Protein 5YHS (pdb70)

Solvent-accessible surface area: 34659 Å² total; per-residue (Å²): 150,90,3,50,132,92,0,28,0,0,0,0,1,0,3,17,7,3,6,4,4,62,100,60,64,48,28,13,72,0,6,4,5,75,8,5,90,79,128,86,82,12,119,146,53,21,54,4,29,107,3,0,20,2,18,101,44,34,123,72,0,0,142,24,0,27,55,0,30,7,41,0,0,0,4,2,0,2,1,0,4,0,0,29,76,0,42,47,189,64,22,148,125,1,32,109,12,0,34,46,2,0,67,14,0,64,161,98,56,2,35,3,0,0,0,0,4,4,14,3,0,0,30,53,2,16,131,55,28,0,9,28,49,56,127,0,0,60,6,0,11,85,0,0,54,22,0,0,144,26,0,0,100,63,0,65,41,0,0,0,0,1,8,0,25,71,14,0,10,35,0,8,10,111,5,46,6,12,57,26,49,142,98,37,11,53,84,5,0,22,0,0,0,19,0,1,6,0,2,6,55,0,0,25,22,3,66,141,54,142,32,180,17,16,0,0,0,0,0,23,1,46,0,4,46,28,40,59,124,81,151,66,1,63,83,0,7,83,7,0,12,28,5,21,0,32,0,0,0,3,2,4,28,103,3,114,19,8,87,85,0,41,95,34,1,59,125,94,56,48,19,1,67,49,66,37,112,1,27,50,40,2,95,112,17,8,149,55,23,49,0,2,0,0,1,0,64,53,0,18,28,0,28,41,126,82,86,116,96,14,37,36,40,54,13,66,36,36,168,80,136,127,250,54,122,14,38,106,1,1,15,76,0,0,55,47,3,58,97,78,30,32,88,30,58,0,4,0,0,8,1,4,40,16,40,141,13,56,96,108,141,44,81,3,42,0,71,50,3,17,124,21,1,38,28,2,0,93,20,0,5,131,0,52,92,81,35,5,40,2,43,0,0,0,2,15,0,0,1,8,9,1,8,15,75,32,2,70,90,77,46,32,1,0,0,26,3,44,86,150,78,122,24,102,12,75,71,0,69,0,2,101,52,0,77,161,8,10,114,39,14,0,104,34,170,95,153,86,4,48,129,91,0,27,0,0,0,0,1,0,2,17,6,2,9,4,5,60,99,62,61,48,25,13,69,1,6,4,5,72,7,4,89,79,128,86,85,13,115,143,50,22,48,4,36,108,2,0,21,3,19,100,43,36,126,70,0,0,122,26,0,24,67,0,32,8,39,0,1,0,4,2,0,2,1,0,4,0,0,32,74,0,43,47,188,69,19,118,87,1,38,96,12,0,34,59,3,0,66,14,0,63,159,81,55,0,35,3,0,0,0,1,4,3,13,4,0,0,29,56,2,16,128,56,28,0,8,31,51,57,123,0,0,62,6,0,10,84,0,0,54,22,0,0,139,24,0,0,100,62,0,68,41,0,0,0,0,1,8,0,22,70,14,0,8,33,0,8,13,112,5,44,4,12,56,25,51,132,115,35,14,54,82,6,0,21,0,0,0,19,0,2,6,0,0,7,57,0,0,24,23,3,66,138,58,142,32,180,15,16,0,0,0,0,0,21,1,43,0,3,39,27,32,56,124,83,152,66,0,64,82,0,8,81,7,0,14,30,5,23,0,31,0,0,0,2,1,4,30,88,3,101,20,5,90,84,0,42,96,32,0,61,124,101,58,49,19,1,68,53,63,39,115,1,30,36,38,2,106,112,15,10,148,53,21,48,0,2,0,0,1,0,58,52,0,20,30,0,21,43,132,77,99,128,95,13,42,37,42,50,13,80,40,36,187,71,160,132,222,53,100,10,41,108,2,1,14,75,0,0,58,50,3,62,97,79,28,31,86,29,59,1,4,0,0,9,1,3,31,15,36,142,14,55,100,108,143,42,82,4,40,0,70,52,3,16,123,16,1,38,27,1,0,94,20,0,5,130,0,51,93,79,38,4,43,2,40,0,0,0,2,15,0,0,1,8,13,2,12,16,76,37,3,67,105,79,42,34,1,0,0,27,3,44,85,148,81,124,24,120,12,80,73,0,73,0,2,102,54,0,77,171,8,11,113,53,14,1,104,28,137,108

Foldseek 3Di:
DQADPLFFEAAEDECLWAAACCPPQQFAAWQLQVQLCPPPQFAVSFHSNCWLNCLVCLLVLLVLCLVLVHQEYEYEQQLSLQPVQLADDGRVVSLVSVVVSLVSCVVSNYAYAYEHDDLTGRHNCVVVVNLLDLVSLVSLLVSLLSCCVSPLLRHQHYAHEAALVCNLCCDADVLSGPPRHHLPQLSSLSSLLSSLLSQLSSLVSNVVVVSNGAYEYEHEQAQEAQLDDDPQSVVLNVVCCLVRPQQNPCLQQVLDRDVVVVVVCVVVVRDRPDDPVSSVSSNVRSPSHQAYEYAYEYYFHKHAQVVCADSVRGIHTDDDPNVDQDLVSVLVSLVVCCVPRNLGAYAPAEYFFWAPFDDDPNAGARVVRVVSVLSNLVSVSVSVVVRHRYRYYHYHDCEFTQDSHHGRDGGGHAWYFDPPPSRDTDGHPSSVVSSVCVVVVNPPPD/DQFDPLFFEAAEDECLWAAACQPPQQFAHWQLQVQLCPPPQFAPSFHSNCWLNCLPCLLVLLVLCLVLVHQEYEYEQQLRLQPVQLDDDGRPVSLVSVVVSLVSCVVSNYAYAYEHDPLGGRHNCVVVVNLLDLVSLVSLLVSLLSCCVSPLLRHQHYAHEAALVCNLCCCADVLSGPPRHHLRLLSSLSSLLSSLLSQLVSLVSNVVVVSNGAYEYAHEQAQEAQLDPDPLSRVLNVVVCLVRPQQNPCLQQVLDRDCVVCVVCVVVVRDHPDDPVSSVSSNVRSVSHQAYHYQYEYYFHKAALVSCADSVGGIHTDDDDVVDQDLPRVLVSLVVVCVPRNQGAYAPQEYFDWAQFDADPNAGARVVRVVSVLSNLVSVSVSVVVRHRYRYYHYHDCEFTQDSHHGRRTGGHAWYFDPPPSRDTDGHPSSVVSSVCVVVVHPPDD

Secondary structure (DSSP, 8-state):
--S-TTSEEEEE--HHHH---TTSTTPPPBHHHHHTTSTTSSGGG--TTTTT-TTTSHHHHHHHHHHHT-SEEEEE--HHHHSTTSSSS--HHHHHHHHHHHHHHHHTT-EEEEEEESS--BHHHHHTTGGGSHHHHHHHHHHHHHHHHHHTTT--EEEEEE-HHHHHHHHHTB--STT--BS-HHHHHHHHHHHHHHHHHHHHHHHHHT---EEEEEEE---EEESSS-HHHHHHHHHHHIIIIIHHHHHHHTSS--HHHHHHHHHTT------HHHHHHHHHHGGG--EEEEE----EEEEES---EEBTEEEEE---------HHHHHHHHHHHHHHH-S--EEEEE----B---EETTEE--HHHHHHHHHHHHHHHHHHHTT--EEEEEEE-SB---BTTTBSSSB-SSEEEETTTTTEEEE-HHHHHHHHHHHTTS-S--/--S-TTSEEEEE--HHHH---TTSTTPPPBHHHHHTTSTTSSGGG--SSSTT-TTTSHHHHHHHHHHTT-SEEEEE--HHHHSTTSSSS--HHHHHHHHHHHHHHHHTT-EEEEEEESS--BHHHHHTTGGGSHHHHHHHHHHHHHHHHHHTTT--EEEEEE-HHHHHHHHHTB--STT--BS-HHHHHHHHHHHHHHHHHHHHHHHHHT---EEEEEEE---EEESSS-HHHHHHHHHHHIIIIIHHHHHHHTSSPPHHHHHHHHTTT------HHHHHHHHHHGGG--EEEEE----EEEEES---B-BTBSEEE---------HHHHHHHHHHHHHHH-S--EEEEEE---B---EETTEE--HHHHHHHHHHHHHHHHHHHTT--EEEEEEE-SB----SSSTTSSB-SSEEEETTTTTEEEE-HHHHHHHHHHHTTS-S--

CATH classification: 3.20.20.80

Sequence (892 aa):
MKFPHDFLFGAASASYQVEGAWNEDGKGVTNWDEFSKIPGKTYNGTNGDIAVDHYHRYKEDVRLMAEMGLESYRFSISWARILPTGDGKVNEKGIEFYNNLIDECLKYGIVPFVTLYHWDLPLPLEKDGGWTNKRTAEAFVKYAETCFKAFGDRVKHWITFNETVMFCGLGYLKGAHPPGIQNDVPKYFQATHYVFYAHAKTVAVYKQLKQYGEIGITHVFLPAYSVDDQKENIQAANHANEYETYWYYDPILKGEYPSYVVQQLKEKGWTPNWTVEELEIIKQNAEENDFIGLNYYQPIRVERYDMNPSFDGFYRTVKMDDWEISPEGFLEGLHMLKARYGDIKMYVTENGLGDEDPIIDGEIVDVPRIKFIEAHLKVMKRAIEEGINLKGYYAWSVIDLLSWLNGYKKQYGFIFVDHNDNLKRKKKLSFHWYKRVVETRGEELHMKFPHDFLFGAASASYQVEGAWNEDGKGVTNWDEFSKIPGKTYNGTNGDIAVDHYHRYKEDVRLMAEMGLESYRFSISWARILPTGDGKVNEKGIEFYNNLIDECLKYGIVPFVTLYHWDLPLPLEKDGGWTNKRTAEAFVKYAETCFKAFGDRVKHWITFNETVMFCGLGYLKGAHPPGIQNDVPKYFQATHYVFYAHAKTVAVYKQLKQYGEIGITHVFLPAYSVDDQKENIQAANHANEYETYWYYDPILKGEYPSYVVQQLKEKGWTPNWTVEELEIIKQNAEENDFIGLNYYQPIRVERYDMNPSFDGFYRTVKMDDWEISPEGFLEGLHMLKARYGDIKMYVTENGLGDEDPIIDGEIVDVPRIKFIEAHLKVMKRAIEEGINLKGYYAWSVIDLLSWLNGYKKQYGFIFVDHNDNLKRKKKLSFHWYKRVVETRGEELH

Nearest PDB structures (foldseek):
  5yhs-assembly2_B  TM=1.002E+00  e=2.817E-91  Bacillus sp. (in: firmicutes)
  8ht0-assembly1_A  TM=9.547E-01  e=2.284E-49  Caldibacillus thermoamylovorans
  3wh5-assembly1_A  TM=9.474E-01  e=1.353E-45  metagenomes
  5ayi-assembly1_A  TM=9.475E-01  e=1.889E-45  metagenomes
  5ayb-assembly1_A  TM=9.466E-01  e=2.638E-45  metagenomes

Radius of gyration: 35.68 Å; Cα contacts (8 Å, |Δi|>4): 1883; chains: 2; bounding box: 123×48×61 Å

B-factor: mean 56.69, std 14.24, range [30.72, 125.75]

Structure (mmCIF, N/CA/C/O backbone):
data_5YHS
#
_entry.id   5YHS
#
_cell.length_a   113.997
_cell.length_b   113.997
_cell.length_c   148.678
_cell.angle_alpha   90.00
_cell.angle_beta   90.00
_cell.angle_gamma   120.00
#
_symmetry.space_group_name_H-M   'P 32 2 1'
#
loop_
_entity.id
_entity.type
_entity.pdbx_description
1 polymer 'Pyruvylated beta-D-galactosidase'
2 water water
#
loop_
_atom_site.group_PDB
_atom_site.id
_atom_site.type_symbol
_atom_site.label_atom_id
_atom_site.label_alt_id
_atom_site.label_comp_id
_atom_site.label_asym_id
_atom_site.label_entity_id
_atom_site.label_seq_id
_atom_site.pdbx_PDB_ins_code
_atom_site.Cartn_x
_atom_site.Cartn_y
_atom_site.Cartn_z
_atom_site.occupancy
_atom_site.B_iso_or_equiv
_atom_site.auth_seq_id
_atom_site.auth_comp_id
_atom_site.auth_asym_id
_atom_site.auth_atom_id
_atom_site.pdbx_PDB_model_num
ATOM 1 N N . MET A 1 1 ? 46.847 1.902 34.842 1.00 98.34 1 MET A N 1
ATOM 2 C CA . MET A 1 1 ? 45.918 2.018 33.657 1.00 94.60 1 MET A CA 1
ATOM 3 C C . MET A 1 1 ? 44.492 2.492 34.082 1.00 85.31 1 MET A C 1
ATOM 4 O O . MET A 1 1 ? 43.484 1.987 33.597 1.00 95.38 1 MET A O 1
ATOM 9 N N . LYS A 1 2 ? 44.444 3.508 34.942 1.00 73.76 2 LYS A N 1
ATOM 10 C CA . LYS A 1 2 ? 43.261 3.905 35.759 1.00 65.10 2 LYS A CA 1
ATOM 11 C C . LYS A 1 2 ? 41.849 4.067 35.083 1.00 56.74 2 LYS A C 1
ATOM 12 O O . LYS A 1 2 ? 40.864 3.603 35.638 1.00 60.73 2 LYS A O 1
ATOM 18 N N . PHE A 1 3 ? 41.727 4.707 33.925 1.00 51.45 3 PHE A N 1
ATOM 19 C CA . PHE A 1 3 ? 40.413 4.791 33.232 1.00 46.88 3 PHE A CA 1
ATOM 20 C C . PHE A 1 3 ? 40.108 3.434 32.626 1.00 48.56 3 PHE A C 1
ATOM 21 O O . PHE A 1 3 ? 41.017 2.818 32.059 1.00 52.16 3 PHE A O 1
ATOM 29 N N . PRO A 1 4 ? 38.839 2.968 32.690 1.00 47.20 4 PRO A N 1
ATOM 30 C CA . PRO A 1 4 ? 38.617 1.615 32.204 1.00 47.92 4 PRO A CA 1
ATOM 31 C C . PRO A 1 4 ? 38.651 1.511 30.673 1.00 52.26 4 PRO A C 1
ATOM 32 O O . PRO A 1 4 ? 38.533 2.515 29.967 1.00 50.88 4 PRO A O 1
ATOM 36 N N . HIS A 1 5 ? 38.825 0.286 30.188 1.00 47.23 5 HIS A N 1
ATOM 37 C CA . HIS A 1 5 ? 38.898 0.016 28.764 1.00 47.68 5 HIS A CA 1
ATOM 38 C C . HIS A 1 5 ? 37.621 0.211 27.941 1.00 48.14 5 HIS A C 1
ATOM 39 O O . HIS A 1 5 ? 37.682 0.154 26.689 1.00 52.22 5 HIS A O 1
ATOM 46 N N . ASP A 1 6 ? 36.479 0.352 28.634 1.00 48.37 6 ASP A N 1
ATOM 47 C CA . ASP A 1 6 ? 35.182 0.700 28.019 1.00 45.46 6 ASP A CA 1
ATOM 48 C C . ASP A 1 6 ? 34.947 2.188 28.056 1.00 43.74 6 ASP A C 1
ATOM 49 O O . ASP A 1 6 ? 33.826 2.626 27.790 1.00 45.10 6 ASP A O 1
ATOM 54 N N . PHE A 1 7 ? 35.969 2.934 28.506 1.00 42.76 7 PHE A N 1
ATOM 55 C CA . PHE A 1 7 ? 36.063 4.403 28.375 1.00 41.73 7 PHE A CA 1
ATOM 56 C C . PHE A 1 7 ? 36.935 4.667 27.172 1.00 41.72 7 PHE A C 1
ATOM 57 O O . PHE A 1 7 ? 38.028 4.092 27.075 1.00 47.60 7 PHE A O 1
ATOM 65 N N . LEU A 1 8 ? 36.445 5.521 26.269 1.00 39.36 8 LEU A N 1
ATOM 66 C CA . LEU A 1 8 ? 37.144 5.931 25.064 1.00 37.18 8 LEU A CA 1
ATOM 67 C C . LEU A 1 8 ? 37.761 7.324 25.238 1.00 39.90 8 LEU A C 1
ATOM 68 O O . LEU A 1 8 ? 37.089 8.248 25.718 1.00 40.86 8 LEU A O 1
ATOM 73 N N . PHE A 1 9 ? 39.050 7.444 24.884 1.00 42.84 9 PHE A N 1
ATOM 74 C CA . PHE A 1 9 ? 39.799 8.727 24.740 1.00 40.23 9 PHE A CA 1
ATOM 75 C C . PHE A 1 9 ? 39.747 9.099 23.263 1.00 44.67 9 PHE A C 1
ATOM 76 O O . PHE A 1 9 ? 40.160 8.318 22.365 1.00 43.47 9 PHE A O 1
ATOM 84 N N . GLY A 1 10 ? 39.273 10.296 22.983 1.00 43.46 10 GLY A N 1
ATOM 85 C CA . GLY A 1 10 ? 39.128 10.675 21.592 1.00 40.92 10 GLY A CA 1
ATOM 86 C C . GLY A 1 10 ? 39.407 12.131 21.392 1.00 41.00 10 GLY A C 1
ATOM 87 O O . GLY A 1 10 ? 39.838 12.837 22.303 1.00 36.40 10 GLY A O 1
ATOM 88 N N . ALA A 1 11 ? 39.165 12.530 20.159 1.00 41.00 11 ALA A N 1
ATOM 89 C CA . ALA A 1 11 ? 39.165 13.916 19.752 1.00 44.02 11 ALA A CA 1
ATOM 90 C C . ALA A 1 11 ? 38.066 14.120 18.688 1.00 40.76 11 ALA A C 1
ATOM 91 O O . ALA A 1 11 ? 37.603 13.174 18.041 1.00 37.01 11 ALA A O 1
ATOM 93 N N . ALA A 1 12 ? 37.706 15.374 18.492 1.00 39.22 12 ALA A N 1
ATOM 94 C CA . ALA A 1 12 ? 36.506 15.744 17.716 1.00 40.49 12 ALA A CA 1
ATOM 95 C C . ALA A 1 12 ? 36.788 16.737 16.593 1.00 38.40 12 ALA A C 1
ATOM 96 O O . ALA A 1 12 ? 37.683 17.548 16.736 1.00 39.18 12 ALA A O 1
ATOM 98 N N . SER A 1 13 ? 36.017 16.677 15.507 1.00 37.90 13 SER A N 1
ATOM 99 C CA . SER A 1 13 ? 35.887 17.811 14.571 1.00 41.08 13 SER A CA 1
ATOM 100 C C . SER A 1 13 ? 34.420 18.051 14.176 1.00 42.20 13 SER A C 1
ATOM 101 O O . SER A 1 13 ? 33.560 17.315 14.583 1.00 43.38 13 SER A O 1
ATOM 104 N N . ALA A 1 14 ? 34.167 19.107 13.391 1.00 42.59 14 ALA A N 1
ATOM 105 C CA . ALA A 1 14 ? 32.888 19.318 12.702 1.00 39.30 14 ALA A CA 1
ATOM 106 C C . ALA A 1 14 ? 33.105 19.593 11.200 1.00 37.64 14 ALA A C 1
ATOM 107 O O . ALA A 1 14 ? 34.054 20.231 10.808 1.00 37.08 14 ALA A O 1
ATOM 109 N N . SER A 1 15 ? 32.183 19.132 10.375 1.00 39.10 15 SER A N 1
ATOM 110 C CA . SER A 1 15 ? 32.342 19.093 8.896 1.00 38.75 15 SER A CA 1
ATOM 111 C C . SER A 1 15 ? 32.755 20.403 8.247 1.00 41.91 15 SER A C 1
ATOM 112 O O . SER A 1 15 ? 33.756 20.474 7.563 1.00 44.60 15 SER A O 1
ATOM 115 N N . TYR A 1 16 ? 31.958 21.435 8.447 1.00 45.66 16 TYR A N 1
ATOM 116 C CA . TYR A 1 16 ? 32.173 22.719 7.783 1.00 51.46 16 TYR A CA 1
ATOM 117 C C . TYR A 1 16 ? 33.488 23.355 8.269 1.00 51.02 16 TYR A C 1
ATOM 118 O O . TYR A 1 16 ? 34.217 24.014 7.494 1.00 47.52 16 TYR A O 1
ATOM 127 N N . GLN A 1 17 ? 33.781 23.115 9.546 1.00 51.03 17 GLN A N 1
ATOM 128 C CA . GLN A 1 17 ? 35.011 23.595 10.167 1.00 53.86 17 GLN A CA 1
ATOM 129 C C . GLN A 1 17 ? 36.328 22.981 9.601 1.00 53.49 17 GLN A C 1
ATOM 130 O O . GLN A 1 17 ? 37.345 23.686 9.530 1.00 53.89 17 GLN A O 1
ATOM 136 N N . VAL A 1 18 ? 36.314 21.692 9.221 1.00 49.87 18 VAL A N 1
ATOM 137 C CA . VAL A 1 18 ? 37.530 21.005 8.683 1.00 48.14 18 VAL A CA 1
ATOM 138 C C . VAL A 1 18 ? 37.530 20.690 7.183 1.00 45.04 18 VAL A C 1
ATOM 139 O O . VAL A 1 18 ? 38.568 20.710 6.561 1.00 49.94 18 VAL A O 1
ATOM 143 N N . GLU A 1 19 ? 36.385 20.388 6.612 1.00 41.94 19 GLU A N 1
ATOM 144 C CA . GLU A 1 19 ? 36.351 19.673 5.353 1.00 46.04 19 GLU A CA 1
ATOM 145 C C . GLU A 1 19 ? 36.841 20.417 4.147 1.00 47.63 19 GLU A C 1
ATOM 146 O O . GLU A 1 19 ? 37.707 19.935 3.410 1.00 44.88 19 GLU A O 1
ATOM 152 N N . GLY A 1 20 ? 36.242 21.577 3.938 1.00 49.49 20 GLY A N 1
ATOM 153 C CA . GLY A 1 20 ? 36.419 22.293 2.701 1.00 48.68 20 GLY A CA 1
ATOM 154 C C . GLY A 1 20 ? 35.618 21.592 1.644 1.00 46.62 20 GLY A C 1
ATOM 155 O O . GLY A 1 20 ? 34.521 21.079 1.941 1.00 45.36 20 GLY A O 1
ATOM 156 N N . ALA A 1 21 ? 36.168 21.595 0.423 1.00 46.47 21 ALA A N 1
ATOM 157 C CA . ALA A 1 21 ? 35.549 20.997 -0.760 1.00 48.22 21 ALA A CA 1
ATOM 158 C C . ALA A 1 21 ? 34.038 21.274 -0.774 1.00 51.14 21 ALA A C 1
ATOM 159 O O . ALA A 1 21 ? 33.192 20.370 -0.930 1.00 42.30 21 ALA A O 1
ATOM 161 N N . TRP A 1 22 ? 33.743 22.572 -0.608 1.00 60.05 22 TRP A N 1
ATOM 162 C CA . TRP A 1 22 ? 32.390 23.110 -0.350 1.00 57.99 22 TRP A CA 1
ATOM 163 C C . TRP A 1 22 ? 31.442 22.925 -1.511 1.00 53.47 22 TRP A C 1
ATOM 164 O O . TRP A 1 22 ? 30.234 22.888 -1.303 1.00 57.38 22 TRP A O 1
ATOM 175 N N . ASN A 1 23 ? 31.991 22.841 -2.724 1.00 57.55 23 ASN A N 1
ATOM 176 C CA . ASN A 1 23 ? 31.207 22.684 -3.979 1.00 61.04 23 ASN A CA 1
ATOM 177 C C . ASN A 1 23 ? 31.620 21.458 -4.794 1.00 60.42 23 ASN A C 1
ATOM 178 O O . ASN A 1 23 ? 31.293 21.354 -5.976 1.00 63.13 23 ASN A O 1
ATOM 183 N N . GLU A 1 24 ? 32.321 20.529 -4.148 1.00 59.01 24 GLU A N 1
ATOM 184 C CA . GLU A 1 24 ? 32.763 19.288 -4.788 1.00 55.15 24 GLU A CA 1
ATOM 185 C C . GLU A 1 24 ? 31.763 18.124 -4.681 1.00 55.13 24 GLU A C 1
ATOM 186 O O . GLU A 1 24 ? 30.820 18.135 -3.877 1.00 52.00 24 GLU A O 1
ATOM 192 N N . ASP A 1 25 ? 31.978 17.133 -5.542 1.00 51.94 25 ASP A N 1
ATOM 193 C CA . ASP A 1 25 ? 31.215 15.886 -5.547 1.00 50.90 25 ASP A CA 1
ATOM 194 C C . ASP A 1 25 ? 29.759 16.000 -5.117 1.00 49.10 25 ASP A C 1
ATOM 195 O O . ASP A 1 25 ? 29.239 15.180 -4.351 1.00 48.30 25 ASP A O 1
ATOM 200 N N . GLY A 1 26 ? 29.105 17.015 -5.654 1.00 49.30 26 GLY A N 1
ATOM 201 C CA . GLY A 1 26 ? 27.660 17.158 -5.558 1.00 53.58 26 GLY A CA 1
ATOM 202 C C . GLY A 1 26 ? 27.126 17.663 -4.249 1.00 53.26 26 GLY A C 1
ATOM 203 O O . GLY A 1 26 ? 25.945 17.494 -3.974 1.00 57.83 26 GLY A O 1
ATOM 204 N N . LYS A 1 27 ? 27.979 18.284 -3.442 1.00 57.56 27 LYS A N 1
ATOM 205 C CA . LYS A 1 27 ? 27.536 18.851 -2.174 1.00 57.58 27 LYS A CA 1
ATOM 206 C C . LYS A 1 27 ? 26.617 20.021 -2.460 1.00 54.91 27 LYS A C 1
ATOM 207 O O . LYS A 1 27 ? 26.965 20.915 -3.232 1.00 54.00 27 LYS A O 1
ATOM 213 N N . GLY A 1 28 ? 25.446 20.000 -1.836 1.00 52.71 28 GLY A N 1
ATOM 214 C CA . GLY A 1 28 ? 24.562 21.150 -1.863 1.00 52.53 28 GLY A CA 1
ATOM 215 C C . GLY A 1 28 ? 25.157 22.318 -1.111 1.00 50.93 28 GLY A C 1
ATOM 216 O O . GLY A 1 28 ? 25.964 22.138 -0.223 1.00 54.84 28 GLY A O 1
ATOM 217 N N . VAL A 1 29 ? 24.783 23.523 -1.504 1.00 52.37 29 VAL A N 1
ATOM 218 C CA . VAL A 1 29 ? 24.967 24.698 -0.646 1.00 55.81 29 VAL A CA 1
ATOM 219 C C . VAL A 1 29 ? 24.221 24.566 0.700 1.00 52.15 29 VAL A C 1
ATOM 220 O O . VAL A 1 29 ? 23.129 23.985 0.769 1.00 50.41 29 VAL A O 1
ATOM 224 N N . THR A 1 30 ? 24.805 25.137 1.743 1.00 48.47 30 THR A N 1
ATOM 225 C CA . THR A 1 30 ? 24.247 25.134 3.085 1.00 47.49 30 THR A CA 1
ATOM 226 C C . THR A 1 30 ? 24.086 26.514 3.639 1.00 45.21 30 THR A C 1
ATOM 227 O O . THR A 1 30 ? 24.547 27.460 3.078 1.00 49.18 30 THR A O 1
ATOM 231 N N . ASN A 1 31 ? 23.475 26.613 4.801 1.00 42.33 31 ASN A N 1
ATOM 232 C CA . ASN A 1 31 ? 23.296 27.898 5.428 1.00 45.70 31 ASN A CA 1
ATOM 233 C C . ASN A 1 31 ? 24.586 28.666 5.698 1.00 46.82 31 ASN A C 1
ATOM 234 O O . ASN A 1 31 ? 24.628 29.856 5.545 1.00 47.84 31 ASN A O 1
ATOM 239 N N . TRP A 1 32 ? 25.635 27.967 6.093 1.00 47.68 32 TRP A N 1
ATOM 240 C CA . TRP A 1 32 ? 26.892 28.574 6.431 1.00 43.36 32 TRP A CA 1
ATOM 241 C C . TRP A 1 32 ? 27.680 28.956 5.235 1.00 42.46 32 TRP A C 1
ATOM 242 O O . TRP A 1 32 ? 28.422 29.892 5.305 1.00 40.88 32 TRP A O 1
ATOM 253 N N . ASP A 1 33 ? 27.559 28.216 4.149 1.00 43.87 33 ASP A N 1
ATOM 254 C CA . ASP A 1 33 ? 28.183 28.644 2.884 1.00 45.50 33 ASP A CA 1
ATOM 255 C C . ASP A 1 33 ? 27.723 30.050 2.451 1.00 47.73 33 ASP A C 1
ATOM 256 O O . ASP A 1 33 ? 28.546 30.878 2.101 1.00 51.69 33 ASP A O 1
ATOM 261 N N . GLU A 1 34 ? 26.413 30.287 2.471 1.00 47.49 34 GLU A N 1
ATOM 262 C CA . GLU A 1 34 ? 25.833 31.635 2.256 1.00 52.38 34 GLU A CA 1
ATOM 263 C C . GLU A 1 34 ? 26.170 32.681 3.362 1.00 54.01 34 GLU A C 1
ATOM 264 O O . GLU A 1 34 ? 26.654 33.768 3.065 1.00 50.20 34 GLU A O 1
ATOM 270 N N . PHE A 1 35 ? 25.883 32.348 4.621 1.00 60.00 35 PHE A N 1
ATOM 271 C CA . PHE A 1 35 ? 26.047 33.268 5.782 1.00 56.50 35 PHE A CA 1
ATOM 272 C C . PHE A 1 35 ? 27.460 33.832 5.941 1.00 55.41 35 PHE A C 1
ATOM 273 O O . PHE A 1 35 ? 27.654 35.036 6.118 1.00 56.53 35 PHE A O 1
ATOM 281 N N . SER A 1 36 ? 28.454 32.961 5.862 1.00 54.00 36 SER A N 1
ATOM 282 C CA . SER A 1 36 ? 29.857 33.395 5.908 1.00 56.30 36 SER A CA 1
ATOM 283 C C . SER A 1 36 ? 30.328 34.345 4.773 1.00 60.25 36 SER A C 1
ATOM 284 O O . SER A 1 36 ? 31.428 34.899 4.868 1.00 64.80 36 SER A O 1
ATOM 287 N N . LYS A 1 37 ? 29.553 34.473 3.690 1.00 60.47 37 LYS A N 1
ATOM 288 C CA . LYS A 1 37 ? 29.875 35.395 2.595 1.00 63.60 37 LYS A CA 1
ATOM 289 C C . LYS A 1 37 ? 29.075 36.701 2.637 1.00 64.04 37 LYS A C 1
ATOM 290 O O . LYS A 1 37 ? 29.181 37.518 1.736 1.00 67.21 37 LYS A O 1
ATOM 296 N N . ILE A 1 38 ? 28.284 36.894 3.686 1.00 66.42 38 ILE A N 1
ATOM 297 C CA . ILE A 1 38 ? 27.670 38.181 3.957 1.00 68.27 38 ILE A CA 1
ATOM 298 C C . ILE A 1 38 ? 28.730 38.990 4.682 1.00 69.90 38 ILE A C 1
ATOM 299 O O . ILE A 1 38 ? 29.073 38.641 5.817 1.00 66.03 38 ILE A O 1
ATOM 304 N N . PRO A 1 39 ? 29.231 40.086 4.058 1.00 78.72 39 PRO A N 1
ATOM 305 C CA . PRO A 1 39 ? 30.271 40.918 4.700 1.00 75.83 39 PRO A CA 1
ATOM 306 C C . PRO A 1 39 ? 29.958 41.358 6.134 1.00 78.96 39 PRO A C 1
ATOM 307 O O . PRO A 1 39 ? 28.812 41.675 6.451 1.00 86.43 39 PRO A O 1
ATOM 311 N N . GLY A 1 40 ? 30.977 41.326 6.991 1.00 77.82 40 GLY A N 1
ATOM 312 C CA . GLY A 1 40 ? 30.848 41.707 8.396 1.00 74.81 40 GLY A CA 1
ATOM 313 C C . GLY A 1 40 ? 30.383 40.630 9.355 1.00 79.85 40 GLY A C 1
ATOM 314 O O . GLY A 1 40 ? 30.340 40.878 10.556 1.00 79.80 40 GLY A O 1
ATOM 315 N N . LYS A 1 41 ? 30.035 39.439 8.849 1.00 91.85 41 LYS A N 1
ATOM 316 C CA . LYS A 1 41 ? 29.524 38.322 9.690 1.00 86.82 41 LYS A CA 1
ATOM 317 C C . LYS A 1 41 ? 30.620 37.439 10.302 1.00 80.55 41 LYS A C 1
ATOM 318 O O . LYS A 1 41 ? 30.448 36.924 11.411 1.00 65.11 41 LYS A O 1
ATOM 324 N N . THR A 1 42 ? 31.730 37.278 9.576 1.00 76.68 42 THR A N 1
ATOM 325 C CA . THR A 1 42 ? 32.829 36.390 9.979 1.00 78.36 42 THR A CA 1
ATOM 326 C C . THR A 1 42 ? 34.183 37.115 9.910 1.00 78.24 42 THR A C 1
ATOM 327 O O . THR A 1 42 ? 34.433 37.905 9.000 1.00 84.01 42 THR A O 1
ATOM 331 N N . TYR A 1 43 ? 35.052 36.811 10.874 1.00 82.29 43 TYR A N 1
ATOM 332 C CA . TYR A 1 43 ? 36.390 37.418 11.011 1.00 81.26 43 TYR A CA 1
ATOM 333 C C . TYR A 1 43 ? 37.167 37.335 9.718 1.00 77.11 43 TYR A C 1
ATOM 334 O O . TYR A 1 43 ? 37.131 36.306 9.053 1.00 77.02 43 TYR A O 1
ATOM 343 N N . ASN A 1 44 ? 37.845 38.420 9.357 1.00 76.02 44 ASN A N 1
ATOM 344 C CA . ASN A 1 44 ? 38.547 38.551 8.057 1.00 78.44 44 ASN A CA 1
ATOM 345 C C . ASN A 1 44 ? 37.771 38.079 6.787 1.00 69.43 44 ASN A C 1
ATOM 346 O O . ASN A 1 44 ? 38.341 37.969 5.701 1.00 64.11 44 ASN A O 1
ATOM 351 N N . GLY A 1 45 ? 36.472 37.840 6.912 1.00 68.62 45 GLY A N 1
ATOM 352 C CA . GLY A 1 45 ? 35.701 37.244 5.826 1.00 72.75 45 GLY A CA 1
ATOM 353 C C . GLY A 1 45 ? 36.166 35.846 5.470 1.00 74.79 45 GLY A C 1
ATOM 354 O O . GLY A 1 45 ? 36.205 35.476 4.290 1.00 71.61 45 GLY A O 1
ATOM 355 N N . THR A 1 46 ? 36.512 35.085 6.511 1.00 77.74 46 THR A N 1
ATOM 356 C CA . THR A 1 46 ? 36.976 33.705 6.389 1.00 76.59 46 THR A CA 1
ATOM 357 C C . THR A 1 46 ? 35.908 32.741 5.866 1.00 87.70 46 THR A C 1
ATOM 358 O O . THR A 1 46 ? 34.696 32.879 6.120 1.00 86.91 46 THR A O 1
ATOM 362 N N . ASN A 1 47 ? 36.420 31.725 5.183 1.00 93.79 47 ASN A N 1
ATOM 363 C CA . ASN A 1 47 ? 35.649 30.877 4.295 1.00 90.04 47 ASN A CA 1
ATOM 364 C C . ASN A 1 47 ? 35.767 29.433 4.714 1.00 81.56 47 ASN A C 1
ATOM 365 O O . ASN A 1 47 ? 36.862 28.972 5.013 1.00 83.90 47 ASN A O 1
ATOM 370 N N . GLY A 1 48 ? 34.632 28.732 4.704 1.00 73.19 48 GLY A N 1
ATOM 371 C CA . GLY A 1 48 ? 34.597 27.276 4.710 1.00 63.06 48 GLY A CA 1
ATOM 372 C C . GLY A 1 48 ? 34.688 26.635 3.332 1.00 60.40 48 GLY A C 1
ATOM 373 O O . GLY A 1 48 ? 34.414 25.454 3.189 1.00 61.90 48 GLY A O 1
ATOM 374 N N . ASP A 1 49 ? 35.068 27.404 2.320 1.00 63.11 49 ASP A N 1
ATOM 375 C CA . ASP A 1 49 ? 35.356 26.884 0.976 1.00 67.30 49 ASP A CA 1
ATOM 376 C C . ASP A 1 49 ? 36.471 25.825 0.935 1.00 65.54 49 ASP A C 1
ATOM 377 O O . ASP A 1 49 ? 36.342 24.785 0.278 1.00 62.32 49 ASP A O 1
ATOM 382 N N . ILE A 1 50 ? 37.577 26.149 1.598 1.00 61.06 50 ILE A N 1
ATOM 383 C CA . ILE A 1 50 ? 38.726 25.263 1.729 1.00 60.50 50 ILE A CA 1
ATOM 384 C C . ILE A 1 50 ? 38.873 24.737 3.168 1.00 58.61 50 ILE A C 1
ATOM 385 O O . ILE A 1 50 ? 39.220 23.569 3.374 1.00 55.56 50 ILE A O 1
ATOM 390 N N . ALA A 1 51 ? 38.622 25.604 4.152 1.00 56.32 51 ALA A N 1
ATOM 391 C CA . ALA A 1 51 ? 38.758 25.283 5.578 1.00 55.52 51 ALA A CA 1
ATOM 392 C C . ALA A 1 51 ? 40.209 24.856 5.891 1.00 54.47 51 ALA A C 1
ATOM 393 O O . ALA A 1 51 ? 41.116 25.656 5.715 1.00 58.51 51 ALA A O 1
ATOM 395 N N . VAL A 1 52 ? 40.408 23.614 6.328 1.00 50.67 52 VAL A N 1
ATOM 396 C CA . VAL A 1 52 ? 41.714 22.975 6.531 1.00 49.65 52 VAL A CA 1
ATOM 397 C C . VAL A 1 52 ? 41.882 21.835 5.481 1.00 47.63 52 VAL A C 1
ATOM 398 O O . VAL A 1 52 ? 42.716 20.965 5.591 1.00 42.63 52 VAL A O 1
ATOM 402 N N . ASP A 1 53 ? 41.061 21.860 4.442 1.00 53.86 53 ASP A N 1
ATOM 403 C CA . ASP A 1 53 ? 41.123 20.900 3.339 1.00 55.00 53 ASP A CA 1
ATOM 404 C C . ASP A 1 53 ? 41.035 19.416 3.744 1.00 53.95 53 ASP A C 1
ATOM 405 O O . ASP A 1 53 ? 41.532 18.537 3.038 1.00 56.12 53 ASP A O 1
ATOM 410 N N . HIS A 1 54 ? 40.324 19.122 4.820 1.00 48.80 54 HIS A N 1
ATOM 411 C CA . HIS A 1 54 ? 40.299 17.736 5.362 1.00 51.53 54 HIS A CA 1
ATOM 412 C C . HIS A 1 54 ? 39.656 16.670 4.453 1.00 48.66 54 HIS A C 1
ATOM 413 O O . HIS A 1 54 ? 39.854 15.473 4.642 1.00 46.21 54 HIS A O 1
ATOM 420 N N . TYR A 1 55 ? 38.879 17.125 3.487 1.00 47.86 55 TYR A N 1
ATOM 421 C CA . TYR A 1 55 ? 38.206 16.258 2.548 1.00 47.50 55 TYR A CA 1
ATOM 422 C C . TYR A 1 55 ? 39.223 15.532 1.725 1.00 47.03 55 TYR A C 1
ATOM 423 O O . TYR A 1 55 ? 39.158 14.341 1.581 1.00 53.34 55 TYR A O 1
ATOM 432 N N . HIS A 1 56 ? 40.170 16.279 1.196 1.00 54.57 56 HIS A N 1
ATOM 433 C CA . HIS A 1 56 ? 41.234 15.749 0.339 1.00 54.04 56 HIS A CA 1
ATOM 434 C C . HIS A 1 56 ? 42.373 15.085 1.105 1.00 53.33 56 HIS A C 1
ATOM 435 O O . HIS A 1 56 ? 43.067 14.254 0.549 1.00 55.83 56 HIS A O 1
ATOM 442 N N . ARG A 1 57 ? 42.554 15.450 2.368 1.00 53.18 57 ARG A N 1
ATOM 443 C CA . ARG A 1 57 ? 43.678 14.971 3.161 1.00 53.10 57 ARG A CA 1
ATOM 444 C C . ARG A 1 57 ? 43.316 14.021 4.279 1.00 50.25 57 ARG A C 1
ATOM 445 O O . ARG A 1 57 ? 44.110 13.813 5.188 1.00 49.78 57 ARG A O 1
ATOM 453 N N . TYR A 1 58 ? 42.141 13.411 4.185 1.00 52.89 58 TYR A N 1
ATOM 454 C CA . TYR A 1 58 ? 41.587 12.613 5.285 1.00 52.67 58 TYR A CA 1
ATOM 455 C C . TYR A 1 58 ? 42.470 11.398 5.653 1.00 51.47 58 TYR A C 1
ATOM 456 O O . TYR A 1 58 ? 42.689 11.108 6.832 1.00 50.27 58 TYR A O 1
ATOM 465 N N . LYS A 1 59 ? 42.998 10.715 4.643 1.00 54.05 59 LYS A N 1
ATOM 466 C CA . LYS A 1 59 ? 43.863 9.567 4.863 1.00 52.88 59 LYS A CA 1
ATOM 467 C C . LYS A 1 59 ? 45.038 10.010 5.714 1.00 51.45 59 LYS A C 1
ATOM 468 O O . LYS A 1 59 ? 45.411 9.297 6.650 1.00 51.15 59 LYS A O 1
ATOM 474 N N . GLU A 1 60 ? 45.592 11.194 5.416 1.00 47.24 60 GLU A N 1
ATOM 475 C CA . GLU A 1 60 ? 46.742 11.717 6.165 1.00 46.32 60 GLU A CA 1
ATOM 476 C C . GLU A 1 60 ? 46.356 11.970 7.618 1.00 45.43 60 GLU A C 1
ATOM 477 O O . GLU A 1 60 ? 47.096 11.650 8.535 1.00 41.47 60 GLU A O 1
ATOM 483 N N . ASP A 1 61 ? 45.170 12.522 7.804 1.00 47.28 61 ASP A N 1
ATOM 484 C CA . ASP A 1 61 ? 44.764 13.042 9.089 1.00 48.10 61 ASP A CA 1
ATOM 485 C C . ASP A 1 61 ? 44.461 11.901 10.033 1.00 49.68 61 ASP A C 1
ATOM 486 O O . ASP A 1 61 ? 44.806 11.934 11.221 1.00 46.88 61 ASP A O 1
ATOM 491 N N . VAL A 1 62 ? 43.827 10.881 9.477 1.00 48.52 62 VAL A N 1
ATOM 492 C CA . VAL A 1 62 ? 43.520 9.696 10.224 1.00 51.01 62 VAL A CA 1
ATOM 493 C C . VAL A 1 62 ? 44.823 8.956 10.610 1.00 49.27 62 VAL A C 1
ATOM 494 O O . VAL A 1 62 ? 44.942 8.458 11.714 1.00 50.01 62 VAL A O 1
ATOM 498 N N . ARG A 1 63 ? 45.795 8.919 9.716 1.00 53.12 63 ARG A N 1
ATOM 499 C CA . ARG A 1 63 ? 47.149 8.412 10.054 1.00 59.98 63 ARG A CA 1
ATOM 500 C C . ARG A 1 63 ? 47.732 9.086 11.314 1.00 52.94 63 ARG A C 1
ATOM 501 O O . ARG A 1 63 ? 48.251 8.413 12.206 1.00 52.16 63 ARG A O 1
ATOM 509 N N . LEU A 1 64 ? 47.644 10.408 11.375 1.00 46.37 64 LEU A N 1
ATOM 510 C CA . LEU A 1 64 ? 48.131 11.144 12.530 1.00 50.37 64 LEU A CA 1
ATOM 511 C C . LEU A 1 64 ? 47.370 10.778 13.801 1.00 50.55 64 LEU A C 1
ATOM 512 O O . LEU A 1 64 ? 47.969 10.627 14.868 1.00 49.19 64 LEU A O 1
ATOM 517 N N . MET A 1 65 ? 46.047 10.654 13.680 1.00 51.81 65 MET A N 1
ATOM 518 C CA . MET A 1 65 ? 45.215 10.107 14.755 1.00 52.11 65 MET A CA 1
ATOM 519 C C . MET A 1 65 ? 45.696 8.698 15.179 1.00 50.57 65 MET A C 1
ATOM 520 O O . MET A 1 65 ? 45.906 8.417 16.374 1.00 43.51 65 MET A O 1
ATOM 525 N N . ALA A 1 66 ? 45.896 7.819 14.201 1.00 48.32 66 ALA A N 1
ATOM 526 C CA . ALA A 1 66 ? 46.441 6.502 14.502 1.00 49.26 66 ALA A CA 1
ATOM 527 C C . ALA A 1 66 ? 47.756 6.685 15.272 1.00 46.94 66 ALA A C 1
ATOM 528 O O . ALA A 1 66 ? 47.892 6.146 16.355 1.00 45.19 66 ALA A O 1
ATOM 530 N N . GLU A 1 67 ? 48.661 7.530 14.788 1.00 47.10 67 GLU A N 1
ATOM 531 C CA . GLU A 1 67 ? 49.947 7.726 15.480 1.00 50.08 67 GLU A CA 1
ATOM 532 C C . GLU A 1 67 ? 49.794 8.372 16.875 1.00 53.62 67 GLU A C 1
ATOM 533 O O . GLU A 1 67 ? 50.704 8.261 17.730 1.00 47.80 67 GLU A O 1
ATOM 539 N N . MET A 1 68 ? 48.661 9.060 17.096 1.00 50.59 68 MET A N 1
ATOM 540 C CA . MET A 1 68 ? 48.342 9.619 18.410 1.00 46.40 68 MET A CA 1
ATOM 541 C C . MET A 1 68 ? 47.894 8.547 19.383 1.00 45.44 68 MET A C 1
ATOM 542 O O . MET A 1 68 ? 47.767 8.818 20.582 1.00 49.45 68 MET A O 1
ATOM 547 N N . GLY A 1 69 ? 47.676 7.336 18.874 1.00 42.54 69 GLY A N 1
ATOM 548 C CA . GLY A 1 69 ? 46.924 6.319 19.576 1.00 46.43 69 GLY A CA 1
ATOM 549 C C . GLY A 1 69 ? 45.534 6.772 20.006 1.00 49.17 69 GLY A C 1
ATOM 550 O O . GLY A 1 69 ? 45.071 6.430 21.091 1.00 53.32 69 GLY A O 1
ATOM 551 N N . LEU A 1 70 ? 44.871 7.533 19.146 1.00 48.48 70 LEU A N 1
ATOM 552 C CA . LEU A 1 70 ? 43.503 7.965 19.387 1.00 48.13 70 LEU A CA 1
ATOM 553 C C . LEU A 1 70 ? 42.573 6.733 19.343 1.00 48.73 70 LEU A C 1
ATOM 554 O O . LEU A 1 70 ? 42.648 5.904 18.412 1.00 44.63 70 LEU A O 1
ATOM 559 N N . GLU A 1 71 ? 41.719 6.607 20.360 1.00 47.22 71 GLU A N 1
ATOM 560 C CA . GLU A 1 71 ? 40.779 5.489 20.443 1.00 44.99 71 GLU A CA 1
ATOM 561 C C . GLU A 1 71 ? 39.521 5.760 19.641 1.00 44.92 71 GLU A C 1
ATOM 562 O O . GLU A 1 71 ? 38.908 4.821 19.104 1.00 44.64 71 GLU A O 1
ATOM 568 N N . SER A 1 72 ? 39.111 7.032 19.588 1.00 44.71 72 SER A N 1
ATOM 569 C CA . SER A 1 72 ? 37.859 7.402 18.902 1.00 42.40 72 SER A CA 1
ATOM 570 C C . SER A 1 72 ? 37.972 8.751 18.219 1.00 40.27 72 SER A C 1
ATOM 571 O O . SER A 1 72 ? 38.555 9.687 18.762 1.00 41.27 72 SER A O 1
ATOM 574 N N . TYR A 1 73 ? 37.452 8.807 16.992 1.00 37.53 73 TYR A N 1
ATOM 575 C CA . TYR A 1 73 ? 37.283 10.044 16.289 1.00 37.06 73 TYR A CA 1
ATOM 576 C C . TYR A 1 73 ? 35.782 10.406 16.195 1.00 40.16 73 TYR A C 1
ATOM 577 O O . TYR A 1 73 ? 34.971 9.706 15.565 1.00 41.65 73 TYR A O 1
ATOM 586 N N . ARG A 1 74 ? 35.432 11.505 16.843 1.00 43.41 74 ARG A N 1
ATOM 587 C CA . ARG A 1 74 ? 34.130 12.145 16.649 1.00 48.43 74 ARG A CA 1
ATOM 588 C C . ARG A 1 74 ? 34.196 13.179 15.537 1.00 44.91 74 ARG A C 1
ATOM 589 O O . ARG A 1 74 ? 34.879 14.208 15.663 1.00 42.05 74 ARG A O 1
ATOM 597 N N . PHE A 1 75 ? 33.495 12.887 14.450 1.00 41.68 75 PHE A N 1
ATOM 598 C CA . PHE A 1 75 ? 33.343 13.834 13.345 1.00 41.18 75 PHE A CA 1
ATOM 599 C C . PHE A 1 75 ? 31.861 14.018 13.002 1.00 43.94 75 PHE A C 1
ATOM 600 O O . PHE A 1 75 ? 31.010 13.259 13.477 1.00 45.80 75 PHE A O 1
ATOM 608 N N . SER A 1 76 ? 31.562 15.027 12.187 1.00 41.96 76 SER A N 1
ATOM 609 C CA . SER A 1 76 ? 30.197 15.249 11.702 1.00 40.43 76 SER A CA 1
ATOM 610 C C . SER A 1 76 ? 30.043 14.917 10.213 1.00 43.24 76 SER A C 1
ATOM 611 O O . SER A 1 76 ? 30.932 15.166 9.390 1.00 43.09 76 SER A O 1
ATOM 614 N N . ILE A 1 77 ? 28.910 14.320 9.876 1.00 43.66 77 ILE A N 1
ATOM 615 C CA . ILE A 1 77 ? 28.530 14.190 8.494 1.00 45.71 77 ILE A CA 1
ATOM 616 C C . ILE A 1 77 ? 27.912 15.525 8.049 1.00 49.63 77 ILE A C 1
ATOM 617 O O . ILE A 1 77 ? 27.160 16.182 8.824 1.00 45.02 77 ILE A O 1
ATOM 622 N N . SER A 1 78 ? 28.290 15.943 6.831 1.00 50.63 78 SER A N 1
ATOM 623 C CA . SER A 1 78 ? 27.660 17.079 6.152 1.00 51.55 78 SER A CA 1
ATOM 624 C C . SER A 1 78 ? 26.405 16.565 5.452 1.00 48.18 78 SER A C 1
ATOM 625 O O . SER A 1 78 ? 26.490 15.826 4.469 1.00 43.77 78 SER A O 1
ATOM 628 N N . TRP A 1 79 ? 25.249 16.942 6.005 1.00 43.30 79 TRP A N 1
ATOM 629 C CA . TRP A 1 79 ? 23.951 16.683 5.405 1.00 44.41 79 TRP A CA 1
ATOM 630 C C . TRP A 1 79 ? 23.912 16.978 3.882 1.00 45.18 79 TRP A C 1
ATOM 631 O O . TRP A 1 79 ? 23.386 16.201 3.093 1.00 49.88 79 TRP A O 1
ATOM 642 N N . ALA A 1 80 ? 24.474 18.101 3.477 1.00 47.36 80 ALA A N 1
ATOM 643 C CA . ALA A 1 80 ? 24.477 18.485 2.080 1.00 48.39 80 ALA A CA 1
ATOM 644 C C . ALA A 1 80 ? 25.290 17.566 1.188 1.00 48.77 80 ALA A C 1
ATOM 645 O O . ALA A 1 80 ? 25.151 17.638 -0.048 1.00 53.03 80 ALA A O 1
ATOM 647 N N . ARG A 1 81 ? 26.151 16.727 1.779 1.00 48.91 81 ARG A N 1
ATOM 648 C CA . ARG A 1 81 ? 26.881 15.704 0.995 1.00 45.43 81 ARG A CA 1
ATOM 649 C C . ARG A 1 81 ? 26.037 14.465 0.744 1.00 41.51 81 ARG A C 1
ATOM 650 O O . ARG A 1 81 ? 26.127 13.856 -0.313 1.00 43.21 81 ARG A O 1
ATOM 658 N N . ILE A 1 82 ? 25.192 14.118 1.695 1.00 43.05 82 ILE A N 1
ATOM 659 C CA . ILE A 1 82 ? 24.404 12.885 1.608 1.00 51.36 82 ILE A CA 1
ATOM 660 C C . ILE A 1 82 ? 23.146 13.161 0.810 1.00 54.52 82 ILE A C 1
ATOM 661 O O . ILE A 1 82 ? 22.859 12.465 -0.161 1.00 53.20 82 ILE A O 1
ATOM 666 N N . LEU A 1 83 ? 22.404 14.173 1.272 1.00 62.22 83 LEU A N 1
ATOM 667 C CA . LEU A 1 83 ? 21.160 14.683 0.648 1.00 59.63 83 LEU A CA 1
ATOM 668 C C . LEU A 1 83 ? 21.318 16.187 0.404 1.00 53.77 83 LEU A C 1
ATOM 669 O O . LEU A 1 83 ? 21.063 16.973 1.308 1.00 53.04 83 LEU A O 1
ATOM 674 N N . PRO A 1 84 ? 21.753 16.581 -0.811 1.00 50.99 84 PRO A N 1
ATOM 675 C CA . PRO A 1 84 ? 22.147 17.964 -1.154 1.00 51.53 84 PRO A CA 1
ATOM 676 C C . PRO A 1 84 ? 21.135 19.074 -0.867 1.00 49.19 84 PRO A C 1
ATOM 677 O O . PRO A 1 84 ? 21.507 20.140 -0.425 1.00 46.21 84 PRO A O 1
ATOM 681 N N . THR A 1 85 ? 19.869 18.807 -1.129 1.00 53.21 85 THR A N 1
ATOM 682 C CA . THR A 1 85 ? 18.809 19.774 -0.906 1.00 53.54 85 THR A CA 1
ATOM 683 C C . THR A 1 85 ? 18.030 19.516 0.389 1.00 54.01 85 THR A C 1
ATOM 684 O O . THR A 1 85 ? 17.114 20.266 0.713 1.00 58.76 85 THR A O 1
ATOM 688 N N . GLY A 1 86 ? 18.411 18.479 1.136 1.00 54.36 86 GLY A N 1
ATOM 689 C CA . GLY A 1 86 ? 17.817 18.175 2.466 1.00 54.89 86 GLY A CA 1
ATOM 690 C C . GLY A 1 86 ? 16.948 16.930 2.476 1.00 51.89 86 GLY A C 1
ATOM 691 O O . GLY A 1 86 ? 16.847 16.204 3.469 1.00 55.36 86 GLY A O 1
ATOM 692 N N . ASP A 1 87 ? 16.276 16.724 1.358 1.00 54.48 87 ASP A N 1
ATOM 693 C CA . ASP A 1 87 ? 15.524 15.522 1.088 1.00 58.57 87 ASP A CA 1
ATOM 694 C C . ASP A 1 87 ? 15.807 15.165 -0.390 1.00 65.30 87 ASP A C 1
ATOM 695 O O . ASP A 1 87 ? 16.781 15.670 -1.025 1.00 65.89 87 ASP A O 1
ATOM 700 N N . GLY A 1 88 ? 15.013 14.253 -0.925 1.00 62.41 88 GLY A N 1
ATOM 701 C CA . GLY A 1 88 ? 15.071 13.961 -2.345 1.00 58.27 88 GLY A CA 1
ATOM 702 C C . GLY A 1 88 ? 16.171 12.986 -2.640 1.00 51.98 88 GLY A C 1
ATOM 703 O O . GLY A 1 88 ? 16.396 12.078 -1.893 1.00 54.35 88 GLY A O 1
ATOM 704 N N . LYS A 1 89 ? 16.871 13.193 -3.734 1.00 57.96 89 LYS A N 1
ATOM 705 C CA . LYS A 1 89 ? 17.813 12.201 -4.242 1.00 63.56 89 LYS A CA 1
ATOM 706 C C . LYS A 1 89 ? 19.070 12.095 -3.323 1.00 62.17 89 LYS A C 1
ATOM 707 O O . LYS A 1 89 ? 19.690 13.094 -2.936 1.00 65.62 89 LYS A O 1
ATOM 713 N N . VAL A 1 90 ? 19.416 10.867 -2.969 1.00 59.54 90 VAL A N 1
ATOM 714 C CA . VAL A 1 90 ? 20.635 10.579 -2.219 1.00 57.88 90 VAL A CA 1
ATOM 715 C C . VAL A 1 90 ? 21.803 10.798 -3.178 1.00 51.80 90 VAL A C 1
ATOM 716 O O . VAL A 1 90 ? 21.684 10.504 -4.362 1.00 51.68 90 VAL A O 1
ATOM 720 N N . ASN A 1 91 ? 22.905 11.330 -2.652 1.00 47.77 91 ASN A N 1
ATOM 721 C CA . ASN A 1 91 ? 24.123 11.607 -3.403 1.00 47.43 91 ASN A CA 1
ATOM 722 C C . ASN A 1 91 ? 25.181 10.529 -3.127 1.00 51.41 91 ASN A C 1
ATOM 723 O O . ASN A 1 91 ? 25.850 10.557 -2.103 1.00 51.53 91 ASN A O 1
ATOM 728 N N . GLU A 1 92 ? 25.359 9.605 -4.064 1.00 56.22 92 GLU A N 1
ATOM 729 C CA . GLU A 1 92 ? 26.275 8.475 -3.873 1.00 58.59 92 GLU A CA 1
ATOM 730 C C . GLU A 1 92 ? 27.726 8.871 -3.596 1.00 51.26 92 GLU A C 1
ATOM 731 O O . GLU A 1 92 ? 28.422 8.117 -2.956 1.00 55.00 92 GLU A O 1
ATOM 737 N N . LYS A 1 93 ? 28.183 10.034 -4.036 1.00 52.95 93 LYS A N 1
ATOM 738 C CA . LYS A 1 93 ? 29.580 10.454 -3.764 1.00 51.47 93 LYS A CA 1
ATOM 739 C C . LYS A 1 93 ? 29.803 11.033 -2.358 1.00 51.24 93 LYS A C 1
ATOM 740 O O . LYS A 1 93 ? 30.918 11.082 -1.872 1.00 58.32 93 LYS A O 1
ATOM 746 N N . GLY A 1 94 ? 28.742 11.472 -1.707 1.00 54.74 94 GLY A N 1
ATOM 747 C CA . GLY A 1 94 ? 28.801 11.799 -0.282 1.00 56.61 94 GLY A CA 1
ATOM 748 C C . GLY A 1 94 ? 28.937 10.549 0.561 1.00 54.27 94 GLY A C 1
ATOM 749 O O . GLY A 1 94 ? 29.728 10.519 1.506 1.00 52.05 94 GLY A O 1
ATOM 750 N N . ILE A 1 95 ? 28.147 9.531 0.211 1.00 51.26 95 ILE A N 1
ATOM 751 C CA . ILE A 1 95 ? 28.204 8.225 0.852 1.00 53.68 95 ILE A CA 1
ATOM 752 C C . ILE A 1 95 ? 29.580 7.524 0.650 1.00 53.39 95 ILE A C 1
ATOM 753 O O . ILE A 1 95 ? 30.099 6.913 1.584 1.00 55.55 95 ILE A O 1
ATOM 758 N N . GLU A 1 96 ? 30.137 7.622 -0.558 1.00 54.47 96 GLU A N 1
ATOM 759 C CA . GLU A 1 96 ? 31.485 7.142 -0.884 1.00 58.45 96 GLU A CA 1
ATOM 760 C C . GLU A 1 96 ? 32.530 7.803 0.048 1.00 58.50 96 GLU A C 1
ATOM 761 O O . GLU A 1 96 ? 33.400 7.112 0.599 1.00 57.94 96 GLU A O 1
ATOM 767 N N . PHE A 1 97 ? 32.424 9.114 0.262 1.00 52.68 97 PHE A N 1
ATOM 768 C CA . PHE A 1 97 ? 33.429 9.831 1.063 1.00 49.62 97 PHE A CA 1
ATOM 769 C C . PHE A 1 97 ? 33.392 9.408 2.541 1.00 49.91 97 PHE A C 1
ATOM 770 O O . PHE A 1 97 ? 34.430 9.195 3.178 1.00 48.34 97 PHE A O 1
ATOM 778 N N . TYR A 1 98 ? 32.208 9.375 3.107 1.00 48.51 98 TYR A N 1
ATOM 779 C CA . TYR A 1 98 ? 32.077 9.043 4.501 1.00 47.18 98 TYR A CA 1
ATOM 780 C C . TYR A 1 98 ? 32.325 7.598 4.783 1.00 48.85 98 TYR A C 1
ATOM 781 O O . TYR A 1 98 ? 32.677 7.252 5.864 1.00 49.86 98 TYR A O 1
ATOM 790 N N . ASN A 1 99 ? 32.171 6.765 3.778 1.00 49.80 99 ASN A N 1
ATOM 791 C CA . ASN A 1 99 ? 32.469 5.363 3.898 1.00 51.40 99 ASN A CA 1
ATOM 792 C C . ASN A 1 99 ? 33.979 5.214 3.990 1.00 52.54 99 ASN A C 1
ATOM 793 O O . ASN A 1 99 ? 34.480 4.432 4.745 1.00 51.68 99 ASN A O 1
ATOM 798 N N . ASN A 1 100 ? 34.701 6.015 3.234 1.00 49.37 100 ASN A N 1
ATOM 799 C CA . ASN A 1 100 ? 36.136 5.990 3.256 1.00 49.17 100 ASN A CA 1
ATOM 800 C C . ASN A 1 100 ? 36.717 6.524 4.550 1.00 48.90 100 ASN A C 1
ATOM 801 O O . ASN A 1 100 ? 37.715 6.052 5.010 1.00 53.07 100 ASN A O 1
ATOM 806 N N . LEU A 1 101 ? 36.105 7.540 5.109 1.00 46.73 101 LEU A N 1
ATOM 807 C CA . LEU A 1 101 ? 36.556 8.137 6.362 1.00 45.94 101 LEU A CA 1
ATOM 808 C C . LEU A 1 101 ? 36.393 7.131 7.491 1.00 44.36 101 LEU A C 1
ATOM 809 O O . LEU A 1 101 ? 37.283 6.937 8.340 1.00 40.19 101 LEU A O 1
ATOM 814 N N . ILE A 1 102 ? 35.230 6.496 7.478 1.00 44.05 102 ILE A N 1
ATOM 815 C CA . ILE A 1 102 ? 34.867 5.452 8.433 1.00 43.44 102 ILE A CA 1
ATOM 816 C C . ILE A 1 102 ? 35.798 4.241 8.352 1.00 48.91 102 ILE A C 1
ATOM 817 O O . ILE A 1 102 ? 36.302 3.759 9.375 1.00 50.39 102 ILE A O 1
ATOM 822 N N . ASP A 1 103 ? 35.995 3.741 7.129 1.00 52.40 103 ASP A N 1
ATOM 823 C CA . ASP A 1 103 ? 36.851 2.568 6.877 1.00 49.01 103 ASP A CA 1
ATOM 824 C C . ASP A 1 103 ? 38.299 2.812 7.282 1.00 49.43 103 ASP A C 1
ATOM 825 O O . ASP A 1 103 ? 38.953 1.890 7.759 1.00 51.58 103 ASP A O 1
ATOM 830 N N . GLU A 1 104 ? 38.761 4.057 7.132 1.00 47.87 104 GLU A N 1
ATOM 831 C CA . GLU A 1 104 ? 40.112 4.450 7.494 1.00 48.85 104 GLU A CA 1
ATOM 832 C C . GLU A 1 104 ? 40.330 4.512 8.967 1.00 48.18 104 GLU A C 1
ATOM 833 O O . GLU A 1 104 ? 41.307 3.986 9.458 1.00 49.47 104 GLU A O 1
ATOM 839 N N . CYS A 1 105 ? 39.457 5.206 9.672 1.00 49.58 105 CYS A N 1
ATOM 840 C CA . CYS A 1 105 ? 39.426 5.120 11.132 1.00 47.39 105 CYS A CA 1
ATOM 841 C C . CYS A 1 105 ? 39.515 3.647 11.533 1.00 48.12 105 CYS A C 1
ATOM 842 O O . CYS A 1 105 ? 40.375 3.247 12.299 1.00 42.42 105 CYS A O 1
ATOM 845 N N . LEU A 1 106 ? 38.639 2.844 10.942 1.00 50.69 106 LEU A N 1
ATOM 846 C CA . LEU A 1 106 ? 38.531 1.436 11.286 1.00 50.33 106 LEU A CA 1
ATOM 847 C C . LEU A 1 106 ? 39.777 0.582 10.957 1.00 50.63 106 LEU A C 1
ATOM 848 O O . LEU A 1 106 ? 40.114 -0.308 11.750 1.00 43.39 106 LEU A O 1
ATOM 853 N N . LYS A 1 107 ? 40.465 0.864 9.840 1.00 53.66 107 LYS A N 1
ATOM 854 C CA . LYS A 1 107 ? 41.781 0.238 9.529 1.00 54.08 107 LYS A CA 1
ATOM 855 C C . LYS A 1 107 ? 42.634 0.229 10.774 1.00 51.47 107 LYS A C 1
ATOM 856 O O . LYS A 1 107 ? 43.099 -0.819 11.202 1.00 64.83 107 LYS A O 1
ATOM 862 N N . TYR A 1 108 ? 42.771 1.405 11.370 1.00 43.99 108 TYR A N 1
ATOM 863 C CA . TYR A 1 108 ? 43.600 1.641 12.536 1.00 45.62 108 TYR A CA 1
ATOM 864 C C . TYR A 1 108 ? 42.944 1.345 13.898 1.00 42.78 108 TYR A C 1
ATOM 865 O O . TYR A 1 108 ? 43.526 1.647 14.948 1.00 39.45 108 TYR A O 1
ATOM 874 N N . GLY A 1 109 ? 41.738 0.772 13.882 1.00 41.89 109 GLY A N 1
ATOM 875 C CA . GLY A 1 109 ? 41.026 0.427 15.108 1.00 41.29 109 GLY A CA 1
ATOM 876 C C . GLY A 1 109 ? 40.425 1.605 15.851 1.00 45.63 109 GLY A C 1
ATOM 877 O O . GLY A 1 109 ? 40.056 1.493 17.044 1.00 53.56 109 GLY A O 1
ATOM 878 N N . ILE A 1 110 ? 40.325 2.735 15.160 1.00 42.62 110 ILE A N 1
ATOM 879 C CA . ILE A 1 110 ? 39.746 3.947 15.709 1.00 41.97 110 ILE A CA 1
ATOM 880 C C . ILE A 1 110 ? 38.238 3.869 15.480 1.00 43.98 110 ILE A C 1
ATOM 881 O O . ILE A 1 110 ? 37.764 3.547 14.376 1.00 43.74 110 ILE A O 1
ATOM 886 N N . VAL A 1 111 ? 37.517 4.183 16.544 1.00 43.54 111 VAL A N 1
ATOM 887 C CA . VAL A 1 111 ? 36.070 4.085 16.623 1.00 44.82 111 VAL A CA 1
ATOM 888 C C . VAL A 1 111 ? 35.399 5.350 16.066 1.00 44.48 111 VAL A C 1
ATOM 889 O O . VAL A 1 111 ? 35.454 6.434 16.702 1.00 39.79 111 VAL A O 1
ATOM 893 N N . PRO A 1 112 ? 34.732 5.224 14.910 1.00 41.76 112 PRO A N 1
ATOM 894 C CA . PRO A 1 112 ? 33.897 6.348 14.518 1.00 41.95 112 PRO A CA 1
ATOM 895 C C . PRO A 1 112 ? 32.747 6.572 15.539 1.00 42.34 112 PRO A C 1
ATOM 896 O O . PRO A 1 112 ? 32.103 5.620 15.963 1.00 44.90 112 PRO A O 1
ATOM 900 N N . PHE A 1 113 ? 32.568 7.816 15.969 1.00 42.26 113 PHE A N 1
ATOM 901 C CA . PHE A 1 113 ? 31.409 8.277 16.748 1.00 44.02 113 PHE A CA 1
ATOM 902 C C . PHE A 1 113 ? 30.873 9.394 15.859 1.00 43.69 113 PHE A C 1
ATOM 903 O O . PHE A 1 113 ? 31.527 10.422 15.728 1.00 43.41 113 PHE A O 1
ATOM 911 N N . VAL A 1 114 ? 29.722 9.201 15.221 1.00 42.27 114 VAL A N 1
ATOM 912 C CA . VAL A 1 114 ? 29.252 10.166 14.220 1.00 40.97 114 VAL A CA 1
ATOM 913 C C . VAL A 1 114 ? 28.193 11.141 14.723 1.00 37.46 114 VAL A C 1
ATOM 914 O O . VAL A 1 114 ? 27.184 10.731 15.239 1.00 41.73 114 VAL A O 1
ATOM 918 N N . THR A 1 115 ? 28.454 12.432 14.509 1.00 41.67 115 THR A N 1
ATOM 919 C CA . THR A 1 115 ? 27.512 13.531 14.694 1.00 40.64 115 THR A CA 1
ATOM 920 C C . THR A 1 115 ? 26.782 13.801 13.370 1.00 42.91 115 THR A C 1
ATOM 921 O O . THR A 1 115 ? 27.404 14.134 12.363 1.00 39.28 115 THR A O 1
ATOM 925 N N . LEU A 1 116 ? 25.456 13.678 13.409 1.00 42.84 116 LEU A N 1
ATOM 926 C CA . LEU A 1 116 ? 24.617 13.818 12.228 1.00 43.04 116 LEU A CA 1
ATOM 927 C C . LEU A 1 116 ? 24.430 15.280 11.837 1.00 42.91 116 LEU A C 1
ATOM 928 O O . LEU A 1 116 ? 24.497 15.613 10.641 1.00 41.40 116 LEU A O 1
ATOM 933 N N . TYR A 1 117 ? 24.205 16.148 12.829 1.00 43.10 117 TYR A N 1
ATOM 934 C CA . TYR A 1 117 ? 24.012 17.603 12.582 1.00 43.45 117 TYR A CA 1
ATOM 935 C C . TYR A 1 117 ? 24.860 18.493 13.508 1.00 41.99 117 TYR A C 1
ATOM 936 O O . TYR A 1 117 ? 24.595 18.604 14.740 1.00 40.18 117 TYR A O 1
ATOM 945 N N . HIS A 1 118 ? 25.858 19.133 12.893 1.00 40.75 118 HIS A N 1
ATOM 946 C CA . HIS A 1 118 ? 26.734 20.067 13.580 1.00 42.59 118 HIS A CA 1
ATOM 947 C C . HIS A 1 118 ? 26.624 21.389 12.841 1.00 40.66 118 HIS A C 1
ATOM 948 O O . HIS A 1 118 ? 27.605 21.903 12.344 1.00 42.35 118 HIS A O 1
ATOM 955 N N . TRP A 1 119 ? 25.393 21.900 12.771 1.00 42.05 119 TRP A N 1
ATOM 956 C CA . TRP A 1 119 ? 25.059 23.286 12.394 1.00 41.37 119 TRP A CA 1
ATOM 957 C C . TRP A 1 119 ? 25.017 23.580 10.876 1.00 45.90 119 TRP A C 1
ATOM 958 O O . TRP A 1 119 ? 24.614 24.676 10.484 1.00 51.87 119 TRP A O 1
ATOM 969 N N . ASP A 1 120 ? 25.405 22.627 10.031 1.00 46.79 120 ASP A N 1
ATOM 970 C CA . ASP A 1 120 ? 25.614 22.901 8.611 1.00 47.50 120 ASP A CA 1
ATOM 971 C C . ASP A 1 120 ? 24.412 22.348 7.816 1.00 56.33 120 ASP A C 1
ATOM 972 O O . ASP A 1 120 ? 24.492 21.306 7.124 1.00 63.84 120 ASP A O 1
ATOM 977 N N . LEU A 1 121 ? 23.284 23.055 7.988 1.00 59.07 121 LEU A N 1
ATOM 978 C CA . LEU A 1 121 ? 21.991 22.800 7.303 1.00 54.00 121 LEU A CA 1
ATOM 979 C C . LEU A 1 121 ? 21.925 23.138 5.803 1.00 51.02 121 LEU A C 1
ATOM 980 O O . LEU A 1 121 ? 22.222 24.254 5.415 1.00 53.00 121 LEU A O 1
ATOM 985 N N . PRO A 1 122 ? 21.492 22.187 4.960 1.00 55.14 122 PRO A N 1
ATOM 986 C CA . PRO A 1 122 ? 21.351 22.541 3.536 1.00 56.38 122 PRO A CA 1
ATOM 987 C C . PRO A 1 122 ? 20.363 23.708 3.308 1.00 52.84 122 PRO A C 1
ATOM 988 O O . PRO A 1 122 ? 19.346 23.814 4.001 1.00 50.86 122 PRO A O 1
ATOM 992 N N . LEU A 1 123 ? 20.688 24.567 2.344 1.00 50.62 123 LEU A N 1
ATOM 993 C CA . LEU A 1 123 ? 20.121 25.916 2.269 1.00 48.89 123 LEU A CA 1
ATOM 994 C C . LEU A 1 123 ? 18.605 25.931 2.136 1.00 52.56 123 LEU A C 1
ATOM 995 O O . LEU A 1 123 ? 17.928 26.647 2.889 1.00 48.53 123 LEU A O 1
ATOM 1000 N N . PRO A 1 124 ? 18.061 25.112 1.210 1.00 53.91 124 PRO A N 1
ATOM 1001 C CA . PRO A 1 124 ? 16.600 24.972 1.043 1.00 52.18 124 PRO A CA 1
ATOM 1002 C C . PRO A 1 124 ? 15.829 24.887 2.352 1.00 51.89 124 PRO A C 1
ATOM 1003 O O . PRO A 1 124 ? 14.818 25.573 2.538 1.00 49.70 124 PRO A O 1
ATOM 1007 N N . LEU A 1 125 ? 16.339 24.061 3.255 1.00 52.25 125 LEU A N 1
ATOM 1008 C CA . LEU A 1 125 ? 15.726 23.853 4.552 1.00 50.16 125 LEU A CA 1
ATOM 1009 C C . LEU A 1 125 ? 15.901 25.055 5.477 1.00 47.67 125 LEU A C 1
ATOM 1010 O O . LEU A 1 125 ? 15.044 25.277 6.308 1.00 43.85 125 LEU A O 1
ATOM 1015 N N . GLU A 1 126 ? 16.988 25.830 5.333 1.00 48.12 126 GLU A N 1
ATOM 1016 C CA . GLU A 1 126 ? 17.109 27.130 6.050 1.00 52.25 126 GLU A CA 1
ATOM 1017 C C . GLU A 1 126 ? 16.027 28.142 5.638 1.00 52.32 126 GLU A C 1
ATOM 1018 O O . GLU A 1 126 ? 15.341 28.728 6.493 1.00 48.67 126 GLU A O 1
ATOM 1024 N N . LYS A 1 127 ? 15.871 28.290 4.319 1.00 53.26 127 LYS A N 1
ATOM 1025 C CA . LYS A 1 127 ? 14.808 29.097 3.689 1.00 49.56 127 LYS A CA 1
ATOM 1026 C C . LYS A 1 127 ? 13.354 28.629 3.951 1.00 52.24 127 LYS A C 1
ATOM 1027 O O . LYS A 1 127 ? 12.436 29.435 3.886 1.00 54.90 127 LYS A O 1
ATOM 1033 N N . ASP A 1 128 ? 13.154 27.343 4.243 1.00 49.52 128 ASP A N 1
ATOM 1034 C CA . ASP A 1 128 ? 11.901 26.857 4.818 1.00 50.26 128 ASP A CA 1
ATOM 1035 C C . ASP A 1 128 ? 11.686 27.393 6.251 1.00 51.44 128 ASP A C 1
ATOM 1036 O O . ASP A 1 128 ? 10.662 27.098 6.855 1.00 47.33 128 ASP A O 1
ATOM 1041 N N . GLY A 1 129 ? 12.615 28.176 6.808 1.00 54.35 129 GLY A N 1
ATOM 1042 C CA . GLY A 1 129 ? 12.558 28.547 8.242 1.00 55.61 129 GLY A CA 1
ATOM 1043 C C . GLY A 1 129 ? 13.364 27.617 9.153 1.00 59.29 129 GLY A C 1
ATOM 1044 O O . GLY A 1 129 ? 13.293 27.715 10.390 1.00 56.50 129 GLY A O 1
ATOM 1045 N N . GLY A 1 130 ? 14.145 26.727 8.536 1.00 58.88 130 GLY A N 1
ATOM 1046 C CA . GLY A 1 130 ? 15.010 25.814 9.259 1.00 57.14 130 GLY A CA 1
ATOM 1047 C C . GLY A 1 130 ? 14.280 25.134 10.390 1.00 55.58 130 GLY A C 1
ATOM 1048 O O . GLY A 1 130 ? 13.217 24.545 10.189 1.00 54.26 130 GLY A O 1
ATOM 1049 N N . TRP A 1 131 ? 14.825 25.292 11.591 1.00 51.97 131 TRP A N 1
ATOM 1050 C CA . TRP A 1 131 ? 14.364 24.547 12.757 1.00 53.30 131 TRP A CA 1
ATOM 1051 C C . TRP A 1 131 ? 13.039 24.999 13.331 1.00 52.05 131 TRP A C 1
ATOM 1052 O O . TRP A 1 131 ? 12.457 24.268 14.142 1.00 52.01 131 TRP A O 1
ATOM 1063 N N . THR A 1 132 ? 12.508 26.084 12.798 1.00 55.46 132 THR A N 1
ATOM 1064 C CA . THR A 1 132 ? 11.197 26.575 13.196 1.00 56.85 132 THR A CA 1
ATOM 1065 C C . THR A 1 132 ? 10.072 25.931 12.392 1.00 51.86 132 THR A C 1
ATOM 1066 O O . THR A 1 132 ? 8.931 26.189 12.638 1.00 53.17 132 THR A O 1
ATOM 1070 N N . ASN A 1 133 ? 10.413 25.083 11.439 1.00 53.25 133 ASN A N 1
ATOM 1071 C CA . ASN A 1 133 ? 9.472 24.385 10.588 1.00 54.45 133 ASN A CA 1
ATOM 1072 C C . ASN A 1 133 ? 9.558 22.874 10.822 1.00 54.70 133 ASN A C 1
ATOM 1073 O O . ASN A 1 133 ? 10.607 22.315 10.718 1.00 55.36 133 ASN A O 1
ATOM 1078 N N . LYS A 1 134 ? 8.449 22.222 11.146 1.00 57.83 134 LYS A N 1
ATOM 1079 C CA . LYS A 1 134 ? 8.422 20.788 11.419 1.00 53.87 134 LYS A CA 1
ATOM 1080 C C . LYS A 1 134 ? 9.024 20.009 10.283 1.00 51.76 134 LYS A C 1
ATOM 1081 O O . LYS A 1 134 ? 9.631 18.999 10.468 1.00 55.56 134 LYS A O 1
ATOM 1087 N N . ARG A 1 135 ? 8.828 20.519 9.096 1.00 54.96 135 ARG A N 1
ATOM 1088 C CA . ARG A 1 135 ? 9.405 19.997 7.844 1.00 55.68 135 ARG A CA 1
ATOM 1089 C C . ARG A 1 135 ? 10.889 19.603 7.939 1.00 54.64 135 ARG A C 1
ATOM 1090 O O . ARG A 1 135 ? 11.254 18.443 7.661 1.00 42.49 135 ARG A O 1
ATOM 1098 N N . THR A 1 136 ? 11.712 20.575 8.353 1.00 50.40 136 THR A N 1
ATOM 1099 C CA . THR A 1 136 ? 13.139 20.363 8.600 1.00 53.63 136 THR A CA 1
ATOM 1100 C C . THR A 1 136 ? 13.389 19.193 9.605 1.00 52.23 136 THR A C 1
ATOM 1101 O O . THR A 1 136 ? 14.282 18.384 9.379 1.00 50.47 136 THR A O 1
ATOM 1105 N N . ALA A 1 137 ? 12.597 19.101 10.681 1.00 47.34 137 ALA A N 1
ATOM 1106 C CA . ALA A 1 137 ? 12.693 17.980 11.626 1.00 48.21 137 ALA A CA 1
ATOM 1107 C C . ALA A 1 137 ? 12.365 16.642 10.960 1.00 49.93 137 ALA A C 1
ATOM 1108 O O . ALA A 1 137 ? 13.009 15.634 11.217 1.00 51.57 137 ALA A O 1
ATOM 1110 N N . GLU A 1 138 ? 11.379 16.647 10.081 1.00 51.47 138 GLU A N 1
ATOM 1111 C CA . GLU A 1 138 ? 10.993 15.425 9.349 1.00 54.89 138 GLU A CA 1
ATOM 1112 C C . GLU A 1 138 ? 12.034 15.017 8.298 1.00 54.61 138 GLU A C 1
ATOM 1113 O O . GLU A 1 138 ? 12.295 13.824 8.108 1.00 52.43 138 GLU A O 1
ATOM 1119 N N . ALA A 1 139 ? 12.606 16.016 7.617 1.00 55.91 139 ALA A N 1
ATOM 1120 C CA . ALA A 1 139 ? 13.734 15.838 6.665 1.00 54.38 139 ALA A CA 1
ATOM 1121 C C . ALA A 1 139 ? 15.000 15.248 7.305 1.00 53.73 139 ALA A C 1
ATOM 1122 O O . ALA A 1 139 ? 15.748 14.497 6.648 1.00 52.60 139 ALA A O 1
ATOM 1124 N N . PHE A 1 140 ? 15.227 15.619 8.566 1.00 48.14 140 PHE A N 1
ATOM 1125 C CA . PHE A 1 140 ? 16.355 15.141 9.360 1.00 49.58 140 PHE A CA 1
ATOM 1126 C C . PHE A 1 140 ? 16.231 13.659 9.700 1.00 48.70 140 PHE A C 1
ATOM 1127 O O . PHE A 1 140 ? 17.203 12.909 9.567 1.00 47.39 140 PHE A O 1
ATOM 1135 N N . VAL A 1 141 ? 15.055 13.227 10.155 1.00 48.82 141 VAL A N 1
ATOM 1136 C CA . VAL A 1 141 ? 14.901 11.794 10.469 1.00 48.61 141 VAL A CA 1
ATOM 1137 C C . VAL A 1 141 ? 15.100 10.972 9.204 1.00 45.37 141 VAL A C 1
ATOM 1138 O O . VAL A 1 141 ? 15.679 9.891 9.274 1.00 43.59 141 VAL A O 1
ATOM 1142 N N . LYS A 1 142 ? 14.656 11.483 8.057 1.00 49.04 142 LYS A N 1
ATOM 1143 C CA . LYS A 1 142 ? 14.844 10.778 6.762 1.00 49.52 142 LYS A CA 1
ATOM 1144 C C . LYS A 1 142 ? 16.330 10.714 6.401 1.00 49.90 142 LYS A C 1
ATOM 1145 O O . LYS A 1 142 ? 16.811 9.685 5.940 1.00 50.07 142 LYS A O 1
ATOM 1151 N N . TYR A 1 143 ? 17.044 11.818 6.619 1.00 47.36 143 TYR A N 1
ATOM 1152 C CA . TYR A 1 143 ? 18.507 11.890 6.454 1.00 46.97 143 TYR A CA 1
ATOM 1153 C C . TYR A 1 143 ? 19.266 10.943 7.384 1.00 48.37 143 TYR A C 1
ATOM 1154 O O . TYR A 1 143 ? 20.173 10.235 6.946 1.00 49.29 143 TYR A O 1
ATOM 1163 N N . ALA A 1 144 ? 18.888 10.956 8.657 1.00 44.72 144 ALA A N 1
ATOM 1164 C CA . ALA A 1 144 ? 19.446 10.071 9.677 1.00 48.37 144 ALA A CA 1
ATOM 1165 C C . ALA A 1 144 ? 19.318 8.579 9.331 1.00 49.11 144 ALA A C 1
ATOM 1166 O O . ALA A 1 144 ? 20.254 7.799 9.495 1.00 49.23 144 ALA A O 1
ATOM 1168 N N . GLU A 1 145 ? 18.129 8.204 8.887 1.00 52.32 145 GLU A N 1
ATOM 1169 C CA . GLU A 1 145 ? 17.840 6.860 8.409 1.00 54.94 145 GLU A CA 1
ATOM 1170 C C . GLU A 1 145 ? 18.737 6.474 7.223 1.00 54.98 145 GLU A C 1
ATOM 1171 O O . GLU A 1 145 ? 19.189 5.333 7.128 1.00 55.80 145 GLU A O 1
ATOM 1177 N N . THR A 1 146 ? 19.010 7.428 6.339 1.00 49.86 146 THR A N 1
ATOM 1178 C CA . THR A 1 146 ? 19.897 7.186 5.201 1.00 50.00 146 THR A CA 1
ATOM 1179 C C . THR A 1 146 ? 21.328 6.907 5.668 1.00 47.45 146 THR A C 1
ATOM 1180 O O . THR A 1 146 ? 22.033 6.131 5.065 1.00 53.19 146 THR A O 1
ATOM 1184 N N . CYS A 1 147 ? 21.758 7.588 6.715 1.00 45.12 147 CYS A N 1
ATOM 1185 C CA . CYS A 1 147 ? 23.099 7.409 7.251 1.00 43.32 147 CYS A CA 1
ATOM 1186 C C . CYS A 1 147 ? 23.167 6.098 8.033 1.00 42.52 147 CYS A C 1
ATOM 1187 O O . CYS A 1 147 ? 24.190 5.368 7.943 1.00 39.48 147 CYS A O 1
ATOM 1190 N N . PHE A 1 148 ? 22.103 5.801 8.799 1.00 37.56 148 PHE A N 1
ATOM 1191 C CA . PHE A 1 148 ? 22.067 4.540 9.530 1.00 40.78 148 PHE A CA 1
ATOM 1192 C C . PHE A 1 148 ? 22.201 3.368 8.570 1.00 42.56 148 PHE A C 1
ATOM 1193 O O . PHE A 1 148 ? 23.076 2.512 8.737 1.00 48.85 148 PHE A O 1
ATOM 1201 N N . LYS A 1 149 ? 21.337 3.342 7.567 1.00 48.56 149 LYS A N 1
ATOM 1202 C CA . LYS A 1 149 ? 21.339 2.309 6.521 1.00 49.87 149 LYS A CA 1
ATOM 1203 C C . LYS A 1 149 ? 22.668 2.169 5.792 1.00 47.82 149 LYS A C 1
ATOM 1204 O O . LYS A 1 149 ? 23.119 1.062 5.536 1.00 51.47 149 LYS A O 1
ATOM 1210 N N . ALA A 1 150 ? 23.281 3.292 5.460 1.00 44.42 150 ALA A N 1
ATOM 1211 C CA . ALA A 1 150 ? 24.554 3.315 4.745 1.00 45.24 150 ALA A CA 1
ATOM 1212 C C . ALA A 1 150 ? 25.786 3.022 5.592 1.00 45.43 150 ALA A C 1
ATOM 1213 O O . ALA A 1 150 ? 26.756 2.493 5.075 1.00 44.61 150 ALA A O 1
ATOM 1215 N N . PHE A 1 151 ? 25.771 3.426 6.864 1.00 48.03 151 PHE A N 1
ATOM 1216 C CA . PHE A 1 151 ? 26.978 3.422 7.709 1.00 48.51 151 PHE A CA 1
ATOM 1217 C C . PHE A 1 151 ? 26.888 2.627 9.013 1.00 51.20 151 PHE A C 1
ATOM 1218 O O . PHE A 1 151 ? 27.900 2.494 9.716 1.00 54.55 151 PHE A O 1
ATOM 1226 N N . GLY A 1 152 ? 25.709 2.093 9.336 1.00 47.11 152 GLY A N 1
ATOM 1227 C CA . GLY A 1 152 ? 25.457 1.553 10.675 1.00 45.68 152 GLY A CA 1
ATOM 1228 C C . GLY A 1 152 ? 25.875 0.106 10.909 1.00 47.31 152 GLY A C 1
ATOM 1229 O O . GLY A 1 152 ? 25.710 -0.438 12.012 1.00 40.55 152 GLY A O 1
ATOM 1230 N N . ASP A 1 153 ? 26.378 -0.527 9.850 1.00 46.65 153 ASP A N 1
ATOM 1231 C CA . ASP A 1 153 ? 27.032 -1.817 9.946 1.00 41.68 153 ASP A CA 1
ATOM 1232 C C . ASP A 1 153 ? 28.400 -1.639 10.566 1.00 42.39 153 ASP A C 1
ATOM 1233 O O . ASP A 1 153 ? 28.886 -2.550 11.190 1.00 49.04 153 ASP A O 1
ATOM 1238 N N . ARG A 1 154 ? 29.006 -0.462 10.393 1.00 44.78 154 ARG A N 1
ATOM 1239 C CA . ARG A 1 154 ? 30.289 -0.112 11.020 1.00 45.46 154 ARG A CA 1
ATOM 1240 C C . ARG A 1 154 ? 30.212 0.918 12.151 1.00 45.71 154 ARG A C 1
ATOM 1241 O O . ARG A 1 154 ? 30.824 0.726 13.199 1.00 46.27 154 ARG A O 1
ATOM 1249 N N . VAL A 1 155 ? 29.509 2.022 11.904 1.00 44.29 155 VAL A N 1
ATOM 1250 C CA . VAL A 1 155 ? 29.302 3.052 12.921 1.00 43.14 155 VAL A CA 1
ATOM 1251 C C . VAL A 1 155 ? 28.277 2.533 13.952 1.00 40.88 155 VAL A C 1
ATOM 1252 O O . VAL A 1 155 ? 27.202 2.119 13.575 1.00 39.47 155 VAL A O 1
ATOM 1256 N N . LYS A 1 156 ? 28.666 2.535 15.232 1.00 40.82 156 LYS A N 1
ATOM 1257 C CA . LYS A 1 156 ? 27.874 2.023 16.347 1.00 40.74 156 LYS A CA 1
ATOM 1258 C C . LYS A 1 156 ? 27.798 3.001 17.491 1.00 41.58 156 LYS A C 1
ATOM 1259 O O . LYS A 1 156 ? 27.439 2.633 18.609 1.00 45.77 156 LYS A O 1
ATOM 1265 N N . HIS A 1 157 ? 28.186 4.241 17.246 1.00 44.07 157 HIS A N 1
ATOM 1266 C CA . HIS A 1 157 ? 28.059 5.296 18.236 1.00 43.60 157 HIS A CA 1
ATOM 1267 C C . HIS A 1 157 ? 27.621 6.533 17.452 1.00 45.64 157 HIS A C 1
ATOM 1268 O O . HIS A 1 157 ? 28.360 7.028 16.603 1.00 47.05 157 HIS A O 1
ATOM 1275 N N . TRP A 1 158 ? 26.400 6.994 17.712 1.00 45.13 158 TRP A N 1
ATOM 1276 C CA . TRP A 1 158 ? 25.792 8.044 16.917 1.00 43.44 158 TRP A CA 1
ATOM 1277 C C . TRP A 1 158 ? 25.348 9.226 17.810 1.00 45.68 158 TRP A C 1
ATOM 1278 O O . TRP A 1 158 ? 24.767 9.010 18.880 1.00 41.98 158 TRP A O 1
ATOM 1289 N N . ILE A 1 159 ? 25.670 10.449 17.374 1.00 43.19 159 ILE A N 1
ATOM 1290 C CA . ILE A 1 159 ? 25.096 11.684 17.909 1.00 46.21 159 ILE A CA 1
ATOM 1291 C C . ILE A 1 159 ? 24.203 12.315 16.828 1.00 46.26 159 ILE A C 1
ATOM 1292 O O . ILE A 1 159 ? 24.581 12.433 15.661 1.00 46.34 159 ILE A O 1
ATOM 1297 N N . THR A 1 160 ? 23.005 12.702 17.235 1.00 45.24 160 THR A N 1
ATOM 1298 C CA . THR A 1 160 ? 22.077 13.399 16.367 1.00 46.17 160 THR A CA 1
ATOM 1299 C C . THR A 1 160 ? 22.507 14.859 16.244 1.00 45.12 160 THR A C 1
ATOM 1300 O O . THR A 1 160 ? 23.011 15.267 15.199 1.00 49.92 160 THR A O 1
ATOM 1304 N N . PHE A 1 161 ? 22.365 15.612 17.337 1.00 41.28 161 PHE A N 1
ATOM 1305 C CA . PHE A 1 161 ? 22.601 17.057 17.353 1.00 42.12 161 PHE A CA 1
ATOM 1306 C C . PHE A 1 161 ? 23.751 17.486 18.251 1.00 42.56 161 PHE A C 1
ATOM 1307 O O . PHE A 1 161 ? 23.910 16.981 19.383 1.00 38.65 161 PHE A O 1
ATOM 1315 N N . ASN A 1 162 ? 24.527 18.440 17.735 1.00 39.68 162 ASN A N 1
ATOM 1316 C CA . ASN A 1 162 ? 25.551 19.104 18.503 1.00 41.97 162 ASN A CA 1
ATOM 1317 C C . ASN A 1 162 ? 24.999 20.421 18.930 1.00 42.51 162 ASN A C 1
ATOM 1318 O O . ASN A 1 162 ? 24.725 21.294 18.072 1.00 39.09 162 ASN A O 1
ATOM 1323 N N . GLU A 1 163 ? 24.839 20.573 20.245 1.00 45.38 163 GLU A N 1
ATOM 1324 C CA . GLU A 1 163 ? 24.686 21.893 20.879 1.00 47.48 163 GLU A CA 1
ATOM 1325 C C . GLU A 1 163 ? 23.478 22.688 20.401 1.00 45.44 163 GLU A C 1
ATOM 1326 O O . GLU A 1 163 ? 23.603 23.828 19.921 1.00 44.18 163 GLU A O 1
ATOM 1332 N N . THR A 1 164 ? 22.306 22.095 20.553 1.00 43.21 164 THR A N 1
ATOM 1333 C CA . THR A 1 164 ? 21.083 22.764 20.136 1.00 47.38 164 THR A CA 1
ATOM 1334 C C . THR A 1 164 ? 21.028 24.207 20.659 1.00 49.60 164 THR A C 1
ATOM 1335 O O . THR A 1 164 ? 20.619 25.100 19.904 1.00 49.60 164 THR A O 1
ATOM 1339 N N . VAL A 1 165 ? 21.470 24.391 21.922 1.00 46.19 165 VAL A N 1
ATOM 1340 C CA . VAL A 1 165 ? 21.557 25.696 22.628 1.00 48.67 165 VAL A CA 1
ATOM 1341 C C . VAL A 1 165 ? 22.148 26.792 21.745 1.00 49.32 165 VAL A C 1
ATOM 1342 O O . VAL A 1 165 ? 21.640 27.914 21.685 1.00 47.45 165 VAL A O 1
ATOM 1346 N N . MET A 1 166 ? 23.232 26.447 21.076 1.00 47.55 166 MET A N 1
ATOM 1347 C CA . MET A 1 166 ? 23.939 27.373 20.225 1.00 51.40 166 MET A CA 1
ATOM 1348 C C . MET A 1 166 ? 23.247 27.640 18.900 1.00 47.60 166 MET A C 1
ATOM 1349 O O . MET A 1 166 ? 23.024 28.784 18.607 1.00 49.45 166 MET A O 1
ATOM 1354 N N . PHE A 1 167 ? 22.938 26.615 18.103 1.00 45.28 167 PHE A N 1
ATOM 1355 C CA . PHE A 1 167 ? 22.419 26.866 16.741 1.00 48.94 167 PHE A CA 1
ATOM 1356 C C . PHE A 1 167 ? 21.005 27.482 16.755 1.00 50.65 167 PHE A C 1
ATOM 1357 O O . PHE A 1 167 ? 20.678 28.279 15.878 1.00 51.32 167 PHE A O 1
ATOM 1365 N N . CYS A 1 168 ? 20.209 27.154 17.776 1.00 49.18 168 CYS A N 1
ATOM 1366 C CA . CYS A 1 168 ? 18.945 27.871 18.042 1.00 50.43 168 CYS A CA 1
ATOM 1367 C C . CYS A 1 168 ? 19.150 29.237 18.717 1.00 53.94 168 CYS A C 1
ATOM 1368 O O . CYS A 1 168 ? 18.594 30.238 18.260 1.00 52.92 168 CYS A O 1
ATOM 1371 N N . GLY A 1 169 ? 19.917 29.254 19.817 1.00 52.43 169 GLY A N 1
ATOM 1372 C CA . GLY A 1 169 ? 20.256 30.498 20.545 1.00 49.41 169 GLY A CA 1
ATOM 1373 C C . GLY A 1 169 ? 20.967 31.583 19.737 1.00 47.31 169 GLY A C 1
ATOM 1374 O O . GLY A 1 169 ? 20.586 32.754 19.766 1.00 41.89 169 GLY A O 1
ATOM 1375 N N . LEU A 1 170 ? 22.013 31.189 19.025 1.00 48.92 170 LEU A N 1
ATOM 1376 C CA . LEU A 1 170 ? 22.799 32.122 18.218 1.00 52.60 170 LEU A CA 1
ATOM 1377 C C . LEU A 1 170 ? 22.091 32.572 16.936 1.00 50.13 170 LEU A C 1
ATOM 1378 O O . LEU A 1 170 ? 22.427 33.622 16.413 1.00 51.07 170 LEU A O 1
ATOM 1383 N N . GLY A 1 171 ? 21.161 31.779 16.421 1.00 47.49 171 GLY A N 1
ATOM 1384 C CA . GLY A 1 171 ? 20.458 32.100 15.165 1.00 50.71 171 GLY A CA 1
ATOM 1385 C C . GLY A 1 171 ? 19.136 32.870 15.287 1.00 52.87 171 GLY A C 1
ATOM 1386 O O . GLY A 1 171 ? 18.686 33.479 14.313 1.00 49.46 171 GLY A O 1
ATOM 1387 N N . TYR A 1 172 ? 18.514 32.826 16.469 1.00 50.78 172 TYR A N 1
ATOM 1388 C CA . TYR A 1 172 ? 17.218 33.479 16.713 1.00 54.56 172 TYR A CA 1
ATOM 1389 C C . TYR A 1 172 ? 17.237 34.545 17.835 1.00 57.53 172 TYR A C 1
ATOM 1390 O O . TYR A 1 172 ? 16.462 35.492 17.770 1.00 55.33 172 TYR A O 1
ATOM 1399 N N . LEU A 1 173 ? 18.114 34.397 18.838 1.00 56.33 173 LEU A N 1
ATOM 1400 C CA . LEU A 1 173 ? 18.270 35.398 19.909 1.00 52.14 173 LEU A CA 1
ATOM 1401 C C . LEU A 1 173 ? 19.362 36.435 19.657 1.00 55.91 173 LEU A C 1
ATOM 1402 O O . LEU A 1 173 ? 19.093 37.630 19.711 1.00 59.35 173 LEU A O 1
ATOM 1407 N N . LYS A 1 174 ? 20.589 35.982 19.421 1.00 58.20 174 LYS A N 1
ATOM 1408 C CA . LYS A 1 174 ? 21.725 36.878 19.212 1.00 59.07 174 LYS A CA 1
ATOM 1409 C C . LYS A 1 174 ? 21.979 37.205 17.754 1.00 51.62 174 LYS A C 1
ATOM 1410 O O . LYS A 1 174 ? 22.695 38.135 17.461 1.00 53.51 174 LYS A O 1
ATOM 1416 N N . GLY A 1 175 ? 21.399 36.430 16.869 1.00 48.62 175 GLY A N 1
ATOM 1417 C CA . GLY A 1 175 ? 21.548 36.662 15.459 1.00 49.31 175 GLY A CA 1
ATOM 1418 C C . GLY A 1 175 ? 22.937 36.512 14.919 1.00 48.26 175 GLY A C 1
ATOM 1419 O O . GLY A 1 175 ? 23.212 36.951 13.839 1.00 48.38 175 GLY A O 1
ATOM 1420 N N . ALA A 1 176 ? 23.801 35.862 15.676 1.00 49.04 176 ALA A N 1
ATOM 1421 C CA . ALA A 1 176 ? 25.174 35.651 15.278 1.00 48.81 176 ALA A CA 1
ATOM 1422 C C . ALA A 1 176 ? 25.337 34.517 14.300 1.00 50.07 176 ALA A C 1
ATOM 1423 O O . ALA A 1 176 ? 26.260 34.510 13.548 1.00 52.11 176 ALA A O 1
ATOM 1425 N N . HIS A 1 177 ? 24.455 33.543 14.350 1.00 47.82 177 HIS A N 1
ATOM 1426 C CA . HIS A 1 177 ? 24.458 32.410 13.442 1.00 50.96 177 HIS A CA 1
ATOM 1427 C C . HIS A 1 177 ? 23.260 32.517 12.521 1.00 49.65 177 HIS A C 1
ATOM 1428 O O . HIS A 1 177 ? 22.280 33.119 12.870 1.00 48.59 177 HIS A O 1
ATOM 1435 N N . PRO A 1 178 ? 23.282 31.868 11.367 1.00 53.08 178 PRO A N 1
ATOM 1436 C CA . PRO A 1 178 ? 22.131 31.933 10.458 1.00 54.95 178 PRO A CA 1
ATOM 1437 C C . PRO A 1 178 ? 20.860 31.413 11.113 1.00 57.98 178 PRO A C 1
ATOM 1438 O O . PRO A 1 178 ? 20.924 30.438 11.812 1.00 57.01 178 PRO A O 1
ATOM 1442 N N . PRO A 1 179 ? 19.724 32.072 10.943 1.00 63.35 179 PRO A N 1
ATOM 1443 C CA . PRO A 1 179 ? 19.427 32.935 9.818 1.00 62.66 179 PRO A CA 1
ATOM 1444 C C . PRO A 1 179 ? 19.725 34.373 10.129 1.00 60.11 179 PRO A C 1
ATOM 1445 O O . PRO A 1 179 ? 19.485 35.226 9.309 1.00 60.04 179 PRO A O 1
ATOM 1449 N N . GLY A 1 180 ? 20.213 34.632 11.321 1.00 58.16 180 GLY A N 1
ATOM 1450 C CA . GLY A 1 180 ? 20.611 35.988 11.735 1.00 57.97 180 GLY A CA 1
ATOM 1451 C C . GLY A 1 180 ? 19.490 36.777 12.393 1.00 53.15 180 GLY A C 1
ATOM 1452 O O . GLY A 1 180 ? 19.438 38.002 12.310 1.00 53.71 180 GLY A O 1
ATOM 1453 N N . ILE A 1 181 ? 18.596 36.077 13.063 1.00 53.06 181 ILE A N 1
ATOM 1454 C CA . ILE A 1 181 ? 17.434 36.709 13.675 1.00 56.61 181 ILE A CA 1
ATOM 1455 C C . ILE A 1 181 ? 17.822 37.128 15.089 1.00 62.54 181 ILE A C 1
ATOM 1456 O O . ILE A 1 181 ? 18.525 36.389 15.816 1.00 57.52 181 ILE A O 1
ATOM 1461 N N . GLN A 1 182 ? 17.343 38.313 15.470 1.00 63.76 182 GLN A N 1
ATOM 1462 C CA . GLN A 1 182 ? 17.588 38.856 16.806 1.00 63.92 182 GLN A CA 1
ATOM 1463 C C . GLN A 1 182 ? 16.327 38.889 17.677 1.00 58.53 182 GLN A C 1
ATOM 1464 O O . GLN A 1 182 ? 15.220 39.057 17.178 1.00 53.90 182 GLN A O 1
ATOM 1470 N N . ASN A 1 183 ? 16.539 38.742 18.980 1.00 55.69 183 ASN A N 1
ATOM 1471 C CA . ASN A 1 183 ? 15.499 38.599 20.024 1.00 63.50 183 ASN A CA 1
ATOM 1472 C C . ASN A 1 183 ? 14.077 38.073 19.657 1.00 60.80 183 ASN A C 1
ATOM 1473 O O . ASN A 1 183 ? 13.072 38.487 20.226 1.00 61.85 183 ASN A O 1
ATOM 1478 N N . ASP A 1 184 ? 14.036 37.078 18.775 1.00 59.64 184 ASP A N 1
ATOM 1479 C CA . ASP A 1 184 ? 12.818 36.345 18.456 1.00 58.04 184 ASP A CA 1
ATOM 1480 C C . ASP A 1 184 ? 12.798 35.067 19.317 1.00 55.63 184 ASP A C 1
ATOM 1481 O O . ASP A 1 184 ? 13.067 33.962 18.836 1.00 62.65 184 ASP A O 1
ATOM 1486 N N . VAL A 1 185 ? 12.461 35.244 20.592 1.00 50.69 185 VAL A N 1
ATOM 1487 C CA . VAL A 1 185 ? 12.428 34.147 21.573 1.00 51.33 185 VAL A CA 1
ATOM 1488 C C . VAL A 1 185 ? 11.383 33.045 21.290 1.00 59.29 185 VAL A C 1
ATOM 1489 O O . VAL A 1 185 ? 11.643 31.874 21.599 1.00 60.72 185 VAL A O 1
ATOM 1493 N N . PRO A 1 186 ? 10.200 33.390 20.729 1.00 65.47 186 PRO A N 1
ATOM 1494 C CA . PRO A 1 186 ? 9.256 32.286 20.463 1.00 64.16 186 PRO A CA 1
ATOM 1495 C C . PRO A 1 186 ? 9.759 31.364 19.341 1.00 67.25 186 PRO A C 1
ATOM 1496 O O . PRO A 1 186 ? 9.503 30.148 19.392 1.00 66.55 186 PRO A O 1
ATOM 1500 N N . LYS A 1 187 ? 10.465 31.938 18.357 1.00 59.35 187 LYS A N 1
ATOM 1501 C CA . LYS A 1 187 ? 11.108 31.155 17.304 1.00 58.75 187 LYS A CA 1
ATOM 1502 C C . LYS A 1 187 ? 12.230 30.275 17.862 1.00 52.93 187 LYS A C 1
ATOM 1503 O O . LYS A 1 187 ? 12.412 29.102 17.461 1.00 46.87 187 LYS A O 1
ATOM 1509 N N . TYR A 1 188 ? 12.969 30.855 18.800 1.00 49.30 188 TYR A N 1
ATOM 1510 C CA . TYR A 1 188 ? 14.015 30.129 19.515 1.00 47.34 188 TYR A CA 1
ATOM 1511 C C . TYR A 1 188 ? 13.469 28.907 20.212 1.00 46.58 188 TYR A C 1
ATOM 1512 O O . TYR A 1 188 ? 14.026 27.821 20.055 1.00 52.71 188 TYR A O 1
ATOM 1521 N N . PHE A 1 189 ? 12.384 29.057 20.960 1.00 46.82 189 PHE A N 1
ATOM 1522 C CA . PHE A 1 189 ? 11.837 27.896 21.682 1.00 49.84 189 PHE A CA 1
ATOM 1523 C C . PHE A 1 189 ? 11.153 26.907 20.740 1.00 50.96 189 PHE A C 1
ATOM 1524 O O . PHE A 1 189 ? 11.104 25.703 21.035 1.00 54.03 189 PHE A O 1
ATOM 1532 N N . GLN A 1 190 ? 10.647 27.413 19.614 1.00 50.16 190 GLN A N 1
ATOM 1533 C CA . GLN A 1 190 ? 10.135 26.557 18.533 1.00 51.79 190 GLN A CA 1
ATOM 1534 C C . GLN A 1 190 ? 11.242 25.686 17.975 1.00 48.03 190 GLN A C 1
ATOM 1535 O O . GLN A 1 190 ? 11.125 24.462 17.931 1.00 49.93 190 GLN A O 1
ATOM 1541 N N . ALA A 1 191 ? 12.295 26.341 17.513 1.00 43.90 191 ALA A N 1
ATOM 1542 C CA . ALA A 1 191 ? 13.496 25.650 17.060 1.00 44.46 191 ALA A CA 1
ATOM 1543 C C . ALA A 1 191 ? 13.928 24.531 18.010 1.00 40.01 191 ALA A C 1
ATOM 1544 O O . ALA A 1 191 ? 14.037 23.372 17.610 1.00 37.60 191 ALA A O 1
ATOM 1546 N N . THR A 1 192 ? 14.083 24.853 19.284 1.00 37.37 192 THR A N 1
ATOM 1547 C CA . THR A 1 192 ? 14.505 23.828 20.215 1.00 40.50 192 THR A CA 1
ATOM 1548 C C . THR A 1 192 ? 13.531 22.660 20.242 1.00 45.77 192 THR A C 1
ATOM 1549 O O . THR A 1 192 ? 13.969 21.489 20.329 1.00 52.84 192 THR A O 1
ATOM 1553 N N . HIS A 1 193 ? 12.224 22.957 20.150 1.00 48.60 193 HIS A N 1
ATOM 1554 C CA . HIS A 1 193 ? 11.181 21.906 20.239 1.00 42.88 193 HIS A CA 1
ATOM 1555 C C . HIS A 1 193 ? 11.193 20.959 19.053 1.00 40.79 193 HIS A C 1
ATOM 1556 O O . HIS A 1 193 ? 11.146 19.753 19.249 1.00 41.51 193 HIS A O 1
ATOM 1563 N N . TYR A 1 194 ? 11.212 21.489 17.826 1.00 41.04 194 TYR A N 1
ATOM 1564 C CA . TYR A 1 194 ? 11.249 20.624 16.635 1.00 42.14 194 TYR A CA 1
ATOM 1565 C C . TYR A 1 194 ? 12.549 19.773 16.567 1.00 51.37 194 TYR A C 1
ATOM 1566 O O . TYR A 1 194 ? 12.526 18.622 16.083 1.00 50.56 194 TYR A O 1
ATOM 1575 N N . VAL A 1 195 ? 13.661 20.337 17.086 1.00 48.94 195 VAL A N 1
ATOM 1576 C CA . VAL A 1 195 ? 14.900 19.618 17.233 1.00 42.49 195 VAL A CA 1
ATOM 1577 C C . VAL A 1 195 ? 14.710 18.484 18.227 1.00 42.67 195 VAL A C 1
ATOM 1578 O O . VAL A 1 195 ? 15.058 17.347 17.890 1.00 39.63 195 VAL A O 1
ATOM 1582 N N . PHE A 1 196 ? 14.153 18.759 19.422 1.00 39.58 196 PHE A N 1
ATOM 1583 C CA . PHE A 1 196 ? 13.952 17.675 20.398 1.00 40.66 196 PHE A CA 1
ATOM 1584 C C . PHE A 1 196 ? 12.995 16.624 19.825 1.00 46.31 196 PHE A C 1
ATOM 1585 O O . PHE A 1 196 ? 13.135 15.400 20.113 1.00 46.82 196 PHE A O 1
ATOM 1593 N N . TYR A 1 197 ? 12.051 17.078 18.989 1.00 47.22 197 TYR A N 1
ATOM 1594 C CA . TYR A 1 197 ? 11.186 16.149 18.239 1.00 48.69 197 TYR A CA 1
ATOM 1595 C C . TYR A 1 197 ? 11.993 15.278 17.236 1.00 44.54 197 TYR A C 1
ATOM 1596 O O . TYR A 1 197 ? 11.990 14.046 17.310 1.00 45.11 197 TYR A O 1
ATOM 1605 N N . ALA A 1 198 ? 12.671 15.926 16.309 1.00 47.29 198 ALA A N 1
ATOM 1606 C CA . ALA A 1 198 ? 13.511 15.232 15.324 1.00 48.88 198 ALA A CA 1
ATOM 1607 C C . ALA A 1 198 ? 14.434 14.221 15.989 1.00 47.25 198 ALA A C 1
ATOM 1608 O O . ALA A 1 198 ? 14.613 13.133 15.463 1.00 49.22 198 ALA A O 1
ATOM 1610 N N . HIS A 1 199 ? 14.992 14.576 17.149 1.00 50.04 199 HIS A N 1
ATOM 1611 C CA . HIS A 1 199 ? 15.869 13.665 17.929 1.00 51.12 199 HIS A CA 1
ATOM 1612 C C . HIS A 1 199 ? 15.154 12.394 18.377 1.00 54.34 199 HIS A C 1
ATOM 1613 O O . HIS A 1 199 ? 15.547 11.280 17.979 1.00 63.94 199 HIS A O 1
ATOM 1620 N N . ALA A 1 200 ? 14.130 12.562 19.220 1.00 53.31 200 ALA A N 1
ATOM 1621 C CA . ALA A 1 200 ? 13.374 11.429 19.800 1.00 48.35 200 ALA A CA 1
ATOM 1622 C C . ALA A 1 200 ? 12.777 10.538 18.731 1.00 46.52 200 ALA A C 1
ATOM 1623 O O . ALA A 1 200 ? 12.777 9.317 18.857 1.00 49.71 200 ALA A O 1
ATOM 1625 N N . LYS A 1 201 ? 12.295 11.156 17.658 1.00 46.19 201 LYS A N 1
ATOM 1626 C CA . LYS A 1 201 ? 11.841 10.397 16.500 1.00 49.09 201 LYS A CA 1
ATOM 1627 C C . LYS A 1 201 ? 12.968 9.657 15.781 1.00 45.31 201 LYS A C 1
ATOM 1628 O O . LYS A 1 201 ? 12.812 8.495 15.418 1.00 45.06 201 LYS A O 1
ATOM 1634 N N . THR A 1 202 ? 14.084 10.332 15.550 1.00 46.96 202 THR A N 1
ATOM 1635 C CA . THR A 1 202 ? 15.267 9.661 14.983 1.00 46.65 202 THR A CA 1
ATOM 1636 C C . THR A 1 202 ? 15.755 8.481 15.837 1.00 45.01 202 THR A C 1
ATOM 1637 O O . THR A 1 202 ? 16.170 7.450 15.284 1.00 41.52 202 THR A O 1
ATOM 1641 N N . VAL A 1 203 ? 15.676 8.630 17.164 1.00 41.49 203 VAL A N 1
ATOM 1642 C CA . VAL A 1 203 ? 16.085 7.566 18.083 1.00 42.38 203 VAL A CA 1
ATOM 1643 C C . VAL A 1 203 ? 15.201 6.323 17.915 1.00 46.36 203 VAL A C 1
ATOM 1644 O O . VAL A 1 203 ? 15.707 5.181 17.923 1.00 49.33 203 VAL A O 1
ATOM 1648 N N . ALA A 1 204 ? 13.887 6.561 17.809 1.00 47.48 204 ALA A N 1
ATOM 1649 C CA . ALA A 1 204 ? 12.879 5.529 17.524 1.00 45.74 204 ALA A CA 1
ATOM 1650 C C . ALA A 1 204 ? 13.219 4.814 16.246 1.00 44.72 204 ALA A C 1
ATOM 1651 O O . ALA A 1 204 ? 13.278 3.573 16.225 1.00 49.12 204 ALA A O 1
ATOM 1653 N N . VAL A 1 205 ? 13.462 5.583 15.185 1.00 39.89 205 VAL A N 1
ATOM 1654 C CA . VAL A 1 205 ? 13.855 4.994 13.902 1.00 44.80 205 VAL A CA 1
ATOM 1655 C C . VAL A 1 205 ? 15.089 4.104 14.061 1.00 46.65 205 VAL A C 1
ATOM 1656 O O . VAL A 1 205 ? 15.107 2.992 13.540 1.00 50.45 205 VAL A O 1
ATOM 1660 N N . TYR A 1 206 ? 16.105 4.596 14.779 1.00 46.83 206 TYR A N 1
ATOM 1661 C CA . TYR A 1 206 ? 17.368 3.850 14.987 1.00 42.73 206 TYR A CA 1
ATOM 1662 C C . TYR A 1 206 ? 17.147 2.519 15.659 1.00 42.46 206 TYR A C 1
ATOM 1663 O O . TYR A 1 206 ? 17.561 1.494 15.133 1.00 40.99 206 TYR A O 1
ATOM 1672 N N . LYS A 1 207 ? 16.481 2.522 16.807 1.00 44.43 207 LYS A N 1
ATOM 1673 C CA . LYS A 1 207 ? 16.172 1.259 17.495 1.00 46.91 207 LYS A CA 1
ATOM 1674 C C . LYS A 1 207 ? 15.420 0.233 16.646 1.00 49.18 207 LYS A C 1
ATOM 1675 O O . LYS A 1 207 ? 15.643 -0.983 16.791 1.00 47.10 207 LYS A O 1
ATOM 1681 N N . GLN A 1 208 ? 14.546 0.736 15.769 1.00 54.55 208 GLN A N 1
ATOM 1682 C CA . GLN A 1 208 ? 13.794 -0.095 14.810 1.00 56.18 208 GLN A CA 1
ATOM 1683 C C . GLN A 1 208 ? 14.682 -0.729 13.770 1.00 50.03 208 GLN A C 1
ATOM 1684 O O . GLN A 1 208 ? 14.351 -1.780 13.268 1.00 54.23 208 GLN A O 1
ATOM 1690 N N . LEU A 1 209 ? 15.802 -0.097 13.454 1.00 49.45 209 LEU A N 1
ATOM 1691 C CA . LEU A 1 209 ? 16.763 -0.623 12.449 1.00 51.11 209 LEU A CA 1
ATOM 1692 C C . LEU A 1 209 ? 17.631 -1.830 12.916 1.00 49.94 209 LEU A C 1
ATOM 1693 O O . LEU A 1 209 ? 18.249 -2.534 12.086 1.00 45.19 209 LEU A O 1
ATOM 1698 N N . LYS A 1 210 ? 17.672 -2.043 14.236 1.00 52.40 210 LYS A N 1
ATOM 1699 C CA . LYS A 1 210 ? 18.358 -3.191 14.886 1.00 51.72 210 LYS A CA 1
ATOM 1700 C C . LYS A 1 210 ? 19.856 -3.260 14.540 1.00 47.93 210 LYS A C 1
ATOM 1701 O O . LYS A 1 210 ? 20.411 -4.320 14.252 1.00 47.47 210 LYS A O 1
ATOM 1707 N N . GLN A 1 211 ? 20.499 -2.105 14.569 1.00 46.96 211 GLN A N 1
ATOM 1708 C CA . GLN A 1 211 ? 21.932 -2.015 14.300 1.00 49.69 211 GLN A CA 1
ATOM 1709 C C . GLN A 1 211 ? 22.775 -2.240 15.551 1.00 48.94 211 GLN A C 1
ATOM 1710 O O . GLN A 1 211 ? 23.964 -2.556 15.458 1.00 56.21 211 GLN A O 1
ATOM 1716 N N . TYR A 1 212 ? 22.162 -2.087 16.720 1.00 49.14 212 TYR A N 1
ATOM 1717 C CA . TYR A 1 212 ? 22.822 -2.331 18.013 1.00 48.89 212 TYR A CA 1
ATOM 1718 C C . TYR A 1 212 ? 24.068 -1.513 18.293 1.00 49.20 212 TYR A C 1
ATOM 1719 O O . TYR A 1 212 ? 24.975 -2.002 18.933 1.00 51.12 212 TYR A O 1
ATOM 1728 N N . GLY A 1 213 ? 24.108 -0.272 17.833 1.00 48.26 213 GLY A N 1
ATOM 1729 C CA . GLY A 1 213 ? 25.063 0.698 18.364 1.00 46.11 213 GLY A CA 1
ATOM 1730 C C . GLY A 1 213 ? 24.412 1.480 19.490 1.00 46.15 213 GLY A C 1
ATOM 1731 O O . GLY A 1 213 ? 23.502 0.997 20.151 1.00 40.39 213 GLY A O 1
ATOM 1732 N N . GLU A 1 214 ? 24.864 2.707 19.699 1.00 47.44 214 GLU A N 1
ATOM 1733 C CA . GLU A 1 214 ? 24.282 3.559 20.725 1.00 48.74 214 GLU A CA 1
ATOM 1734 C C . GLU A 1 214 ? 24.013 4.932 20.107 1.00 49.26 214 GLU A C 1
ATOM 1735 O O . GLU A 1 214 ? 24.672 5.332 19.140 1.00 48.26 214 GLU A O 1
ATOM 1741 N N . ILE A 1 215 ? 23.024 5.629 20.662 1.00 48.95 215 ILE A N 1
ATOM 1742 C CA . ILE A 1 215 ? 22.569 6.898 20.126 1.00 45.49 215 ILE A CA 1
ATOM 1743 C C . ILE A 1 215 ? 22.181 7.790 21.278 1.00 42.47 215 ILE A C 1
ATOM 1744 O O . ILE A 1 215 ? 21.706 7.315 22.304 1.00 45.47 215 ILE A O 1
ATOM 1749 N N . GLY A 1 216 ? 22.386 9.084 21.070 1.00 41.15 216 GLY A N 1
ATOM 1750 C CA . GLY A 1 216 ? 22.212 10.115 22.091 1.00 39.55 216 GLY A CA 1
ATOM 1751 C C . GLY A 1 216 ? 22.357 11.483 21.459 1.00 38.20 216 GLY A C 1
ATOM 1752 O O . GLY A 1 216 ? 22.694 11.610 20.274 1.00 37.69 216 GLY A O 1
ATOM 1753 N N . ILE A 1 217 ? 22.047 12.510 22.231 1.00 39.93 217 ILE A N 1
ATOM 1754 C CA . ILE A 1 217 ? 22.233 13.902 21.785 1.00 42.08 217 ILE A CA 1
ATOM 1755 C C . ILE A 1 217 ? 23.428 14.489 22.570 1.00 43.98 217 ILE A C 1
ATOM 1756 O O . ILE A 1 217 ? 23.763 14.025 23.672 1.00 40.58 217 ILE A O 1
ATOM 1761 N N . THR A 1 218 ? 24.026 15.535 22.027 1.00 45.34 218 THR A N 1
ATOM 1762 C CA . THR A 1 218 ? 25.128 16.215 22.701 1.00 47.79 218 THR A CA 1
ATOM 1763 C C . THR A 1 218 ? 24.729 17.644 22.920 1.00 42.29 218 THR A C 1
ATOM 1764 O O . THR A 1 218 ? 24.554 18.390 21.935 1.00 43.70 218 THR A O 1
ATOM 1768 N N . HIS A 1 219 ? 24.614 18.024 24.199 1.00 40.33 219 HIS A N 1
ATOM 1769 C CA . HIS A 1 219 ? 24.322 19.417 24.595 1.00 42.46 219 HIS A CA 1
ATOM 1770 C C . HIS A 1 219 ? 25.514 20.146 25.155 1.00 39.36 219 HIS A C 1
ATOM 1771 O O . HIS A 1 219 ? 26.377 19.559 25.815 1.00 41.21 219 HIS A O 1
ATOM 1778 N N . VAL A 1 220 ? 25.495 21.454 24.993 1.00 36.58 220 VAL A N 1
ATOM 1779 C CA . VAL A 1 220 ? 26.202 22.306 25.914 1.00 38.60 220 VAL A CA 1
ATOM 1780 C C . VAL A 1 220 ? 25.796 21.895 27.346 1.00 39.99 220 VAL A C 1
ATOM 1781 O O . VAL A 1 220 ? 24.638 21.631 27.632 1.00 40.46 220 VAL A O 1
ATOM 1785 N N . PHE A 1 221 ? 26.790 21.782 28.210 1.00 40.92 221 PHE A N 1
ATOM 1786 C CA . PHE A 1 221 ? 26.591 21.632 29.618 1.00 41.28 221 PHE A CA 1
ATOM 1787 C C . PHE A 1 221 ? 27.219 22.851 30.273 1.00 46.09 221 PHE A C 1
ATOM 1788 O O . PHE A 1 221 ? 28.433 22.934 30.398 1.00 48.65 221 PHE A O 1
ATOM 1796 N N . LEU A 1 222 ? 26.367 23.784 30.685 1.00 45.29 222 LEU A N 1
ATOM 1797 C CA . LEU A 1 222 ? 26.742 25.059 31.232 1.00 42.12 222 LEU A CA 1
ATOM 1798 C C . LEU A 1 222 ? 26.184 25.158 32.679 1.00 40.11 222 LEU A C 1
ATOM 1799 O O . LEU A 1 222 ? 25.327 25.986 32.944 1.00 34.86 222 LEU A O 1
ATOM 1804 N N . PRO A 1 223 ? 26.725 24.361 33.629 1.00 44.52 223 PRO A N 1
ATOM 1805 C CA . PRO A 1 223 ? 26.234 24.381 35.026 1.00 47.49 223 PRO A CA 1
ATOM 1806 C C . PRO A 1 223 ? 26.341 25.778 35.605 1.00 48.45 223 PRO A C 1
ATOM 1807 O O . PRO A 1 223 ? 27.354 26.440 35.372 1.00 52.19 223 PRO A O 1
ATOM 1811 N N . ALA A 1 224 ? 25.318 26.237 36.316 1.00 46.44 224 ALA A N 1
ATOM 1812 C CA . ALA A 1 224 ? 25.241 27.654 36.752 1.00 52.67 224 ALA A CA 1
ATOM 1813 C C . ALA A 1 224 ? 25.228 27.818 38.268 1.00 56.71 224 ALA A C 1
ATOM 1814 O O . ALA A 1 224 ? 24.602 27.033 38.990 1.00 51.19 224 ALA A O 1
ATOM 1816 N N . TYR A 1 225 ? 25.917 28.854 38.743 1.00 60.06 225 TYR A N 1
ATOM 1817 C CA . TYR A 1 225 ? 26.179 29.029 40.190 1.00 59.88 225 TYR A CA 1
ATOM 1818 C C . TYR A 1 225 ? 25.877 30.444 40.680 1.00 64.60 225 TYR A C 1
ATOM 1819 O O . TYR A 1 225 ? 26.129 31.443 39.987 1.00 60.74 225 TYR A O 1
ATOM 1828 N N . SER A 1 226 ? 25.325 30.525 41.886 1.00 68.18 226 SER A N 1
ATOM 1829 C CA . SER A 1 226 ? 25.096 31.814 42.508 1.00 64.55 226 SER A CA 1
ATOM 1830 C C . SER A 1 226 ? 26.423 32.473 42.830 1.00 61.86 226 SER A C 1
ATOM 1831 O O . SER A 1 226 ? 27.251 31.902 43.516 1.00 56.40 226 SER A O 1
ATOM 1834 N N . VAL A 1 227 ? 26.584 33.704 42.358 1.00 65.66 227 VAL A N 1
ATOM 1835 C CA . VAL A 1 227 ? 27.753 34.535 42.654 1.00 64.91 227 VAL A CA 1
ATOM 1836 C C . VAL A 1 227 ? 28.089 34.608 44.155 1.00 64.46 227 VAL A C 1
ATOM 1837 O O . VAL A 1 227 ? 29.229 34.908 44.496 1.00 67.42 227 VAL A O 1
ATOM 1841 N N . ASP A 1 228 ? 27.102 34.367 45.025 1.00 60.78 228 ASP A N 1
ATOM 1842 C CA . ASP A 1 228 ? 27.318 34.235 46.478 1.00 63.29 228 ASP A CA 1
ATOM 1843 C C . ASP A 1 228 ? 26.142 33.469 47.195 1.00 67.77 228 ASP A C 1
ATOM 1844 O O . ASP A 1 228 ? 25.413 32.709 46.550 1.00 67.29 228 ASP A O 1
ATOM 1849 N N . ASP A 1 229 ? 25.943 33.760 48.473 1.00 72.34 229 ASP A N 1
ATOM 1850 C CA . ASP A 1 229 ? 24.928 33.148 49.318 1.00 69.89 229 ASP A CA 1
ATOM 1851 C C . ASP A 1 229 ? 23.624 33.908 49.339 1.00 65.91 229 ASP A C 1
ATOM 1852 O O . ASP A 1 229 ? 22.714 33.521 50.024 1.00 70.06 229 ASP A O 1
ATOM 1857 N N . GLN A 1 230 ? 23.529 35.000 48.611 1.00 66.28 230 GLN A N 1
ATOM 1858 C CA . GLN A 1 230 ? 22.310 35.783 48.619 1.00 70.08 230 GLN A CA 1
ATOM 1859 C C . GLN A 1 230 ? 21.158 35.053 47.973 1.00 71.75 230 GLN A C 1
ATOM 1860 O O . GLN A 1 230 ? 21.318 34.445 46.942 1.00 72.41 230 GLN A O 1
ATOM 1866 N N . LYS A 1 231 ? 19.980 35.151 48.570 1.00 77.92 231 LYS A N 1
ATOM 1867 C CA . LYS A 1 231 ? 18.810 34.385 48.072 1.00 78.35 231 LYS A CA 1
ATOM 1868 C C . LYS A 1 231 ? 18.404 34.779 46.662 1.00 68.19 231 LYS A C 1
ATOM 1869 O O . LYS A 1 231 ? 18.217 33.931 45.799 1.00 61.15 231 LYS A O 1
ATOM 1875 N N . GLU A 1 232 ? 18.285 36.078 46.446 1.00 66.80 232 GLU A N 1
ATOM 1876 C CA . GLU A 1 232 ? 17.970 36.626 45.099 1.00 74.38 232 GLU A CA 1
ATOM 1877 C C . GLU A 1 232 ? 18.967 36.178 43.981 1.00 74.48 232 GLU A C 1
ATOM 1878 O O . GLU A 1 232 ? 18.590 36.044 42.811 1.00 63.82 232 GLU A O 1
ATOM 1884 N N . ASN A 1 233 ? 20.217 35.925 44.362 1.00 74.77 233 ASN A N 1
ATOM 1885 C CA . ASN A 1 233 ? 21.241 35.430 43.440 1.00 75.77 233 ASN A CA 1
ATOM 1886 C C . ASN A 1 233 ? 21.137 33.921 43.189 1.00 74.85 233 ASN A C 1
ATOM 1887 O O . ASN A 1 233 ? 21.295 33.464 42.049 1.00 69.29 233 ASN A O 1
ATOM 1892 N N . ILE A 1 234 ? 20.874 33.164 44.255 1.00 71.85 234 ILE A N 1
ATOM 1893 C CA . ILE A 1 234 ? 20.556 31.720 44.176 1.00 69.77 234 ILE A CA 1
ATOM 1894 C C . ILE A 1 234 ? 19.292 31.430 43.344 1.00 69.12 234 ILE A C 1
ATOM 1895 O O . ILE A 1 234 ? 19.187 30.386 42.670 1.00 66.35 234 ILE A O 1
ATOM 1900 N N . GLN A 1 235 ? 18.343 32.353 43.423 1.00 61.70 235 GLN A N 1
ATOM 1901 C CA . GLN A 1 235 ? 17.143 32.311 42.609 1.00 64.40 235 GLN A CA 1
ATOM 1902 C C . GLN A 1 235 ? 17.474 32.453 41.122 1.00 62.54 235 GLN A C 1
ATOM 1903 O O . GLN A 1 235 ? 16.918 31.742 40.277 1.00 59.37 235 GLN A O 1
ATOM 1909 N N . ALA A 1 236 ? 18.344 33.415 40.826 1.00 63.05 236 ALA A N 1
ATOM 1910 C CA . ALA A 1 236 ? 18.888 33.644 39.476 1.00 63.32 236 ALA A CA 1
ATOM 1911 C C . ALA A 1 236 ? 19.589 32.405 38.887 1.00 62.70 236 ALA A C 1
ATOM 1912 O O . ALA A 1 236 ? 19.463 32.115 37.698 1.00 64.70 236 ALA A O 1
ATOM 1914 N N . ALA A 1 237 ? 20.324 31.699 39.737 1.00 58.87 237 ALA A N 1
ATOM 1915 C CA . ALA A 1 237 ? 21.030 30.483 39.375 1.00 59.82 237 ALA A CA 1
ATOM 1916 C C . ALA A 1 237 ? 20.086 29.336 39.031 1.00 58.16 237 ALA A C 1
ATOM 1917 O O . ALA A 1 237 ? 20.285 28.622 38.044 1.00 55.77 237 ALA A O 1
ATOM 1919 N N . ASN A 1 238 ? 19.086 29.135 39.886 1.00 60.64 238 ASN A N 1
ATOM 1920 C CA . ASN A 1 238 ? 18.031 28.125 39.642 1.00 56.46 238 ASN A CA 1
ATOM 1921 C C . ASN A 1 238 ? 17.328 28.391 38.321 1.00 51.04 238 ASN A C 1
ATOM 1922 O O . ASN A 1 238 ? 17.156 27.504 37.508 1.00 49.26 238 ASN A O 1
ATOM 1927 N N . HIS A 1 239 ? 16.956 29.641 38.133 1.00 50.17 239 HIS A N 1
ATOM 1928 C CA . HIS A 1 239 ? 16.422 30.132 36.884 1.00 55.43 239 HIS A CA 1
ATOM 1929 C C . HIS A 1 239 ? 17.328 29.800 35.697 1.00 58.29 239 HIS A C 1
ATOM 1930 O O . HIS A 1 239 ? 16.862 29.301 34.665 1.00 61.80 239 HIS A O 1
ATOM 1937 N N . ALA A 1 240 ? 18.616 30.097 35.871 1.00 56.80 240 ALA A N 1
ATOM 1938 C CA . ALA A 1 240 ? 19.646 29.871 34.873 1.00 51.14 240 ALA A CA 1
ATOM 1939 C C . ALA A 1 240 ? 19.693 28.408 34.488 1.00 47.53 240 ALA A C 1
ATOM 1940 O O . ALA A 1 240 ? 19.660 28.038 33.298 1.00 43.01 240 ALA A O 1
ATOM 1942 N N . ASN A 1 241 ? 19.759 27.587 35.521 1.00 45.51 241 ASN A N 1
ATOM 1943 C CA . ASN A 1 241 ? 19.788 26.139 35.369 1.00 48.98 241 ASN A CA 1
ATOM 1944 C C . ASN A 1 241 ? 18.524 25.550 34.754 1.00 49.96 241 ASN A C 1
ATOM 1945 O O . ASN A 1 241 ? 18.624 24.628 33.948 1.00 49.90 241 ASN A O 1
ATOM 1950 N N . GLU A 1 242 ? 17.358 26.085 35.120 1.00 48.10 242 GLU A N 1
ATOM 1951 C CA . GLU A 1 242 ? 16.096 25.679 34.515 1.00 50.21 242 GLU A CA 1
ATOM 1952 C C . GLU A 1 242 ? 16.127 25.873 32.985 1.00 49.02 242 GLU A C 1
ATOM 1953 O O . GLU A 1 242 ? 15.839 24.951 32.233 1.00 52.27 242 GLU A O 1
ATOM 1959 N N . TYR A 1 243 ? 16.493 27.070 32.553 1.00 44.66 243 TYR A N 1
ATOM 1960 C CA . TYR A 1 243 ? 16.468 27.425 31.145 1.00 50.23 243 TYR A CA 1
ATOM 1961 C C . TYR A 1 243 ? 17.605 26.838 30.341 1.00 57.65 243 TYR A C 1
ATOM 1962 O O . TYR A 1 243 ? 17.420 26.517 29.159 1.00 61.11 243 TYR A O 1
ATOM 1971 N N . GLU A 1 244 ? 18.783 26.748 30.967 1.00 63.17 244 GLU A N 1
ATOM 1972 C CA . GLU A 1 244 ? 20.016 26.374 30.262 1.00 58.02 244 GLU A CA 1
ATOM 1973 C C . GLU A 1 244 ? 20.410 24.903 30.433 1.00 51.77 244 GLU A C 1
ATOM 1974 O O . GLU A 1 244 ? 21.077 24.351 29.578 1.00 49.09 244 GLU A O 1
ATOM 1980 N N . THR A 1 245 ? 19.979 24.260 31.506 1.00 50.06 245 THR A N 1
ATOM 1981 C CA . THR A 1 245 ? 20.086 22.787 31.596 1.00 52.35 245 THR A CA 1
ATOM 1982 C C . THR A 1 245 ? 18.704 22.104 31.382 1.00 50.75 245 THR A C 1
ATOM 1983 O O . THR A 1 245 ? 18.464 21.465 30.367 1.00 49.35 245 THR A O 1
ATOM 1987 N N . TYR A 1 246 ? 17.798 22.291 32.320 1.00 48.55 246 TYR A N 1
ATOM 1988 C CA . TYR A 1 246 ? 16.567 21.473 32.383 1.00 49.72 246 TYR A CA 1
ATOM 1989 C C . TYR A 1 246 ? 15.701 21.502 31.101 1.00 41.65 246 TYR A C 1
ATOM 1990 O O . TYR A 1 246 ? 15.257 20.461 30.651 1.00 39.86 246 TYR A O 1
ATOM 1999 N N . TRP A 1 247 ? 15.565 22.652 30.470 1.00 36.87 247 TRP A N 1
ATOM 2000 C CA . TRP A 1 247 ? 14.878 22.764 29.189 1.00 40.18 247 TRP A CA 1
ATOM 2001 C C . TRP A 1 247 ? 15.477 21.862 28.107 1.00 43.60 247 TRP A C 1
ATOM 2002 O O . TRP A 1 247 ? 14.767 21.343 27.254 1.00 50.53 247 TRP A O 1
ATOM 2013 N N . TYR A 1 248 ? 16.795 21.701 28.134 1.00 48.29 248 TYR A N 1
ATOM 2014 C CA . TYR A 1 248 ? 17.528 20.919 27.128 1.00 43.36 248 TYR A CA 1
ATOM 2015 C C . TYR A 1 248 ? 17.635 19.443 27.487 1.00 45.02 248 TYR A C 1
ATOM 2016 O O . TYR A 1 248 ? 17.451 18.568 26.624 1.00 43.31 248 TYR A O 1
ATOM 2025 N N . TYR A 1 249 ? 17.914 19.180 28.764 1.00 47.52 249 TYR A N 1
ATOM 2026 C CA . TYR A 1 249 ? 18.202 17.843 29.241 1.00 47.69 249 TYR A CA 1
ATOM 2027 C C . TYR A 1 249 ? 16.958 17.072 29.674 1.00 47.49 249 TYR A C 1
ATOM 2028 O O . TYR A 1 249 ? 16.948 15.831 29.587 1.00 51.70 249 TYR A O 1
ATOM 2037 N N . ASP A 1 250 ? 15.914 17.772 30.123 1.00 48.92 250 ASP A N 1
ATOM 2038 C CA . ASP A 1 250 ? 14.668 17.086 30.559 1.00 47.53 250 ASP A CA 1
ATOM 2039 C C . ASP A 1 250 ? 13.897 16.414 29.422 1.00 49.09 250 ASP A C 1
ATOM 2040 O O . ASP A 1 250 ? 13.518 15.236 29.553 1.00 49.41 250 ASP A O 1
ATOM 2045 N N . PRO A 1 251 ? 13.668 17.134 28.304 1.00 48.01 251 PRO A N 1
ATOM 2046 C CA . PRO A 1 251 ? 12.892 16.507 27.238 1.00 48.80 251 PRO A CA 1
ATOM 2047 C C . PRO A 1 251 ? 13.520 15.218 26.698 1.00 49.19 251 PRO A C 1
ATOM 2048 O O . PRO A 1 251 ? 12.789 14.281 26.394 1.00 46.65 251 PRO A O 1
ATOM 2052 N N . ILE A 1 252 ? 14.851 15.169 26.605 1.00 49.33 252 ILE A N 1
ATOM 2053 C CA . ILE A 1 252 ? 15.553 13.996 26.060 1.00 45.00 252 ILE A CA 1
ATOM 2054 C C . ILE A 1 252 ? 15.695 12.866 27.084 1.00 45.16 252 ILE A C 1
ATOM 2055 O O . ILE A 1 252 ? 15.576 11.697 26.730 1.00 41.63 252 ILE A O 1
ATOM 2060 N N . LEU A 1 253 ? 16.002 13.203 28.338 1.00 48.48 253 LEU A N 1
ATOM 2061 C CA . LEU A 1 253 ? 16.272 12.176 29.360 1.00 50.18 253 LEU A CA 1
ATOM 2062 C C . LEU A 1 253 ? 15.025 11.777 30.132 1.00 52.07 253 LEU A C 1
ATOM 2063 O O . LEU A 1 253 ? 14.758 10.574 30.309 1.00 48.75 253 LEU A O 1
ATOM 2068 N N . LYS A 1 254 ? 14.266 12.783 30.572 1.00 56.66 254 LYS A N 1
ATOM 2069 C CA . LYS A 1 254 ? 13.006 12.573 31.308 1.00 59.21 254 LYS A CA 1
ATOM 2070 C C . LYS A 1 254 ? 11.763 12.356 30.414 1.00 58.87 254 LYS A C 1
ATOM 2071 O O . LYS A 1 254 ? 10.836 11.654 30.815 1.00 53.96 254 LYS A O 1
ATOM 2077 N N . GLY A 1 255 ? 11.734 12.958 29.222 1.00 60.70 255 GLY A N 1
ATOM 2078 C CA . GLY A 1 255 ? 10.580 12.831 28.311 1.00 59.11 255 GLY A CA 1
ATOM 2079 C C . GLY A 1 255 ? 9.506 13.901 28.489 1.00 61.22 255 GLY A C 1
ATOM 2080 O O . GLY A 1 255 ? 8.678 14.081 27.599 1.00 62.76 255 GLY A O 1
ATOM 2081 N N . GLU A 1 256 ? 9.500 14.581 29.639 1.00 60.81 256 GLU A N 1
ATOM 2082 C CA . GLU A 1 256 ? 8.678 15.776 29.878 1.00 62.01 256 GLU A CA 1
ATOM 2083 C C . GLU A 1 256 ? 9.558 17.040 29.817 1.00 61.93 256 GLU A C 1
ATOM 2084 O O . GLU A 1 256 ? 10.721 16.994 30.228 1.00 55.65 256 GLU A O 1
ATOM 2090 N N . TYR A 1 257 ? 9.016 18.141 29.279 1.00 54.02 257 TYR A N 1
ATOM 2091 C CA . TYR A 1 257 ? 9.613 19.478 29.445 1.00 51.54 257 TYR A CA 1
ATOM 2092 C C . TYR A 1 257 ? 9.425 19.951 30.894 1.00 54.67 257 TYR A C 1
ATOM 2093 O O . TYR A 1 257 ? 8.508 19.489 31.570 1.00 57.83 257 TYR A O 1
ATOM 2102 N N . PRO A 1 258 ? 10.289 20.880 31.371 1.00 55.18 258 PRO A N 1
ATOM 2103 C CA . PRO A 1 258 ? 10.294 21.221 32.783 1.00 52.53 258 PRO A CA 1
ATOM 2104 C C . PRO A 1 258 ? 9.210 22.241 33.082 1.00 56.02 258 PRO A C 1
ATOM 2105 O O . PRO A 1 258 ? 9.165 23.290 32.432 1.00 53.74 258 PRO A O 1
ATOM 2109 N N . SER A 1 259 ? 8.358 21.957 34.069 1.00 59.70 259 SER A N 1
ATOM 2110 C CA . SER A 1 259 ? 7.155 22.777 34.275 1.00 56.21 259 SER A CA 1
ATOM 2111 C C . SER A 1 259 ? 7.414 24.251 34.627 1.00 54.58 259 SER A C 1
ATOM 2112 O O . SER A 1 259 ? 6.695 25.112 34.147 1.00 58.93 259 SER A O 1
ATOM 2115 N N . TYR A 1 260 ? 8.431 24.540 35.436 1.00 56.48 260 TYR A N 1
ATOM 2116 C CA . TYR A 1 260 ? 8.857 25.941 35.731 1.00 53.40 260 TYR A CA 1
ATOM 2117 C C . TYR A 1 260 ? 8.883 26.778 34.458 1.00 53.15 260 TYR A C 1
ATOM 2118 O O . TYR A 1 260 ? 8.195 27.801 34.362 1.00 60.20 260 TYR A O 1
ATOM 2127 N N . VAL A 1 261 ? 9.657 26.333 33.470 1.00 51.03 261 VAL A N 1
ATOM 2128 C CA . VAL A 1 261 ? 9.857 27.131 32.245 1.00 50.58 261 VAL A CA 1
ATOM 2129 C C . VAL A 1 261 ? 8.645 27.062 31.300 1.00 54.29 261 VAL A C 1
ATOM 2130 O O . VAL A 1 261 ? 8.317 28.058 30.654 1.00 53.15 261 VAL A O 1
ATOM 2134 N N . VAL A 1 262 ? 7.971 25.908 31.253 1.00 59.55 262 VAL A N 1
ATOM 2135 C CA . VAL A 1 262 ? 6.710 25.754 30.484 1.00 63.51 262 VAL A CA 1
ATOM 2136 C C . VAL A 1 262 ? 5.655 26.780 30.981 1.00 62.98 262 VAL A C 1
ATOM 2137 O O . VAL A 1 262 ? 5.052 27.523 30.175 1.00 58.11 262 VAL A O 1
ATOM 2141 N N . GLN A 1 263 ? 5.480 26.834 32.303 1.00 59.64 263 GLN A N 1
ATOM 2142 C CA . GLN A 1 263 ? 4.608 27.821 32.956 1.00 62.80 263 GLN A CA 1
ATOM 2143 C C . GLN A 1 263 ? 4.935 29.246 32.504 1.00 67.56 263 GLN A C 1
ATOM 2144 O O . GLN A 1 263 ? 4.051 29.997 32.075 1.00 77.09 263 GLN A O 1
ATOM 2150 N N . GLN A 1 264 ? 6.215 29.588 32.555 1.00 64.26 264 GLN A N 1
ATOM 2151 C CA . GLN A 1 264 ? 6.667 30.894 32.150 1.00 58.77 264 GLN A CA 1
ATOM 2152 C C . GLN A 1 264 ? 6.508 31.211 30.674 1.00 61.51 264 GLN A C 1
ATOM 2153 O O . GLN A 1 264 ? 6.214 32.349 30.354 1.00 64.53 264 GLN A O 1
ATOM 2159 N N . LEU A 1 265 ? 6.694 30.249 29.773 1.00 67.60 265 LEU A N 1
ATOM 2160 C CA . LEU A 1 265 ? 6.431 30.499 28.318 1.00 69.11 265 LEU A CA 1
ATOM 2161 C C . LEU A 1 265 ? 4.952 30.722 28.010 1.00 73.03 265 LEU A C 1
ATOM 2162 O O . LEU A 1 265 ? 4.609 31.442 27.051 1.00 71.78 265 LEU A O 1
ATOM 2167 N N . LYS A 1 266 ? 4.086 30.071 28.791 1.00 69.32 266 LYS A N 1
ATOM 2168 C CA . LYS A 1 266 ? 2.650 30.225 28.624 1.00 73.39 266 LYS A CA 1
ATOM 2169 C C . LYS A 1 266 ? 2.254 31.621 29.085 1.00 74.82 266 LYS A C 1
ATOM 2170 O O . LYS A 1 266 ? 1.630 32.404 28.352 1.00 74.55 266 LYS A O 1
ATOM 2176 N N . GLU A 1 267 ? 2.691 31.932 30.298 1.00 71.14 267 GLU A N 1
ATOM 2177 C CA . GLU A 1 267 ? 2.468 33.238 30.932 1.00 63.24 267 GLU A CA 1
ATOM 2178 C C . GLU A 1 267 ? 3.076 34.437 30.178 1.00 59.26 267 GLU A C 1
ATOM 2179 O O . GLU A 1 267 ? 2.749 35.554 30.496 1.00 66.52 267 GLU A O 1
ATOM 2185 N N . LYS A 1 268 ? 3.940 34.205 29.189 1.00 62.72 268 LYS A N 1
ATOM 2186 C CA . LYS A 1 268 ? 4.573 35.267 28.368 1.00 63.79 268 LYS A CA 1
ATOM 2187 C C . LYS A 1 268 ? 4.093 35.273 26.912 1.00 62.34 268 LYS A C 1
ATOM 2188 O O . LYS A 1 268 ? 4.470 36.169 26.160 1.00 57.77 268 LYS A O 1
ATOM 2194 N N . GLY A 1 269 ? 3.291 34.288 26.505 1.00 58.46 269 GLY A N 1
ATOM 2195 C CA . GLY A 1 269 ? 2.979 34.103 25.078 1.00 60.87 269 GLY A CA 1
ATOM 2196 C C . GLY A 1 269 ? 4.216 33.710 24.272 1.00 63.75 269 GLY A C 1
ATOM 2197 O O . GLY A 1 269 ? 4.557 34.380 23.297 1.00 63.23 269 GLY A O 1
ATOM 2198 N N . TRP A 1 270 ? 4.901 32.648 24.722 1.00 62.31 270 TRP A N 1
ATOM 2199 C CA . TRP A 1 270 ? 6.165 32.142 24.110 1.00 60.63 270 TRP A CA 1
ATOM 2200 C C . TRP A 1 270 ? 6.165 30.614 23.876 1.00 54.98 270 TRP A C 1
ATOM 2201 O O . TRP A 1 270 ? 7.184 30.071 23.464 1.00 53.23 270 TRP A O 1
ATOM 2212 N N . THR A 1 271 ? 5.059 29.953 24.156 1.00 50.26 271 THR A N 1
ATOM 2213 C CA . THR A 1 271 ? 4.970 28.521 23.996 1.00 51.21 271 THR A CA 1
ATOM 2214 C C . THR A 1 271 ? 5.034 28.137 22.549 1.00 51.52 271 THR A C 1
ATOM 2215 O O . THR A 1 271 ? 4.380 28.714 21.726 1.00 56.81 271 THR A O 1
ATOM 2219 N N . PRO A 1 272 ? 5.830 27.140 22.230 1.00 57.09 272 PRO A N 1
ATOM 2220 C CA . PRO A 1 272 ? 5.982 26.728 20.841 1.00 57.80 272 PRO A CA 1
ATOM 2221 C C . PRO A 1 272 ? 4.761 26.051 20.304 1.00 59.39 272 PRO A C 1
ATOM 2222 O O . PRO A 1 272 ? 4.002 25.492 21.056 1.00 64.82 272 PRO A O 1
ATOM 2226 N N . ASN A 1 273 ? 4.580 26.021 18.997 1.00 60.95 273 ASN A N 1
ATOM 2227 C CA . ASN A 1 273 ? 3.440 25.321 18.421 1.00 57.78 273 ASN A CA 1
ATOM 2228 C C . ASN A 1 273 ? 3.618 23.818 18.529 1.00 56.19 273 ASN A C 1
ATOM 2229 O O . ASN A 1 273 ? 3.986 23.164 17.568 1.00 55.74 273 ASN A O 1
ATOM 2234 N N . TRP A 1 274 ? 3.307 23.255 19.680 1.00 51.43 274 TRP A N 1
ATOM 2235 C CA . TRP A 1 274 ? 3.517 21.864 19.871 1.00 51.65 274 TRP A CA 1
ATOM 2236 C C . TRP A 1 274 ? 2.241 21.085 19.978 1.00 52.43 274 TRP A C 1
ATOM 2237 O O . TRP A 1 274 ? 1.236 21.560 20.433 1.00 53.90 274 TRP A O 1
ATOM 2248 N N . THR A 1 275 ? 2.320 19.856 19.545 1.00 51.20 275 THR A N 1
ATOM 2249 C CA . THR A 1 275 ? 1.157 18.969 19.474 1.00 48.58 275 THR A CA 1
ATOM 2250 C C . THR A 1 275 ? 1.387 17.732 20.313 1.00 51.54 275 THR A C 1
ATOM 2251 O O . THR A 1 275 ? 2.518 17.344 20.596 1.00 55.40 275 THR A O 1
ATOM 2255 N N . VAL A 1 276 ? 0.292 17.059 20.615 1.00 54.85 276 VAL A N 1
ATOM 2256 C CA . VAL A 1 276 ? 0.291 15.901 21.509 1.00 56.53 276 VAL A CA 1
ATOM 2257 C C . VAL A 1 276 ? 1.084 14.702 20.967 1.00 55.26 276 VAL A C 1
ATOM 2258 O O . VAL A 1 276 ? 1.776 14.014 21.738 1.00 46.38 276 VAL A O 1
ATOM 2262 N N . GLU A 1 277 ? 0.893 14.439 19.668 1.00 55.76 277 GLU A N 1
ATOM 2263 C CA . GLU A 1 277 ? 1.644 13.458 18.891 1.00 56.57 277 GLU A CA 1
ATOM 2264 C C . GLU A 1 277 ? 3.159 13.641 19.073 1.00 63.74 277 GLU A C 1
ATOM 2265 O O . GLU A 1 277 ? 3.886 12.688 19.392 1.00 67.13 277 GLU A O 1
ATOM 2271 N N . GLU A 1 278 ? 3.619 14.878 18.873 1.00 68.51 278 GLU A N 1
ATOM 2272 C CA . GLU A 1 278 ? 5.035 15.244 19.053 1.00 65.00 278 GLU A CA 1
ATOM 2273 C C . GLU A 1 278 ? 5.482 15.020 20.487 1.00 61.19 278 GLU A C 1
ATOM 2274 O O . GLU A 1 278 ? 6.389 14.237 20.734 1.00 61.34 278 GLU A O 1
ATOM 2280 N N . LEU A 1 279 ? 4.810 15.669 21.430 1.00 54.56 279 LEU A N 1
ATOM 2281 C CA . LEU A 1 279 ? 5.175 15.515 22.829 1.00 58.39 279 LEU A CA 1
ATOM 2282 C C . LEU A 1 279 ? 5.166 14.067 23.284 1.00 57.32 279 LEU A C 1
ATOM 2283 O O . LEU A 1 279 ? 5.927 13.722 24.191 1.00 59.94 279 LEU A O 1
ATOM 2288 N N . GLU A 1 280 ? 4.329 13.228 22.661 1.00 58.58 280 GLU A N 1
ATOM 2289 C CA . GLU A 1 280 ? 4.266 11.777 22.989 1.00 61.02 280 GLU A CA 1
ATOM 2290 C C . GLU A 1 280 ? 5.481 10.981 22.470 1.00 53.76 280 GLU A C 1
ATOM 2291 O O . GLU A 1 280 ? 6.061 10.174 23.198 1.00 48.13 280 GLU A O 1
ATOM 2297 N N . ILE A 1 281 ? 5.830 11.210 21.209 1.00 46.85 281 ILE A N 1
ATOM 2298 C CA . ILE A 1 281 ? 7.043 10.661 20.624 1.00 50.96 281 ILE A CA 1
ATOM 2299 C C . ILE A 1 281 ? 8.285 10.952 21.528 1.00 50.11 281 ILE A C 1
ATOM 2300 O O . ILE A 1 281 ? 9.029 10.052 21.909 1.00 51.73 281 ILE A O 1
ATOM 2305 N N . ILE A 1 282 ? 8.471 12.215 21.863 1.00 47.30 282 ILE A N 1
ATOM 2306 C CA . ILE A 1 282 ? 9.455 12.674 22.841 1.00 45.75 282 ILE A CA 1
ATOM 2307 C C . ILE A 1 282 ? 9.333 11.921 24.159 1.00 50.82 282 ILE A C 1
ATOM 2308 O O . ILE A 1 282 ? 10.326 11.456 24.689 1.00 59.18 282 ILE A O 1
ATOM 2313 N N . LYS A 1 283 ? 8.122 11.781 24.674 1.00 53.44 283 LYS A N 1
ATOM 2314 C CA . LYS A 1 283 ? 7.914 11.060 25.930 1.00 53.74 283 LYS A CA 1
ATOM 2315 C C . LYS A 1 283 ? 8.349 9.627 25.816 1.00 52.91 283 LYS A C 1
ATOM 2316 O O . LYS A 1 283 ? 8.964 9.076 26.731 1.00 52.94 283 LYS A O 1
ATOM 2322 N N . GLN A 1 284 ? 7.997 9.014 24.697 1.00 56.89 284 GLN A N 1
ATOM 2323 C CA . GLN A 1 284 ? 8.065 7.557 24.575 1.00 60.77 284 GLN A CA 1
ATOM 2324 C C . GLN A 1 284 ? 9.487 7.107 24.316 1.00 60.51 284 GLN A C 1
ATOM 2325 O O . GLN A 1 284 ? 9.835 5.996 24.682 1.00 62.48 284 GLN A O 1
ATOM 2331 N N . ASN A 1 285 ? 10.302 7.988 23.728 1.00 59.78 285 ASN A N 1
ATOM 2332 C CA . ASN A 1 285 ? 11.705 7.688 23.348 1.00 57.62 285 ASN A CA 1
ATOM 2333 C C . ASN A 1 285 ? 12.795 8.252 24.255 1.00 52.05 285 ASN A C 1
ATOM 2334 O O . ASN A 1 285 ? 13.984 7.959 24.039 1.00 45.88 285 ASN A O 1
ATOM 2339 N N . ALA A 1 286 ? 12.403 8.998 25.286 1.00 48.80 286 ALA A N 1
ATOM 2340 C CA . ALA A 1 286 ? 13.368 9.465 26.297 1.00 49.80 286 ALA A CA 1
ATOM 2341 C C . ALA A 1 286 ? 14.176 8.329 26.909 1.00 53.24 286 ALA A C 1
ATOM 2342 O O . ALA A 1 286 ? 15.399 8.485 27.070 1.00 50.99 286 ALA A O 1
ATOM 2344 N N . GLU A 1 287 ? 13.508 7.198 27.207 1.00 53.28 287 GLU A N 1
ATOM 2345 C CA . GLU A 1 287 ? 14.155 5.973 27.779 1.00 52.60 287 GLU A CA 1
ATOM 2346 C C . GLU A 1 287 ? 14.984 5.158 26.754 1.00 51.27 287 GLU A C 1
ATOM 2347 O O . GLU A 1 287 ? 15.507 4.090 27.063 1.00 42.98 287 GLU A O 1
ATOM 2353 N N . GLU A 1 288 ? 15.029 5.651 25.526 1.00 53.21 288 GLU A N 1
ATOM 2354 C CA . GLU A 1 288 ? 15.672 4.990 24.417 1.00 55.26 288 GLU A CA 1
ATOM 2355 C C . GLU A 1 288 ? 17.105 5.536 24.135 1.00 53.46 288 GLU A C 1
ATOM 2356 O O . GLU A 1 288 ? 17.944 4.832 23.553 1.00 48.63 288 GLU A O 1
ATOM 2362 N N . ASN A 1 289 ? 17.368 6.778 24.555 1.00 48.87 289 ASN A N 1
ATOM 2363 C CA . ASN A 1 289 ? 18.729 7.331 24.622 1.00 48.82 289 ASN A CA 1
ATOM 2364 C C . ASN A 1 289 ? 19.689 6.429 25.403 1.00 47.57 289 ASN A C 1
ATOM 2365 O O . ASN A 1 289 ? 19.405 5.989 26.522 1.00 45.97 289 ASN A O 1
ATOM 2370 N N . ASP A 1 290 ? 20.828 6.153 24.794 1.00 49.12 290 ASP A N 1
ATOM 2371 C CA . ASP A 1 290 ? 21.846 5.331 25.424 1.00 49.48 290 ASP A CA 1
ATOM 2372 C C . ASP A 1 290 ? 22.827 6.125 26.276 1.00 47.67 290 ASP A C 1
ATOM 2373 O O . ASP A 1 290 ? 23.412 5.574 27.197 1.00 50.82 290 ASP A O 1
ATOM 2378 N N . PHE A 1 291 ? 22.994 7.403 25.961 1.00 41.40 291 PHE A N 1
ATOM 2379 C CA . PHE A 1 291 ? 23.920 8.278 26.668 1.00 40.61 291 PHE A CA 1
ATOM 2380 C C . PHE A 1 291 ? 23.462 9.711 26.462 1.00 41.29 291 PHE A C 1
ATOM 2381 O O . PHE A 1 291 ? 22.540 9.981 25.662 1.00 39.21 291 PHE A O 1
ATOM 2389 N N . ILE A 1 292 ? 24.152 10.616 27.152 1.00 41.23 292 ILE A N 1
ATOM 2390 C CA . ILE A 1 292 ? 24.084 12.044 26.868 1.00 41.74 292 ILE A CA 1
ATOM 2391 C C . ILE A 1 292 ? 25.506 12.503 26.586 1.00 43.50 292 ILE A C 1
ATOM 2392 O O . ILE A 1 292 ? 26.436 12.104 27.252 1.00 44.73 292 ILE A O 1
ATOM 2397 N N . GLY A 1 293 ? 25.653 13.339 25.582 1.00 44.33 293 GLY A N 1
ATOM 2398 C CA . GLY A 1 293 ? 26.887 14.010 25.318 1.00 41.51 293 GLY A CA 1
ATOM 2399 C C . GLY A 1 293 ? 26.904 15.355 26.021 1.00 41.72 293 GLY A C 1
ATOM 2400 O O . GLY A 1 293 ? 25.901 16.083 26.048 1.00 44.33 293 GLY A O 1
ATOM 2401 N N . LEU A 1 294 ? 28.046 15.678 26.607 1.00 36.56 294 LEU A N 1
ATOM 2402 C CA . LEU A 1 294 ? 28.259 16.968 27.194 1.00 38.31 294 LEU A CA 1
ATOM 2403 C C . LEU A 1 294 ? 29.374 17.711 26.456 1.00 38.76 294 LEU A C 1
ATOM 2404 O O . LEU A 1 294 ? 30.455 17.169 26.249 1.00 37.23 294 LEU A O 1
ATOM 2409 N N . ASN A 1 295 ? 29.094 18.953 26.075 1.00 40.42 295 ASN A N 1
ATOM 2410 C CA . ASN A 1 295 ? 30.102 19.898 25.620 1.00 40.72 295 ASN A CA 1
ATOM 2411 C C . ASN A 1 295 ? 30.261 20.905 26.710 1.00 40.45 295 ASN A C 1
ATOM 2412 O O . ASN A 1 295 ? 29.516 21.840 26.796 1.00 45.35 295 ASN A O 1
ATOM 2417 N N . TYR A 1 296 ? 31.239 20.662 27.563 1.00 47.42 296 TYR A N 1
ATOM 2418 C CA . TYR A 1 296 ? 31.526 21.474 28.728 1.00 48.54 296 TYR A CA 1
ATOM 2419 C C . TYR A 1 296 ? 32.739 22.337 28.425 1.00 51.94 296 TYR A C 1
ATOM 2420 O O . TYR A 1 296 ? 33.756 21.835 27.945 1.00 61.02 296 TYR A O 1
ATOM 2429 N N . TYR A 1 297 ? 32.635 23.629 28.691 1.00 55.84 297 TYR A N 1
ATOM 2430 C CA . TYR A 1 297 ? 33.809 24.513 28.689 1.00 56.95 297 TYR A CA 1
ATOM 2431 C C . TYR A 1 297 ? 34.010 25.210 30.032 1.00 57.14 297 TYR A C 1
ATOM 2432 O O . TYR A 1 297 ? 35.109 25.144 30.616 1.00 60.78 297 TYR A O 1
ATOM 2441 N N . GLN A 1 298 ? 32.959 25.858 30.521 1.00 56.64 298 GLN A N 1
ATOM 2442 C CA . GLN A 1 298 ? 33.017 26.617 31.765 1.00 59.52 298 GLN A CA 1
ATOM 2443 C C . GLN A 1 298 ? 31.690 26.578 32.505 1.00 57.37 298 GLN A C 1
ATOM 2444 O O . GLN A 1 298 ? 30.646 26.369 31.895 1.00 50.61 298 GLN A O 1
ATOM 2450 N N . PRO A 1 299 ? 31.716 26.839 33.817 1.00 57.33 299 PRO A N 1
ATOM 2451 C CA . PRO A 1 299 ? 30.469 27.141 34.488 1.00 58.30 299 PRO A CA 1
ATOM 2452 C C . PRO A 1 299 ? 30.090 28.574 34.211 1.00 54.81 299 PRO A C 1
ATOM 2453 O O . PRO A 1 299 ? 30.772 29.248 33.450 1.00 65.38 299 PRO A O 1
ATOM 2457 N N . ILE A 1 300 ? 28.985 29.027 34.783 1.00 53.17 300 ILE A N 1
ATOM 2458 C CA . ILE A 1 300 ? 28.684 30.460 34.812 1.00 52.29 300 ILE A CA 1
ATOM 2459 C C . ILE A 1 300 ? 28.325 30.819 36.244 1.00 52.65 300 ILE A C 1
ATOM 2460 O O . ILE A 1 300 ? 27.608 30.093 36.920 1.00 54.50 300 ILE A O 1
ATOM 2465 N N . ARG A 1 301 ? 28.877 31.933 36.696 1.00 62.69 301 ARG A N 1
ATOM 2466 C CA . ARG A 1 301 ? 28.565 32.524 37.994 1.00 63.32 301 ARG A CA 1
ATOM 2467 C C . ARG A 1 301 ? 27.554 33.675 37.718 1.00 65.14 301 ARG A C 1
ATOM 2468 O O . ARG A 1 301 ? 27.748 34.486 36.796 1.00 58.15 301 ARG A O 1
ATOM 2476 N N . VAL A 1 302 ? 26.459 33.726 38.473 1.00 63.61 302 VAL A N 1
ATOM 2477 C CA . VAL A 1 302 ? 25.355 34.636 38.112 1.00 66.11 302 VAL A CA 1
ATOM 2478 C C . VAL A 1 302 ? 24.867 35.491 39.275 1.00 64.68 302 VAL A C 1
ATOM 2479 O O . VAL A 1 302 ? 24.891 35.068 40.441 1.00 56.55 302 VAL A O 1
ATOM 2483 N N . GLU A 1 303 ? 24.424 36.696 38.939 1.00 60.45 303 GLU A N 1
ATOM 2484 C CA . GLU A 1 303 ? 23.654 37.498 39.876 1.00 68.35 303 GLU A CA 1
ATOM 2485 C C . GLU A 1 303 ? 22.412 38.000 39.168 1.00 70.08 303 GLU A C 1
ATOM 2486 O O . GLU A 1 303 ? 22.349 38.034 37.932 1.00 72.33 303 GLU A O 1
ATOM 2492 N N . ARG A 1 304 ? 21.449 38.418 39.980 1.00 69.97 304 ARG A N 1
ATOM 2493 C CA . ARG A 1 304 ? 20.145 38.823 39.503 1.00 70.03 304 ARG A CA 1
ATOM 2494 C C . ARG A 1 304 ? 20.174 40.232 38.897 1.00 74.77 304 ARG A C 1
ATOM 2495 O O . ARG A 1 304 ? 21.083 41.016 39.183 1.00 73.66 304 ARG A O 1
ATOM 2503 N N . TYR A 1 305 ? 19.171 40.523 38.060 1.00 78.62 305 TYR A N 1
ATOM 2504 C CA . TYR A 1 305 ? 19.055 41.776 37.277 1.00 84.46 305 TYR A CA 1
ATOM 2505 C C . TYR A 1 305 ? 19.337 43.070 38.047 1.00 85.05 305 TYR A C 1
ATOM 2506 O O . TYR A 1 305 ? 20.011 43.949 37.524 1.00 77.17 305 TYR A O 1
ATOM 2515 N N . ASP A 1 306 ? 18.828 43.182 39.273 1.00 84.63 306 ASP A N 1
ATOM 2516 C CA . ASP A 1 306 ? 19.079 44.385 40.110 1.00 90.58 306 ASP A CA 1
ATOM 2517 C C . ASP A 1 306 ? 20.489 44.405 40.707 1.00 97.33 306 ASP A C 1
ATOM 2518 O O . ASP A 1 306 ? 21.227 45.392 40.548 1.00 102.36 306 ASP A O 1
ATOM 2523 N N . MET A 1 307 ? 20.825 43.319 41.406 1.00 95.51 307 MET A N 1
ATOM 2524 C CA . MET A 1 307 ? 22.155 43.101 41.999 1.00 91.36 307 MET A CA 1
ATOM 2525 C C . MET A 1 307 ? 23.329 43.484 41.085 1.00 85.33 307 MET A C 1
ATOM 2526 O O . MET A 1 307 ? 24.478 43.589 41.536 1.00 85.61 307 MET A O 1
ATOM 2531 N N . ASN A 1 325 ? 27.113 40.537 31.829 1.00 77.89 325 ASN A N 1
ATOM 2532 C CA . ASN A 1 325 ? 26.537 40.101 30.549 1.00 82.57 325 ASN A CA 1
ATOM 2533 C C . ASN A 1 325 ? 25.131 39.452 30.697 1.00 80.48 325 ASN A C 1
ATOM 2534 O O . ASN A 1 325 ? 25.010 38.322 31.198 1.00 70.59 325 ASN A O 1
ATOM 2539 N N . PRO A 1 326 ? 24.070 40.157 30.239 1.00 77.70 326 PRO A N 1
ATOM 2540 C CA . PRO A 1 326 ? 22.712 39.744 30.563 1.00 75.14 326 PRO A CA 1
ATOM 2541 C C . PRO A 1 326 ? 22.258 38.448 29.898 1.00 76.24 326 PRO A C 1
ATOM 2542 O O . PRO A 1 326 ? 22.828 38.019 28.889 1.00 80.02 326 PRO A O 1
ATOM 2546 N N . SER A 1 327 ? 21.228 37.845 30.478 1.00 69.01 327 SER A N 1
ATOM 2547 C CA . SER A 1 327 ? 20.578 36.697 29.898 1.00 63.78 327 SER A CA 1
ATOM 2548 C C . SER A 1 327 ? 19.406 37.188 29.057 1.00 64.31 327 SER A C 1
ATOM 2549 O O . SER A 1 327 ? 18.805 38.200 29.392 1.00 69.10 327 SER A O 1
ATOM 2552 N N . PHE A 1 328 ? 19.052 36.450 28.003 1.00 62.94 328 PHE A N 1
ATOM 2553 C CA . PHE A 1 328 ? 18.086 36.907 26.971 1.00 65.71 328 PHE A CA 1
ATOM 2554 C C . PHE A 1 328 ? 16.699 37.391 27.476 1.00 71.47 328 PHE A C 1
ATOM 2555 O O . PHE A 1 328 ? 15.927 37.990 26.709 1.00 66.62 328 PHE A O 1
ATOM 2563 N N . ASP A 1 329 ? 16.364 37.050 28.722 1.00 71.53 329 ASP A N 1
ATOM 2564 C CA . ASP A 1 329 ? 15.126 37.476 29.369 1.00 72.66 329 ASP A CA 1
ATOM 2565 C C . ASP A 1 329 ? 15.377 38.500 30.487 1.00 74.07 329 ASP A C 1
ATOM 2566 O O . ASP A 1 329 ? 14.645 38.555 31.477 1.00 74.50 329 ASP A O 1
ATOM 2571 N N . GLY A 1 330 ? 16.408 39.319 30.330 1.00 75.56 330 GLY A N 1
ATOM 2572 C CA . GLY A 1 330 ? 16.943 40.079 31.467 1.00 80.02 330 GLY A CA 1
ATOM 2573 C C . GLY A 1 330 ? 17.166 39.132 32.638 1.00 81.35 330 GLY A C 1
ATOM 2574 O O . GLY A 1 330 ? 17.889 38.157 32.511 1.00 94.70 330 GLY A O 1
ATOM 2575 N N . PHE A 1 331 ? 16.506 39.401 33.756 1.00 72.20 331 PHE A N 1
ATOM 2576 C CA . PHE A 1 331 ? 16.511 38.555 34.973 1.00 71.01 331 PHE A CA 1
ATOM 2577 C C . PHE A 1 331 ? 17.837 38.240 35.676 1.00 71.19 331 PHE A C 1
ATOM 2578 O O . PHE A 1 331 ? 17.947 38.440 36.889 1.00 68.02 331 PHE A O 1
ATOM 2586 N N . TYR A 1 332 ? 18.798 37.662 34.965 1.00 72.72 332 TYR A N 1
ATOM 2587 C CA . TYR A 1 332 ? 20.149 37.511 35.517 1.00 69.51 332 TYR A CA 1
ATOM 2588 C C . TYR A 1 332 ? 21.203 38.053 34.581 1.00 66.51 332 TYR A C 1
ATOM 2589 O O . TYR A 1 332 ? 20.948 38.321 33.393 1.00 62.52 332 TYR A O 1
ATOM 2598 N N . ARG A 1 333 ? 22.386 38.261 35.140 1.00 63.29 333 ARG A N 1
ATOM 2599 C CA . ARG A 1 333 ? 23.564 38.398 34.310 1.00 66.23 333 ARG A CA 1
ATOM 2600 C C . ARG A 1 333 ? 24.672 37.489 34.833 1.00 61.37 333 ARG A C 1
ATOM 2601 O O . ARG A 1 333 ? 24.662 37.059 36.004 1.00 53.97 333 ARG A O 1
ATOM 2609 N N . THR A 1 334 ? 25.583 37.172 33.915 1.00 62.88 334 THR A N 1
ATOM 2610 C CA . THR A 1 334 ? 26.866 36.528 34.211 1.00 63.14 334 THR A CA 1
ATOM 2611 C C . THR A 1 334 ? 27.883 37.578 34.659 1.00 66.55 334 THR A C 1
ATOM 2612 O O . THR A 1 334 ? 27.880 38.726 34.181 1.00 71.19 334 THR A O 1
ATOM 2616 N N . VAL A 1 335 ? 28.762 37.182 35.562 1.00 67.41 335 VAL A N 1
ATOM 2617 C CA . VAL A 1 335 ? 29.815 38.062 36.040 1.00 72.99 335 VAL A CA 1
ATOM 2618 C C . VAL A 1 335 ? 31.167 37.356 36.164 1.00 78.70 335 VAL A C 1
ATOM 2619 O O . VAL A 1 335 ? 31.260 36.232 36.680 1.00 78.86 335 VAL A O 1
ATOM 2623 N N . LYS A 1 336 ? 32.185 38.057 35.703 1.00 80.90 336 LYS A N 1
ATOM 2624 C CA . LYS A 1 336 ? 33.538 37.601 35.830 1.00 80.67 336 LYS A CA 1
ATOM 2625 C C . LYS A 1 336 ? 34.022 38.135 37.165 1.00 84.85 336 LYS A C 1
ATOM 2626 O O . LYS A 1 336 ? 33.711 39.247 37.572 1.00 83.45 336 LYS A O 1
ATOM 2632 N N . MET A 1 337 ? 34.772 37.295 37.845 1.00 96.56 337 MET A N 1
ATOM 2633 C CA . MET A 1 337 ? 35.299 37.533 39.174 1.00 98.54 337 MET A CA 1
ATOM 2634 C C . MET A 1 337 ? 36.197 36.386 39.565 1.00 101.13 337 MET A C 1
ATOM 2635 O O . MET A 1 337 ? 36.605 35.564 38.751 1.00 102.99 337 MET A O 1
ATOM 2640 N N . ASP A 1 338 ? 36.536 36.358 40.841 1.00 104.02 338 ASP A N 1
ATOM 2641 C CA . ASP A 1 338 ? 37.197 35.192 41.386 1.00 103.57 338 ASP A CA 1
ATOM 2642 C C . ASP A 1 338 ? 36.847 34.921 42.812 1.00 99.22 338 ASP A C 1
ATOM 2643 O O . ASP A 1 338 ? 37.354 35.570 43.713 1.00 86.43 338 ASP A O 1
ATOM 2648 N N . ASP A 1 339 ? 35.955 33.939 42.926 1.00 97.27 339 ASP A N 1
ATOM 2649 C CA . ASP A 1 339 ? 35.386 33.358 44.128 1.00 96.55 339 ASP A CA 1
ATOM 2650 C C . ASP A 1 339 ? 36.002 33.793 45.434 1.00 95.56 339 ASP A C 1
ATOM 2651 O O . ASP A 1 339 ? 37.089 33.354 45.767 1.00 98.52 339 ASP A O 1
ATOM 2656 N N . TRP A 1 347 ? 35.744 31.303 28.843 1.00 87.68 347 TRP A N 1
ATOM 2657 C CA . TRP A 1 347 ? 36.876 31.883 29.576 1.00 94.17 347 TRP A CA 1
ATOM 2658 C C . TRP A 1 347 ? 37.185 31.321 30.969 1.00 87.32 347 TRP A C 1
ATOM 2659 O O . TRP A 1 347 ? 38.358 31.125 31.292 1.00 85.05 347 TRP A O 1
ATOM 2670 N N . GLU A 1 348 ? 36.163 31.083 31.795 1.00 80.62 348 GLU A N 1
ATOM 2671 C CA . GLU A 1 348 ? 36.389 30.562 33.158 1.00 76.85 348 GLU A CA 1
ATOM 2672 C C . GLU A 1 348 ? 36.975 29.137 33.107 1.00 81.01 348 GLU A C 1
ATOM 2673 O O . GLU A 1 348 ? 36.726 28.399 32.154 1.00 83.55 348 GLU A O 1
ATOM 2679 N N . ILE A 1 349 ? 37.773 28.786 34.120 1.00 87.78 349 ILE A N 1
ATOM 2680 C CA . ILE A 1 349 ? 38.389 27.436 34.241 1.00 91.23 349 ILE A CA 1
ATOM 2681 C C . ILE A 1 349 ? 37.501 26.449 35.034 1.00 94.06 349 ILE A C 1
ATOM 2682 O O . ILE A 1 349 ? 36.700 25.709 34.431 1.00 97.71 349 ILE A O 1
ATOM 2687 N N . SER A 1 350 ? 37.677 26.429 36.359 1.00 91.97 350 SER A N 1
ATOM 2688 C CA . SER A 1 350 ? 36.848 25.691 37.325 1.00 90.07 350 SER A CA 1
ATOM 2689 C C . SER A 1 350 ? 36.614 24.196 37.062 1.00 95.53 350 SER A C 1
ATOM 2690 O O . SER A 1 350 ? 35.558 23.784 36.567 1.00 106.81 350 SER A O 1
ATOM 2693 N N . PRO A 1 351 ? 37.613 23.378 37.400 1.00 94.12 351 PRO A N 1
ATOM 2694 C CA . PRO A 1 351 ? 37.442 21.942 37.622 1.00 98.55 351 PRO A CA 1
ATOM 2695 C C . PRO A 1 351 ? 36.425 21.595 38.729 1.00 93.19 351 PRO A C 1
ATOM 2696 O O . PRO A 1 351 ? 35.700 20.596 38.625 1.00 92.97 351 PRO A O 1
ATOM 2700 N N . GLU A 1 352 ? 36.436 22.388 39.798 1.00 83.51 352 GLU A N 1
ATOM 2701 C CA . GLU A 1 352 ? 35.437 22.316 40.864 1.00 80.51 352 GLU A CA 1
ATOM 2702 C C . GLU A 1 352 ? 33.988 22.542 40.321 1.00 81.78 352 GLU A C 1
ATOM 2703 O O . GLU A 1 352 ? 33.025 21.825 40.679 1.00 65.23 352 GLU A O 1
ATOM 2709 N N . GLY A 1 353 ? 33.855 23.528 39.435 1.00 79.18 353 GLY A N 1
ATOM 2710 C CA . GLY A 1 353 ? 32.579 23.823 38.785 1.00 77.98 353 GLY A CA 1
ATOM 2711 C C . GLY A 1 353 ? 32.047 22.668 37.956 1.00 71.93 353 GLY A C 1
ATOM 2712 O O . GLY A 1 353 ? 30.861 22.345 38.022 1.00 68.71 353 GLY A O 1
ATOM 2713 N N . PHE A 1 354 ? 32.934 22.060 37.177 1.00 64.74 354 PHE A N 1
ATOM 2714 C CA . PHE A 1 354 ? 32.595 20.911 36.349 1.00 61.26 354 PHE A CA 1
ATOM 2715 C C . PHE A 1 354 ? 32.137 19.695 37.137 1.00 58.00 354 PHE A C 1
ATOM 2716 O O . PHE A 1 354 ? 31.239 18.975 36.715 1.00 59.19 354 PHE A O 1
ATOM 2724 N N . LEU A 1 355 ? 32.760 19.463 38.284 1.00 58.64 355 LEU A N 1
ATOM 2725 C CA . LEU A 1 355 ? 32.505 18.250 39.062 1.00 56.67 355 LEU A CA 1
ATOM 2726 C C . LEU A 1 355 ? 31.154 18.305 39.787 1.00 58.65 355 LEU A C 1
ATOM 2727 O O . LEU A 1 355 ? 30.357 17.332 39.772 1.00 56.47 355 LEU A O 1
ATOM 2732 N N . GLU A 1 356 ? 30.923 19.438 40.449 1.00 55.86 356 GLU A N 1
ATOM 2733 C CA . GLU A 1 356 ? 29.652 19.666 41.121 1.00 58.67 356 GLU A CA 1
ATOM 2734 C C . GLU A 1 356 ? 28.544 19.649 40.084 1.00 51.94 356 GLU A C 1
ATOM 2735 O O . GLU A 1 356 ? 27.490 19.086 40.332 1.00 43.98 356 GLU A O 1
ATOM 2741 N N . GLY A 1 357 ? 28.829 20.195 38.903 1.00 53.70 357 GLY A N 1
ATOM 2742 C CA . GLY A 1 357 ? 27.928 20.102 37.737 1.00 53.44 357 GLY A CA 1
ATOM 2743 C C . GLY A 1 357 ? 27.518 18.680 37.407 1.00 52.06 357 GLY A C 1
ATOM 2744 O O . GLY A 1 357 ? 26.343 18.388 37.253 1.00 52.79 357 GLY A O 1
ATOM 2745 N N . LEU A 1 358 ? 28.502 17.800 37.299 1.00 57.35 358 LEU A N 1
ATOM 2746 C CA . LEU A 1 358 ? 28.274 16.376 37.043 1.00 56.18 358 LEU A CA 1
ATOM 2747 C C . LEU A 1 358 ? 27.327 15.708 38.064 1.00 59.76 358 LEU A C 1
ATOM 2748 O O . LEU A 1 358 ? 26.444 14.948 37.674 1.00 57.56 358 LEU A O 1
ATOM 2753 N N . HIS A 1 359 ? 27.506 15.999 39.355 1.00 63.35 359 HIS A N 1
ATOM 2754 C CA . HIS A 1 359 ? 26.641 15.451 40.429 1.00 60.93 359 HIS A CA 1
ATOM 2755 C C . HIS A 1 359 ? 25.193 15.964 40.348 1.00 57.93 359 HIS A C 1
ATOM 2756 O O . HIS A 1 359 ? 24.229 15.224 40.580 1.00 46.96 359 HIS A O 1
ATOM 2763 N N . MET A 1 360 ? 25.089 17.255 40.047 1.00 57.55 360 MET A N 1
ATOM 2764 C CA . MET A 1 360 ? 23.846 17.951 39.690 1.00 59.19 360 MET A CA 1
ATOM 2765 C C . MET A 1 360 ? 23.105 17.200 38.565 1.00 60.44 360 MET A C 1
ATOM 2766 O O . MET A 1 360 ? 21.882 17.107 38.602 1.00 67.58 360 MET A O 1
ATOM 2771 N N . LEU A 1 361 ? 23.832 16.681 37.567 1.00 52.25 361 LEU A N 1
ATOM 2772 C CA . LEU A 1 361 ? 23.220 15.866 36.522 1.00 51.73 361 LEU A CA 1
ATOM 2773 C C . LEU A 1 361 ? 22.873 14.425 36.956 1.00 56.65 361 LEU A C 1
ATOM 2774 O O . LEU A 1 361 ? 22.014 13.767 36.354 1.00 62.89 361 LEU A O 1
ATOM 2779 N N . LYS A 1 362 ? 23.551 13.888 37.958 1.00 61.02 362 LYS A N 1
ATOM 2780 C CA . LYS A 1 362 ? 23.274 12.499 38.357 1.00 56.35 362 LYS A CA 1
ATOM 2781 C C . LYS A 1 362 ? 22.065 12.433 39.266 1.00 56.18 362 LYS A C 1
ATOM 2782 O O . LYS A 1 362 ? 21.293 11.474 39.176 1.00 57.08 362 LYS A O 1
ATOM 2788 N N . ALA A 1 363 ? 21.935 13.418 40.156 1.00 53.72 363 ALA A N 1
ATOM 2789 C CA . ALA A 1 363 ? 20.742 13.573 40.999 1.00 57.04 363 ALA A CA 1
ATOM 2790 C C . ALA A 1 363 ? 19.431 13.601 40.197 1.00 58.79 363 ALA A C 1
ATOM 2791 O O . ALA A 1 363 ? 18.454 12.950 40.567 1.00 64.08 363 ALA A O 1
ATOM 2793 N N . ARG A 1 364 ? 19.450 14.324 39.097 1.00 59.12 364 ARG A N 1
ATOM 2794 C CA . ARG A 1 364 ? 18.284 14.483 38.269 1.00 59.53 364 ARG A CA 1
ATOM 2795 C C . ARG A 1 364 ? 18.010 13.443 37.253 1.00 58.90 364 ARG A C 1
ATOM 2796 O O . ARG A 1 364 ? 16.891 13.066 37.054 1.00 69.42 364 ARG A O 1
ATOM 2804 N N . TYR A 1 365 ? 19.032 12.976 36.596 1.00 54.75 365 TYR A N 1
ATOM 2805 C CA . TYR A 1 365 ? 18.831 12.056 35.484 1.00 52.76 365 TYR A CA 1
ATOM 2806 C C . TYR A 1 365 ? 19.180 10.607 35.797 1.00 57.59 365 TYR A C 1
ATOM 2807 O O . TYR A 1 365 ? 18.853 9.706 35.007 1.00 54.83 365 TYR A O 1
ATOM 2816 N N . GLY A 1 366 ? 19.782 10.389 36.967 1.00 61.10 366 GLY A N 1
ATOM 2817 C CA . GLY A 1 366 ? 20.185 9.051 37.421 1.00 58.81 366 GLY A CA 1
ATOM 2818 C C . GLY A 1 366 ? 21.587 8.680 36.944 1.00 56.41 366 GLY A C 1
ATOM 2819 O O . GLY A 1 366 ? 22.406 9.538 36.613 1.00 55.88 366 GLY A O 1
ATOM 2820 N N . ASP A 1 367 ? 21.852 7.387 36.851 1.00 55.83 367 ASP A N 1
ATOM 2821 C CA . ASP A 1 367 ? 23.180 6.908 36.517 1.00 52.02 367 ASP A CA 1
ATOM 2822 C C . ASP A 1 367 ? 23.394 6.970 35.002 1.00 48.37 367 ASP A C 1
ATOM 2823 O O . ASP A 1 367 ? 23.947 6.075 34.387 1.00 43.44 367 ASP A O 1
ATOM 2828 N N . ILE A 1 368 ? 22.981 8.065 34.386 1.00 51.94 368 ILE A N 1
ATOM 2829 C CA . ILE A 1 368 ? 22.983 8.135 32.942 1.00 48.82 368 ILE A CA 1
ATOM 2830 C C . ILE A 1 368 ? 24.435 8.056 32.474 1.00 51.42 368 ILE A C 1
ATOM 2831 O O . ILE A 1 368 ? 25.358 8.470 33.194 1.00 53.08 368 ILE A O 1
ATOM 2836 N N . LYS A 1 369 ? 24.633 7.465 31.303 1.00 51.68 369 LYS A N 1
ATOM 2837 C CA . LYS A 1 369 ? 25.964 7.276 30.750 1.00 46.77 369 LYS A CA 1
ATOM 2838 C C . LYS A 1 369 ? 26.378 8.564 30.043 1.00 49.14 369 LYS A C 1
ATOM 2839 O O . LYS A 1 369 ? 25.629 9.059 29.189 1.00 49.78 369 LYS A O 1
ATOM 2845 N N . MET A 1 370 ? 27.562 9.094 30.393 1.00 49.15 370 MET A N 1
ATOM 2846 C CA . MET A 1 370 ? 28.040 10.418 29.890 1.00 49.81 370 MET A CA 1
ATOM 2847 C C . MET A 1 370 ? 29.314 10.345 29.028 1.00 49.99 370 MET A C 1
ATOM 2848 O O . MET A 1 370 ? 30.283 9.645 29.356 1.00 53.15 370 MET A O 1
ATOM 2853 N N . TYR A 1 371 ? 29.292 11.078 27.923 1.00 46.14 371 TYR A N 1
ATOM 2854 C CA . TYR A 1 371 ? 30.480 11.324 27.123 1.00 43.91 371 TYR A CA 1
ATOM 2855 C C . TYR A 1 371 ? 30.741 12.786 27.147 1.00 43.37 371 TYR A C 1
ATOM 2856 O O . TYR A 1 371 ? 29.887 13.564 26.754 1.00 44.46 371 TYR A O 1
ATOM 2865 N N . VAL A 1 372 ? 31.921 13.180 27.606 1.00 48.22 372 VAL A N 1
ATOM 2866 C CA . VAL A 1 372 ? 32.324 14.584 27.534 1.00 47.76 372 VAL A CA 1
ATOM 2867 C C . VAL A 1 372 ? 32.808 14.780 26.105 1.00 52.35 372 VAL A C 1
ATOM 2868 O O . VAL A 1 372 ? 33.976 14.568 25.794 1.00 51.00 372 VAL A O 1
ATOM 2872 N N . THR A 1 373 ? 31.856 15.131 25.239 1.00 53.87 373 THR A N 1
ATOM 2873 C CA . THR A 1 373 ? 32.051 15.086 23.774 1.00 55.69 373 THR A CA 1
ATOM 2874 C C . THR A 1 373 ? 32.786 16.321 23.209 1.00 51.78 373 THR A C 1
ATOM 2875 O O . THR A 1 373 ? 33.095 16.376 22.010 1.00 52.48 373 THR A O 1
ATOM 2879 N N . GLU A 1 374 ? 33.023 17.304 24.071 1.00 49.35 374 GLU A N 1
ATOM 2880 C CA . GLU A 1 374 ? 33.890 18.439 23.784 1.00 55.33 374 GLU A CA 1
ATOM 2881 C C . GLU A 1 374 ? 34.467 18.952 25.103 1.00 56.23 374 GLU A C 1
ATOM 2882 O O . GLU A 1 374 ? 33.798 18.969 26.135 1.00 51.03 374 GLU A O 1
ATOM 2888 N N . ASN A 1 375 ? 35.719 19.369 25.026 1.00 56.78 375 ASN A N 1
ATOM 2889 C CA . ASN A 1 375 ? 36.426 20.023 26.101 1.00 57.19 375 ASN A CA 1
ATOM 2890 C C . ASN A 1 375 ? 37.799 20.282 25.557 1.00 64.56 375 ASN A C 1
ATOM 2891 O O . ASN A 1 375 ? 38.458 19.366 25.031 1.00 59.62 375 ASN A O 1
ATOM 2896 N N . GLY A 1 376 ? 38.253 21.515 25.707 1.00 69.54 376 GLY A N 1
ATOM 2897 C CA . GLY A 1 376 ? 39.594 21.884 25.273 1.00 66.77 376 GLY A CA 1
ATOM 2898 C C . GLY A 1 376 ? 39.758 23.358 25.410 1.00 63.02 376 GLY A C 1
ATOM 2899 O O . GLY A 1 376 ? 38.925 24.010 26.023 1.00 66.07 376 GLY A O 1
ATOM 2900 N N . LEU A 1 377 ? 40.811 23.888 24.806 1.00 66.11 377 LEU A N 1
ATOM 2901 C CA . LEU A 1 377 ? 41.138 25.309 24.949 1.00 64.51 377 LEU A CA 1
ATOM 2902 C C . LEU A 1 377 ? 41.469 25.940 23.615 1.00 58.50 377 LEU A C 1
ATOM 2903 O O . LEU A 1 377 ? 42.340 25.473 22.892 1.00 54.27 377 LEU A O 1
ATOM 2908 N N . GLY A 1 378 ? 40.778 27.030 23.317 1.00 58.64 378 GLY A N 1
ATOM 2909 C CA . GLY A 1 378 ? 41.109 27.872 22.182 1.00 56.10 378 GLY A CA 1
ATOM 2910 C C . GLY A 1 378 ? 42.223 28.800 22.625 1.00 55.89 378 GLY A C 1
ATOM 2911 O O . GLY A 1 378 ? 42.213 29.302 23.752 1.00 50.50 378 GLY A O 1
ATOM 2912 N N . ASP A 1 379 ? 43.208 29.015 21.766 1.00 57.78 379 ASP A N 1
ATOM 2913 C CA . ASP A 1 379 ? 44.370 29.834 22.154 1.00 56.61 379 ASP A CA 1
ATOM 2914 C C . ASP A 1 379 ? 45.082 30.306 20.926 1.00 53.62 379 ASP A C 1
ATOM 2915 O O . ASP A 1 379 ? 44.901 29.733 19.849 1.00 53.42 379 ASP A O 1
ATOM 2920 N N . GLU A 1 380 ? 45.838 31.387 21.093 1.00 55.93 380 GLU A N 1
ATOM 2921 C CA . GLU A 1 380 ? 46.924 31.738 20.187 1.00 60.70 380 GLU A CA 1
ATOM 2922 C C . GLU A 1 380 ? 48.116 30.908 20.676 1.00 55.54 380 GLU A C 1
ATOM 2923 O O . GLU A 1 380 ? 48.891 31.347 21.543 1.00 50.63 380 GLU A O 1
ATOM 2929 N N . ASP A 1 381 ? 48.237 29.692 20.158 1.00 51.85 381 ASP A N 1
ATOM 2930 C CA . ASP A 1 381 ? 49.307 28.800 20.599 1.00 55.78 381 ASP A CA 1
ATOM 2931 C C . ASP A 1 381 ? 50.684 29.479 20.502 1.00 52.49 381 ASP A C 1
ATOM 2932 O O . ASP A 1 381 ? 51.001 30.046 19.454 1.00 50.39 381 ASP A O 1
ATOM 2937 N N . PRO A 1 382 ? 51.470 29.443 21.600 1.00 53.49 382 PRO A N 1
ATOM 2938 C CA . PRO A 1 382 ? 52.899 29.813 21.565 1.00 53.80 382 PRO A CA 1
ATOM 2939 C C . PRO A 1 382 ? 53.677 28.939 20.600 1.00 48.11 382 PRO A C 1
ATOM 2940 O O . PRO A 1 382 ? 53.490 27.724 20.588 1.00 44.46 382 PRO A O 1
ATOM 2944 N N . ILE A 1 383 ? 54.507 29.579 19.784 1.00 48.37 383 ILE A N 1
ATOM 2945 C CA . ILE A 1 383 ? 55.401 28.904 18.851 1.00 51.03 383 ILE A CA 1
ATOM 2946 C C . ILE A 1 383 ? 56.860 29.260 19.170 1.00 54.00 383 ILE A C 1
ATOM 2947 O O . ILE A 1 383 ? 57.197 30.418 19.412 1.00 59.83 383 ILE A O 1
ATOM 2952 N N . ILE A 1 384 ? 57.716 28.241 19.184 1.00 54.89 384 ILE A N 1
ATOM 2953 C CA . ILE A 1 384 ? 59.155 28.408 19.392 1.00 48.72 384 ILE A CA 1
ATOM 2954 C C . ILE A 1 384 ? 59.897 27.528 18.397 1.00 49.47 384 ILE A C 1
ATOM 2955 O O . ILE A 1 384 ? 59.728 26.317 18.419 1.00 44.74 384 ILE A O 1
ATOM 2960 N N . ASP A 1 385 ? 60.703 28.155 17.530 1.00 55.71 385 ASP A N 1
ATOM 2961 C CA . ASP A 1 385 ? 61.482 27.481 16.462 1.00 60.49 385 ASP A CA 1
ATOM 2962 C C . ASP A 1 385 ? 60.613 26.604 15.564 1.00 62.46 385 ASP A C 1
ATOM 2963 O O . ASP A 1 385 ? 61.020 25.503 15.1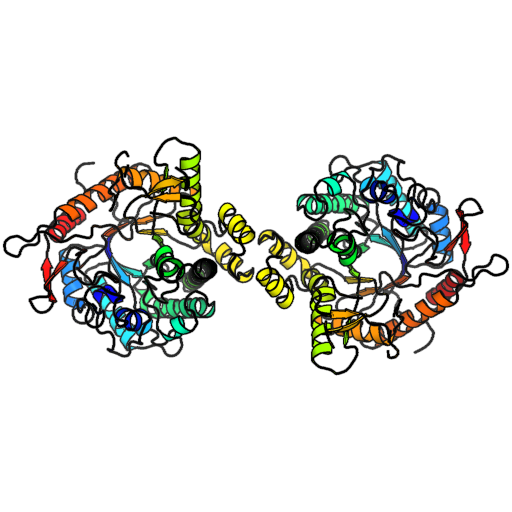58 1.00 57.27 385 ASP A O 1
ATOM 2968 N N . GLY A 1 386 ? 59.401 27.078 15.291 1.00 63.42 386 GLY A N 1
ATOM 2969 C CA . GLY A 1 386 ? 58.453 26.330 14.459 1.00 63.89 386 GLY A CA 1
ATOM 2970 C C . GLY A 1 386 ? 57.677 25.218 15.142 1.00 60.21 386 GLY A C 1
ATOM 2971 O O . GLY A 1 386 ? 56.767 24.641 14.526 1.00 53.46 386 GLY A O 1
ATOM 2972 N N . GLU A 1 387 ? 58.044 24.909 16.388 1.00 60.28 387 GLU A N 1
ATOM 2973 C CA . GLU A 1 387 ? 57.305 23.960 17.217 1.00 63.54 387 GLU A CA 1
ATOM 2974 C C . GLU A 1 387 ? 56.170 24.694 17.922 1.00 61.06 387 GLU A C 1
ATOM 2975 O O . GLU A 1 387 ? 56.319 25.846 18.313 1.00 65.50 387 GLU A O 1
ATOM 2981 N N . ILE A 1 388 ? 55.052 23.998 18.104 1.00 57.77 388 ILE A N 1
ATOM 2982 C CA . ILE A 1 388 ? 53.905 24.524 18.827 1.00 52.90 388 ILE A CA 1
ATOM 2983 C C . ILE A 1 388 ? 53.978 23.920 20.231 1.00 49.88 388 ILE A C 1
ATOM 2984 O O . ILE A 1 388 ? 53.896 22.696 20.392 1.00 44.59 388 ILE A O 1
ATOM 2989 N N . VAL A 1 389 ? 54.194 24.770 21.232 1.00 50.39 389 VAL A N 1
ATOM 2990 C CA . VAL A 1 389 ? 54.318 24.320 22.640 1.00 51.75 389 VAL A CA 1
ATOM 2991 C C . VAL A 1 389 ? 53.091 24.806 23.409 1.00 51.81 389 VAL A C 1
ATOM 2992 O O . VAL A 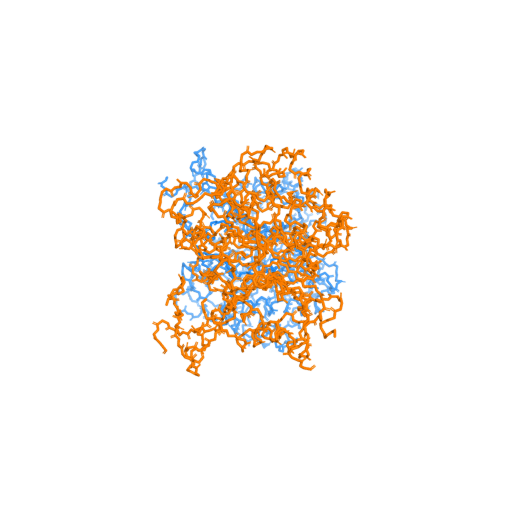1 389 ? 53.126 25.723 24.241 1.00 46.56 389 VAL A O 1
ATOM 2996 N N . ASP A 1 390 ? 51.978 24.175 23.060 1.00 54.87 390 ASP A N 1
ATOM 2997 C CA . ASP A 1 390 ? 50.656 24.523 23.591 1.00 51.91 390 ASP A CA 1
ATOM 2998 C C . ASP A 1 390 ? 50.431 23.924 24.982 1.00 51.71 390 ASP A C 1
ATOM 2999 O O . ASP A 1 390 ? 49.559 23.058 25.171 1.00 47.39 390 ASP A O 1
ATOM 3004 N N . VAL A 1 391 ? 51.199 24.402 25.961 1.00 46.64 391 VAL A N 1
ATOM 3005 C CA . VAL A 1 391 ? 51.077 23.849 27.306 1.00 50.49 391 VAL A CA 1
ATOM 3006 C C . VAL A 1 391 ? 49.807 24.320 28.048 1.00 53.11 391 VAL A C 1
ATOM 3007 O O . VAL A 1 391 ? 49.386 23.618 28.994 1.00 50.49 391 VAL A O 1
ATOM 3011 N N . PRO A 1 392 ? 49.221 25.505 27.670 1.00 50.68 392 PRO A N 1
ATOM 3012 C CA . PRO A 1 392 ? 47.903 25.898 28.236 1.00 50.29 392 PRO A CA 1
ATOM 3013 C C . PRO A 1 392 ? 46.811 24.833 28.009 1.00 48.20 392 PRO A C 1
ATOM 3014 O O . PRO A 1 392 ? 46.148 24.417 28.968 1.00 48.25 392 PRO A O 1
ATOM 3018 N N . ARG A 1 393 ? 46.716 24.376 26.758 1.00 43.14 393 ARG A N 1
ATOM 3019 C CA . ARG A 1 393 ? 45.829 23.304 26.326 1.00 45.44 393 ARG A CA 1
ATOM 3020 C C . ARG A 1 393 ? 46.061 22.010 27.075 1.00 47.49 393 ARG A C 1
ATOM 3021 O O . ARG A 1 393 ? 45.116 21.394 27.522 1.00 49.04 393 ARG A O 1
ATOM 3029 N N . ILE A 1 394 ? 47.316 21.590 27.179 1.00 51.49 394 ILE A N 1
ATOM 3030 C CA . ILE A 1 394 ? 47.684 20.406 27.987 1.00 51.13 394 ILE A CA 1
ATOM 3031 C C . ILE A 1 394 ? 47.187 20.604 29.435 1.00 49.86 394 ILE A C 1
ATOM 3032 O O . ILE A 1 394 ? 46.583 19.708 30.030 1.00 48.83 394 ILE A O 1
ATOM 3037 N N . LYS A 1 395 ? 47.416 21.790 29.981 1.00 46.59 395 LYS A N 1
ATOM 3038 C CA . LYS A 1 395 ? 47.071 22.039 31.373 1.00 50.66 395 LYS A CA 1
ATOM 3039 C C . LYS A 1 395 ? 45.554 22.096 31.551 1.00 50.48 395 LYS A C 1
ATOM 3040 O O . LYS A 1 395 ? 45.029 21.711 32.594 1.00 46.48 395 LYS A O 1
ATOM 3046 N N . PHE A 1 396 ? 44.867 22.567 30.516 1.00 48.72 396 PHE A N 1
ATOM 3047 C CA . PHE A 1 396 ? 43.420 22.646 30.510 1.00 48.61 396 PHE A CA 1
ATOM 3048 C C . PHE A 1 396 ? 42.821 21.223 30.543 1.00 46.43 396 PHE A C 1
ATOM 3049 O O . PHE A 1 396 ? 42.053 20.869 31.465 1.00 41.45 396 PHE A O 1
ATOM 3057 N N . ILE A 1 397 ? 43.234 20.415 29.562 1.00 43.42 397 ILE A N 1
ATOM 3058 C CA . ILE A 1 397 ? 42.831 19.020 29.430 1.00 40.41 397 ILE A CA 1
ATOM 3059 C C . ILE A 1 397 ? 43.195 18.224 30.679 1.00 43.92 397 ILE A C 1
ATOM 3060 O O . ILE A 1 397 ? 42.361 17.529 31.208 1.00 49.67 397 ILE A O 1
ATOM 3065 N N . GLU A 1 398 ? 44.437 18.321 31.146 1.00 49.67 398 GLU A N 1
ATOM 3066 C CA . GLU A 1 398 ? 44.879 17.598 32.361 1.00 49.50 398 GLU A CA 1
ATOM 3067 C C . GLU A 1 398 ? 43.968 17.858 33.584 1.00 50.01 398 GLU A C 1
ATOM 3068 O O . GLU A 1 398 ? 43.694 16.957 34.363 1.00 52.88 398 GLU A O 1
ATOM 3074 N N . ALA A 1 399 ? 43.503 19.091 33.722 1.00 46.45 399 ALA A N 1
ATOM 3075 C CA . ALA A 1 399 ? 42.719 19.520 34.862 1.00 45.04 399 ALA A CA 1
ATOM 3076 C C . ALA A 1 399 ? 41.343 18.889 34.838 1.00 47.72 399 ALA A C 1
ATOM 3077 O O . ALA A 1 399 ? 40.806 18.530 35.886 1.00 53.75 399 ALA A O 1
ATOM 3079 N N . HIS A 1 400 ? 40.795 18.742 33.637 1.00 47.84 400 HIS A N 1
ATOM 3080 C CA . HIS A 1 400 ? 39.436 18.226 33.455 1.00 51.15 400 HIS A CA 1
ATOM 3081 C C . HIS A 1 400 ? 39.465 16.708 33.472 1.00 48.23 400 HIS A C 1
ATOM 3082 O O . HIS A 1 400 ? 38.638 16.055 34.121 1.00 51.49 400 HIS A O 1
ATOM 3089 N N . LEU A 1 401 ? 40.453 16.147 32.799 1.00 48.00 401 LEU A N 1
ATOM 3090 C CA . LEU A 1 401 ? 40.732 14.719 32.904 1.00 47.95 401 LEU A CA 1
ATOM 3091 C C . LEU A 1 401 ? 40.893 14.271 34.374 1.00 50.27 401 LEU A C 1
ATOM 3092 O O . LEU A 1 401 ? 40.320 13.290 34.787 1.00 46.89 401 LEU A O 1
ATOM 3097 N N . LYS A 1 402 ? 41.656 15.030 35.151 1.00 55.00 402 LYS A N 1
ATOM 3098 C CA . LYS A 1 402 ? 41.825 14.782 36.588 1.00 53.97 402 LYS A CA 1
ATOM 3099 C C . LYS A 1 402 ? 40.501 14.705 37.329 1.00 51.86 402 LYS A C 1
ATOM 3100 O O . LYS A 1 402 ? 40.252 13.728 38.007 1.00 52.19 402 LYS A O 1
ATOM 3106 N N . VAL A 1 403 ? 39.664 15.732 37.231 1.00 49.69 403 VAL A N 1
ATOM 3107 C CA . VAL A 1 403 ? 38.363 15.668 37.916 1.00 53.05 403 VAL A CA 1
ATOM 3108 C C . VAL A 1 403 ? 37.374 14.634 37.359 1.00 55.38 403 VAL A C 1
ATOM 3109 O O . VAL A 1 403 ? 36.572 14.113 38.122 1.00 56.54 403 VAL A O 1
ATOM 3113 N N . MET A 1 404 ? 37.420 14.326 36.062 1.00 52.13 404 MET A N 1
ATOM 3114 C CA . MET A 1 404 ? 36.695 13.162 35.542 1.00 47.90 404 MET A CA 1
ATOM 3115 C C . MET A 1 404 ? 37.103 11.856 36.226 1.00 49.21 404 MET A C 1
ATOM 3116 O O . MET A 1 404 ? 36.297 10.944 36.398 1.00 54.87 404 MET A O 1
ATOM 3121 N N . LYS A 1 405 ? 38.367 11.759 36.584 1.00 54.11 405 LYS A N 1
ATOM 3122 C CA . LYS A 1 405 ? 38.884 10.619 37.335 1.00 58.56 405 LYS A CA 1
ATOM 3123 C C . LYS A 1 405 ? 38.208 10.589 38.720 1.00 58.45 405 LYS A C 1
ATOM 3124 O O . LYS A 1 405 ? 37.764 9.535 39.170 1.00 60.65 405 LYS A O 1
ATOM 3130 N N . ARG A 1 406 ? 38.130 11.746 39.375 1.00 56.92 406 ARG A N 1
ATOM 3131 C CA . ARG A 1 406 ? 37.437 11.877 40.653 1.00 64.58 406 ARG A CA 1
ATOM 3132 C C . ARG A 1 406 ? 35.945 11.506 40.494 1.00 66.15 406 ARG A C 1
ATOM 3133 O O . ARG A 1 406 ? 35.399 10.680 41.240 1.00 64.01 406 ARG A O 1
ATOM 3141 N N . ALA A 1 407 ? 35.319 12.111 39.488 1.00 61.00 407 ALA A N 1
ATOM 3142 C CA . ALA A 1 407 ? 33.914 11.896 39.151 1.00 58.50 407 ALA A CA 1
ATOM 3143 C C . ALA A 1 407 ? 33.567 10.418 38.996 1.00 54.24 407 ALA A C 1
ATOM 3144 O O . ALA A 1 407 ? 32.552 9.970 39.514 1.00 53.54 407 ALA A O 1
ATOM 3146 N N . ILE A 1 408 ? 34.427 9.676 38.303 1.00 50.41 408 ILE A N 1
ATOM 3147 C CA . ILE A 1 408 ? 34.257 8.249 38.160 1.00 43.95 408 ILE A CA 1
ATOM 3148 C C . ILE A 1 408 ? 34.387 7.554 39.504 1.00 49.47 408 ILE A C 1
ATOM 3149 O O . ILE A 1 408 ? 33.585 6.683 39.822 1.00 54.86 408 ILE A O 1
ATOM 3154 N N . GLU A 1 409 ? 35.372 7.919 40.303 1.00 52.25 409 GLU A N 1
ATOM 3155 C CA . GLU A 1 409 ? 35.435 7.351 41.660 1.00 60.24 409 GLU A CA 1
ATOM 3156 C C . GLU A 1 409 ? 34.242 7.712 42.530 1.00 55.30 409 GLU A C 1
ATOM 3157 O O . GLU A 1 409 ? 33.798 6.902 43.318 1.00 60.36 409 GLU A O 1
ATOM 3163 N N . GLU A 1 410 ? 33.712 8.907 42.339 1.00 51.73 410 GLU A N 1
ATOM 3164 C CA . GLU A 1 410 ? 32.526 9.360 43.037 1.00 51.01 410 GLU A CA 1
ATOM 3165 C C . GLU A 1 410 ? 31.209 8.820 42.436 1.00 56.94 410 GLU A C 1
ATOM 3166 O O . GLU A 1 410 ? 30.119 9.286 42.780 1.00 56.07 410 GLU A O 1
ATOM 3172 N N . GLY A 1 411 ? 31.306 7.849 41.530 1.00 59.61 411 GLY A N 1
ATOM 3173 C CA . GLY A 1 411 ? 30.128 7.200 40.971 1.00 59.98 411 GLY A CA 1
ATOM 3174 C C . GLY A 1 411 ? 29.600 7.684 39.630 1.00 58.25 411 GLY A C 1
ATOM 3175 O O . GLY A 1 411 ? 28.742 7.025 39.046 1.00 62.16 411 GLY A O 1
ATOM 3176 N N . ILE A 1 412 ? 30.060 8.818 39.123 1.00 53.53 412 ILE A N 1
ATOM 3177 C CA . ILE A 1 412 ? 29.533 9.286 37.842 1.00 50.45 412 ILE A CA 1
ATOM 3178 C C . ILE A 1 412 ? 29.925 8.324 36.713 1.00 45.95 412 ILE A C 1
ATOM 3179 O O . ILE A 1 412 ? 31.008 7.770 36.724 1.00 46.47 412 ILE A O 1
ATOM 3184 N N . ASN A 1 413 ? 29.006 8.126 35.774 1.00 44.02 413 ASN A N 1
ATOM 3185 C CA . ASN A 1 413 ? 29.139 7.147 34.705 1.00 48.85 413 ASN A CA 1
ATOM 3186 C C . ASN A 1 413 ? 29.641 7.808 33.401 1.00 48.00 413 ASN A C 1
ATOM 3187 O O . ASN A 1 413 ? 28.891 7.983 32.417 1.00 42.53 413 ASN A O 1
ATOM 3192 N N . LEU A 1 414 ? 30.929 8.152 33.428 1.00 43.75 414 LEU A N 1
ATOM 3193 C CA . LEU A 1 414 ? 31.608 8.777 32.313 1.00 44.11 414 LEU A CA 1
ATOM 3194 C C . LEU A 1 414 ? 32.313 7.711 31.519 1.00 44.26 414 LEU A C 1
ATOM 3195 O O . LEU A 1 414 ? 33.090 6.955 32.067 1.00 38.60 414 LEU A O 1
ATOM 3200 N N . LYS A 1 415 ? 32.031 7.649 30.222 1.00 43.54 415 LYS A N 1
ATOM 3201 C CA . LYS A 1 415 ? 32.616 6.627 29.380 1.00 41.92 415 LYS A CA 1
ATOM 3202 C C . LYS A 1 415 ? 33.301 7.173 28.146 1.00 43.45 415 LYS A C 1
ATOM 3203 O O . LYS A 1 415 ? 33.552 6.426 27.191 1.00 48.92 415 LYS A O 1
ATOM 3209 N N . GLY A 1 416 ? 33.675 8.449 28.164 1.00 39.97 416 GLY A N 1
ATOM 3210 C CA . GLY A 1 416 ? 34.539 8.927 27.128 1.00 41.73 416 GLY A CA 1
ATOM 3211 C C . GLY A 1 416 ? 34.868 10.366 27.238 1.00 41.86 416 GLY A C 1
ATOM 3212 O O . GLY A 1 416 ? 34.149 11.100 27.878 1.00 42.74 416 GLY A O 1
ATOM 3213 N N . TYR A 1 417 ? 35.979 10.736 26.603 1.00 45.33 417 TYR A N 1
ATOM 3214 C CA . TYR A 1 417 ? 36.516 12.106 26.603 1.00 44.99 417 TYR A CA 1
ATOM 3215 C C . TYR A 1 417 ? 36.975 12.495 25.197 1.00 43.51 417 TYR A C 1
ATOM 3216 O O . TYR A 1 417 ? 37.852 11.834 24.600 1.00 38.82 417 TYR A O 1
ATOM 3225 N N . TYR A 1 418 ? 36.410 13.594 24.703 1.00 40.42 418 TYR A N 1
ATOM 3226 C CA . TYR A 1 418 ? 36.699 14.058 23.365 1.00 41.56 418 TYR A CA 1
ATOM 3227 C C . TYR A 1 418 ? 37.178 15.474 23.425 1.00 45.13 418 TYR A C 1
ATOM 3228 O O . TYR A 1 418 ? 36.377 16.406 23.577 1.00 44.43 418 TYR A O 1
ATOM 3237 N N . ALA A 1 419 ? 38.500 15.631 23.310 1.00 43.50 419 ALA A N 1
ATOM 3238 C CA . ALA A 1 419 ? 39.109 16.951 23.355 1.00 41.79 419 ALA A CA 1
ATOM 3239 C C . ALA A 1 419 ? 38.672 17.745 22.136 1.00 41.93 419 ALA A C 1
ATOM 3240 O O . ALA A 1 419 ? 38.722 17.235 20.990 1.00 41.73 419 ALA A O 1
ATOM 3242 N N . TRP A 1 420 ? 38.245 18.986 22.359 1.00 42.02 420 TRP A N 1
ATOM 3243 C CA . TRP A 1 420 ? 37.657 19.694 21.268 1.00 42.61 420 TRP A CA 1
ATOM 3244 C C . TRP A 1 420 ? 38.867 20.124 20.510 1.00 47.09 420 TRP A C 1
ATOM 3245 O O . TRP A 1 420 ? 39.635 20.988 20.949 1.00 37.45 420 TRP A O 1
ATOM 3256 N N . SER A 1 421 ? 39.001 19.360 19.421 1.00 54.74 421 SER A N 1
ATOM 3257 C CA . SER A 1 421 ? 39.628 19.656 18.170 1.00 47.05 421 SER A CA 1
ATOM 3258 C C . SER A 1 421 ? 40.795 18.710 18.091 1.00 46.29 421 SER A C 1
ATOM 3259 O O . SER A 1 421 ? 41.713 18.779 18.874 1.00 42.86 421 SER A O 1
ATOM 3262 N N . VAL A 1 422 ? 40.655 17.746 17.199 1.00 42.33 422 VAL A N 1
ATOM 3263 C CA . VAL A 1 422 ? 41.719 16.863 16.855 1.00 47.40 422 VAL A CA 1
ATOM 3264 C C . VAL A 1 422 ? 42.828 17.618 16.084 1.00 50.90 422 VAL A C 1
ATOM 3265 O O . VAL A 1 422 ? 44.018 17.354 16.267 1.00 49.24 422 VAL A O 1
ATOM 3269 N N . ILE A 1 423 ? 42.396 18.568 15.262 1.00 50.32 423 ILE A N 1
ATOM 3270 C CA . ILE A 1 423 ? 43.202 19.272 14.261 1.00 49.14 423 ILE A CA 1
ATOM 3271 C C . ILE A 1 423 ? 42.702 20.744 14.291 1.00 51.59 423 ILE A C 1
ATOM 3272 O O . ILE A 1 423 ? 41.509 21.007 14.433 1.00 51.42 423 ILE A O 1
ATOM 3277 N N . ASP A 1 424 ? 43.600 21.712 14.213 1.00 51.60 424 ASP A N 1
ATOM 3278 C CA . ASP A 1 424 ? 43.197 23.097 13.995 1.00 44.83 424 ASP A CA 1
ATOM 3279 C C . ASP A 1 424 ? 42.185 23.178 12.872 1.00 45.97 424 ASP A C 1
ATOM 3280 O O . ASP A 1 424 ? 42.243 22.415 11.889 1.00 47.13 424 ASP A O 1
ATOM 3285 N N . LEU A 1 425 ? 41.240 24.087 13.057 1.00 47.71 425 LEU A N 1
ATOM 3286 C CA . LEU A 1 425 ? 40.083 24.257 12.172 1.00 50.00 425 LEU A CA 1
ATOM 3287 C C . LEU A 1 425 ? 39.532 25.687 12.152 1.00 52.02 425 LEU A C 1
ATOM 3288 O O . LEU A 1 425 ? 39.913 26.539 12.954 1.00 51.07 425 LEU A O 1
ATOM 3293 N N . LEU A 1 426 ? 38.661 25.919 11.174 1.00 58.08 426 LEU A N 1
ATOM 3294 C CA . LEU A 1 426 ? 38.004 27.199 10.932 1.00 56.97 426 LEU A CA 1
ATOM 3295 C C . LEU A 1 426 ? 36.972 27.414 12.010 1.00 54.68 426 LEU A C 1
ATOM 3296 O O . LEU A 1 426 ? 35.993 26.668 12.086 1.00 55.87 426 LEU A O 1
ATOM 3301 N N . SER A 1 427 ? 37.176 28.421 12.853 1.00 62.77 427 SER A N 1
ATOM 3302 C CA . SER A 1 427 ? 36.083 28.870 13.729 1.00 72.57 427 SER A CA 1
ATOM 3303 C C . SER A 1 427 ? 35.020 29.531 12.848 1.00 70.82 427 SER A C 1
ATOM 3304 O O . SER A 1 427 ? 35.312 30.086 11.785 1.00 74.10 427 SER A O 1
ATOM 3307 N N . TRP A 1 428 ? 33.785 29.429 13.310 1.00 67.64 428 TRP A N 1
ATOM 3308 C CA . TRP A 1 428 ? 32.582 29.862 12.572 1.00 63.49 428 TRP A CA 1
ATOM 3309 C C . TRP A 1 428 ? 32.594 31.358 12.308 1.00 67.81 428 TRP A C 1
ATOM 3310 O O . TRP A 1 428 ? 32.260 31.843 11.218 1.00 74.72 428 TRP A O 1
ATOM 3321 N N . LEU A 1 429 ? 33.020 32.028 13.371 1.00 74.91 429 LEU A N 1
ATOM 3322 C CA . LEU A 1 429 ? 32.991 33.460 13.607 1.00 89.83 429 LEU A CA 1
ATOM 3323 C C . LEU A 1 429 ? 34.406 34.036 13.480 1.00 95.95 429 LEU A C 1
ATOM 3324 O O . LEU A 1 429 ? 34.655 34.958 12.714 1.00 87.01 429 LEU A O 1
ATOM 3329 N N . ASN A 1 430 ? 35.337 33.431 14.209 1.00 103.65 430 ASN A N 1
ATOM 3330 C CA . ASN A 1 430 ? 36.681 33.975 14.420 1.00 97.60 430 ASN A CA 1
ATOM 3331 C C . ASN A 1 430 ? 37.728 33.528 13.386 1.00 87.34 430 ASN A C 1
ATOM 3332 O O . ASN A 1 430 ? 38.923 33.610 13.655 1.00 81.47 430 ASN A O 1
ATOM 3337 N N . GLY A 1 431 ? 37.293 33.069 12.212 1.00 83.84 431 GLY A N 1
ATOM 3338 C CA . GLY A 1 431 ? 38.210 32.485 11.223 1.00 79.23 431 GLY A CA 1
ATOM 3339 C C . GLY A 1 431 ? 39.317 31.586 11.791 1.00 80.51 431 GLY A C 1
ATOM 3340 O O . GLY A 1 431 ? 39.077 30.707 12.648 1.00 69.70 431 GLY A O 1
ATOM 3341 N N . TYR A 1 432 ? 40.535 31.815 11.307 1.00 75.80 432 TYR A N 1
ATOM 3342 C CA . TYR A 1 432 ? 41.720 31.195 11.868 1.00 72.19 432 TYR A CA 1
ATOM 3343 C C . TYR A 1 432 ? 42.344 32.256 12.761 1.00 80.06 432 TYR A C 1
ATOM 3344 O O . TYR A 1 432 ? 42.578 33.381 12.318 1.00 90.24 432 TYR A O 1
ATOM 3353 N N . LYS A 1 433 ? 42.584 31.918 14.023 1.00 77.85 433 LYS A N 1
ATOM 3354 C CA . LYS A 1 433 ? 43.044 32.904 15.012 1.00 77.83 433 LYS A CA 1
ATOM 3355 C C . LYS A 1 433 ? 43.207 32.254 16.361 1.00 76.89 433 LYS A C 1
ATOM 3356 O O . LYS A 1 433 ? 44.263 32.351 16.965 1.00 86.19 433 LYS A O 1
ATOM 3362 N N . LYS A 1 434 ? 42.132 31.642 16.847 1.00 74.16 434 LYS A N 1
ATOM 3363 C CA . LYS A 1 434 ? 42.173 30.894 18.094 1.00 80.24 434 LYS A CA 1
ATOM 3364 C C . LYS A 1 434 ? 42.176 29.397 17.732 1.00 83.71 434 LYS A C 1
ATOM 3365 O O . LYS A 1 434 ? 41.131 28.756 17.453 1.00 73.28 434 LYS A O 1
ATOM 3371 N N . GLN A 1 435 ? 43.409 28.882 17.658 1.00 79.32 435 GLN A N 1
ATOM 3372 C CA . GLN A 1 435 ? 43.669 27.478 17.424 1.00 68.63 435 GLN A CA 1
ATOM 3373 C C . GLN A 1 435 ? 42.907 26.652 18.456 1.00 63.40 435 GLN A C 1
ATOM 3374 O O . GLN A 1 435 ? 42.669 27.064 19.608 1.00 50.48 435 GLN A O 1
ATOM 3380 N N . TYR A 1 436 ? 42.506 25.488 17.991 1.00 62.29 436 TYR A N 1
ATOM 3381 C CA . TYR A 1 436 ? 41.888 24.487 18.810 1.00 69.88 436 TYR A CA 1
ATOM 3382 C C . TYR A 1 436 ? 42.593 23.212 18.378 1.00 65.59 436 TYR A C 1
ATOM 3383 O O . TYR A 1 436 ? 42.977 23.051 17.220 1.00 78.09 436 TYR A O 1
ATOM 3392 N N . GLY A 1 437 ? 42.811 22.298 19.286 1.00 55.81 437 GLY A N 1
ATOM 3393 C CA . GLY A 1 437 ? 43.348 21.014 18.832 1.00 64.55 437 GLY A CA 1
ATOM 3394 C C . GLY A 1 437 ? 44.837 20.708 18.887 1.00 58.62 437 GLY A C 1
ATOM 3395 O O . GLY A 1 437 ? 45.668 21.535 19.299 1.00 58.09 437 GLY A O 1
ATOM 3396 N N . PHE A 1 438 ? 45.106 19.466 18.490 1.00 49.31 438 PHE A N 1
ATOM 3397 C CA . PHE A 1 438 ? 46.366 18.768 18.680 1.00 45.86 438 PHE A CA 1
ATOM 3398 C C . PHE A 1 438 ? 47.285 18.827 17.471 1.00 44.53 438 PHE A C 1
ATOM 3399 O O . PHE A 1 438 ? 48.472 18.858 17.624 1.00 47.88 438 PHE A O 1
ATOM 3407 N N . ILE A 1 439 ? 46.722 18.698 16.282 1.00 44.58 439 ILE A N 1
ATOM 3408 C CA . ILE A 1 439 ? 47.451 18.831 15.050 1.00 46.31 439 ILE A CA 1
ATOM 3409 C C . ILE A 1 439 ? 47.347 20.294 14.663 1.00 54.63 439 ILE A C 1
ATOM 3410 O O . ILE A 1 439 ? 46.248 20.832 14.511 1.00 62.35 439 ILE A O 1
ATOM 3415 N N . PHE A 1 440 ? 48.498 20.937 14.527 1.00 56.44 440 PHE A N 1
ATOM 3416 C CA . PHE A 1 440 ? 48.599 22.273 13.938 1.00 55.65 440 PHE A CA 1
ATOM 3417 C C . PHE A 1 440 ? 48.471 22.199 12.406 1.00 56.27 440 PHE A C 1
ATOM 3418 O O . PHE A 1 440 ? 48.970 21.252 11.765 1.00 49.67 440 PHE A O 1
ATOM 3426 N N . VAL A 1 441 ? 47.785 23.191 11.834 1.00 56.75 441 VAL A N 1
ATOM 3427 C CA . VAL A 1 441 ? 47.690 23.353 10.373 1.00 58.78 441 VAL A CA 1
ATOM 3428 C C . VAL A 1 441 ? 48.405 24.641 9.941 1.00 59.05 441 VAL A C 1
ATOM 3429 O O . VAL A 1 441 ? 48.105 25.725 10.457 1.00 57.49 441 VAL A O 1
ATOM 3433 N N . ASP A 1 442 ? 49.352 24.524 9.006 1.00 60.72 442 ASP A N 1
ATOM 3434 C CA . ASP A 1 442 ? 50.194 25.681 8.627 1.00 62.54 442 ASP A CA 1
ATOM 3435 C C . ASP A 1 442 ? 49.605 26.403 7.420 1.00 60.81 442 ASP A C 1
ATOM 3436 O O . ASP A 1 442 ? 49.722 25.925 6.286 1.00 62.19 442 ASP A O 1
ATOM 3441 N N . HIS A 1 443 ? 48.991 27.558 7.680 1.00 58.40 443 HIS A N 1
ATOM 3442 C CA . HIS A 1 443 ? 48.380 28.391 6.637 1.00 64.11 443 HIS A CA 1
ATOM 3443 C C . HIS A 1 443 ? 49.387 29.042 5.680 1.00 70.49 443 HIS A C 1
ATOM 3444 O O . HIS A 1 443 ? 49.031 29.396 4.552 1.00 67.83 443 HIS A O 1
ATOM 3451 N N . ASN A 1 444 ? 50.631 29.188 6.134 1.00 74.90 444 ASN A N 1
ATOM 3452 C CA . ASN A 1 444 ? 51.723 29.693 5.302 1.00 77.00 444 ASN A CA 1
ATOM 3453 C C . ASN A 1 444 ? 52.453 28.649 4.459 1.00 77.24 444 ASN A C 1
ATOM 3454 O O . ASN A 1 444 ? 53.308 29.034 3.655 1.00 80.74 444 ASN A O 1
ATOM 3459 N N . ASP A 1 445 ? 52.127 27.364 4.617 1.00 70.64 445 ASP A N 1
ATOM 3460 C CA . ASP A 1 445 ? 52.809 26.295 3.866 1.00 69.98 445 ASP A CA 1
ATOM 3461 C C . ASP A 1 445 ? 51.833 25.237 3.295 1.00 70.84 445 ASP A C 1
ATOM 3462 O O . ASP A 1 445 ? 51.989 24.041 3.520 1.00 69.51 445 ASP A O 1
ATOM 3467 N N . ASN A 1 446 ? 50.843 25.698 2.531 1.00 71.80 446 ASN A N 1
ATOM 3468 C CA . ASN A 1 446 ? 49.867 24.819 1.860 1.00 67.79 446 ASN A CA 1
ATOM 3469 C C . ASN A 1 446 ? 49.142 23.900 2.883 1.00 64.07 446 ASN A C 1
ATOM 3470 O O . ASN A 1 446 ? 48.916 22.708 2.633 1.00 58.20 446 ASN A O 1
ATOM 3475 N N . LEU A 1 447 ? 48.779 24.468 4.039 1.00 60.64 447 LEU A N 1
ATOM 3476 C CA . LEU A 1 447 ? 47.948 23.762 5.043 1.00 61.72 447 LEU A CA 1
ATOM 3477 C C . LEU A 1 447 ? 48.584 22.434 5.489 1.00 64.00 447 LEU A C 1
ATOM 3478 O O . LEU A 1 447 ? 47.898 21.415 5.684 1.00 59.42 447 LEU A O 1
ATOM 3483 N N . LYS A 1 448 ? 49.906 22.468 5.639 1.00 63.65 448 LYS A N 1
ATOM 3484 C CA . LYS A 1 448 ? 50.673 21.288 5.998 1.00 64.60 448 LYS A CA 1
ATOM 3485 C C . LYS A 1 448 ? 50.432 21.013 7.495 1.00 55.50 448 LYS A C 1
ATOM 3486 O O . LYS A 1 448 ? 50.351 21.959 8.296 1.00 46.30 448 LYS A O 1
ATOM 3492 N N . ARG A 1 449 ? 50.309 19.738 7.870 1.00 50.90 449 ARG A N 1
ATOM 3493 C CA . ARG A 1 449 ? 50.035 19.403 9.299 1.00 52.45 449 ARG A CA 1
ATOM 3494 C C . ARG A 1 449 ? 51.315 19.157 10.058 1.00 48.50 449 ARG A C 1
ATOM 3495 O O . ARG A 1 449 ? 52.313 18.710 9.487 1.00 47.34 449 ARG A O 1
ATOM 3503 N N . LYS A 1 450 ? 51.256 19.397 11.359 1.00 48.79 450 LYS A N 1
ATOM 3504 C CA . LYS A 1 450 ? 52.395 19.148 12.236 1.00 53.27 450 LYS A CA 1
ATOM 3505 C C . LYS A 1 450 ? 51.933 18.795 13.632 1.00 49.47 450 LYS A C 1
ATOM 3506 O O . LYS A 1 450 ? 51.043 19.448 14.164 1.00 53.55 450 LYS A O 1
ATOM 3512 N N . LYS A 1 451 ? 52.554 17.796 14.243 1.00 45.50 451 LYS A N 1
ATOM 3513 C CA . LYS A 1 451 ? 52.220 17.449 15.628 1.00 46.51 451 LYS A CA 1
ATOM 3514 C C . LYS A 1 451 ? 52.550 18.612 16.549 1.00 45.35 451 LYS A C 1
ATOM 3515 O O . LYS A 1 451 ? 53.595 19.213 16.398 1.00 53.55 451 LYS A O 1
ATOM 3521 N N . LYS A 1 452 ? 51.629 18.981 17.431 1.00 42.58 452 LYS A N 1
ATOM 3522 C CA . LYS A 1 452 ? 51.897 19.959 18.491 1.00 44.28 452 LYS A CA 1
ATOM 3523 C C . LYS A 1 452 ? 52.348 19.246 19.746 1.00 42.57 452 LYS A C 1
ATOM 3524 O O . LYS A 1 452 ? 52.184 18.049 19.881 1.00 42.50 452 LYS A O 1
ATOM 3530 N N . LEU A 1 453 ? 52.836 20.008 20.717 1.00 41.56 453 LEU A N 1
ATOM 3531 C CA . LEU A 1 453 ? 53.160 19.436 22.014 1.00 40.76 453 LEU A CA 1
ATOM 3532 C C . LEU A 1 453 ? 52.005 18.643 22.649 1.00 45.07 453 LEU A C 1
ATOM 3533 O O . LEU A 1 453 ? 52.232 17.590 23.249 1.00 52.96 453 LEU A O 1
ATOM 3538 N N . SER A 1 454 ? 50.771 19.110 22.493 1.00 45.93 454 SER A N 1
ATOM 3539 C CA . SER A 1 454 ? 49.605 18.411 23.095 1.00 44.44 454 SER A CA 1
ATOM 3540 C C . SER A 1 454 ? 49.375 17.023 22.480 1.00 41.75 454 SER A C 1
ATOM 3541 O O . SER A 1 454 ? 49.032 16.083 23.189 1.00 39.69 454 SER A O 1
ATOM 3544 N N . PHE A 1 455 ? 49.612 16.913 21.172 1.00 39.75 455 PHE A N 1
ATOM 3545 C CA . PHE A 1 455 ? 49.600 15.638 20.461 1.00 41.78 455 PHE A CA 1
ATOM 3546 C C . PHE A 1 455 ? 50.474 14.608 21.188 1.00 44.38 455 PHE A C 1
ATOM 3547 O O . PHE A 1 455 ? 49.951 13.585 21.619 1.00 47.40 455 PHE A O 1
ATOM 3555 N N . HIS A 1 456 ? 51.776 14.879 21.333 1.00 43.85 456 HIS A N 1
ATOM 3556 C CA . HIS A 1 456 ? 52.690 13.942 22.046 1.00 47.22 456 HIS A CA 1
ATOM 3557 C C . HIS A 1 456 ? 52.267 13.693 23.475 1.00 48.04 456 HIS A C 1
ATOM 3558 O O . HIS A 1 456 ? 52.402 12.570 23.950 1.00 49.34 456 HIS A O 1
ATOM 3565 N N . TRP A 1 457 ? 51.793 14.719 24.175 1.00 46.68 457 TRP A N 1
ATOM 3566 C CA . TRP A 1 457 ? 51.360 14.517 25.563 1.00 51.31 457 TRP A CA 1
ATOM 3567 C C . TRP A 1 457 ? 50.131 13.595 25.663 1.00 58.40 457 TRP A C 1
ATOM 3568 O O . TRP A 1 457 ? 50.100 12.657 26.471 1.00 62.95 457 TRP A O 1
ATOM 3579 N N . TYR A 1 458 ? 49.127 13.866 24.832 1.00 56.34 458 TYR A N 1
ATOM 3580 C CA . TYR A 1 458 ? 47.869 13.129 24.886 1.00 55.95 458 TYR A CA 1
ATOM 3581 C C . TYR A 1 458 ? 48.062 11.661 24.521 1.00 54.72 458 TYR A C 1
ATOM 3582 O O . TYR A 1 458 ? 47.497 10.795 25.168 1.00 53.45 458 TYR A O 1
ATOM 3591 N N . LYS A 1 459 ? 48.874 11.398 23.497 1.00 56.56 459 LYS A N 1
ATOM 3592 C CA . LYS A 1 459 ? 49.328 10.031 23.171 1.00 55.41 459 LYS A CA 1
ATOM 3593 C C . LYS A 1 459 ? 49.800 9.286 24.388 1.00 51.73 459 LYS A C 1
ATOM 3594 O O . LYS A 1 459 ? 49.417 8.135 24.594 1.00 53.77 459 LYS A O 1
ATOM 3600 N N . ARG A 1 460 ? 50.599 9.930 25.218 1.00 51.77 460 ARG A N 1
ATOM 3601 C CA . ARG A 1 460 ? 51.125 9.315 26.429 1.00 59.48 460 ARG A CA 1
ATOM 3602 C C . ARG A 1 460 ? 50.014 9.097 27.411 1.00 54.23 460 ARG A C 1
ATOM 3603 O O . ARG A 1 460 ? 49.930 8.070 28.038 1.00 52.11 460 ARG A O 1
ATOM 3611 N N . VAL A 1 461 ? 49.181 10.099 27.574 1.00 51.83 461 VAL A N 1
ATOM 3612 C CA . VAL A 1 461 ? 48.006 9.987 28.448 1.00 48.57 461 VAL A CA 1
ATOM 3613 C C . VAL A 1 461 ? 47.023 8.864 28.047 1.00 51.31 461 VAL A C 1
ATOM 3614 O O . VAL A 1 461 ? 46.456 8.186 28.924 1.00 54.47 461 VAL A O 1
ATOM 3618 N N . VAL A 1 462 ? 46.826 8.656 26.745 1.00 49.14 462 VAL A N 1
ATOM 3619 C CA . VAL A 1 462 ? 46.045 7.505 26.244 1.00 47.99 462 VAL A CA 1
ATOM 3620 C C . VAL A 1 462 ? 46.737 6.174 26.593 1.00 46.49 462 VAL A C 1
ATOM 3621 O O . VAL A 1 462 ? 46.140 5.327 27.215 1.00 48.89 462 VAL A O 1
ATOM 3625 N N . GLU A 1 463 ? 47.987 6.012 26.188 1.00 46.39 463 GLU A N 1
ATOM 3626 C CA . GLU A 1 463 ? 48.800 4.841 26.541 1.00 50.85 463 GLU A CA 1
ATOM 3627 C C . GLU A 1 463 ? 48.897 4.547 28.040 1.00 52.30 463 GLU A C 1
ATOM 3628 O O . GLU A 1 463 ? 48.850 3.395 28.439 1.00 56.76 463 GLU A O 1
ATOM 3634 N N . THR A 1 464 ? 48.999 5.584 28.866 1.00 56.11 464 THR A N 1
ATOM 3635 C CA . THR A 1 464 ? 49.003 5.416 30.345 1.00 53.82 464 THR A CA 1
ATOM 3636 C C . THR A 1 464 ? 47.574 5.166 30.885 1.00 52.97 464 THR A C 1
ATOM 3637 O O . THR A 1 464 ? 47.395 4.869 32.076 1.00 56.13 464 THR A O 1
ATOM 3641 N N . ARG A 1 465 ? 46.568 5.346 30.024 1.00 49.92 465 ARG A N 1
ATOM 3642 C CA . ARG A 1 465 ? 45.155 5.378 30.401 1.00 45.82 465 ARG A CA 1
ATOM 3643 C C . ARG A 1 465 ? 44.919 6.353 31.541 1.00 49.16 465 ARG A C 1
ATOM 3644 O O . ARG A 1 465 ? 44.182 6.061 32.481 1.00 47.72 465 ARG A O 1
ATOM 3652 N N . GLY A 1 466 ? 45.559 7.519 31.447 1.00 55.95 466 GLY A N 1
ATOM 3653 C CA . GLY A 1 466 ? 45.376 8.596 32.409 1.00 59.29 466 GLY A CA 1
ATOM 3654 C C . GLY A 1 466 ? 45.935 8.386 33.807 1.00 65.96 466 GLY A C 1
ATOM 3655 O O . GLY A 1 466 ? 45.357 8.880 34.772 1.00 58.52 466 GLY A O 1
ATOM 3656 N N . GLU A 1 467 ? 47.061 7.681 33.926 1.00 76.59 467 GLU A N 1
ATOM 3657 C CA . GLU A 1 467 ? 47.873 7.707 35.178 1.00 82.62 467 GLU A CA 1
ATOM 3658 C C . GLU A 1 467 ? 48.817 8.939 35.305 1.00 86.90 467 GLU A C 1
ATOM 3659 O O . GLU A 1 467 ? 50.024 8.878 35.046 1.00 75.97 467 GLU A O 1
ATOM 3665 N N . GLU A 1 468 ? 48.198 10.063 35.672 1.00 97.21 468 GLU A N 1
ATOM 3666 C CA . GLU A 1 468 ? 48.853 11.323 36.049 1.00 94.64 468 GLU A CA 1
ATOM 3667 C C . GLU A 1 468 ? 48.494 11.609 37.516 1.00 107.44 468 GLU A C 1
ATOM 3668 O O . GLU A 1 468 ? 47.817 12.588 37.867 1.00 90.16 468 GLU A O 1
ATOM 3674 N N . LEU A 1 469 ? 48.959 10.682 38.349 1.00 121.77 469 LEU A N 1
ATOM 3675 C CA . LEU A 1 469 ? 48.754 10.654 39.808 1.00 117.46 469 LEU A CA 1
ATOM 3676 C C . LEU A 1 469 ? 47.335 10.965 40.321 1.00 118.73 469 LEU A C 1
ATOM 3677 O O . LEU A 1 469 ? 46.946 12.126 40.483 1.00 117.39 469 LEU A O 1
ATOM 3682 N N . HIS A 1 470 ? 46.584 9.877 40.521 1.00 116.74 470 HIS A N 1
ATOM 3683 C CA . HIS A 1 470 ? 45.377 9.827 41.346 1.00 109.85 470 HIS A CA 1
ATOM 3684 C C . HIS A 1 470 ? 45.235 8.416 41.900 1.00 101.83 470 HIS A C 1
ATOM 3685 O O . HIS A 1 470 ? 45.171 7.462 41.125 1.00 96.67 470 HIS A O 1
ATOM 3692 N N . MET B 1 1 ? -46.946 1.953 14.904 1.00 97.86 1 MET B N 1
ATOM 3693 C CA . MET B 1 1 ? -45.847 1.905 15.932 1.00 96.46 1 MET B CA 1
ATOM 3694 C C . MET B 1 1 ? -44.460 2.396 15.377 1.00 88.20 1 MET B C 1
ATOM 3695 O O . MET B 1 1 ? -43.429 1.804 15.676 1.00 102.26 1 MET B O 1
ATOM 3700 N N . LYS B 1 2 ? -44.442 3.491 14.614 1.00 76.65 2 LYS B N 1
ATOM 3701 C CA . LYS B 1 2 ? -43.266 3.925 13.776 1.00 69.00 2 LYS B CA 1
ATOM 3702 C C . LYS B 1 2 ? -41.851 4.077 14.455 1.00 62.15 2 LYS B C 1
ATOM 3703 O O . LYS B 1 2 ? -40.868 3.576 13.919 1.00 65.85 2 LYS B O 1
ATOM 3709 N N . PHE B 1 3 ? -41.733 4.760 15.593 1.00 55.41 3 PHE B N 1
ATOM 3710 C CA . PHE B 1 3 ? -40.440 4.847 16.319 1.00 48.72 3 PHE B CA 1
ATOM 3711 C C . PHE B 1 3 ? -40.157 3.496 16.951 1.00 49.64 3 PHE B C 1
ATOM 3712 O O . PHE B 1 3 ? -41.061 2.918 17.561 1.00 50.92 3 PHE B O 1
ATOM 3720 N N . PRO B 1 4 ? -38.907 2.992 16.849 1.00 47.69 4 PRO B N 1
ATOM 3721 C CA . PRO B 1 4 ? -38.697 1.628 17.314 1.00 49.01 4 PRO B CA 1
ATOM 3722 C C . PRO B 1 4 ? -38.682 1.503 18.843 1.00 52.70 4 PRO B C 1
ATOM 3723 O O . PRO B 1 4 ? -38.479 2.492 19.563 1.00 48.91 4 PRO B O 1
ATOM 3727 N N . HIS B 1 5 ? -38.885 0.277 19.315 1.00 48.33 5 HIS B N 1
ATOM 3728 C CA . HIS B 1 5 ? -38.916 -0.004 20.742 1.00 47.54 5 HIS B CA 1
ATOM 3729 C C . HIS B 1 5 ? -37.634 0.191 21.573 1.00 46.05 5 HIS B C 1
ATOM 3730 O O . HIS B 1 5 ? -37.700 0.136 22.831 1.00 48.15 5 HIS B O 1
ATOM 3737 N N . ASP B 1 6 ? -36.494 0.371 20.885 1.00 46.90 6 ASP B N 1
ATOM 3738 C CA . ASP B 1 6 ? -35.188 0.716 21.509 1.00 44.18 6 ASP B CA 1
ATOM 3739 C C . ASP B 1 6 ? -34.946 2.198 21.465 1.00 41.56 6 ASP B C 1
ATOM 3740 O O . ASP B 1 6 ? -33.838 2.648 21.757 1.00 42.94 6 ASP B O 1
ATOM 3745 N N . PHE B 1 7 ? -35.957 2.933 20.993 1.00 43.14 7 PHE B N 1
ATOM 3746 C CA . PHE B 1 7 ? -36.055 4.407 21.109 1.00 43.35 7 PHE B CA 1
ATOM 3747 C C . PHE B 1 7 ? -36.909 4.692 22.324 1.00 41.39 7 PHE B C 1
ATOM 3748 O O . PHE B 1 7 ? -37.952 4.067 22.490 1.00 47.53 7 PHE B O 1
ATOM 3756 N N . LEU B 1 8 ? -36.468 5.629 23.158 1.00 41.53 8 LEU B N 1
ATOM 3757 C CA . LEU B 1 8 ? -37.159 5.992 24.392 1.00 39.46 8 LEU B CA 1
ATOM 3758 C C . LEU B 1 8 ? -37.798 7.392 24.276 1.00 42.60 8 LEU B C 1
ATOM 3759 O O . LEU B 1 8 ? -37.135 8.366 23.906 1.00 40.77 8 LEU B O 1
ATOM 3764 N N . PHE B 1 9 ? -39.091 7.465 24.595 1.00 45.31 9 PHE B N 1
ATOM 3765 C CA . PHE B 1 9 ? -39.835 8.730 24.779 1.00 42.98 9 PHE B CA 1
ATOM 3766 C C . PHE B 1 9 ? -39.758 9.102 26.250 1.00 44.57 9 PHE B C 1
ATOM 3767 O O . PHE B 1 9 ? -40.168 8.332 27.134 1.00 45.61 9 PHE B O 1
ATOM 3775 N N . GLY B 1 10 ? -39.267 10.289 26.534 1.00 45.04 10 GLY B N 1
ATOM 3776 C CA . GLY B 1 10 ? -39.096 10.659 27.925 1.00 44.76 10 GLY B CA 1
ATOM 3777 C C . GLY B 1 10 ? -39.323 12.127 28.129 1.00 46.25 10 GLY B C 1
ATOM 3778 O O . GLY B 1 10 ? -39.786 12.844 27.222 1.00 38.43 10 GLY B O 1
ATOM 3779 N N . ALA B 1 11 ? -38.973 12.541 29.339 1.00 46.08 11 ALA B N 1
ATOM 3780 C CA . ALA B 1 11 ? -39.038 13.926 29.764 1.00 47.93 11 ALA B CA 1
ATOM 3781 C C . ALA B 1 11 ? -38.042 14.153 30.907 1.00 44.41 11 ALA B C 1
ATOM 3782 O O . ALA B 1 11 ? -37.636 13.218 31.625 1.00 39.90 11 ALA B O 1
ATOM 3784 N N . ALA B 1 12 ? -37.686 15.414 31.080 1.00 42.08 12 ALA B N 1
ATOM 3785 C CA . ALA B 1 12 ? -36.486 15.778 31.848 1.00 44.01 12 ALA B CA 1
ATOM 3786 C C . ALA B 1 12 ? -36.785 16.769 32.955 1.00 42.82 12 ALA B C 1
ATOM 3787 O O . ALA B 1 12 ? -37.715 17.541 32.812 1.00 43.92 12 ALA B O 1
ATOM 3789 N N . SER B 1 13 ? -36.016 16.710 34.046 1.00 42.39 13 SER B N 1
ATOM 3790 C CA . SER B 1 13 ? -35.867 17.835 34.998 1.00 44.50 13 SER B CA 1
ATOM 3791 C C . SER B 1 13 ? -34.390 18.088 35.383 1.00 43.77 13 SER B C 1
ATOM 3792 O O . SER B 1 13 ? -33.511 17.347 34.990 1.00 42.54 13 SER B O 1
ATOM 3795 N N . ALA B 1 14 ? -34.158 19.145 36.165 1.00 42.61 14 ALA B N 1
ATOM 3796 C CA . ALA B 1 14 ? -32.887 19.376 36.871 1.00 39.25 14 ALA B CA 1
ATOM 3797 C C . ALA B 1 14 ? -33.127 19.654 38.362 1.00 38.25 14 ALA B C 1
ATOM 3798 O O . ALA B 1 14 ? -34.056 20.338 38.745 1.00 37.15 14 ALA B O 1
ATOM 3800 N N . SER B 1 15 ? -32.222 19.167 39.185 1.00 40.88 15 SER B N 1
ATOM 3801 C CA . SER B 1 15 ? -32.398 19.072 40.645 1.00 39.48 15 SER B CA 1
ATOM 3802 C C . SER B 1 15 ? -32.772 20.364 41.345 1.00 41.00 15 SER B C 1
ATOM 3803 O O . SER B 1 15 ? -33.742 20.424 42.053 1.00 40.34 15 SER B O 1
ATOM 3806 N N . TYR B 1 16 ? -31.974 21.393 41.148 1.00 44.06 16 TYR B N 1
ATOM 3807 C CA . TYR B 1 16 ? -32.207 22.690 41.772 1.00 48.43 16 TYR B CA 1
ATOM 3808 C C . TYR B 1 16 ? -33.509 23.357 41.263 1.00 46.37 16 TYR B C 1
ATOM 3809 O O . TYR B 1 16 ? -34.193 24.088 42.000 1.00 41.93 16 TYR B O 1
ATOM 3818 N N . GLN B 1 17 ? -33.846 23.078 40.009 1.00 45.70 17 GLN B N 1
ATOM 3819 C CA . GLN B 1 17 ? -35.055 23.627 39.413 1.00 47.83 17 GLN B CA 1
ATOM 3820 C C . GLN B 1 17 ? -36.382 23.007 39.966 1.00 48.46 17 GLN B C 1
ATOM 3821 O O . GLN B 1 17 ? -37.417 23.695 40.002 1.00 45.33 17 GLN B O 1
ATOM 3827 N N . VAL B 1 18 ? -36.349 21.727 40.371 1.00 45.85 18 VAL B N 1
ATOM 3828 C CA . VAL B 1 18 ? -37.549 21.025 40.893 1.00 44.97 18 VAL B CA 1
ATOM 3829 C C . VAL B 1 18 ? -37.541 20.700 42.379 1.00 43.59 18 VAL B C 1
ATOM 3830 O O . VAL B 1 18 ? -38.586 20.635 42.972 1.00 51.47 18 VAL B O 1
ATOM 3834 N N . GLU B 1 19 ? -36.388 20.480 42.972 1.00 42.48 19 GLU B N 1
ATOM 3835 C CA . GLU B 1 19 ? -36.329 19.717 44.218 1.00 45.06 19 GLU B CA 1
ATOM 3836 C C . GLU B 1 19 ? -36.795 20.440 45.445 1.00 46.42 19 GLU B C 1
ATOM 3837 O O . GLU B 1 19 ? -37.694 19.971 46.165 1.00 44.46 19 GLU B O 1
ATOM 3843 N N . GLY B 1 20 ? -36.148 21.570 45.685 1.00 46.01 20 GLY B N 1
ATOM 3844 C CA . GLY B 1 20 ? -36.328 22.304 46.914 1.00 46.53 20 GLY B CA 1
ATOM 3845 C C . GLY B 1 20 ? -35.615 21.566 48.006 1.00 47.32 20 GLY B C 1
ATOM 3846 O O . GLY B 1 20 ? -34.587 20.928 47.749 1.00 50.66 20 GLY B O 1
ATOM 3847 N N . ALA B 1 21 ? -36.168 21.642 49.214 1.00 46.93 21 ALA B N 1
ATOM 3848 C CA . ALA B 1 21 ? -35.543 21.070 50.410 1.00 50.17 21 ALA B CA 1
ATOM 3849 C C . ALA B 1 21 ? -34.027 21.319 50.365 1.00 51.40 21 ALA B C 1
ATOM 3850 O O . ALA B 1 21 ? -33.205 20.400 50.426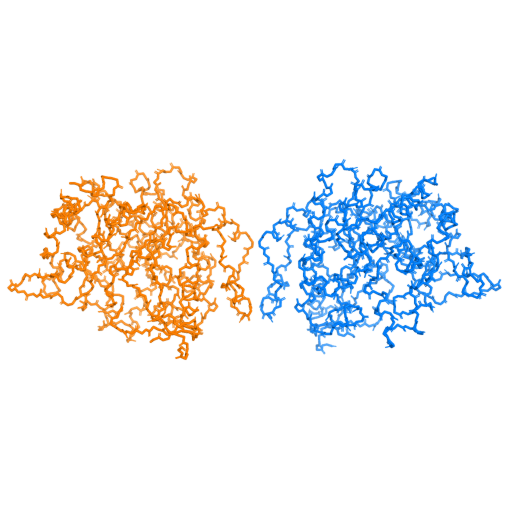 1.00 47.06 21 ALA B O 1
ATOM 3852 N N . TRP B 1 22 ? -33.703 22.611 50.232 1.00 62.83 22 TRP B N 1
ATOM 3853 C CA . TRP B 1 22 ? -32.337 23.117 49.943 1.00 60.38 22 TRP B CA 1
ATOM 3854 C C . TRP B 1 22 ? -31.376 22.890 51.088 1.00 55.68 22 TRP B C 1
ATOM 3855 O O . TRP B 1 22 ? -30.173 22.726 50.863 1.00 59.92 22 TRP B O 1
ATOM 3866 N N . ASN B 1 23 ? -31.918 22.891 52.307 1.00 57.78 23 ASN B N 1
ATOM 3867 C CA . ASN B 1 23 ? -31.151 22.689 53.563 1.00 58.68 23 ASN B CA 1
ATOM 3868 C C . ASN B 1 23 ? -31.596 21.447 54.352 1.00 55.57 23 ASN B C 1
ATOM 3869 O O . ASN B 1 23 ? -31.285 21.325 55.533 1.00 53.96 23 ASN B O 1
ATOM 3874 N N . GLU B 1 24 ? -32.318 20.535 53.702 1.00 54.15 24 GLU B N 1
ATOM 3875 C CA . GLU B 1 24 ? -32.770 19.301 54.358 1.00 53.64 24 GLU B CA 1
ATOM 3876 C C . GLU B 1 24 ? -31.770 18.139 54.251 1.00 52.76 24 GLU B C 1
ATOM 3877 O O . GLU B 1 24 ? -30.811 18.185 53.482 1.00 48.68 24 GLU B O 1
ATOM 3883 N N . ASP B 1 25 ? -31.999 17.128 55.085 1.00 51.15 25 ASP B N 1
ATOM 3884 C CA . ASP B 1 25 ? -31.230 15.883 55.110 1.00 51.81 25 ASP B CA 1
ATOM 3885 C C . ASP B 1 25 ? -29.754 16.008 54.742 1.00 51.53 25 ASP B C 1
ATOM 3886 O O . ASP B 1 25 ? -29.197 15.209 53.974 1.00 53.19 25 ASP B O 1
ATOM 3891 N N . GLY B 1 26 ? -29.128 17.019 55.323 1.00 51.45 26 GLY B N 1
ATOM 3892 C CA . GLY B 1 26 ? -27.684 17.215 55.216 1.00 54.37 26 GLY B CA 1
ATOM 3893 C C . GLY B 1 26 ? -27.148 17.697 53.894 1.00 50.95 26 GLY B C 1
ATOM 3894 O O . GLY B 1 26 ? -25.983 17.463 53.593 1.00 58.72 26 GLY B O 1
ATOM 3895 N N . LYS B 1 27 ? -27.977 18.370 53.103 1.00 51.87 27 LYS B N 1
ATOM 3896 C CA . LYS B 1 27 ? -27.537 18.845 51.791 1.00 50.87 27 LYS B CA 1
ATOM 3897 C C . LYS B 1 27 ? -26.646 20.050 52.000 1.00 49.49 27 LYS B C 1
ATOM 3898 O O . LYS B 1 27 ? -27.012 20.984 52.722 1.00 48.40 27 LYS B O 1
ATOM 3904 N N . GLY B 1 28 ? -25.480 20.021 51.364 1.00 45.63 28 GLY B N 1
ATOM 3905 C CA . GLY B 1 28 ? -24.601 21.172 51.380 1.00 45.77 28 GLY B CA 1
ATOM 3906 C C . GLY B 1 28 ? -25.209 22.343 50.640 1.00 46.10 28 GLY B C 1
ATOM 3907 O O . GLY B 1 28 ? -25.994 22.169 49.727 1.00 49.22 28 GLY B O 1
ATOM 3908 N N . VAL B 1 29 ? -24.730 23.533 50.921 1.00 48.09 29 VAL B N 1
ATOM 3909 C CA . VAL B 1 29 ? -25.145 24.678 50.146 1.00 52.77 29 VAL B CA 1
ATOM 3910 C C . VAL B 1 29 ? -24.368 24.650 48.825 1.00 51.56 29 VAL B C 1
ATOM 3911 O O . VAL B 1 29 ? -23.262 24.171 48.762 1.00 51.49 29 VAL B O 1
ATOM 3915 N N . THR B 1 30 ? -24.951 25.172 47.767 1.00 48.38 30 THR B N 1
ATOM 3916 C CA . THR B 1 30 ? -24.293 25.169 46.477 1.00 48.82 30 THR B CA 1
ATOM 3917 C C . THR B 1 30 ? -24.088 26.530 45.920 1.00 47.12 30 THR B C 1
ATOM 3918 O O . THR B 1 30 ? -24.541 27.492 46.463 1.00 52.39 30 THR B O 1
ATOM 3922 N N . ASN B 1 31 ? -23.463 26.599 44.765 1.00 43.09 31 ASN B N 1
ATOM 3923 C CA . ASN B 1 31 ? -23.253 27.866 44.117 1.00 47.06 31 ASN B CA 1
ATOM 3924 C C . ASN B 1 31 ? -24.539 28.651 43.833 1.00 46.55 31 ASN B C 1
ATOM 3925 O O . ASN B 1 31 ? -24.561 29.847 43.968 1.00 50.25 31 ASN B O 1
ATOM 3930 N N . TRP B 1 32 ? -25.597 27.964 43.443 1.00 45.85 32 TRP B N 1
ATOM 3931 C CA . TRP B 1 32 ? -26.864 28.556 43.121 1.00 44.87 32 TRP B CA 1
ATOM 3932 C C . TRP B 1 32 ? -27.677 28.921 44.332 1.00 45.46 32 TRP B C 1
ATOM 3933 O O . TRP B 1 32 ? -28.451 29.817 44.256 1.00 42.03 32 TRP B O 1
ATOM 3944 N N . ASP B 1 33 ? -27.515 28.220 45.442 1.00 46.81 33 ASP B N 1
ATOM 3945 C CA . ASP B 1 33 ? -28.198 28.623 46.676 1.00 47.23 33 ASP B CA 1
ATOM 3946 C C . ASP B 1 33 ? -27.778 30.034 47.080 1.00 50.68 33 ASP B C 1
ATOM 3947 O O . ASP B 1 33 ? -28.629 30.865 47.366 1.00 54.63 33 ASP B O 1
ATOM 3952 N N . GLU B 1 34 ? -26.469 30.279 47.102 1.00 50.52 34 GLU B N 1
ATOM 3953 C CA . GLU B 1 34 ? -25.903 31.625 47.334 1.00 54.20 34 GLU B CA 1
ATOM 3954 C C . GLU B 1 34 ? -26.217 32.658 46.202 1.00 55.32 34 GLU B C 1
ATOM 3955 O O . GLU B 1 34 ? -26.798 33.711 46.456 1.00 50.46 34 GLU B O 1
ATOM 3961 N N . PHE B 1 35 ? -25.799 32.355 44.970 1.00 58.51 35 PHE B N 1
ATOM 3962 C CA . PHE B 1 35 ? -25.928 33.273 43.811 1.00 54.88 35 PHE B CA 1
ATOM 3963 C C . PHE B 1 35 ? -27.344 33.815 43.590 1.00 55.10 35 PHE B C 1
ATOM 3964 O O . PHE B 1 35 ? -27.525 34.990 43.275 1.00 56.74 35 PHE B O 1
ATOM 3972 N N . SER B 1 36 ? -28.348 32.969 43.782 1.00 52.05 36 SER B N 1
ATOM 3973 C CA . SER B 1 36 ? -29.737 33.382 43.623 1.00 53.05 36 SER B CA 1
ATOM 3974 C C . SER B 1 36 ? -30.278 34.297 44.725 1.00 59.62 36 SER B C 1
ATOM 3975 O O . SER B 1 36 ? -31.426 34.742 44.632 1.00 62.62 36 SER B O 1
ATOM 3978 N N . LYS B 1 37 ? -29.506 34.505 45.793 1.00 63.10 37 LYS B N 1
ATOM 3979 C CA . LYS B 1 37 ? -29.878 35.422 46.864 1.00 63.35 37 LYS B CA 1
ATOM 3980 C C . LYS B 1 37 ? -29.093 36.739 46.818 1.00 65.97 37 LYS B C 1
ATOM 3981 O O . LYS B 1 37 ? -29.267 37.589 47.674 1.00 69.58 37 LYS B O 1
ATOM 3987 N N . ILE B 1 38 ? -28.235 36.912 45.818 1.00 69.35 38 ILE B N 1
ATOM 3988 C CA . ILE B 1 38 ? -27.582 38.196 45.578 1.00 71.40 38 ILE B CA 1
ATOM 3989 C C . ILE B 1 38 ? -28.617 39.030 44.850 1.00 71.22 38 ILE B C 1
ATOM 3990 O O . ILE B 1 38 ? -28.987 38.669 43.732 1.00 68.56 38 ILE B O 1
ATOM 3995 N N . PRO B 1 39 ? -29.086 40.147 45.463 1.00 80.77 39 PRO B N 1
ATOM 3996 C CA . PRO B 1 39 ? -30.133 40.997 44.855 1.00 75.37 39 PRO B CA 1
ATOM 3997 C C . PRO B 1 39 ? -29.895 41.410 43.395 1.00 77.91 39 PRO B C 1
ATOM 3998 O O . PRO B 1 39 ? -28.764 41.733 43.010 1.00 79.42 39 PRO B O 1
ATOM 4002 N N . GLY B 1 40 ? -30.962 41.369 42.598 1.00 74.03 40 GLY B N 1
ATOM 4003 C CA . GLY B 1 40 ? -30.910 41.740 41.186 1.00 74.80 40 GLY B CA 1
ATOM 4004 C C . GLY B 1 40 ? -30.453 40.665 40.217 1.00 79.84 40 GLY B C 1
ATOM 4005 O O . GLY B 1 40 ? -30.441 40.907 39.011 1.00 80.64 40 GLY B O 1
ATOM 4006 N N . LYS B 1 41 ? -30.092 39.479 40.724 1.00 91.35 41 LYS B N 1
ATOM 4007 C CA . LYS B 1 41 ? -29.546 38.378 39.894 1.00 86.70 41 LYS B CA 1
ATOM 4008 C C . LYS B 1 41 ? -30.618 37.479 39.260 1.00 82.38 41 LYS B C 1
ATOM 4009 O O . LYS B 1 41 ? -30.487 37.101 38.097 1.00 72.84 41 LYS B O 1
ATOM 4015 N N . THR B 1 42 ? -31.656 37.146 40.030 1.00 79.35 42 THR B N 1
ATOM 4016 C CA . THR B 1 42 ? -32.745 36.262 39.579 1.00 79.24 42 THR B CA 1
ATOM 4017 C C . THR B 1 42 ? -34.092 36.989 39.607 1.00 81.38 42 THR B C 1
ATOM 4018 O O . THR B 1 42 ? -34.300 37.893 40.416 1.00 90.89 42 THR B O 1
ATOM 4022 N N . TYR B 1 43 ? -35.013 36.567 38.741 1.00 86.80 43 TYR B N 1
ATOM 4023 C CA . TYR B 1 43 ? -36.304 37.253 38.580 1.00 87.32 43 TYR B CA 1
ATOM 4024 C C . TYR B 1 43 ? -37.107 37.253 39.864 1.00 81.42 43 TYR B C 1
ATOM 4025 O O . TYR B 1 43 ? -37.250 36.218 40.497 1.00 83.12 43 TYR B O 1
ATOM 4034 N N . ASN B 1 44 ? -37.596 38.424 40.254 1.00 81.86 44 ASN B N 1
ATOM 4035 C CA . ASN B 1 44 ? -38.359 38.616 41.508 1.00 85.21 44 ASN B CA 1
ATOM 4036 C C . ASN B 1 44 ? -37.702 38.051 42.802 1.00 76.17 44 ASN B C 1
ATOM 4037 O O . ASN B 1 44 ? -38.362 37.845 43.821 1.00 70.77 44 ASN B O 1
ATOM 4042 N N . GLY B 1 45 ? -36.397 37.828 42.769 1.00 76.48 45 GLY B N 1
ATOM 4043 C CA . GLY B 1 45 ? -35.705 37.225 43.901 1.00 77.95 45 GLY B CA 1
ATOM 4044 C C . GLY B 1 45 ? -36.115 35.790 44.163 1.00 78.75 45 GLY B C 1
ATOM 4045 O O . GLY B 1 45 ? -36.073 35.334 45.312 1.00 78.53 45 GLY B O 1
ATOM 4046 N N . THR B 1 46 ? -36.490 35.084 43.091 1.00 77.35 46 THR B N 1
ATOM 4047 C CA . THR B 1 46 ? -36.884 33.678 43.165 1.00 76.72 46 THR B CA 1
ATOM 4048 C C . THR B 1 46 ? -35.745 32.752 43.600 1.00 85.12 46 THR B C 1
ATOM 4049 O O . THR B 1 46 ? -34.582 32.869 43.172 1.00 81.86 46 THR B O 1
ATOM 4053 N N . ASN B 1 47 ? -36.148 31.806 44.438 1.00 87.73 47 ASN B N 1
ATOM 4054 C CA . ASN B 1 47 ? -35.273 30.978 45.235 1.00 86.26 47 ASN B CA 1
ATOM 4055 C C . ASN B 1 47 ? -35.482 29.553 44.768 1.00 78.00 47 ASN B C 1
ATOM 4056 O O . ASN B 1 47 ? -36.552 29.219 44.272 1.00 64.76 47 ASN B O 1
ATOM 4061 N N . GLY B 1 48 ? -34.448 28.734 44.942 1.00 70.39 48 GLY B N 1
ATOM 4062 C CA . GLY B 1 48 ? -34.562 27.288 44.876 1.00 63.89 48 GLY B CA 1
ATOM 4063 C C . GLY B 1 48 ? -34.681 26.648 46.248 1.00 59.09 48 GLY B C 1
ATOM 4064 O O . GLY B 1 48 ? -34.431 25.465 46.397 1.00 61.92 48 GLY B O 1
ATOM 4065 N N . ASP B 1 49 ? -35.073 27.423 47.246 1.00 60.72 49 ASP B N 1
ATOM 4066 C CA . ASP B 1 49 ? -35.319 26.922 48.596 1.00 66.01 49 ASP B CA 1
ATOM 4067 C C . ASP B 1 49 ? -36.412 25.842 48.632 1.00 64.21 49 ASP B C 1
ATOM 4068 O O . ASP B 1 49 ? -36.244 24.803 49.268 1.00 61.53 49 ASP B O 1
ATOM 4073 N N . ILE B 1 50 ? -37.532 26.143 47.974 1.00 59.69 50 ILE B N 1
ATOM 4074 C CA . ILE B 1 50 ? -38.661 25.230 47.824 1.00 61.28 50 ILE B CA 1
ATOM 4075 C C . ILE B 1 50 ? -38.807 24.707 46.372 1.00 59.42 50 ILE B C 1
ATOM 4076 O O . ILE B 1 50 ? -39.129 23.525 46.154 1.00 56.63 50 ILE B O 1
ATOM 4081 N N . ALA B 1 51 ? -38.557 25.581 45.396 1.00 56.74 51 ALA B N 1
ATOM 4082 C CA . ALA B 1 51 ? -38.783 25.296 43.975 1.00 56.38 51 ALA B CA 1
ATOM 4083 C C . ALA B 1 51 ? -40.243 24.852 43.754 1.00 55.84 51 ALA B C 1
ATOM 4084 O O . ALA B 1 51 ? -41.169 25.627 43.992 1.00 59.49 51 ALA B O 1
ATOM 4086 N N . VAL B 1 52 ? 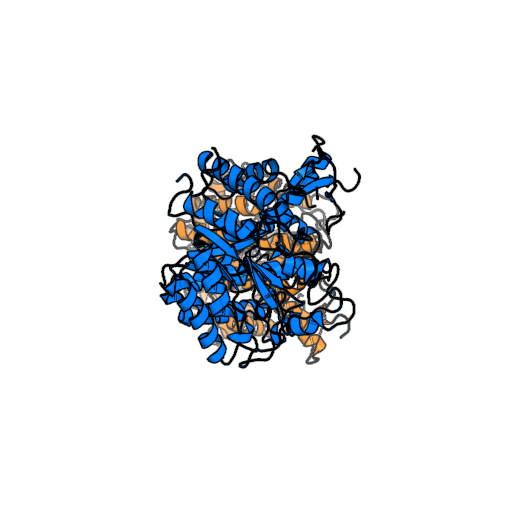-40.426 23.602 43.349 1.00 52.49 52 VAL B N 1
ATOM 4087 C CA . VAL B 1 52 ? -41.716 22.977 43.097 1.00 50.72 52 VAL B CA 1
ATOM 4088 C C . VAL B 1 52 ? -41.891 21.819 44.100 1.00 48.17 52 VAL B C 1
ATOM 4089 O O . VAL B 1 52 ? -42.716 20.962 43.929 1.00 46.34 52 VAL B O 1
ATOM 4093 N N . ASP B 1 53 ? -41.088 21.811 45.155 1.00 51.90 53 ASP B N 1
ATOM 4094 C CA . ASP B 1 53 ? -41.197 20.851 46.255 1.00 54.64 53 ASP B CA 1
ATOM 4095 C C . ASP B 1 53 ? -41.109 19.360 45.872 1.00 52.90 53 ASP B C 1
ATOM 4096 O O . ASP B 1 53 ? -41.560 18.487 46.633 1.00 50.99 53 ASP B O 1
ATOM 4101 N N . HIS B 1 54 ? -40.435 19.064 44.765 1.00 48.34 54 HIS B N 1
ATOM 4102 C CA . HIS B 1 54 ? -40.329 17.674 44.253 1.00 51.77 54 HIS B CA 1
ATOM 4103 C C . HIS B 1 54 ? -39.623 16.659 45.164 1.00 49.07 54 HIS B C 1
ATOM 4104 O O . HIS B 1 54 ? -39.851 15.471 45.037 1.00 49.68 54 HIS B O 1
ATOM 4111 N N . TYR B 1 55 ? -38.775 17.129 46.069 1.00 48.99 55 TYR B N 1
ATOM 4112 C CA . TYR B 1 55 ? -38.129 16.270 47.052 1.00 48.23 55 TYR B CA 1
ATOM 4113 C C . TYR B 1 55 ? -39.172 15.551 47.872 1.00 47.77 55 TYR B C 1
ATOM 4114 O O . TYR B 1 55 ? -39.087 14.361 48.084 1.00 50.06 55 TYR B O 1
ATOM 4123 N N . HIS B 1 56 ? -40.153 16.301 48.340 1.00 54.61 56 HIS B N 1
ATOM 4124 C CA . HIS B 1 56 ? -41.222 15.766 49.196 1.00 54.46 56 HIS B CA 1
ATOM 4125 C C . HIS B 1 56 ? -42.347 15.088 48.435 1.00 51.74 56 HIS B C 1
ATOM 4126 O O . HIS B 1 56 ? -43.017 14.236 48.985 1.00 53.98 56 HIS B O 1
ATOM 4133 N N . ARG B 1 57 ? -42.541 15.449 47.178 1.00 52.87 57 ARG B N 1
ATOM 4134 C CA . ARG B 1 57 ? -43.659 14.932 46.390 1.00 53.69 57 ARG B CA 1
ATOM 4135 C C . ARG B 1 57 ? -43.251 14.005 45.266 1.00 49.59 57 ARG B C 1
ATOM 4136 O O . ARG B 1 57 ? -43.996 13.858 44.295 1.00 48.09 57 ARG B O 1
ATOM 4144 N N . TYR B 1 58 ? -42.102 13.349 45.407 1.00 49.44 58 TYR B N 1
ATOM 4145 C CA . TYR B 1 58 ? -41.548 12.532 44.309 1.00 52.57 58 TYR B CA 1
ATOM 4146 C C . TYR B 1 58 ? -42.434 11.318 43.937 1.00 51.88 58 TYR B C 1
ATOM 4147 O O . TYR B 1 58 ? -42.585 10.981 42.764 1.00 56.43 58 TYR B O 1
ATOM 4156 N N . LYS B 1 59 ? -43.023 10.675 44.933 1.00 53.12 59 LYS B N 1
ATOM 4157 C CA . LYS B 1 59 ? -43.902 9.544 44.695 1.00 53.15 59 LYS B CA 1
ATOM 4158 C C . LYS B 1 59 ? -45.039 10.021 43.816 1.00 52.26 59 LYS B C 1
ATOM 4159 O O . LYS B 1 59 ? -45.380 9.359 42.832 1.00 52.23 59 LYS B O 1
ATOM 4165 N N . GLU B 1 60 ? -45.583 11.193 44.148 1.00 50.45 60 GLU B N 1
ATOM 4166 C CA . GLU B 1 60 ? -46.738 11.746 43.439 1.00 49.33 60 GLU B CA 1
ATOM 4167 C C . GLU B 1 60 ? -46.375 12.017 41.987 1.00 48.43 60 GLU B C 1
ATOM 4168 O O . GLU B 1 60 ? -47.125 11.682 41.085 1.00 44.97 60 GLU B O 1
ATOM 4174 N N . ASP B 1 61 ? -45.191 12.575 41.783 1.00 50.31 61 ASP B N 1
ATOM 4175 C CA . ASP B 1 61 ? -44.767 13.048 40.477 1.00 52.09 61 ASP B CA 1
ATOM 4176 C C . ASP B 1 61 ? -44.440 11.895 39.540 1.00 52.66 61 ASP B C 1
ATOM 4177 O O . ASP B 1 61 ? -44.755 11.936 38.347 1.00 50.17 61 ASP B O 1
ATOM 4182 N N . VAL B 1 62 ? -43.817 10.867 40.094 1.00 49.39 62 VAL B N 1
ATOM 4183 C CA . VAL B 1 62 ? -43.529 9.669 39.334 1.00 54.06 62 VAL B CA 1
ATOM 4184 C C . VAL B 1 62 ? -44.833 8.900 38.993 1.00 52.86 62 VAL B C 1
ATOM 4185 O O . VAL B 1 62 ? -44.928 8.305 37.929 1.00 55.69 62 VAL B O 1
ATOM 4189 N N . ARG B 1 63 ? -45.826 8.927 39.875 1.00 54.06 63 ARG B N 1
ATOM 4190 C CA . ARG B 1 63 ? -47.180 8.406 39.548 1.00 61.04 63 ARG B CA 1
ATOM 4191 C C . ARG B 1 63 ? -47.790 9.087 38.297 1.00 54.89 63 ARG B C 1
ATOM 4192 O O . ARG B 1 63 ? -48.326 8.412 37.420 1.00 57.26 63 ARG B O 1
ATOM 4200 N N . LEU B 1 64 ? -47.697 10.404 38.213 1.00 46.26 64 LEU B N 1
ATOM 4201 C CA . LEU B 1 64 ? -48.170 11.119 37.035 1.00 51.40 64 LEU B CA 1
ATOM 4202 C C . LEU B 1 64 ? -47.404 10.726 35.779 1.00 54.35 64 LEU B C 1
ATOM 4203 O O . LEU B 1 64 ? -47.989 10.558 34.695 1.00 52.84 64 LEU B O 1
ATOM 4208 N N . MET B 1 65 ? -46.087 10.609 35.919 1.00 56.31 65 MET B N 1
ATOM 4209 C CA . MET B 1 65 ? -45.241 10.102 34.833 1.00 57.80 65 MET B CA 1
ATOM 4210 C C . MET B 1 65 ? -45.698 8.709 34.356 1.00 53.29 65 MET B C 1
ATOM 4211 O O . MET B 1 65 ? -45.869 8.459 33.146 1.00 49.81 65 MET B O 1
ATOM 4216 N N . ALA B 1 66 ? -45.916 7.818 35.312 1.00 46.58 66 ALA B N 1
ATOM 4217 C CA . ALA B 1 66 ? -46.467 6.514 34.983 1.00 47.92 66 ALA B CA 1
ATOM 4218 C C . ALA B 1 66 ? -47.781 6.722 34.227 1.00 45.08 66 ALA B C 1
ATOM 4219 O O . ALA B 1 66 ? -47.917 6.205 33.135 1.00 43.21 66 ALA B O 1
ATOM 4221 N N . GLU B 1 67 ? -48.687 7.561 34.741 1.00 44.88 67 GLU B N 1
ATOM 4222 C CA . GLU B 1 67 ? -49.979 7.785 34.073 1.00 46.38 67 GLU B CA 1
ATOM 4223 C C . GLU B 1 67 ? -49.832 8.398 32.650 1.00 51.36 67 GLU B C 1
ATOM 4224 O O . GLU B 1 67 ? -50.752 8.275 31.803 1.00 43.85 67 GLU B O 1
ATOM 4230 N N . MET B 1 68 ? -48.700 9.079 32.407 1.00 48.74 68 MET B N 1
ATOM 4231 C CA . MET B 1 68 ? -48.390 9.618 31.079 1.00 47.34 68 MET B CA 1
ATOM 4232 C C . MET B 1 68 ? -47.903 8.548 30.105 1.00 49.28 68 MET B C 1
ATOM 4233 O O . MET B 1 68 ? -47.744 8.817 28.914 1.00 52.80 68 MET B O 1
ATOM 4238 N N . GLY B 1 69 ? -47.691 7.336 30.600 1.00 47.46 69 GLY B N 1
ATOM 4239 C CA . GLY B 1 69 ? -46.936 6.344 29.881 1.00 51.01 69 GLY B CA 1
ATOM 4240 C C . GLY B 1 69 ? -45.511 6.762 29.546 1.00 51.24 69 GLY B C 1
ATOM 4241 O O . GLY B 1 69 ? -44.973 6.350 28.520 1.00 54.36 69 GLY B O 1
ATOM 4242 N N . LEU B 1 70 ? -44.893 7.553 30.417 1.00 49.95 70 LEU B N 1
ATOM 4243 C CA . LEU B 1 70 ? -43.500 7.964 30.226 1.00 48.39 70 LEU B CA 1
ATOM 4244 C C . LEU B 1 70 ? -42.562 6.733 30.230 1.00 49.14 70 LEU B C 1
ATOM 4245 O O . LEU B 1 70 ? -42.613 5.875 31.141 1.00 42.27 70 LEU B O 1
ATOM 4250 N N . GLU B 1 71 ? -41.721 6.632 29.198 1.00 45.88 71 GLU B N 1
ATOM 4251 C CA . GLU B 1 71 ? -40.797 5.501 29.108 1.00 44.61 71 GLU B CA 1
ATOM 4252 C C . GLU B 1 71 ? -39.534 5.743 29.915 1.00 45.07 71 GLU B C 1
ATOM 4253 O O . GLU B 1 71 ? -38.960 4.795 30.475 1.00 43.85 71 GLU B O 1
ATOM 4259 N N . SER B 1 72 ? -39.081 7.003 29.941 1.00 45.30 72 SER B N 1
ATOM 4260 C CA . SER B 1 72 ? -37.826 7.363 30.626 1.00 42.67 72 SER B CA 1
ATOM 4261 C C . SER B 1 72 ? -37.956 8.718 31.303 1.00 39.68 72 SER B C 1
ATOM 4262 O O . SER B 1 72 ? -38.602 9.627 30.776 1.00 37.39 72 SER B O 1
ATOM 4265 N N . TYR B 1 73 ? -37.395 8.801 32.508 1.00 37.14 73 TYR B N 1
ATOM 4266 C CA . TYR B 1 73 ? -37.262 10.044 33.214 1.00 37.48 73 TYR B CA 1
ATOM 4267 C C . TYR B 1 73 ? -35.763 10.409 33.353 1.00 39.85 73 TYR B C 1
ATOM 4268 O O . TYR B 1 73 ? -34.978 9.701 34.008 1.00 40.21 73 TYR B O 1
ATOM 4277 N N . ARG B 1 74 ? -35.400 11.514 32.718 1.00 40.49 74 ARG B N 1
ATOM 4278 C CA . ARG B 1 74 ? -34.083 12.146 32.866 1.00 43.56 74 ARG B CA 1
ATOM 4279 C C . ARG B 1 74 ? -34.121 13.153 33.987 1.00 41.64 74 ARG B C 1
ATOM 4280 O O . ARG B 1 74 ? -34.770 14.207 33.868 1.00 36.54 74 ARG B O 1
ATOM 4288 N N . PHE B 1 75 ? -33.461 12.806 35.091 1.00 42.27 75 PHE B N 1
ATOM 4289 C CA . PHE B 1 75 ? -33.282 13.745 36.206 1.00 41.19 75 PHE B CA 1
ATOM 4290 C C . PHE B 1 75 ? -31.808 13.935 36.528 1.00 43.95 75 PHE B C 1
ATOM 4291 O O . PHE B 1 75 ? -30.954 13.233 35.982 1.00 48.34 75 PHE B O 1
ATOM 4299 N N . SER B 1 76 ? -31.519 14.910 37.385 1.00 42.65 76 SER B N 1
ATOM 4300 C CA . SER B 1 76 ? -30.158 15.156 37.840 1.00 42.04 76 SER B CA 1
ATOM 4301 C C . SER B 1 76 ? -29.989 14.882 39.345 1.00 44.13 76 SER B C 1
ATOM 4302 O O . SER B 1 76 ? -30.811 15.285 40.167 1.00 45.42 76 SER B O 1
ATOM 4305 N N . ILE B 1 77 ? -28.918 14.191 39.706 1.00 44.34 77 ILE B N 1
ATOM 4306 C CA . ILE B 1 77 ? -28.532 14.099 41.113 1.00 46.87 77 ILE B CA 1
ATOM 4307 C C . ILE B 1 77 ? -27.911 15.438 41.563 1.00 51.98 77 ILE B C 1
ATOM 4308 O O . ILE B 1 77 ? -27.173 16.089 40.794 1.00 48.28 77 ILE B O 1
ATOM 4313 N N . SER B 1 78 ? -28.249 15.848 42.795 1.00 56.90 78 SER B N 1
ATOM 4314 C CA . SER B 1 78 ? -27.616 16.996 43.458 1.00 53.48 78 SER B CA 1
ATOM 4315 C C . SER B 1 78 ? -26.373 16.480 44.183 1.00 50.22 78 SER B C 1
ATOM 4316 O O . SER B 1 78 ? -26.463 15.798 45.213 1.00 42.19 78 SER B O 1
ATOM 4319 N N . TRP B 1 79 ? -25.220 16.788 43.585 1.00 46.85 79 TRP B N 1
ATOM 4320 C CA . TRP B 1 79 ? -23.908 16.612 44.189 1.00 46.08 79 TRP B CA 1
ATOM 4321 C C . TRP B 1 79 ? -23.872 16.918 45.713 1.00 45.58 79 TRP B C 1
ATOM 4322 O O . TRP B 1 79 ? -23.271 16.187 46.488 1.00 46.56 79 TRP B O 1
ATOM 4333 N N . ALA B 1 80 ? -24.501 18.003 46.129 1.00 47.05 80 ALA B N 1
ATOM 4334 C CA . ALA B 1 80 ? -24.471 18.435 47.525 1.00 45.86 80 ALA B CA 1
ATOM 4335 C C . ALA B 1 80 ? -25.248 17.525 48.440 1.00 48.26 80 ALA B C 1
ATOM 4336 O O . ALA B 1 80 ? -25.060 17.582 49.684 1.00 51.60 80 ALA B O 1
ATOM 4338 N N . ARG B 1 81 ? -26.159 16.730 47.855 1.00 45.65 81 ARG B N 1
ATOM 4339 C CA . ARG B 1 81 ? -26.872 15.688 48.616 1.00 41.40 81 ARG B CA 1
ATOM 4340 C C . ARG B 1 81 ? -25.996 14.455 48.830 1.00 39.64 81 ARG B C 1
ATOM 4341 O O . ARG B 1 81 ? -26.078 13.827 49.864 1.00 42.88 81 ARG B O 1
ATOM 4349 N N . ILE B 1 82 ? -25.169 14.110 47.859 1.00 41.28 82 ILE B N 1
ATOM 4350 C CA . ILE B 1 82 ? -24.370 12.885 47.922 1.00 50.70 82 ILE B CA 1
ATOM 4351 C C . ILE B 1 82 ? -23.099 13.150 48.711 1.00 54.68 82 ILE B C 1
ATOM 4352 O O . ILE B 1 82 ? -22.771 12.407 49.626 1.00 51.61 82 ILE B O 1
ATOM 4357 N N . LEU B 1 83 ? -22.402 14.220 48.309 1.00 62.60 83 LEU B N 1
ATOM 4358 C CA . LEU B 1 83 ? -21.137 14.703 48.894 1.00 57.47 83 LEU B CA 1
ATOM 4359 C C . LEU B 1 83 ? -21.290 16.200 49.184 1.00 51.18 83 LEU B C 1
ATOM 4360 O O . LEU B 1 83 ? -21.039 17.018 48.295 1.00 52.93 83 LEU B O 1
ATOM 4365 N N . PRO B 1 84 ? -21.710 16.555 50.416 1.00 45.42 84 PRO B N 1
ATOM 4366 C CA . PRO B 1 84 ? -22.106 17.914 50.789 1.00 46.71 84 PRO B CA 1
ATOM 4367 C C . PRO B 1 84 ? -21.113 19.042 50.491 1.00 46.42 84 PRO B C 1
ATOM 4368 O O . PRO B 1 84 ? -21.529 20.133 50.177 1.00 42.00 84 PRO B O 1
ATOM 4372 N N . THR B 1 85 ? -19.823 18.762 50.589 1.00 50.66 85 THR B N 1
ATOM 4373 C CA . THR B 1 85 ? -18.789 19.751 50.381 1.00 51.10 85 THR B CA 1
ATOM 4374 C C . THR B 1 85 ? -17.979 19.518 49.104 1.00 51.89 85 THR B C 1
ATOM 4375 O O . THR B 1 85 ? -17.068 20.287 48.809 1.00 53.95 85 THR B O 1
ATOM 4379 N N . GLY B 1 86 ? -18.327 18.483 48.338 1.00 53.57 86 GLY B N 1
ATOM 4380 C CA . GLY B 1 86 ? -17.669 18.174 47.041 1.00 52.73 86 GLY B CA 1
ATOM 4381 C C . GLY B 1 86 ? -16.852 16.896 47.060 1.00 51.58 86 GLY B C 1
ATOM 4382 O O . GLY B 1 86 ? -16.791 16.139 46.088 1.00 55.48 86 GLY B O 1
ATOM 4383 N N . ASP B 1 87 ? -16.179 16.692 48.176 1.00 56.82 87 ASP B N 1
ATOM 4384 C CA . ASP B 1 87 ? -15.413 15.489 48.449 1.00 63.92 87 ASP B CA 1
ATOM 4385 C C . ASP B 1 87 ? -15.691 15.114 49.910 1.00 69.70 87 ASP B C 1
ATOM 4386 O O . ASP B 1 87 ? -16.650 15.605 50.544 1.00 75.97 87 ASP B O 1
ATOM 4391 N N . GLY B 1 88 ? -14.892 14.213 50.439 1.00 67.87 88 GLY B N 1
ATOM 4392 C CA . GLY B 1 88 ? -15.009 13.861 51.835 1.00 66.59 88 GLY B CA 1
ATOM 4393 C C . GLY B 1 88 ? -16.178 12.948 52.095 1.00 58.44 88 GLY B C 1
ATOM 4394 O O . GLY B 1 88 ? -16.494 12.097 51.300 1.00 60.81 88 GLY B O 1
ATOM 4395 N N . LYS B 1 89 ? -16.822 13.160 53.221 1.00 60.49 89 LYS B N 1
ATOM 4396 C CA . LYS B 1 89 ? -17.747 12.202 53.791 1.00 65.08 89 LYS B CA 1
ATOM 4397 C C . LYS B 1 89 ? -19.051 12.117 52.937 1.00 66.43 89 LYS B C 1
ATOM 4398 O O . LYS B 1 89 ? -19.721 13.129 52.666 1.00 71.97 89 LYS B O 1
ATOM 4404 N N . VAL B 1 90 ? -19.364 10.901 52.492 1.00 60.73 90 VAL B N 1
ATOM 4405 C CA . VAL B 1 90 ? -20.625 10.584 51.803 1.00 55.75 90 VAL B CA 1
ATOM 4406 C C . VAL B 1 90 ? -21.794 10.801 52.764 1.00 50.80 90 VAL B C 1
ATOM 4407 O O . VAL B 1 90 ? -21.699 10.474 53.940 1.00 54.23 90 VAL B O 1
ATOM 4411 N N . ASN B 1 91 ? -22.885 11.341 52.234 1.00 47.44 91 ASN B N 1
ATOM 4412 C CA . ASN B 1 91 ? -24.117 11.592 52.957 1.00 49.76 91 ASN B CA 1
ATOM 4413 C C . ASN B 1 91 ? -25.154 10.437 52.799 1.00 55.48 91 ASN B C 1
ATOM 4414 O O . ASN B 1 91 ? -25.785 10.279 51.754 1.00 54.77 91 ASN B O 1
ATOM 4419 N N . GLU B 1 92 ? -25.286 9.642 53.862 1.00 62.27 92 GLU B N 1
ATOM 4420 C CA . GLU B 1 92 ? -26.334 8.618 54.073 1.00 63.98 92 GLU B CA 1
ATOM 4421 C C . GLU B 1 92 ? -27.661 8.948 53.393 1.00 56.43 92 GLU B C 1
ATOM 4422 O O . GLU B 1 92 ? -28.179 8.161 52.639 1.00 52.53 92 GLU B O 1
ATOM 4428 N N . LYS B 1 93 ? -28.206 10.118 53.685 1.00 53.88 93 LYS B N 1
ATOM 4429 C CA . LYS B 1 93 ? -29.608 10.408 53.382 1.00 52.62 93 LYS B CA 1
ATOM 4430 C C . LYS B 1 93 ? -29.811 10.980 51.979 1.00 51.27 93 LYS B C 1
ATOM 4431 O O . LYS B 1 93 ? -30.934 11.065 51.498 1.00 55.54 93 LYS B O 1
ATOM 4437 N N . GLY B 1 94 ? -28.727 11.376 51.328 1.00 52.80 94 GLY B N 1
ATOM 4438 C CA . GLY B 1 94 ? -28.779 11.764 49.918 1.00 55.35 94 GLY B CA 1
ATOM 4439 C C . GLY B 1 94 ? -28.902 10.550 49.021 1.00 54.40 94 GLY B C 1
ATOM 4440 O O . GLY B 1 94 ? -29.695 10.535 48.070 1.00 49.20 94 GLY B O 1
ATOM 4441 N N . ILE B 1 95 ? -28.094 9.538 49.336 1.00 53.05 95 ILE B N 1
ATOM 4442 C CA . ILE B 1 95 ? -28.118 8.256 48.646 1.00 52.92 95 ILE B CA 1
ATOM 4443 C C . ILE B 1 95 ? -29.497 7.584 48.804 1.00 53.28 95 ILE B C 1
ATOM 4444 O O . ILE B 1 95 ? -30.064 7.052 47.852 1.00 55.83 95 ILE B O 1
ATOM 4449 N N . GLU B 1 96 ? -29.995 7.617 50.032 1.00 53.81 96 GLU B N 1
ATOM 4450 C CA . GLU B 1 96 ? -31.327 7.166 50.396 1.00 56.26 96 GLU B CA 1
ATOM 4451 C C . GLU B 1 96 ? -32.401 7.840 49.535 1.00 55.07 96 GLU B C 1
ATOM 4452 O O . GLU B 1 96 ? -33.288 7.160 49.008 1.00 57.70 96 GLU B O 1
ATOM 4458 N N . PHE B 1 97 ? -32.312 9.136 49.325 1.00 51.30 97 PHE B N 1
ATOM 4459 C CA . PHE B 1 97 ? -33.318 9.800 48.522 1.00 50.84 97 PHE B CA 1
ATOM 4460 C C . PHE B 1 97 ? -33.282 9.435 47.053 1.00 49.75 97 PHE B C 1
ATOM 4461 O O . PHE B 1 97 ? -34.298 9.187 46.463 1.00 51.67 97 PHE B O 1
ATOM 4469 N N . TYR B 1 98 ? -32.110 9.368 46.460 1.00 48.74 98 TYR B N 1
ATOM 4470 C CA . TYR B 1 98 ? -32.014 9.048 45.051 1.00 48.11 98 TYR B CA 1
ATOM 4471 C C . TYR B 1 98 ? -32.305 7.611 44.739 1.00 50.18 98 TYR B C 1
ATOM 4472 O O . TYR B 1 98 ? -32.745 7.302 43.676 1.00 54.03 98 TYR B O 1
ATOM 4481 N N . ASN B 1 99 ? -32.106 6.752 45.711 1.00 49.60 99 ASN B N 1
ATOM 4482 C CA . ASN B 1 99 ? -32.418 5.356 45.565 1.00 51.14 99 ASN B CA 1
ATOM 4483 C C . ASN B 1 99 ? -33.921 5.204 45.517 1.00 52.79 99 ASN B C 1
ATOM 4484 O O . ASN B 1 99 ? -34.434 4.395 44.803 1.00 55.88 99 ASN B O 1
ATOM 4489 N N . ASN B 1 100 ? -34.622 5.999 46.300 1.00 50.73 100 ASN B N 1
ATOM 4490 C CA . ASN B 1 100 ? -36.054 5.985 46.336 1.00 47.16 100 ASN B CA 1
ATOM 4491 C C . ASN B 1 100 ? -36.640 6.523 45.058 1.00 46.43 100 ASN B C 1
ATOM 4492 O O . ASN B 1 100 ? -37.627 6.042 44.593 1.00 48.86 100 ASN B O 1
ATOM 4497 N N . LEU B 1 101 ? -36.026 7.537 44.489 1.00 46.40 101 LEU B N 1
ATOM 4498 C CA . LEU B 1 101 ? -36.522 8.116 43.269 1.00 45.39 101 LEU B CA 1
ATOM 4499 C C . LEU B 1 101 ? -36.365 7.112 42.159 1.00 45.19 101 LEU B C 1
ATOM 4500 O O . LEU B 1 101 ? -37.237 6.904 41.359 1.00 42.82 101 LEU B O 1
ATOM 4505 N N . ILE B 1 102 ? -35.220 6.475 42.144 1.00 45.30 102 ILE B N 1
ATOM 4506 C CA . ILE B 1 102 ? -34.887 5.473 41.173 1.00 43.91 102 ILE B CA 1
ATOM 4507 C C . ILE B 1 102 ? -35.768 4.250 41.274 1.00 48.73 102 ILE B C 1
ATOM 4508 O O . ILE B 1 102 ? -36.277 3.771 40.302 1.00 49.34 102 ILE B O 1
ATOM 4513 N N . ASP B 1 103 ? -35.920 3.736 42.473 1.00 52.53 103 ASP B N 1
ATOM 4514 C CA . ASP B 1 103 ? -36.772 2.554 42.741 1.00 51.15 103 ASP B CA 1
ATOM 4515 C C . ASP B 1 103 ? -38.229 2.774 42.341 1.00 50.18 103 ASP B C 1
ATOM 4516 O O . ASP B 1 103 ? -38.888 1.834 41.906 1.00 48.79 103 ASP B O 1
ATOM 4521 N N . GLU B 1 104 ? -38.693 4.018 42.476 1.00 49.89 104 GLU B N 1
ATOM 4522 C CA . GLU B 1 104 ? -40.054 4.394 42.161 1.00 48.71 104 GLU B CA 1
ATOM 4523 C C . GLU B 1 104 ? -40.303 4.470 40.701 1.00 47.30 104 GLU B C 1
ATOM 4524 O O . GLU B 1 104 ? -41.277 3.918 40.230 1.00 45.93 104 GLU B O 1
ATOM 4530 N N . CYS B 1 105 ? -39.450 5.188 39.987 1.00 50.15 105 CYS B N 1
ATOM 4531 C CA . CYS B 1 105 ? -39.450 5.149 38.520 1.00 47.35 105 CYS B CA 1
ATOM 4532 C C . CYS B 1 105 ? -39.550 3.697 38.085 1.00 47.91 105 CYS B C 1
ATOM 4533 O O . CYS B 1 105 ? -40.417 3.325 37.311 1.00 44.63 105 CYS B O 1
ATOM 4536 N N . LEU B 1 106 ? -38.668 2.880 38.648 1.00 49.64 106 LEU B N 1
ATOM 4537 C CA . LEU B 1 106 ? -38.549 1.476 38.278 1.00 49.22 106 LEU B CA 1
ATOM 4538 C C . LEU B 1 106 ? -39.774 0.605 38.605 1.00 49.95 106 LEU B C 1
ATOM 4539 O O . LEU B 1 106 ? -40.088 -0.301 37.822 1.00 45.30 106 LEU B O 1
ATOM 4544 N N . LYS B 1 107 ? -40.476 0.891 39.709 1.00 52.88 107 LYS B N 1
ATOM 4545 C CA . LYS B 1 107 ? -41.776 0.241 40.005 1.00 53.42 107 LYS B CA 1
ATOM 4546 C C . LYS B 1 107 ? -42.637 0.209 38.760 1.00 49.63 107 LYS B C 1
ATOM 4547 O O . LYS B 1 107 ? -43.123 -0.850 38.382 1.00 58.31 107 LYS B O 1
ATOM 4553 N N . TYR B 1 108 ? -42.750 1.367 38.114 1.00 43.16 108 TYR B N 1
ATOM 4554 C CA . TYR B 1 108 ? -43.601 1.602 36.952 1.00 43.03 108 TYR B CA 1
ATOM 4555 C C . TYR B 1 108 ? -42.943 1.349 35.599 1.00 42.25 108 TYR B C 1
ATOM 4556 O O . TYR B 1 108 ? -43.493 1.730 34.561 1.00 38.54 108 TYR B O 1
ATOM 4565 N N . GLY B 1 109 ? -41.757 0.735 35.597 1.00 42.98 109 GLY B N 1
ATOM 4566 C CA . GLY B 1 109 ? -41.036 0.444 34.355 1.00 40.35 109 GLY B CA 1
ATOM 4567 C C . GLY B 1 109 ? -40.363 1.626 33.683 1.00 45.04 109 GLY B C 1
ATOM 4568 O O . GLY B 1 109 ? -39.871 1.511 32.532 1.00 47.74 109 GLY B O 1
ATOM 4569 N N . ILE B 1 110 ? -40.318 2.760 34.386 1.00 42.25 110 ILE B N 1
ATOM 4570 C CA . ILE B 1 110 ? -39.745 3.985 33.837 1.00 41.07 110 ILE B CA 1
ATOM 4571 C C . ILE B 1 110 ? -38.238 3.903 34.065 1.00 46.17 110 ILE B C 1
ATOM 4572 O O . ILE B 1 110 ? -37.764 3.577 35.184 1.00 43.25 110 ILE B O 1
ATOM 4577 N N . VAL B 1 111 ? -37.522 4.211 32.989 1.00 44.57 111 VAL B N 1
ATOM 4578 C CA . VAL B 1 111 ? -36.073 4.100 32.893 1.00 46.80 111 VAL B CA 1
ATOM 4579 C C . VAL B 1 111 ? -35.377 5.362 33.455 1.00 44.73 111 VAL B C 1
ATOM 4580 O O . VAL B 1 111 ? -35.422 6.459 32.825 1.00 38.23 111 VAL B O 1
ATOM 4584 N N . PRO B 1 112 ? -34.710 5.224 34.610 1.00 41.62 112 PRO B N 1
ATOM 4585 C CA . PRO B 1 112 ? -33.910 6.367 35.033 1.00 44.10 112 PRO B CA 1
ATOM 4586 C C . PRO B 1 112 ? -32.714 6.602 34.065 1.00 43.47 112 PRO B C 1
ATOM 4587 O O . PRO B 1 112 ? -32.048 5.652 33.656 1.00 44.85 112 PRO B O 1
ATOM 4591 N N . PHE B 1 113 ? -32.533 7.853 33.655 1.00 43.53 113 PHE B N 1
ATOM 4592 C CA . PHE B 1 113 ? -31.382 8.334 32.873 1.00 45.61 113 PHE B CA 1
ATOM 4593 C C . PHE B 1 113 ? -30.852 9.454 33.785 1.00 47.08 113 PHE B C 1
ATOM 4594 O O . PHE B 1 113 ? -31.492 10.506 33.911 1.00 45.74 113 PHE B O 1
ATOM 4602 N N . VAL B 1 114 ? -29.731 9.219 34.469 1.00 44.35 114 VAL B N 1
ATOM 4603 C CA . VAL B 1 114 ? -29.245 10.182 35.459 1.00 41.82 114 VAL B CA 1
ATOM 4604 C C . VAL B 1 114 ? -28.215 11.159 34.903 1.00 38.10 114 VAL B C 1
ATOM 4605 O O . VAL B 1 114 ? -27.240 10.757 34.324 1.00 38.77 114 VAL B O 1
ATOM 4609 N N . THR B 1 115 ? -28.479 12.449 35.117 1.00 39.77 115 THR B N 1
ATOM 4610 C CA . THR B 1 115 ? -27.534 13.533 34.914 1.00 40.82 115 THR B CA 1
ATOM 4611 C C . THR B 1 115 ? -26.763 13.798 36.224 1.00 42.31 115 THR B C 1
ATOM 4612 O O . THR B 1 115 ? -27.350 14.076 37.270 1.00 39.64 115 THR B O 1
ATOM 4616 N N . LEU B 1 116 ? -25.441 13.714 36.139 1.00 42.32 116 LEU B N 1
ATOM 4617 C CA . LEU B 1 116 ? -24.588 13.820 37.315 1.00 44.12 116 LEU B CA 1
ATOM 4618 C C . LEU B 1 116 ? -24.452 15.288 37.745 1.00 44.10 116 LEU B C 1
ATOM 4619 O O . LEU B 1 116 ? -24.599 15.608 38.941 1.00 41.15 116 LEU B O 1
ATOM 4624 N N . TYR B 1 117 ? -24.206 16.167 36.771 1.00 42.77 117 TYR B N 1
ATOM 4625 C CA . TYR B 1 117 ? -24.001 17.610 37.024 1.00 42.20 117 TYR B CA 1
ATOM 4626 C C . TYR B 1 117 ? -24.869 18.485 36.107 1.00 40.61 117 TYR B C 1
ATOM 4627 O O . TYR B 1 117 ? -24.605 18.613 34.882 1.00 38.37 117 TYR B O 1
ATOM 4636 N N . HIS B 1 118 ? -25.895 19.087 36.716 1.00 40.58 118 HIS B N 1
ATOM 4637 C CA . HIS B 1 118 ? -26.768 20.031 36.026 1.00 41.49 118 HIS B CA 1
ATOM 4638 C C . HIS B 1 118 ? -26.648 21.371 36.737 1.00 40.54 118 HIS B C 1
ATOM 4639 O O . HIS B 1 118 ? -27.637 21.933 37.184 1.00 42.40 118 HIS B O 1
ATOM 4646 N N . TRP B 1 119 ? -25.402 21.844 36.836 1.00 42.81 119 TRP B N 1
ATOM 4647 C CA . TRP B 1 119 ? -25.023 23.220 37.201 1.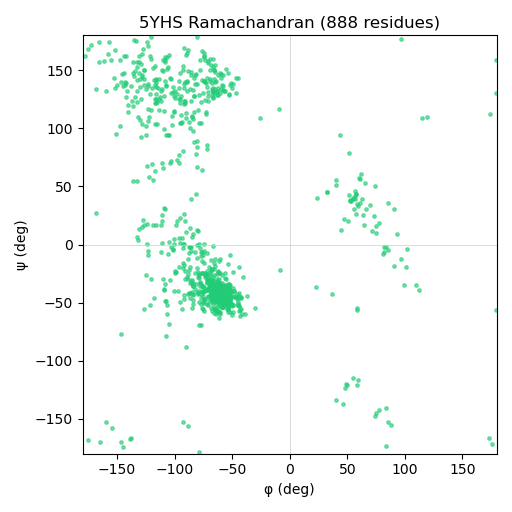00 41.56 119 TRP B CA 1
ATOM 4648 C C . TRP B 1 119 ? -25.020 23.514 38.717 1.00 45.55 119 TRP B C 1
ATOM 4649 O O . TRP B 1 119 ? -24.677 24.620 39.128 1.00 50.43 119 TRP B O 1
ATOM 4660 N N . ASP B 1 120 ? -25.386 22.545 39.547 1.00 47.92 120 ASP B N 1
ATOM 4661 C CA . ASP B 1 120 ? -25.596 22.815 40.968 1.00 47.97 120 ASP B CA 1
ATOM 4662 C C . ASP B 1 120 ? -24.378 22.265 41.736 1.00 54.12 120 ASP B C 1
ATOM 4663 O O . ASP B 1 120 ? -24.448 21.239 42.444 1.00 63.03 120 ASP B O 1
ATOM 4668 N N . LEU B 1 121 ? -23.256 22.970 41.531 1.00 56.39 121 LEU B N 1
ATOM 4669 C CA . LEU B 1 121 ? -21.968 22.763 42.229 1.00 52.77 121 LEU B CA 1
ATOM 4670 C C . LEU B 1 121 ? -21.960 23.087 43.736 1.00 48.86 121 LEU B C 1
ATOM 4671 O O . LEU B 1 121 ? -22.310 24.190 44.119 1.00 51.50 121 LEU B O 1
ATOM 4676 N N . PRO B 1 122 ? -21.530 22.138 44.589 1.00 51.93 122 PRO B N 1
ATOM 4677 C CA . PRO B 1 122 ? -21.352 22.494 46.015 1.00 53.00 122 PRO B CA 1
ATOM 4678 C C . PRO B 1 122 ? -20.355 23.660 46.202 1.00 52.58 122 PRO B C 1
ATOM 4679 O O . PRO B 1 122 ? -19.368 23.797 45.438 1.00 51.62 122 PRO B O 1
ATOM 4683 N N . LEU B 1 123 ? -20.634 24.478 47.208 1.00 49.03 123 LEU B N 1
ATOM 4684 C CA . LEU B 1 123 ? -20.119 25.837 47.260 1.00 47.75 123 LEU B CA 1
ATOM 4685 C C . LEU B 1 123 ? -18.618 25.912 47.399 1.00 52.58 123 LEU B C 1
ATOM 4686 O O . LEU B 1 123 ? -17.994 26.746 46.722 1.00 49.63 123 LEU B O 1
ATOM 4691 N N . PRO B 1 124 ? -18.034 25.057 48.275 1.00 53.72 124 PRO B N 1
ATOM 4692 C CA . PRO B 1 124 ? -16.568 24.932 48.414 1.00 52.79 124 PRO B CA 1
ATOM 4693 C C . PRO B 1 124 ? -15.822 24.848 47.089 1.00 52.35 124 PRO B C 1
ATOM 4694 O O . PRO B 1 124 ? -14.839 25.586 46.859 1.00 45.82 124 PRO B O 1
ATOM 4698 N N . LEU B 1 125 ? -16.336 23.996 46.209 1.00 54.57 125 LEU B N 1
ATOM 4699 C CA . LEU B 1 125 ? -15.733 23.785 44.902 1.00 51.21 125 LEU B CA 1
ATOM 4700 C C . LEU B 1 125 ? -15.842 25.024 44.013 1.00 48.41 125 LEU B C 1
ATOM 4701 O O . LEU B 1 125 ? -14.909 25.309 43.279 1.00 44.85 125 LEU B O 1
ATOM 4706 N N . GLU B 1 126 ? -16.936 25.789 44.122 1.00 49.96 126 GLU B N 1
ATOM 4707 C CA . GLU B 1 126 ? -17.019 27.116 43.439 1.00 55.51 126 GLU B CA 1
ATOM 4708 C C . GLU B 1 126 ? -15.916 28.084 43.889 1.00 54.23 126 GLU B C 1
ATOM 4709 O O . GLU B 1 126 ? -15.195 28.636 43.051 1.00 50.57 126 GLU B O 1
ATOM 4715 N N . LYS B 1 127 ? -15.805 28.194 45.209 1.00 55.11 127 LYS B N 1
ATOM 4716 C CA . LYS B 1 127 ? -14.851 29.013 45.920 1.00 52.61 127 LYS B CA 1
ATOM 4717 C C . LYS B 1 127 ? -13.424 28.624 45.634 1.00 53.96 127 LYS B C 1
ATOM 4718 O O . LYS B 1 127 ? -12.528 29.393 45.843 1.00 60.93 127 LYS B O 1
ATOM 4724 N N . ASP B 1 128 ? -13.213 27.388 45.231 1.00 52.97 128 ASP B N 1
ATOM 4725 C CA . ASP B 1 128 ? -11.905 26.935 44.820 1.00 52.35 128 ASP B CA 1
ATOM 4726 C C . ASP B 1 128 ? -11.667 27.294 43.363 1.00 51.60 128 ASP B C 1
ATOM 4727 O O . ASP B 1 128 ? -10.703 26.857 42.798 1.00 53.13 128 ASP B O 1
ATOM 4732 N N . GLY B 1 129 ? -12.525 28.079 42.744 1.00 54.10 129 GLY B N 1
ATOM 4733 C CA . GLY B 1 129 ? -12.387 28.372 41.339 1.00 55.17 129 GLY B CA 1
ATOM 4734 C C . GLY B 1 129 ? -13.340 27.571 40.477 1.00 57.13 129 GLY B C 1
ATOM 4735 O O . GLY B 1 129 ? -13.406 27.766 39.297 1.00 54.52 129 GLY B O 1
ATOM 4736 N N . GLY B 1 130 ? -14.090 26.673 41.078 1.00 56.01 130 GLY B N 1
ATOM 4737 C CA . GLY B 1 130 ? -15.028 25.883 40.349 1.00 52.15 130 GLY B CA 1
ATOM 4738 C C . GLY B 1 130 ? -14.361 25.104 39.265 1.00 53.72 130 GLY B C 1
ATOM 4739 O O . GLY B 1 130 ? -13.418 24.397 39.499 1.00 51.79 130 GLY B O 1
ATOM 4740 N N . TRP B 1 131 ? -14.793 25.340 38.043 1.00 51.92 131 TRP B N 1
ATOM 4741 C CA . TRP B 1 131 ? -14.294 24.615 36.897 1.00 52.03 131 TRP B CA 1
ATOM 4742 C C . TRP B 1 131 ? -12.986 25.060 36.321 1.00 53.47 131 TRP B C 1
ATOM 4743 O O . TRP B 1 131 ? -12.512 24.485 35.378 1.00 55.35 131 TRP B O 1
ATOM 4754 N N . THR B 1 132 ? -12.393 26.080 36.901 1.00 57.04 132 THR B N 1
ATOM 4755 C CA . THR B 1 132 ? -11.110 26.540 36.460 1.00 56.61 132 THR B CA 1
ATOM 4756 C C . THR B 1 132 ? -10.038 25.856 37.283 1.00 52.23 132 THR B C 1
ATOM 4757 O O . THR B 1 132 ? -8.885 26.089 37.072 1.00 53.15 132 THR B O 1
ATOM 4761 N N . ASN B 1 133 ? -10.432 24.988 38.205 1.00 54.34 133 ASN B N 1
ATOM 4762 C CA . ASN B 1 133 ? -9.500 24.273 39.037 1.00 56.55 133 ASN B CA 1
ATOM 4763 C C . ASN B 1 133 ? -9.555 22.766 38.774 1.00 58.90 133 ASN B C 1
ATOM 4764 O O . ASN B 1 133 ? -10.580 22.162 38.894 1.00 62.83 133 ASN B O 1
ATOM 4769 N N . LYS B 1 134 ? -8.438 22.162 38.414 1.00 58.27 134 LYS B N 1
ATOM 4770 C CA . LYS B 1 134 ? -8.385 20.730 38.131 1.00 54.84 134 LYS B CA 1
ATOM 4771 C C . LYS B 1 134 ? -8.980 19.927 39.253 1.00 55.32 134 LYS B C 1
ATOM 4772 O O . LYS B 1 134 ? -9.529 18.890 39.047 1.00 60.49 134 LYS B O 1
ATOM 4778 N N . ARG B 1 135 ? -8.787 20.420 40.454 1.00 55.75 135 ARG B N 1
ATOM 4779 C CA . ARG B 1 135 ? -9.381 19.919 41.700 1.00 54.65 135 ARG B CA 1
ATOM 4780 C C . ARG B 1 135 ? -10.859 19.515 41.583 1.00 51.76 135 ARG B C 1
ATOM 4781 O O . ARG B 1 135 ? -11.199 18.343 41.792 1.00 42.41 135 ARG B O 1
ATOM 4789 N N . THR B 1 136 ? -11.704 20.484 41.212 1.00 47.06 136 THR B N 1
ATOM 4790 C CA . THR B 1 136 ? -13.142 20.258 40.987 1.00 51.47 136 THR B CA 1
ATOM 4791 C C . THR B 1 136 ? -13.423 19.087 39.998 1.00 48.22 136 THR B C 1
ATOM 4792 O O . THR B 1 136 ? -14.297 18.278 40.247 1.00 47.25 136 THR B O 1
ATOM 4796 N N . ALA B 1 137 ? -12.674 19.007 38.898 1.00 45.85 137 ALA B N 1
ATOM 4797 C CA . ALA B 1 137 ? -12.788 17.905 37.954 1.00 45.30 137 ALA B CA 1
ATOM 4798 C C . ALA B 1 137 ? -12.436 16.587 38.625 1.00 47.06 137 ALA B C 1
ATOM 4799 O O . ALA B 1 137 ? -13.064 15.573 38.378 1.00 49.21 137 ALA B O 1
ATOM 4801 N N . GLU B 1 138 ? -11.457 16.617 39.510 1.00 49.45 138 GLU B N 1
ATOM 4802 C CA . GLU B 1 138 ? -11.038 15.403 40.230 1.00 51.41 138 GLU B CA 1
ATOM 4803 C C . GLU B 1 138 ? -12.061 15.012 41.303 1.00 52.07 138 GLU B C 1
ATOM 4804 O O . GLU B 1 138 ? -12.306 13.822 41.533 1.00 49.17 138 GLU B O 1
ATOM 4810 N N . ALA B 1 139 ? -12.636 16.023 41.962 1.00 52.24 139 ALA B N 1
ATOM 4811 C CA . ALA B 1 139 ? -13.770 15.852 42.890 1.00 50.51 139 ALA B CA 1
ATOM 4812 C C . ALA B 1 139 ? -15.006 15.261 42.216 1.00 51.60 139 ALA B C 1
ATOM 4813 O O . ALA B 1 139 ? -15.782 14.542 42.870 1.00 50.53 139 ALA B O 1
ATOM 4815 N N . PHE B 1 140 ? -15.190 15.599 40.933 1.00 50.53 140 PHE B N 1
ATOM 4816 C CA . PHE B 1 140 ? -16.312 15.114 40.134 1.00 51.49 140 PHE B CA 1
ATOM 4817 C C . PHE B 1 140 ? -16.180 13.626 39.836 1.00 49.67 140 PHE B C 1
ATOM 4818 O O . PHE B 1 140 ? -17.148 12.862 39.993 1.00 45.19 140 PHE B O 1
ATOM 4826 N N . VAL B 1 141 ? -14.997 13.218 39.379 1.00 48.97 141 VAL B N 1
ATOM 4827 C CA . VAL B 1 141 ? -14.799 11.785 39.091 1.00 50.17 141 VAL B CA 1
ATOM 4828 C C . VAL B 1 141 ? -15.005 10.970 40.352 1.00 47.02 141 VAL B C 1
ATOM 4829 O O . VAL B 1 141 ? -15.629 9.919 40.285 1.00 46.26 141 VAL B O 1
ATOM 4833 N N . LYS B 1 142 ? -14.584 11.482 41.498 1.00 50.83 142 LYS B N 1
ATOM 4834 C CA . LYS B 1 142 ? -14.832 10.792 42.779 1.00 51.21 142 LYS B CA 1
ATOM 4835 C C . LYS B 1 142 ? -16.332 10.726 43.112 1.00 50.41 142 LYS B C 1
ATOM 4836 O O . LYS B 1 142 ? -16.836 9.685 43.529 1.00 49.63 142 LYS B O 1
ATOM 4842 N N . TYR B 1 143 ? -17.030 11.841 42.924 1.00 49.21 143 TYR B N 1
ATOM 4843 C CA . TYR B 1 143 ? -18.489 11.925 43.099 1.00 46.78 143 TYR B CA 1
ATOM 4844 C C . TYR B 1 143 ? -19.268 10.983 42.170 1.00 51.00 143 TYR B C 1
ATOM 4845 O O . TYR B 1 143 ? -20.201 10.311 42.603 1.00 52.10 143 TYR B O 1
ATOM 4854 N N . ALA B 1 144 ? -18.890 10.973 40.895 1.00 47.08 144 ALA B N 1
ATOM 4855 C CA . ALA B 1 144 ? -19.473 10.079 39.898 1.00 48.25 144 ALA B CA 1
ATOM 4856 C C . ALA B 1 144 ? -19.322 8.589 40.248 1.00 47.00 144 ALA B C 1
ATOM 4857 O O . ALA B 1 144 ? -20.263 7.814 40.149 1.00 47.71 144 ALA B O 1
ATOM 4859 N N . GLU B 1 145 ? -18.109 8.207 40.614 1.00 50.57 145 GLU B N 1
ATOM 4860 C CA . GLU B 1 145 ? -17.808 6.894 41.175 1.00 54.46 145 GLU B CA 1
ATOM 4861 C C . GLU B 1 145 ? -18.721 6.539 42.367 1.00 55.56 145 GLU B C 1
ATOM 4862 O O . GLU B 1 145 ? -19.226 5.417 42.458 1.00 54.62 145 GLU B O 1
ATOM 4868 N N . THR B 1 146 ? -18.953 7.493 43.263 1.00 51.09 146 THR B N 1
ATOM 4869 C CA . THR B 1 146 ? -19.861 7.260 44.398 1.00 52.03 146 THR B CA 1
ATOM 4870 C C . THR B 1 146 ? -21.302 6.916 43.950 1.00 51.48 146 THR B C 1
ATOM 4871 O O . THR B 1 146 ? -21.981 6.111 44.584 1.00 51.84 146 THR B O 1
ATOM 4875 N N . CYS B 1 147 ? -21.755 7.557 42.879 1.00 48.33 147 CYS B N 1
ATOM 4876 C CA . CYS B 1 147 ? -23.108 7.372 42.361 1.00 47.08 147 CYS B CA 1
ATOM 4877 C C . CYS B 1 147 ? -23.185 6.071 41.566 1.00 48.80 147 CYS B C 1
ATOM 4878 O O . CYS B 1 147 ? -24.209 5.350 41.643 1.00 47.37 147 CYS B O 1
ATOM 4881 N N . PHE B 1 148 ? -22.126 5.788 40.789 1.00 43.58 148 PHE B N 1
ATOM 4882 C CA . PHE B 1 148 ? -22.057 4.537 40.039 1.00 43.94 148 PHE B CA 1
ATOM 4883 C C . PHE B 1 148 ? -22.191 3.334 40.954 1.00 48.92 148 PHE B C 1
ATOM 4884 O O . PHE B 1 148 ? -22.945 2.394 40.668 1.00 52.65 148 PHE B O 1
ATOM 4892 N N . LYS B 1 149 ? -21.437 3.370 42.046 1.00 54.93 149 LYS B N 1
ATOM 4893 C CA . LYS B 1 149 ? -21.383 2.286 43.035 1.00 53.52 149 LYS B CA 1
ATOM 4894 C C . LYS B 1 149 ? -22.674 2.128 43.812 1.00 54.52 149 LYS B C 1
ATOM 4895 O O . LYS B 1 149 ? -23.026 1.021 44.217 1.00 59.55 149 LYS B O 1
ATOM 4901 N N . ALA B 1 150 ? -23.355 3.243 44.040 1.00 49.00 150 ALA B N 1
ATOM 4902 C CA . ALA B 1 150 ? -24.603 3.269 44.779 1.00 46.40 150 ALA B CA 1
ATOM 4903 C C . ALA B 1 150 ? -25.828 3.001 43.922 1.00 45.37 150 ALA B C 1
ATOM 4904 O O . ALA B 1 150 ? -26.815 2.500 44.424 1.00 46.38 150 ALA B O 1
ATOM 4906 N N . PHE B 1 151 ? -25.784 3.389 42.650 1.00 47.23 151 PHE B N 1
ATOM 4907 C CA . PHE B 1 151 ? -26.977 3.385 41.791 1.00 49.45 151 PHE B CA 1
ATOM 4908 C C . PHE B 1 151 ? -26.889 2.561 40.505 1.00 49.79 151 PHE B C 1
ATOM 4909 O O . PHE B 1 151 ? -27.918 2.381 39.837 1.00 48.11 151 PHE B O 1
ATOM 4917 N N . GLY B 1 152 ? -25.697 2.058 40.168 1.00 47.49 152 GLY B N 1
ATOM 4918 C CA . GLY B 1 152 ? -25.432 1.473 38.843 1.00 45.05 152 GLY B CA 1
ATOM 4919 C C . GLY B 1 152 ? -25.887 0.039 38.593 1.00 48.43 152 GLY B C 1
ATOM 4920 O O . GLY B 1 152 ? -25.863 -0.457 37.439 1.00 44.42 152 GLY B O 1
ATOM 4921 N N . ASP B 1 153 ? -26.280 -0.640 39.673 1.00 49.20 153 ASP B N 1
ATOM 4922 C CA . ASP B 1 153 ? -27.039 -1.896 39.583 1.00 45.12 153 ASP B CA 1
ATOM 4923 C C . ASP B 1 153 ? -28.446 -1.664 39.028 1.00 44.61 153 ASP B C 1
ATOM 4924 O O . ASP B 1 153 ? -29.066 -2.595 38.564 1.00 50.33 153 ASP B O 1
ATOM 4929 N N . ARG B 1 154 ? -28.955 -0.432 39.104 1.00 47.18 154 ARG B N 1
ATOM 4930 C CA . ARG B 1 154 ? -30.261 -0.055 38.512 1.00 47.12 154 ARG B CA 1
ATOM 4931 C C . ARG B 1 154 ? -30.214 0.999 37.418 1.00 46.75 154 ARG B C 1
ATOM 4932 O O . ARG B 1 154 ? -30.893 0.866 36.402 1.00 49.05 154 ARG B O 1
ATOM 4940 N N . VAL B 1 155 ? -29.470 2.073 37.657 1.00 44.90 155 VAL B N 1
ATOM 4941 C CA . VAL B 1 155 ? -29.273 3.092 36.638 1.00 43.08 155 VAL B CA 1
ATOM 4942 C C . VAL B 1 155 ? -28.254 2.563 35.637 1.00 40.06 155 VAL B C 1
ATOM 4943 O O . VAL B 1 155 ? -27.177 2.182 36.031 1.00 37.77 155 VAL B O 1
ATOM 4947 N N . LYS B 1 156 ? -28.654 2.513 34.362 1.00 42.06 156 LYS B N 1
ATOM 4948 C CA . LYS B 1 156 ? -27.846 2.021 33.246 1.00 40.05 156 LYS B CA 1
ATOM 4949 C C . LYS B 1 156 ? -27.800 3.015 32.114 1.00 41.01 156 LYS B C 1
ATOM 4950 O O . LYS B 1 156 ? -27.427 2.682 30.971 1.00 43.92 156 LYS B O 1
ATOM 4956 N N . HIS B 1 157 ? -28.203 4.244 32.396 1.00 42.18 157 HIS B N 1
ATOM 4957 C CA . HIS B 1 157 ? -28.094 5.313 31.420 1.00 42.80 157 HIS B CA 1
ATOM 4958 C C . HIS B 1 157 ? -27.669 6.548 32.184 1.00 47.53 157 HIS B C 1
ATOM 4959 O O . HIS B 1 157 ? -28.373 6.991 33.097 1.00 48.93 157 HIS B O 1
ATOM 4966 N N . TRP B 1 158 ? -26.509 7.085 31.808 1.00 48.78 158 TRP B N 1
ATOM 4967 C CA . TRP B 1 158 ? -25.829 8.092 32.594 1.00 45.52 158 TRP B CA 1
ATOM 4968 C C . TRP B 1 158 ? -25.389 9.251 31.692 1.00 47.44 158 TRP B C 1
ATOM 4969 O O . TRP B 1 158 ? -24.827 9.023 30.607 1.00 46.69 158 TRP B O 1
ATOM 4980 N N . ILE B 1 159 ? -25.685 10.474 32.142 1.00 44.06 159 ILE B N 1
ATOM 4981 C CA . ILE B 1 159 ? -25.107 11.705 31.609 1.00 44.40 159 ILE B CA 1
ATOM 4982 C C . ILE B 1 159 ? -24.188 12.295 32.700 1.00 44.51 159 ILE B C 1
ATOM 4983 O O . ILE B 1 159 ? -24.535 12.351 33.884 1.00 44.52 159 ILE B O 1
ATOM 4988 N N . THR B 1 160 ? -22.994 12.694 32.289 1.00 42.75 160 THR B N 1
ATOM 4989 C CA . THR B 1 160 ? -22.061 13.378 33.166 1.00 42.82 160 THR B CA 1
ATOM 4990 C C . THR B 1 160 ? -22.475 14.851 33.301 1.00 42.88 160 THR B C 1
ATOM 4991 O O . THR B 1 160 ? -22.963 15.268 34.350 1.00 47.16 160 THR B O 1
ATOM 4995 N N . PHE B 1 161 ? -22.334 15.612 32.217 1.00 40.92 161 PHE B N 1
ATOM 4996 C CA . PHE B 1 161 ? -22.591 17.049 32.219 1.00 41.38 161 PHE B CA 1
ATOM 4997 C C . PHE B 1 161 ? -23.743 17.466 31.329 1.00 41.53 161 PHE B C 1
ATOM 4998 O O . PHE B 1 161 ? -23.921 16.930 30.225 1.00 39.27 161 PHE B O 1
ATOM 5006 N N . ASN B 1 162 ? -24.502 18.443 31.827 1.00 39.59 162 ASN B N 1
ATOM 5007 C CA . ASN B 1 162 ? -25.551 19.091 31.070 1.00 41.42 162 ASN B CA 1
ATOM 5008 C C . ASN B 1 162 ? -25.024 20.411 30.609 1.00 39.87 162 ASN B C 1
ATOM 5009 O O . ASN B 1 162 ? -24.801 21.310 31.428 1.00 35.83 162 ASN B O 1
ATOM 5014 N N . GLU B 1 163 ? -24.801 20.529 29.306 1.00 46.63 163 GLU B N 1
ATOM 5015 C CA . GLU B 1 163 ? -24.612 21.847 28.659 1.00 50.21 163 GLU B CA 1
ATOM 5016 C C . GLU B 1 163 ? -23.394 22.638 29.171 1.00 48.20 163 GLU B C 1
ATOM 5017 O O . GLU B 1 163 ? -23.515 23.738 29.726 1.00 44.68 163 GLU B O 1
ATOM 5023 N N . THR B 1 164 ? -22.216 22.061 28.996 1.00 47.48 164 THR B N 1
ATOM 5024 C CA . THR B 1 164 ? -20.993 22.739 29.393 1.00 49.47 164 THR B CA 1
ATOM 5025 C C . THR B 1 164 ? -20.987 24.195 28.917 1.00 50.53 164 THR B C 1
ATOM 5026 O O . THR B 1 164 ? -20.648 25.084 29.705 1.00 50.86 164 THR B O 1
ATOM 5030 N N . VAL B 1 165 ? -21.388 24.390 27.646 1.00 48.82 165 VAL B N 1
ATOM 5031 C CA . VAL B 1 165 ? -21.499 25.706 26.962 1.00 49.46 165 VAL B CA 1
ATOM 5032 C C . VAL B 1 165 ? -22.112 26.782 27.857 1.00 46.45 165 VAL B C 1
ATOM 5033 O O . VAL B 1 165 ? -21.625 27.905 27.933 1.00 43.28 165 VAL B O 1
ATOM 5037 N N . MET B 1 166 ? -23.185 26.417 28.533 1.00 44.08 166 MET B N 1
ATOM 5038 C CA . MET B 1 166 ? -23.926 27.335 29.361 1.00 47.50 166 MET B CA 1
ATOM 5039 C C . MET B 1 166 ? -23.278 27.584 30.715 1.00 46.13 166 MET B C 1
ATOM 5040 O O . MET B 1 166 ? -23.153 28.725 31.090 1.00 50.00 166 MET B O 1
ATOM 5045 N N . PHE B 1 167 ? -22.894 26.553 31.461 1.00 47.08 167 PHE B N 1
ATOM 5046 C CA . PHE B 1 167 ? -22.378 26.818 32.818 1.00 50.49 167 PHE B CA 1
ATOM 5047 C C . PHE B 1 167 ? -20.970 27.437 32.787 1.00 51.33 167 PHE B C 1
ATOM 5048 O O . PHE B 1 167 ? -20.620 28.168 33.695 1.00 53.91 167 PHE B O 1
ATOM 5056 N N . CYS B 1 168 ? -20.200 27.194 31.724 1.00 51.85 168 CYS B N 1
ATOM 5057 C CA . CYS B 1 168 ? -18.916 27.899 31.510 1.00 51.29 168 CYS B CA 1
ATOM 5058 C C . CYS B 1 168 ? -19.112 29.265 30.832 1.00 53.79 168 CYS B C 1
ATOM 5059 O O . CYS B 1 168 ? -18.544 30.267 31.274 1.00 48.10 168 CYS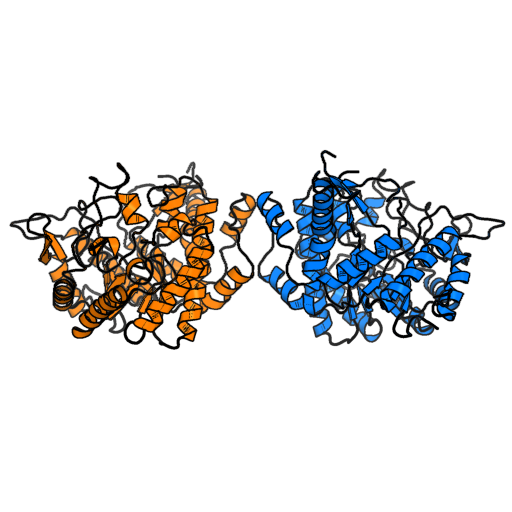 B O 1
ATOM 5062 N N . GLY B 1 169 ? -19.914 29.288 29.758 1.00 52.87 169 GLY B N 1
ATOM 5063 C CA . GLY B 1 169 ? -20.220 30.523 29.016 1.00 50.02 169 GLY B CA 1
ATOM 5064 C C . GLY B 1 169 ? -20.916 31.616 29.825 1.00 48.39 169 GLY B C 1
ATOM 5065 O O . GLY B 1 169 ? -20.508 32.776 29.813 1.00 43.68 169 GLY B O 1
ATOM 5066 N N . LEU B 1 170 ? -21.985 31.236 30.510 1.00 49.56 170 LEU B N 1
ATOM 5067 C CA . LEU B 1 170 ? -22.718 32.152 31.380 1.00 51.66 170 LEU B CA 1
ATOM 5068 C C . LEU B 1 170 ? -21.941 32.542 32.659 1.00 50.78 170 LEU B C 1
ATOM 5069 O O . LEU B 1 170 ? -22.094 33.653 33.142 1.00 53.43 170 LEU B O 1
ATOM 5074 N N . GLY B 1 171 ? -21.140 31.643 33.209 1.00 47.68 171 GLY B N 1
ATOM 5075 C CA . GLY B 1 171 ? -20.360 31.945 34.418 1.00 50.71 171 GLY B CA 1
ATOM 5076 C C . GLY B 1 171 ? -19.109 32.822 34.248 1.00 51.18 171 GLY B C 1
ATOM 5077 O O . GLY B 1 171 ? -18.670 33.481 35.207 1.00 44.04 171 GLY B O 1
ATOM 5078 N N . TYR B 1 172 ? -18.537 32.825 33.042 1.00 49.89 172 TYR B N 1
ATOM 5079 C CA . TYR B 1 172 ? -17.231 33.466 32.793 1.00 54.54 172 TYR B CA 1
ATOM 5080 C C . TYR B 1 172 ? -17.220 34.519 31.660 1.00 55.51 172 TYR B C 1
ATOM 5081 O O . TYR B 1 172 ? -16.386 35.411 31.687 1.00 51.28 172 TYR B O 1
ATOM 5090 N N . LEU B 1 173 ? -18.123 34.410 30.680 1.00 53.65 173 LEU B N 1
ATOM 5091 C CA . LEU B 1 173 ? -18.285 35.441 29.647 1.00 50.84 173 LEU B CA 1
ATOM 5092 C C . LEU B 1 173 ? -19.384 36.463 29.942 1.00 53.68 173 LEU B C 1
ATOM 5093 O O . LEU B 1 173 ? -19.142 37.665 29.829 1.00 53.27 173 LEU B O 1
ATOM 5098 N N . LYS B 1 174 ? -20.583 36.000 30.291 1.00 55.82 174 LYS B N 1
ATOM 5099 C CA . LYS B 1 174 ? -21.717 36.896 30.540 1.00 55.35 174 LYS B CA 1
ATOM 5100 C C . LYS B 1 174 ? -21.911 37.230 31.996 1.00 49.87 174 LYS B C 1
ATOM 5101 O O . LYS B 1 174 ? -22.560 38.215 32.310 1.00 53.23 174 LYS B O 1
ATOM 5107 N N . GLY B 1 175 ? -21.353 36.416 32.857 1.00 47.07 175 GLY B N 1
ATOM 5108 C CA . GLY B 1 175 ? -21.490 36.637 34.267 1.00 49.09 175 GLY B CA 1
ATOM 5109 C C . GLY B 1 175 ? -22.915 36.528 34.721 1.00 52.48 175 GLY B C 1
ATOM 5110 O O . GLY B 1 175 ? -23.279 37.092 35.722 1.00 56.77 175 GLY B O 1
ATOM 5111 N N . ALA B 1 176 ? -23.714 35.776 33.984 1.00 53.23 176 ALA B N 1
ATOM 5112 C CA . ALA B 1 176 ? -25.107 35.599 34.289 1.00 52.72 176 ALA B CA 1
ATOM 5113 C C . ALA B 1 176 ? -25.295 34.502 35.294 1.00 53.36 176 ALA B C 1
ATOM 5114 O O . ALA B 1 176 ? -26.192 34.552 36.084 1.00 55.26 176 ALA B O 1
ATOM 5116 N N . HIS B 1 177 ? -24.451 33.498 35.231 1.00 50.38 177 HIS B N 1
ATOM 5117 C CA . HIS B 1 177 ? -24.477 32.384 36.151 1.00 54.83 177 HIS B CA 1
ATOM 5118 C C . HIS B 1 177 ? -23.284 32.480 37.087 1.00 55.29 177 HIS B C 1
ATOM 5119 O O . HIS B 1 177 ? -22.316 33.139 36.803 1.00 57.60 177 HIS B O 1
ATOM 5126 N N . PRO B 1 178 ? -23.306 31.799 38.208 1.00 56.42 178 PRO B N 1
ATOM 5127 C CA . PRO B 1 178 ? -22.105 31.888 39.087 1.00 56.09 178 PRO B CA 1
ATOM 5128 C C . PRO B 1 178 ? -20.849 31.367 38.363 1.00 60.34 178 PRO B C 1
ATOM 5129 O O . PRO B 1 178 ? -20.991 30.473 37.525 1.00 65.38 178 PRO B O 1
ATOM 5133 N N . PRO B 1 179 ? -19.644 31.902 38.630 1.00 65.34 179 PRO B N 1
ATOM 5134 C CA . PRO B 1 179 ? -19.352 32.892 39.675 1.00 63.85 179 PRO B CA 1
ATOM 5135 C C . PRO B 1 179 ? -19.709 34.352 39.380 1.00 61.20 179 PRO B C 1
ATOM 5136 O O . PRO B 1 179 ? -19.488 35.214 40.234 1.00 57.98 179 PRO B O 1
ATOM 5140 N N . GLY B 1 180 ? -20.264 34.622 38.205 1.00 59.99 180 GLY B N 1
ATOM 5141 C CA . GLY B 1 180 ? -20.663 35.975 37.815 1.00 57.87 180 GLY B CA 1
ATOM 5142 C C . GLY B 1 180 ? -19.502 36.758 37.217 1.00 56.99 180 GLY B C 1
ATOM 5143 O O . GLY B 1 180 ? -19.406 37.968 37.414 1.00 61.21 180 GLY B O 1
ATOM 5144 N N . ILE B 1 181 ? -18.632 36.074 36.479 1.00 53.02 181 ILE B N 1
ATOM 5145 C CA . ILE B 1 181 ? -17.458 36.704 35.872 1.00 56.96 181 ILE B CA 1
ATOM 5146 C C . ILE B 1 181 ? -17.808 37.066 34.431 1.00 63.13 181 ILE B C 1
ATOM 5147 O O . ILE B 1 181 ? -18.504 36.304 33.715 1.00 57.11 181 ILE B O 1
ATOM 5152 N N . GLN B 1 182 ? -17.310 38.239 34.031 1.00 62.81 182 GLN B N 1
ATOM 5153 C CA . GLN B 1 182 ? -17.577 38.801 32.712 1.00 63.18 182 GLN B CA 1
ATOM 5154 C C . GLN B 1 182 ? -16.327 38.872 31.829 1.00 58.53 182 GLN B C 1
ATOM 5155 O O . GLN B 1 182 ? -15.230 39.158 32.299 1.00 52.72 182 GLN B O 1
ATOM 5161 N N . ASN B 1 183 ? -16.515 38.617 30.540 1.00 58.14 183 ASN B N 1
ATOM 5162 C CA . ASN B 1 183 ? -15.451 38.723 29.526 1.00 64.49 183 ASN B CA 1
ATOM 5163 C C . ASN B 1 183 ? -14.069 38.077 29.832 1.00 63.32 183 ASN B C 1
ATOM 5164 O O . ASN B 1 183 ? -13.062 38.415 29.202 1.00 68.00 183 ASN B O 1
ATOM 5169 N N . ASP B 1 184 ? -14.049 37.106 30.744 1.00 60.13 184 ASP B N 1
ATOM 5170 C CA . ASP B 1 184 ? -12.847 36.346 31.050 1.00 57.42 184 ASP B CA 1
ATOM 5171 C C . ASP B 1 184 ? -12.828 35.077 30.175 1.00 55.00 184 ASP B C 1
ATOM 5172 O O . ASP B 1 184 ? -13.171 33.976 30.617 1.00 62.20 184 ASP B O 1
ATOM 5177 N N . VAL B 1 185 ? -12.410 35.251 28.930 1.00 50.51 185 VAL B N 1
ATOM 5178 C CA . VAL B 1 185 ? -12.366 34.141 27.970 1.00 50.14 185 VAL B CA 1
ATOM 5179 C C . VAL B 1 185 ? -11.332 33.030 28.312 1.00 55.63 185 VAL B C 1
ATOM 5180 O O . VAL B 1 185 ? -11.596 31.845 28.043 1.00 55.53 185 VAL B O 1
ATOM 5184 N N . PRO B 1 186 ? -10.154 33.387 28.882 1.00 61.42 186 PRO B N 1
ATOM 5185 C CA . PRO B 1 186 ? -9.232 32.282 29.227 1.00 60.12 186 PRO B CA 1
ATOM 5186 C C . PRO B 1 186 ? -9.768 31.389 30.356 1.00 63.09 186 PRO B C 1
ATOM 5187 O O . PRO B 1 186 ? -9.483 30.182 30.361 1.00 67.69 186 PRO B O 1
ATOM 5191 N N . LYS B 1 187 ? -10.541 31.968 31.280 1.00 55.97 187 LYS B N 1
ATOM 5192 C CA . LYS B 1 187 ? -11.207 31.190 32.322 1.00 56.70 187 LYS B CA 1
ATOM 5193 C C . LYS B 1 187 ? -12.304 30.289 31.750 1.00 50.57 187 LYS B C 1
ATOM 5194 O O . LYS B 1 187 ? -12.434 29.107 32.120 1.00 46.12 187 LYS B O 1
ATOM 5200 N N . TYR B 1 188 ? -13.070 30.855 30.829 1.00 51.16 188 TYR B N 1
ATOM 5201 C CA . TYR B 1 188 ? -14.083 30.117 30.070 1.00 49.43 188 TYR B CA 1
ATOM 5202 C C . TYR B 1 188 ? -13.505 28.901 29.396 1.00 50.19 188 TYR B C 1
ATOM 5203 O O . TYR B 1 188 ? -13.984 27.787 29.614 1.00 57.66 188 TYR B O 1
ATOM 5212 N N . PHE B 1 189 ? -12.469 29.087 28.592 1.00 51.03 189 PHE B N 1
ATOM 5213 C CA . PHE B 1 189 ? -11.904 27.938 27.866 1.00 52.27 189 PHE B CA 1
ATOM 5214 C C . PHE B 1 189 ? -11.200 26.967 28.806 1.00 51.50 189 PHE B C 1
ATOM 5215 O O . PHE B 1 189 ? -11.117 25.769 28.507 1.00 54.36 189 PHE B O 1
ATOM 5223 N N . GLN B 1 190 ? -10.712 27.479 29.938 1.00 52.82 190 GLN B N 1
ATOM 5224 C CA . GLN B 1 190 ? -10.163 26.624 31.019 1.00 55.22 190 GLN B CA 1
ATOM 5225 C C . GLN B 1 190 ? -11.214 25.714 31.610 1.00 49.43 190 GLN B C 1
ATOM 5226 O O . GLN B 1 190 ? -11.046 24.482 31.652 1.00 46.73 190 GLN B O 1
ATOM 5232 N N . ALA B 1 191 ? -12.270 26.353 32.104 1.00 45.94 191 ALA B N 1
ATOM 5233 C CA . ALA B 1 191 ? -13.467 25.653 32.560 1.00 47.47 191 ALA B CA 1
ATOM 5234 C C . ALA B 1 191 ? -13.875 24.507 31.612 1.00 43.59 191 ALA B C 1
ATOM 5235 O O . ALA B 1 191 ? -13.896 23.337 32.019 1.00 40.42 191 ALA B O 1
ATOM 5237 N N . THR B 1 192 ? -14.068 24.827 30.335 1.00 39.09 192 THR B N 1
ATOM 5238 C CA . THR B 1 192 ? -14.463 23.804 29.368 1.00 40.70 192 THR B CA 1
ATOM 5239 C C . THR B 1 192 ? -13.487 22.651 29.332 1.00 44.70 192 THR B C 1
ATOM 5240 O O . THR B 1 192 ? -13.904 21.469 29.220 1.00 50.15 192 THR B O 1
ATOM 5244 N N . HIS B 1 193 ? -12.188 22.966 29.418 1.00 46.45 193 HIS B N 1
ATOM 5245 C CA . HIS B 1 193 ? -11.160 21.911 29.307 1.00 42.53 193 HIS B CA 1
ATOM 5246 C C . HIS B 1 193 ? -11.190 20.922 30.493 1.00 40.88 193 HIS B C 1
ATOM 5247 O O . HIS B 1 193 ? -11.207 19.698 30.279 1.00 40.69 193 HIS B O 1
ATOM 5254 N N . TYR B 1 194 ? -11.176 21.441 31.722 1.00 37.76 194 TYR B N 1
ATOM 5255 C CA . TYR B 1 194 ? -11.246 20.580 32.914 1.00 42.11 194 TYR B CA 1
ATOM 5256 C C . TYR B 1 194 ? -12.580 19.772 33.003 1.00 50.05 194 TYR B C 1
ATOM 5257 O O . TYR B 1 194 ? -12.612 18.652 33.543 1.00 50.88 194 TYR B O 1
ATOM 5266 N N . VAL B 1 195 ? -13.663 20.346 32.453 1.00 50.12 195 VAL B N 1
ATOM 5267 C CA . VAL B 1 195 ? -14.914 19.635 32.276 1.00 44.63 195 VAL B CA 1
ATOM 5268 C C . VAL B 1 195 ? -14.742 18.501 31.287 1.00 44.63 195 VAL B C 1
ATOM 5269 O O . VAL B 1 195 ? -15.196 17.390 31.578 1.00 44.15 195 VAL B O 1
ATOM 5273 N N . PHE B 1 196 ? -14.116 18.749 30.129 1.00 41.17 196 PHE B N 1
ATOM 5274 C CA . PHE B 1 196 ? -13.963 17.651 29.167 1.00 42.39 196 PHE B CA 1
ATOM 5275 C C . PHE B 1 196 ? -13.052 16.598 29.791 1.00 45.71 196 PHE B C 1
ATOM 5276 O O . PHE B 1 196 ? -13.276 15.371 29.610 1.00 43.24 196 PHE B O 1
ATOM 5284 N N . TYR B 1 197 ? -12.060 17.068 30.563 1.00 45.73 197 TYR B N 1
ATOM 5285 C CA . TYR B 1 197 ? -11.176 16.162 31.308 1.00 46.33 197 TYR B CA 1
ATOM 5286 C C . TYR B 1 197 ? -11.964 15.293 32.308 1.00 43.77 197 TYR B C 1
ATOM 5287 O O . TYR B 1 197 ? -11.926 14.066 32.241 1.00 47.34 197 TYR B O 1
ATOM 5296 N N . ALA B 1 198 ? -12.675 15.928 33.216 1.00 42.89 198 ALA B N 1
ATOM 5297 C CA . ALA B 1 198 ? -13.469 15.205 34.199 1.00 46.15 198 ALA B CA 1
ATOM 5298 C C . ALA B 1 198 ? -14.383 14.188 33.538 1.00 45.98 198 ALA B C 1
ATOM 5299 O O . ALA B 1 198 ? -14.522 13.080 34.048 1.00 47.85 198 ALA B O 1
ATOM 5301 N N . HIS B 1 199 ? -14.975 14.550 32.398 1.00 47.93 199 HIS B N 1
ATOM 5302 C CA . HIS B 1 199 ? -15.883 13.644 31.649 1.00 48.45 199 HIS B CA 1
ATOM 5303 C C . HIS B 1 199 ? -15.181 12.365 31.206 1.00 49.56 199 HIS B C 1
ATOM 5304 O O . HIS B 1 199 ? -15.616 11.247 31.550 1.00 54.57 199 HIS B O 1
ATOM 5311 N N . ALA B 1 200 ? -14.125 12.550 30.410 1.00 48.58 200 ALA B N 1
ATOM 5312 C CA . ALA B 1 200 ? -13.367 11.447 29.803 1.00 45.90 200 ALA B CA 1
ATOM 5313 C C . ALA B 1 200 ? -12.750 10.550 30.847 1.00 45.27 200 ALA B C 1
ATOM 5314 O O . ALA B 1 200 ? -12.733 9.344 30.683 1.00 48.85 200 ALA B O 1
ATOM 5316 N N . LYS B 1 201 ? -12.277 11.141 31.938 1.00 45.24 201 LYS B N 1
ATOM 5317 C CA . LYS B 1 201 ? -11.826 10.359 33.087 1.00 50.06 201 LYS B CA 1
ATOM 5318 C C . LYS B 1 201 ? -12.947 9.644 33.818 1.00 46.30 201 LYS B C 1
ATOM 5319 O O . LYS B 1 201 ? -12.781 8.506 34.244 1.00 46.50 201 LYS B O 1
ATOM 5325 N N . THR B 1 202 ? -14.072 10.321 34.003 1.00 49.92 202 THR B N 1
ATOM 5326 C CA . THR B 1 202 ? -15.274 9.668 34.552 1.00 47.87 202 THR B CA 1
ATOM 5327 C C . THR B 1 202 ? -15.771 8.497 33.689 1.00 44.86 202 THR B C 1
ATOM 5328 O O . THR B 1 202 ? -16.232 7.476 34.225 1.00 39.42 202 THR B O 1
ATOM 5332 N N . VAL B 1 203 ? -15.635 8.630 32.370 1.00 42.74 203 VAL B N 1
ATOM 5333 C CA . VAL B 1 203 ? -16.037 7.561 31.458 1.00 41.70 203 VAL B CA 1
ATOM 5334 C C . VAL B 1 203 ? -15.155 6.337 31.658 1.00 46.50 203 VAL B C 1
ATOM 5335 O O . VAL B 1 203 ? -15.658 5.207 31.684 1.00 47.99 203 VAL B O 1
ATOM 5339 N N . ALA B 1 204 ? -13.838 6.580 31.752 1.00 49.44 204 ALA B N 1
ATOM 5340 C CA . ALA B 1 204 ? -12.824 5.561 32.075 1.00 45.16 204 ALA B CA 1
ATOM 5341 C C . ALA B 1 204 ? -13.194 4.845 33.349 1.00 43.68 204 ALA B C 1
ATOM 5342 O O . ALA B 1 204 ? -13.311 3.604 33.345 1.00 50.37 204 ALA B O 1
ATOM 5344 N N . VAL B 1 205 ? -13.398 5.603 34.429 1.00 38.13 205 VAL B N 1
ATOM 5345 C CA . VAL B 1 205 ? -13.818 4.997 35.710 1.00 42.76 205 VAL B CA 1
ATOM 5346 C C . VAL B 1 205 ? -15.086 4.149 35.545 1.00 45.85 205 VAL B C 1
ATOM 5347 O O . VAL B 1 205 ? -15.173 3.071 36.135 1.00 50.19 205 VAL B O 1
ATOM 5351 N N . TYR B 1 206 ? -16.058 4.622 34.751 1.00 47.60 206 TYR B N 1
ATOM 5352 C CA . TYR B 1 206 ? -17.314 3.857 34.517 1.00 43.88 206 TYR B CA 1
ATOM 5353 C C . TYR B 1 206 ? -17.093 2.495 33.902 1.00 44.42 206 TYR B C 1
ATOM 5354 O O . TYR B 1 206 ? -17.551 1.489 34.431 1.00 43.18 206 TYR B O 1
ATOM 5363 N N . LYS B 1 207 ? -16.392 2.465 32.784 1.00 45.71 207 LYS B N 1
ATOM 5364 C CA . LYS B 1 207 ? -16.155 1.207 32.071 1.00 49.42 207 LYS B CA 1
ATOM 5365 C C . LYS B 1 207 ? -15.468 0.139 32.938 1.00 51.24 207 LYS B C 1
ATOM 5366 O O . LYS B 1 207 ? -15.778 -1.053 32.820 1.00 49.93 207 LYS B O 1
ATOM 5372 N N . GLN B 1 208 ? -14.568 0.598 33.813 1.00 56.30 208 GLN B N 1
ATOM 5373 C CA . GLN B 1 208 ? -13.816 -0.244 34.756 1.00 57.96 208 GLN B CA 1
ATOM 5374 C C . GLN B 1 208 ? -14.681 -0.820 35.837 1.00 55.02 208 GLN B C 1
ATOM 5375 O O . GLN B 1 208 ? -14.326 -1.833 36.414 1.00 62.58 208 GLN B O 1
ATOM 5381 N N . LEU B 1 209 ? -15.799 -0.170 36.131 1.00 53.02 209 LEU B N 1
ATOM 5382 C CA . LEU B 1 209 ? -16.747 -0.660 37.151 1.00 52.18 209 LEU B CA 1
ATOM 5383 C C . LEU B 1 209 ? -17.625 -1.857 36.678 1.00 49.94 209 LEU B C 1
ATOM 5384 O O . LEU B 1 209 ? -18.274 -2.546 37.507 1.00 46.05 209 LEU B O 1
ATOM 5389 N N . LYS B 1 210 ? -17.632 -2.084 35.357 1.00 49.91 210 LYS B N 1
ATOM 5390 C CA . LYS B 1 210 ? -18.315 -3.224 34.687 1.00 51.84 210 LYS B CA 1
ATOM 5391 C C . LYS B 1 210 ? -19.823 -3.293 34.998 1.00 48.21 210 LYS B C 1
ATOM 5392 O O . LYS B 1 210 ? -20.381 -4.338 35.309 1.00 50.06 210 LYS B O 1
ATOM 5398 N N . GLN B 1 211 ? -20.476 -2.155 34.901 1.00 46.39 211 GLN B N 1
ATOM 5399 C CA . GLN B 1 211 ? -21.906 -2.082 35.154 1.00 49.25 211 GLN B CA 1
ATOM 5400 C C . GLN B 1 211 ? -22.744 -2.285 33.904 1.00 47.38 211 GLN B C 1
ATOM 5401 O O . GLN B 1 211 ? -23.924 -2.663 34.001 1.00 51.97 211 GLN B O 1
ATOM 5407 N N . TYR B 1 212 ? -22.140 -2.034 32.741 1.00 48.29 212 TYR B N 1
ATOM 5408 C CA . TYR B 1 212 ? -22.774 -2.238 31.419 1.00 47.40 212 TYR B CA 1
ATOM 5409 C C . TYR B 1 212 ? -24.030 -1.409 31.194 1.00 50.00 212 TYR B C 1
ATOM 5410 O O . TYR B 1 212 ? -24.958 -1.875 30.552 1.00 48.95 212 TYR B O 1
ATOM 5419 N N . GLY B 1 213 ? -24.056 -0.190 31.719 1.00 50.10 213 GLY B N 1
ATOM 5420 C CA . GLY B 1 213 ? -25.032 0.794 31.290 1.00 47.36 213 GLY B CA 1
ATOM 5421 C C . GLY B 1 213 ? -24.444 1.538 30.119 1.00 46.43 213 GLY B C 1
ATOM 5422 O O . GLY B 1 213 ? -23.569 1.024 29.431 1.00 42.78 213 GLY B O 1
ATOM 5423 N N . GLU B 1 214 ? -24.921 2.750 29.884 1.00 45.29 214 GLU B N 1
ATOM 5424 C CA . GLU B 1 214 ? -24.308 3.609 28.888 1.00 45.80 214 GLU B CA 1
ATOM 5425 C C . GLU B 1 214 ? -24.027 4.968 29.514 1.00 46.31 214 GLU B C 1
ATOM 5426 O O . GLU B 1 214 ? -24.667 5.355 30.499 1.00 43.39 214 GLU B O 1
ATOM 5432 N N . ILE B 1 215 ? -23.050 5.666 28.930 1.00 47.12 215 ILE B N 1
ATOM 5433 C CA . ILE B 1 215 ? -22.534 6.914 29.447 1.00 43.81 215 ILE B CA 1
ATOM 5434 C C . ILE B 1 215 ? -22.152 7.800 28.284 1.00 44.65 215 ILE B C 1
ATOM 5435 O O . ILE B 1 215 ? -21.709 7.324 27.232 1.00 47.75 215 ILE B O 1
ATOM 5440 N N . GLY B 1 216 ? -22.326 9.096 28.513 1.00 43.63 216 GLY B N 1
ATOM 5441 C CA . GLY B 1 216 ? -22.216 10.125 27.489 1.00 41.54 216 GLY B CA 1
ATOM 5442 C C . GLY B 1 216 ? -22.356 11.497 28.133 1.00 40.40 216 GLY B C 1
ATOM 5443 O O . GLY B 1 216 ? -22.703 11.623 29.315 1.00 38.85 216 GLY B O 1
ATOM 5444 N N . ILE B 1 217 ? -22.038 12.523 27.362 1.00 41.62 217 ILE B N 1
ATOM 5445 C CA . ILE B 1 217 ? -22.233 13.916 27.790 1.00 42.68 217 ILE B CA 1
ATOM 5446 C C . ILE B 1 217 ? -23.447 14.464 26.998 1.00 44.53 217 ILE B C 1
ATOM 5447 O O . ILE B 1 217 ? -23.834 13.920 25.956 1.00 43.65 217 ILE B O 1
ATOM 5452 N N . THR B 1 218 ? -24.024 15.547 27.497 1.00 47.18 218 THR B N 1
ATOM 5453 C CA . THR B 1 218 ? -25.129 16.220 26.846 1.00 48.45 218 THR B CA 1
ATOM 5454 C C . THR B 1 218 ? -24.724 17.650 26.625 1.00 47.12 218 THR B C 1
ATOM 5455 O O . THR B 1 218 ? -24.510 18.388 27.613 1.00 46.18 218 THR B O 1
ATOM 5459 N N . HIS B 1 219 ? -24.632 18.037 25.344 1.00 45.15 219 HIS B N 1
ATOM 5460 C CA . HIS B 1 219 ? -24.346 19.441 24.956 1.00 46.73 219 HIS B CA 1
ATOM 5461 C C . HIS B 1 219 ? -25.541 20.168 24.395 1.00 41.03 219 HIS B C 1
ATOM 5462 O O . HIS B 1 219 ? -26.387 19.585 23.704 1.00 39.87 219 HIS B O 1
ATOM 5469 N N . VAL B 1 220 ? -25.540 21.471 24.597 1.00 37.28 220 VAL B N 1
ATOM 5470 C CA . VAL B 1 220 ? -26.209 22.348 23.662 1.00 38.94 220 VAL B CA 1
ATOM 5471 C C . VAL B 1 220 ? -25.800 21.943 22.219 1.00 40.01 220 VAL B C 1
ATOM 5472 O O . VAL B 1 220 ? -24.632 21.698 21.932 1.00 39.28 220 VAL B O 1
ATOM 5476 N N . PHE B 1 221 ? -26.803 21.776 21.363 1.00 41.73 221 PHE B N 1
ATOM 5477 C CA . PHE B 1 221 ? -26.620 21.602 19.940 1.00 41.32 221 PHE B CA 1
ATOM 5478 C C . PHE B 1 221 ? -27.244 22.812 19.272 1.00 45.39 221 PHE B C 1
ATOM 5479 O O . PHE B 1 221 ? -28.460 22.898 19.158 1.00 47.14 221 PHE B O 1
ATOM 5487 N N . LEU B 1 222 ? -26.388 23.730 18.834 1.00 45.02 222 LEU B N 1
ATOM 5488 C CA . LEU B 1 222 ? -26.750 25.017 18.316 1.00 42.10 222 LEU B CA 1
ATOM 5489 C C . LEU B 1 222 ? -26.164 25.174 16.890 1.00 41.10 222 LEU B C 1
ATOM 5490 O O . LEU B 1 222 ? -25.331 26.030 16.666 1.00 35.91 222 LEU B O 1
ATOM 5495 N N . PRO B 1 223 ? -26.664 24.396 15.912 1.00 45.28 223 PRO B N 1
ATOM 5496 C CA . PRO B 1 223 ? -26.159 24.461 14.523 1.00 48.28 223 PRO B CA 1
ATOM 5497 C C . PRO B 1 223 ? -26.286 25.854 13.926 1.00 47.71 223 PRO B C 1
ATOM 5498 O O . PRO B 1 223 ? -27.330 26.463 14.053 1.00 51.43 223 PRO B O 1
ATOM 5502 N N . ALA B 1 224 ? -25.240 26.361 13.297 1.00 49.35 224 ALA B N 1
ATOM 5503 C CA . ALA B 1 224 ? -25.236 27.749 12.783 1.00 51.97 224 ALA B CA 1
ATOM 5504 C C . ALA B 1 224 ? -25.304 27.801 11.265 1.00 53.60 224 ALA B C 1
ATOM 5505 O O . ALA B 1 224 ? -24.957 26.844 10.569 1.00 53.11 224 ALA B O 1
ATOM 5507 N N . TYR B 1 225 ? -25.768 28.934 10.755 1.00 55.52 225 TYR B N 1
ATOM 5508 C CA . TYR B 1 225 ? -26.091 29.078 9.315 1.00 56.56 225 TYR B CA 1
ATOM 5509 C C . TYR B 1 225 ? -25.814 30.491 8.820 1.00 58.70 225 TYR B C 1
ATOM 5510 O O . TYR B 1 225 ? -26.115 31.487 9.506 1.00 58.22 225 TYR B O 1
ATOM 5519 N N . SER B 1 226 ? -25.260 30.582 7.615 1.00 59.60 226 SER B N 1
ATOM 5520 C CA . SER B 1 226 ? -25.053 31.877 7.012 1.00 57.61 226 SER B CA 1
ATOM 5521 C C . SER B 1 226 ? -26.397 32.508 6.697 1.00 58.03 226 SER B C 1
ATOM 5522 O O . SER B 1 226 ? -27.256 31.875 6.110 1.00 53.10 226 SER B O 1
ATOM 5525 N N . VAL B 1 227 ? -26.547 33.773 7.088 1.00 60.79 227 VAL B N 1
ATOM 5526 C CA . VAL B 1 227 ? -27.750 34.558 6.836 1.00 61.62 227 VAL B CA 1
ATOM 5527 C C . VAL B 1 227 ? -28.096 34.616 5.328 1.00 63.71 227 VAL B C 1
ATOM 5528 O O . VAL B 1 227 ? -29.257 34.834 4.965 1.00 65.19 227 VAL B O 1
ATOM 5532 N N . ASP B 1 228 ? -27.088 34.428 4.473 1.00 62.37 228 ASP B N 1
ATOM 5533 C CA . ASP B 1 228 ? -27.280 34.270 3.021 1.00 66.63 228 ASP B CA 1
ATOM 5534 C C . ASP B 1 228 ? -26.111 33.459 2.346 1.00 68.40 228 ASP B C 1
ATOM 5535 O O . ASP B 1 228 ? -25.440 32.666 3.018 1.00 65.87 228 ASP B O 1
ATOM 5540 N N . ASP B 1 229 ? -25.925 33.639 1.027 1.00 71.60 229 ASP B N 1
ATOM 5541 C CA . ASP B 1 229 ? -24.841 33.044 0.210 1.00 71.47 229 ASP B CA 1
ATOM 5542 C C . ASP B 1 229 ? -23.536 33.861 0.179 1.00 69.30 229 ASP B C 1
ATOM 5543 O O . ASP B 1 229 ? -22.569 33.447 -0.457 1.00 73.87 229 ASP B O 1
ATOM 5548 N N . GLN B 1 230 ? -23.505 35.023 0.823 1.00 66.07 230 GLN B N 1
ATOM 5549 C CA . GLN B 1 230 ? -22.290 35.845 0.838 1.00 69.95 230 GLN B CA 1
ATOM 5550 C C . GLN B 1 230 ? -21.154 35.128 1.577 1.00 72.52 230 GLN B C 1
ATOM 5551 O O . GLN B 1 230 ? -21.361 34.594 2.678 1.00 63.88 230 GLN B O 1
ATOM 5557 N N . LYS B 1 231 ? -19.968 35.138 0.955 1.00 77.93 231 LYS B N 1
ATOM 5558 C CA . LYS B 1 231 ? -18.775 34.394 1.434 1.00 76.22 231 LYS B CA 1
ATOM 5559 C C . LYS B 1 231 ? -18.379 34.765 2.845 1.00 68.64 231 LYS B C 1
ATOM 5560 O O . LYS B 1 231 ? -18.177 33.895 3.684 1.00 63.54 231 LYS B O 1
ATOM 5566 N N . GLU B 1 232 ? -18.284 36.061 3.096 1.00 66.51 232 GLU B N 1
ATOM 5567 C CA . GLU B 1 232 ? -17.929 36.555 4.448 1.00 71.91 232 GLU B CA 1
ATOM 5568 C C . GLU B 1 232 ? -18.946 36.147 5.549 1.00 69.77 232 GLU B C 1
ATOM 5569 O O . GLU B 1 232 ? -18.578 35.959 6.714 1.00 60.72 232 GLU B O 1
ATOM 5575 N N . ASN B 1 233 ? -20.208 35.987 5.164 1.00 69.04 233 ASN B N 1
ATOM 5576 C CA . ASN B 1 233 ? -21.242 35.515 6.083 1.00 71.75 233 ASN B CA 1
ATOM 5577 C C . ASN B 1 233 ? -21.159 34.002 6.337 1.00 69.16 233 ASN B C 1
ATOM 5578 O O . ASN B 1 233 ? -21.348 33.553 7.468 1.00 69.23 233 ASN B O 1
ATOM 5583 N N . ILE B 1 234 ? -20.878 33.235 5.284 1.00 66.85 234 ILE B N 1
ATOM 5584 C CA . ILE B 1 234 ? -20.567 31.788 5.373 1.00 62.70 234 ILE B CA 1
ATOM 5585 C C . ILE B 1 234 ? -19.304 31.470 6.188 1.00 61.98 234 ILE B C 1
ATOM 5586 O O . ILE B 1 234 ? -19.216 30.442 6.876 1.00 58.77 234 ILE B O 1
ATOM 5591 N N . GLN B 1 235 ? -18.319 32.343 6.061 1.00 59.37 235 GLN B N 1
ATOM 5592 C CA . GLN B 1 235 ? -17.124 32.297 6.887 1.00 60.55 235 GLN B CA 1
ATOM 5593 C C . GLN B 1 235 ? -17.465 32.434 8.382 1.00 57.83 235 GLN B C 1
ATOM 5594 O O . GLN B 1 235 ? -16.950 31.694 9.223 1.00 51.79 235 GLN B O 1
ATOM 5600 N N . ALA B 1 236 ? -18.310 33.414 8.685 1.00 58.48 236 ALA B N 1
ATOM 5601 C CA . ALA B 1 236 ? -18.859 33.639 10.038 1.00 60.81 236 ALA B CA 1
ATOM 5602 C C . ALA B 1 236 ? -19.537 32.395 10.666 1.00 61.52 236 ALA B C 1
ATOM 5603 O O . ALA B 1 236 ? -19.332 32.102 11.840 1.00 62.32 236 ALA B O 1
ATOM 5605 N N . ALA B 1 237 ? -20.330 31.688 9.869 1.00 57.80 237 ALA B N 1
ATOM 5606 C CA . ALA B 1 237 ? -21.016 30.468 10.280 1.00 62.41 237 ALA B CA 1
ATOM 5607 C C . ALA B 1 237 ? -20.061 29.304 10.595 1.00 63.71 237 ALA B C 1
ATOM 5608 O O . ALA B 1 237 ? -20.222 28.596 11.599 1.00 63.59 237 ALA B O 1
ATOM 5610 N N . ASN B 1 238 ? -19.097 29.088 9.703 1.00 68.01 238 ASN B N 1
ATOM 5611 C CA . ASN B 1 238 ? -17.984 28.138 9.945 1.00 62.11 238 ASN B CA 1
ATOM 5612 C C . ASN B 1 238 ? -17.314 28.399 11.285 1.00 53.56 238 ASN B C 1
ATOM 5613 O O . ASN B 1 238 ? -17.156 27.498 12.094 1.00 50.28 238 ASN B O 1
ATOM 5618 N N . HIS B 1 239 ? -16.957 29.655 11.492 1.00 52.97 239 HIS B N 1
ATOM 5619 C CA . HIS B 1 239 ? -16.408 30.145 12.746 1.00 57.67 239 HIS B CA 1
ATOM 5620 C C . HIS B 1 239 ? -17.318 29.774 13.919 1.00 58.94 239 HIS B C 1
ATOM 5621 O O . HIS B 1 239 ? -16.872 29.166 14.881 1.00 61.91 239 HIS B O 1
ATOM 5628 N N . ALA B 1 240 ? -18.601 30.117 13.779 1.00 60.52 240 ALA B N 1
ATOM 5629 C CA . ALA B 1 240 ? -19.658 29.830 14.743 1.00 52.36 240 ALA B CA 1
ATOM 5630 C C . ALA B 1 240 ? -19.715 28.352 15.094 1.00 49.74 240 ALA B C 1
ATOM 5631 O O . ALA B 1 240 ? -19.739 27.960 16.270 1.00 45.30 240 ALA B O 1
ATOM 5633 N N . ASN B 1 241 ? -19.744 27.542 14.049 1.00 48.25 241 ASN B N 1
ATOM 5634 C CA . ASN B 1 241 ? -19.783 26.094 14.194 1.00 50.88 241 ASN B CA 1
ATOM 5635 C C . ASN B 1 241 ? -18.520 25.510 14.800 1.00 52.74 241 ASN B C 1
ATOM 5636 O O . ASN B 1 241 ? -18.614 24.601 15.617 1.00 55.43 241 ASN B O 1
ATOM 5641 N N . GLU B 1 242 ? -17.357 26.034 14.406 1.00 52.34 242 GLU B N 1
ATOM 5642 C CA . GLU B 1 242 ? -16.089 25.637 14.994 1.00 50.30 242 GLU B CA 1
ATOM 5643 C C . GLU B 1 242 ? -16.114 25.862 16.522 1.00 50.02 242 GLU B C 1
ATOM 5644 O O . GLU B 1 242 ? -15.822 24.947 17.292 1.00 48.12 242 GLU B O 1
ATOM 5650 N N . TYR B 1 243 ? -16.489 27.065 16.944 1.00 44.75 243 TYR B N 1
ATOM 5651 C CA . TYR B 1 243 ? -16.474 27.412 18.354 1.00 47.64 243 TYR B CA 1
ATOM 5652 C C . TYR B 1 243 ? -17.591 26.816 19.164 1.00 55.06 243 TYR B C 1
ATOM 5653 O O . TYR B 1 243 ? -17.383 26.492 20.346 1.00 56.51 243 TYR B O 1
ATOM 5662 N N . GLU B 1 244 ? -18.776 26.718 18.547 1.00 62.76 244 GLU B N 1
ATOM 5663 C CA . GLU B 1 244 ? -20.011 26.354 19.263 1.00 58.13 244 GLU B CA 1
ATOM 5664 C C . GLU B 1 244 ? -20.417 24.889 19.108 1.00 53.35 244 GLU B C 1
ATOM 5665 O O . GLU B 1 244 ? -21.091 24.367 19.966 1.00 53.58 244 GLU B O 1
ATOM 5671 N N . THR B 1 245 ? -19.966 24.222 18.054 1.00 50.87 245 THR B N 1
ATOM 5672 C CA . THR B 1 245 ? -20.056 22.739 17.969 1.00 52.47 245 THR B CA 1
ATOM 5673 C C . THR B 1 245 ? -18.667 22.035 18.167 1.00 49.32 245 THR B C 1
ATOM 5674 O O . THR B 1 245 ? -18.459 21.266 19.109 1.00 48.10 245 THR B O 1
ATOM 5678 N N . TYR B 1 246 ? -17.713 22.342 17.313 1.00 45.33 246 TYR B N 1
ATOM 5679 C CA . TYR B 1 246 ? -16.497 21.511 17.227 1.00 49.12 246 TYR B CA 1
ATOM 5680 C C . TYR B 1 246 ? -15.635 21.521 18.517 1.00 40.51 246 TYR B C 1
ATOM 5681 O O . TYR B 1 246 ? -15.219 20.462 18.984 1.00 39.47 246 TYR B O 1
ATOM 5690 N N . TRP B 1 247 ? -15.484 22.677 19.143 1.00 36.78 247 TRP B N 1
ATOM 5691 C CA . TRP B 1 247 ? -14.832 22.775 20.442 1.00 40.65 247 TRP B CA 1
ATOM 5692 C C . TRP B 1 247 ? -15.435 21.854 21.510 1.00 43.72 247 TRP B C 1
ATOM 5693 O O . TRP B 1 247 ? -14.718 21.319 22.343 1.00 48.52 247 TRP B O 1
ATOM 5704 N N . TYR B 1 248 ? -16.758 21.696 21.481 1.00 47.25 248 TYR B N 1
ATOM 5705 C CA . TYR B 1 248 ? -17.501 20.908 22.469 1.00 40.74 248 TYR B CA 1
ATOM 5706 C C . TYR B 1 248 ? -17.593 19.447 22.091 1.00 43.08 248 TYR B C 1
ATOM 5707 O O . TYR B 1 248 ? -17.410 18.563 22.943 1.00 39.50 248 TYR B O 1
ATOM 5716 N N . TYR B 1 249 ? -17.840 19.190 20.806 1.00 46.99 249 TYR B N 1
ATOM 5717 C CA . TYR B 1 249 ? -18.133 17.842 20.337 1.00 48.59 249 TYR B CA 1
ATOM 5718 C C . TYR B 1 249 ? -16.895 17.035 19.900 1.00 48.97 249 TYR B C 1
ATOM 5719 O O . TYR B 1 249 ? -16.889 15.796 20.028 1.00 48.10 249 TYR B O 1
ATOM 5728 N N . ASP B 1 250 ? -15.848 17.714 19.410 1.00 52.37 250 ASP B N 1
ATOM 5729 C CA . ASP B 1 250 ? -14.587 17.020 19.006 1.00 48.59 250 ASP B CA 1
ATOM 5730 C C . ASP B 1 250 ? -13.802 16.373 20.176 1.00 49.76 250 ASP B C 1
ATOM 5731 O O . ASP B 1 250 ? -13.394 15.203 20.073 1.00 45.91 250 ASP B O 1
ATOM 5736 N N . PRO B 1 251 ? -13.592 17.113 21.289 1.00 47.10 251 PRO B N 1
ATOM 5737 C CA . PRO B 1 251 ? -12.850 16.474 22.387 1.00 50.23 251 PRO B CA 1
ATOM 5738 C C . PRO B 1 251 ? -13.517 15.195 22.920 1.00 49.97 251 PRO B C 1
ATOM 5739 O O . PRO B 1 251 ? -12.821 14.218 23.239 1.00 46.17 251 PRO B O 1
ATOM 5743 N N . ILE B 1 252 ? -14.849 15.190 22.976 1.00 49.38 252 ILE B N 1
ATOM 5744 C CA . ILE B 1 252 ? -15.582 14.034 23.492 1.00 46.16 252 ILE B CA 1
ATOM 5745 C C . ILE B 1 252 ? -15.702 12.927 22.457 1.00 44.77 252 ILE B C 1
ATOM 5746 O O . ILE B 1 252 ? -15.552 11.763 22.794 1.00 43.14 252 ILE B O 1
ATOM 5751 N N . LEU B 1 253 ? -15.986 13.269 21.203 1.00 48.93 253 LEU B N 1
ATOM 5752 C CA . LEU B 1 253 ? -16.224 12.235 20.183 1.00 50.67 253 LEU B CA 1
ATOM 5753 C C . LEU B 1 253 ? -14.968 11.822 19.402 1.00 53.07 253 LEU B C 1
ATOM 5754 O O . LEU B 1 253 ? -14.746 10.619 19.176 1.00 50.43 253 LEU B O 1
ATOM 5759 N N . LYS B 1 254 ? -14.160 12.808 19.005 1.00 55.57 254 LYS B N 1
ATOM 5760 C CA . LYS B 1 254 ? -12.888 12.562 18.283 1.00 56.79 254 LYS B CA 1
ATOM 5761 C C . LYS B 1 254 ? -11.650 12.343 19.179 1.00 57.46 254 LYS B C 1
ATOM 5762 O O . LYS B 1 254 ? -10.732 11.636 18.781 1.00 55.30 254 LYS B O 1
ATOM 5768 N N . GLY B 1 255 ? -11.619 12.936 20.372 1.00 54.98 255 GLY B N 1
ATOM 5769 C CA . GLY B 1 255 ? -10.468 12.801 21.271 1.00 54.03 255 GLY B CA 1
ATOM 5770 C C . GLY B 1 255 ? -9.531 14.004 21.211 1.00 57.07 255 GLY B C 1
ATOM 5771 O O . GLY B 1 255 ? -8.943 14.383 22.217 1.00 57.90 255 GLY B O 1
ATOM 5772 N N . GLU B 1 256 ? -9.386 14.588 20.025 1.00 56.93 256 GLU B N 1
ATOM 5773 C CA . GLU B 1 256 ? -8.594 15.798 19.807 1.00 56.92 256 GLU B CA 1
ATOM 5774 C C . GLU B 1 256 ? -9.491 17.056 19.857 1.00 57.05 256 GLU B C 1
ATOM 5775 O O . GLU B 1 256 ? -10.669 16.980 19.491 1.00 55.22 256 GLU B O 1
ATOM 5781 N N . TYR B 1 257 ? -8.944 18.186 20.330 1.00 51.36 257 TYR B N 1
ATOM 5782 C CA . TYR B 1 257 ? -9.553 19.518 20.140 1.00 48.06 257 TYR B CA 1
ATOM 5783 C C . TYR B 1 257 ? -9.379 19.990 18.688 1.00 51.26 257 TYR B C 1
ATOM 5784 O O . TYR B 1 257 ? -8.504 19.494 17.984 1.00 58.74 257 TYR B O 1
ATOM 5793 N N . PRO B 1 258 ? -10.221 20.938 18.224 1.00 52.92 258 PRO B N 1
ATOM 5794 C CA . PRO B 1 258 ? -10.256 21.229 16.791 1.00 51.44 258 PRO B CA 1
ATOM 5795 C C . PRO B 1 258 ? -9.190 22.240 16.428 1.00 54.15 258 PRO B C 1
ATOM 5796 O O . PRO B 1 258 ? -9.186 23.331 16.981 1.00 51.13 258 PRO B O 1
ATOM 5800 N N . SER B 1 259 ? -8.302 21.888 15.496 1.00 59.83 259 SER B N 1
ATOM 5801 C CA . SER B 1 259 ? -7.096 22.696 15.232 1.00 58.75 259 SER B CA 1
ATOM 5802 C C . SER B 1 259 ? -7.365 24.196 14.988 1.00 56.05 259 SER B C 1
ATOM 5803 O O . SER B 1 259 ? -6.723 25.039 15.608 1.00 58.12 259 SER B O 1
ATOM 5806 N N . TYR B 1 260 ? -8.324 24.515 14.123 1.00 55.53 260 TYR B N 1
ATOM 5807 C CA . TYR B 1 260 ? -8.783 25.918 13.896 1.00 54.24 260 TYR B CA 1
ATOM 5808 C C . TYR B 1 260 ? -8.854 26.730 15.191 1.00 52.30 260 TYR B C 1
ATOM 5809 O O . TYR B 1 260 ? -8.159 27.732 15.340 1.00 59.39 260 TYR B O 1
ATOM 5818 N N . VAL B 1 261 ? -9.659 26.294 16.146 1.00 50.25 261 VAL B N 1
ATOM 5819 C CA . VAL B 1 261 ? -9.849 27.120 17.365 1.00 52.38 261 VAL B CA 1
ATOM 5820 C C . VAL B 1 261 ? -8.654 27.058 18.317 1.00 53.06 261 VAL B C 1
ATOM 5821 O O . VAL B 1 261 ? -8.317 28.064 18.923 1.00 54.42 261 VAL B O 1
ATOM 5825 N N . VAL B 1 262 ? -8.011 25.895 18.416 1.00 59.79 262 VAL B N 1
ATOM 5826 C CA . VAL B 1 262 ? -6.738 25.735 19.159 1.00 61.86 262 VAL B CA 1
ATOM 5827 C C . VAL B 1 262 ? -5.684 26.762 18.658 1.00 63.21 262 VAL B C 1
ATOM 5828 O O . VAL B 1 262 ? -5.112 27.540 19.446 1.00 60.25 262 VAL B O 1
ATOM 5832 N N . GLN B 1 263 ? -5.459 26.755 17.344 1.00 58.72 263 GLN B N 1
ATOM 5833 C CA . GLN B 1 263 ? -4.545 27.696 16.683 1.00 60.64 263 GLN B CA 1
ATOM 5834 C C . GLN B 1 263 ? -4.844 29.149 17.071 1.00 62.93 263 GLN B C 1
ATOM 5835 O O . GLN B 1 263 ? -3.945 29.922 17.428 1.00 70.46 263 GLN B O 1
ATOM 5841 N N . GLN B 1 264 ? -6.122 29.486 17.049 1.00 60.68 264 GLN B N 1
ATOM 5842 C CA . GLN B 1 264 ? -6.577 30.817 17.361 1.00 56.29 264 GLN B CA 1
ATOM 5843 C C . GLN B 1 264 ? -6.465 31.198 18.820 1.00 56.56 264 GLN B C 1
ATOM 5844 O O . GLN B 1 264 ? -6.278 32.358 19.105 1.00 62.61 264 GLN B O 1
ATOM 5850 N N . LEU B 1 265 ? -6.604 30.254 19.743 1.00 63.05 265 LEU B N 1
ATOM 5851 C CA . LEU B 1 265 ? -6.353 30.535 21.180 1.00 65.26 265 LEU B CA 1
ATOM 5852 C C . LEU B 1 265 ? -4.869 30.722 21.480 1.00 72.26 265 LEU B C 1
ATOM 5853 O O . LEU B 1 265 ? -4.531 31.494 22.399 1.00 71.09 265 LEU B O 1
ATOM 5858 N N . LYS B 1 266 ? -3.997 29.999 20.750 1.00 66.28 266 LYS B N 1
ATOM 5859 C CA . LYS B 1 266 ? -2.549 30.142 20.937 1.00 72.09 266 LYS B CA 1
ATOM 5860 C C . LYS B 1 266 ? -2.175 31.529 20.459 1.00 74.92 266 LYS B C 1
ATOM 5861 O O . LYS B 1 266 ? -1.668 32.358 21.222 1.00 79.41 266 LYS B O 1
ATOM 5867 N N . GLU B 1 267 ? -2.506 31.778 19.200 1.00 73.16 267 GLU B N 1
ATOM 5868 C CA . GLU B 1 267 ? -2.339 33.081 18.539 1.00 65.52 267 GLU B CA 1
ATOM 5869 C C . GLU B 1 267 ? -2.928 34.299 19.270 1.00 59.52 267 GLU B C 1
ATOM 5870 O O . GLU B 1 267 ? -2.698 35.408 18.852 1.00 60.41 267 GLU B O 1
ATOM 5876 N N . LYS B 1 268 ? -3.693 34.094 20.335 1.00 61.99 268 LYS B N 1
ATOM 5877 C CA . LYS B 1 268 ? -4.285 35.180 21.132 1.00 64.99 268 LYS B CA 1
ATOM 5878 C C . LYS B 1 268 ? -3.941 35.147 22.623 1.00 59.49 268 LYS B C 1
ATOM 5879 O O . LYS B 1 268 ? -4.395 36.014 23.360 1.00 55.27 268 LYS B O 1
ATOM 5885 N N . GLY B 1 269 ? -3.155 34.173 23.070 1.00 59.64 269 GLY B N 1
ATOM 5886 C CA . GLY B 1 269 ? -2.903 33.985 24.505 1.00 62.38 269 GLY B CA 1
ATOM 5887 C C . GLY B 1 269 ? -4.182 33.692 25.283 1.00 66.79 269 GLY B C 1
ATOM 5888 O O . GLY B 1 269 ? -4.537 34.445 26.194 1.00 66.05 269 GLY B O 1
ATOM 5889 N N . TRP B 1 270 ? -4.894 32.637 24.864 1.00 64.74 270 TRP B N 1
ATOM 5890 C CA . TRP B 1 270 ? -6.116 32.136 25.533 1.00 62.32 270 TRP B CA 1
ATOM 5891 C C . TRP B 1 270 ? -6.106 30.609 25.747 1.00 58.48 270 TRP B C 1
ATOM 5892 O O . TRP B 1 270 ? -7.113 30.059 26.151 1.00 61.47 270 TRP B O 1
ATOM 5903 N N . THR B 1 271 ? -5.015 29.935 25.453 1.00 54.71 271 THR B N 1
ATOM 5904 C CA . THR B 1 271 ? -4.959 28.495 25.588 1.00 53.33 271 THR B CA 1
ATOM 5905 C C . THR B 1 271 ? -5.048 28.050 27.019 1.00 51.47 271 THR B C 1
ATOM 5906 O O . THR B 1 271 ? -4.383 28.584 27.860 1.00 57.58 271 THR B O 1
ATOM 5910 N N . PRO B 1 272 ? -5.852 27.039 27.305 1.00 53.56 272 PRO B N 1
ATOM 5911 C CA . PRO B 1 272 ? -6.013 26.601 28.684 1.00 54.36 272 PRO B CA 1
ATOM 5912 C C . PRO B 1 272 ? -4.772 25.963 29.223 1.00 59.27 272 PRO B C 1
ATOM 5913 O O . PRO B 1 272 ? -4.018 25.387 28.472 1.00 64.77 272 PRO B O 1
ATOM 5917 N N . ASN B 1 273 ? -4.569 25.981 30.527 1.00 57.40 273 ASN B N 1
ATOM 5918 C CA . ASN B 1 273 ? -3.406 25.328 31.097 1.00 56.55 273 ASN B CA 1
ATOM 5919 C C . ASN B 1 273 ? -3.592 23.834 31.020 1.00 54.80 273 ASN B C 1
ATOM 5920 O O . ASN B 1 273 ? -4.012 23.229 31.973 1.00 60.96 273 ASN B O 1
ATOM 5925 N N . TRP B 1 274 ? -3.238 23.220 29.907 1.00 50.67 274 TRP B N 1
ATOM 5926 C CA . TRP B 1 274 ? -3.485 21.815 29.748 1.00 54.04 274 TRP B CA 1
ATOM 5927 C C . TRP B 1 274 ? -2.232 20.963 29.619 1.00 55.67 274 TRP B C 1
ATOM 5928 O O . TRP B 1 274 ? -1.263 21.360 29.019 1.00 57.88 274 TRP B O 1
ATOM 5939 N N . THR B 1 275 ? -2.272 19.786 30.209 1.00 52.04 275 THR B N 1
ATOM 5940 C CA . THR B 1 275 ? -1.151 18.890 30.184 1.00 49.99 275 THR B CA 1
ATOM 5941 C C . THR B 1 275 ? -1.348 17.757 29.241 1.00 51.63 275 THR B C 1
ATOM 5942 O O . THR B 1 275 ? -2.428 17.473 28.827 1.00 54.98 275 THR B O 1
ATOM 5946 N N . VAL B 1 276 ? -0.259 17.112 28.907 1.00 55.33 276 VAL B N 1
ATOM 5947 C CA . VAL B 1 276 ? -0.291 15.979 27.979 1.00 55.68 276 VAL B CA 1
ATOM 5948 C C . VAL B 1 276 ? -1.066 14.775 28.521 1.00 56.30 276 VAL B C 1
ATOM 5949 O O . VAL B 1 276 ? -1.729 14.069 27.743 1.00 47.77 276 VAL B O 1
ATOM 5953 N N . GLU B 1 277 ? -0.913 14.532 29.831 1.00 58.40 277 GLU B N 1
ATOM 5954 C CA . GLU B 1 277 ? -1.638 13.510 30.585 1.00 57.85 277 GLU B CA 1
ATOM 5955 C C . GLU B 1 277 ? -3.151 13.684 30.383 1.00 68.45 277 GLU B C 1
ATOM 5956 O O . GLU B 1 277 ? -3.867 12.748 29.979 1.00 69.12 277 GLU B O 1
ATOM 5962 N N . GLU B 1 278 ? -3.613 14.909 30.639 1.00 70.22 278 GLU B N 1
ATOM 5963 C CA . GLU B 1 278 ? -5.018 15.303 30.469 1.00 64.74 278 GLU B CA 1
ATOM 5964 C C . GLU B 1 278 ? -5.491 15.080 29.035 1.00 60.45 278 GLU B C 1
ATOM 5965 O O . GLU B 1 278 ? -6.460 14.374 28.810 1.00 57.94 278 GLU B O 1
ATOM 5971 N N . LEU B 1 279 ? -4.766 15.633 28.072 1.00 54.39 279 LEU B N 1
ATOM 5972 C CA . LEU B 1 279 ? -5.114 15.444 26.665 1.00 58.88 279 LEU B CA 1
ATOM 5973 C C . LEU B 1 279 ? -5.094 13.984 26.214 1.00 59.18 279 LEU B C 1
ATOM 5974 O O . LEU B 1 279 ? -5.769 13.625 25.246 1.00 62.05 279 LEU B O 1
ATOM 5979 N N . GLU B 1 280 ? -4.316 13.154 26.907 1.00 65.93 280 GLU B N 1
ATOM 5980 C CA . GLU B 1 280 ? -4.179 11.711 26.590 1.00 65.53 280 GLU B CA 1
ATOM 5981 C C . GLU B 1 280 ? -5.434 10.941 27.056 1.00 55.06 280 GLU B C 1
ATOM 5982 O O . GLU B 1 280 ? -6.019 10.172 26.296 1.00 52.61 280 GLU B O 1
ATOM 5988 N N . ILE B 1 281 ? -5.829 11.179 28.303 1.00 48.09 281 ILE B N 1
ATOM 5989 C CA . ILE B 1 281 ? -7.050 10.634 28.894 1.00 51.55 281 ILE B CA 1
ATOM 5990 C C . ILE B 1 281 ? -8.310 10.936 28.036 1.00 51.39 281 ILE B C 1
ATOM 5991 O O . ILE B 1 281 ? -9.099 10.054 27.717 1.00 55.44 281 ILE B O 1
ATOM 5996 N N . ILE B 1 282 ? -8.471 12.197 27.685 1.00 48.79 282 ILE B N 1
ATOM 5997 C CA . ILE B 1 282 ? -9.458 12.669 26.730 1.00 45.91 282 ILE B CA 1
ATOM 5998 C C . ILE B 1 282 ? -9.307 11.957 25.378 1.00 50.86 282 ILE B C 1
ATOM 5999 O O . ILE B 1 282 ? -10.293 11.614 24.754 1.00 55.41 282 ILE B O 1
ATOM 6004 N N . LYS B 1 283 ? -8.085 11.739 24.921 1.00 53.81 283 LYS B N 1
ATOM 6005 C CA . LYS B 1 283 ? -7.874 11.048 23.645 1.00 56.60 283 LYS B CA 1
ATOM 6006 C C . LYS B 1 283 ? -8.334 9.610 23.751 1.00 56.14 283 LYS B C 1
ATOM 6007 O O . LYS B 1 283 ? -8.985 9.079 22.846 1.00 55.14 283 LYS B O 1
ATOM 6013 N N . GLN B 1 284 ? -7.990 8.985 24.867 1.00 57.52 284 GLN B N 1
ATOM 6014 C CA . GLN B 1 284 ? -8.102 7.530 24.994 1.00 59.88 284 GLN B CA 1
ATOM 6015 C C . GLN B 1 284 ? -9.527 7.087 25.269 1.00 58.75 284 GLN B C 1
A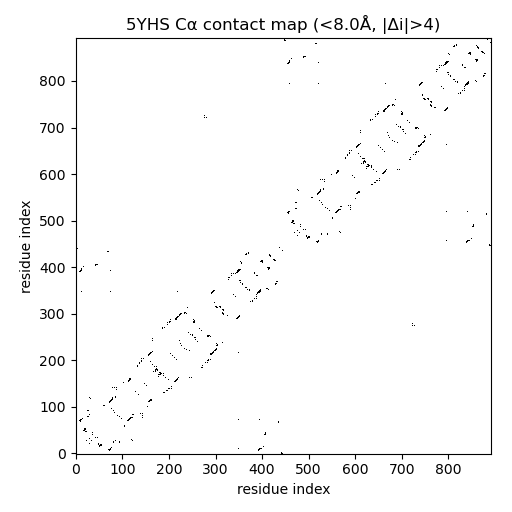TOM 6016 O O . GLN B 1 284 ? -9.891 5.975 24.926 1.00 55.86 284 GLN B O 1
ATOM 6022 N N . ASN B 1 285 ? -10.323 7.968 25.879 1.00 59.11 285 ASN B N 1
ATOM 6023 C CA . ASN B 1 285 ? -11.722 7.670 26.279 1.00 56.01 285 ASN B CA 1
ATOM 6024 C C . ASN B 1 285 ? -12.814 8.213 25.361 1.00 52.15 285 ASN B C 1
ATOM 6025 O O . ASN B 1 285 ? -13.985 7.878 25.551 1.00 48.21 285 ASN B O 1
ATOM 6030 N N . ALA B 1 286 ? -12.429 8.975 24.338 1.00 51.38 286 ALA B N 1
ATOM 6031 C CA . ALA B 1 286 ? -13.385 9.452 23.336 1.00 52.82 286 ALA B CA 1
ATOM 6032 C C . ALA B 1 286 ? -14.157 8.308 22.701 1.00 56.11 286 ALA B C 1
ATOM 6033 O O . ALA B 1 286 ? -15.360 8.456 22.457 1.00 60.66 286 ALA B O 1
ATOM 6035 N N . GLU B 1 287 ? -13.483 7.179 22.454 1.00 55.01 287 GLU B N 1
ATOM 6036 C CA . GLU B 1 287 ? -14.125 5.975 21.872 1.00 55.65 287 GLU B CA 1
ATOM 6037 C C . GLU B 1 287 ? -14.989 5.174 22.871 1.00 53.57 287 GLU B C 1
ATOM 6038 O O . GLU B 1 287 ? -15.602 4.182 22.474 1.00 45.66 287 GLU B O 1
ATOM 6044 N N . GLU B 1 288 ? -14.956 5.554 24.155 1.00 54.48 288 GLU B N 1
ATOM 6045 C CA . GLU B 1 288 ? -15.696 4.879 25.231 1.00 57.53 288 GLU B CA 1
ATOM 6046 C C . GLU B 1 288 ? -17.135 5.404 25.436 1.00 56.57 288 GLU B C 1
ATOM 6047 O O . GLU B 1 288 ? -17.981 4.692 26.021 1.00 53.01 288 GLU B O 1
ATOM 6053 N N . ASN B 1 289 ? -17.395 6.635 24.980 1.00 48.21 289 ASN B N 1
ATOM 6054 C CA . ASN B 1 289 ? -18.753 7.195 24.931 1.00 48.23 289 ASN B CA 1
ATOM 6055 C C . ASN B 1 289 ? -19.693 6.303 24.135 1.00 46.41 289 ASN B C 1
ATOM 6056 O O . ASN B 1 289 ? -19.375 5.864 23.025 1.00 48.78 289 ASN B O 1
ATOM 6061 N N . ASP B 1 290 ? -20.852 6.046 24.705 1.00 47.92 290 ASP B N 1
ATOM 6062 C CA . ASP B 1 290 ? -21.874 5.238 24.052 1.00 49.56 290 ASP B CA 1
ATOM 6063 C C . ASP B 1 290 ? -22.875 6.059 23.219 1.00 47.80 290 ASP B C 1
ATOM 6064 O O . ASP B 1 290 ? -23.576 5.502 22.385 1.00 49.62 290 ASP B O 1
ATOM 6069 N N . PHE B 1 291 ? -22.937 7.364 23.469 1.00 42.42 291 PHE B N 1
ATOM 6070 C CA . PHE B 1 291 ? -23.892 8.254 22.814 1.00 42.76 291 PHE B CA 1
ATOM 6071 C C . PHE B 1 291 ? -23.445 9.685 23.059 1.00 43.16 291 PHE B C 1
ATOM 6072 O O . PHE B 1 291 ? -22.510 9.938 23.844 1.00 46.03 291 PHE B O 1
ATOM 6080 N N . ILE B 1 292 ? -24.156 10.607 22.415 1.00 42.32 292 ILE B N 1
ATOM 6081 C CA . ILE B 1 292 ? -24.032 12.035 22.676 1.00 42.38 292 ILE B CA 1
ATOM 6082 C C . ILE B 1 292 ? -25.435 12.558 22.956 1.00 44.83 292 ILE B C 1
ATOM 6083 O O . ILE B 1 292 ? -26.380 12.197 22.300 1.00 44.49 292 ILE B O 1
ATOM 6088 N N . GLY B 1 293 ? -25.545 13.405 23.960 1.00 48.75 293 GLY B N 1
ATOM 6089 C CA . GLY B 1 293 ? -26.767 14.089 24.266 1.00 44.96 293 GLY B CA 1
ATOM 6090 C C . GLY B 1 293 ? -26.805 15.427 23.546 1.00 46.17 293 GLY B C 1
ATOM 6091 O O . GLY B 1 293 ? -25.803 16.187 23.523 1.00 43.84 293 GLY B O 1
ATOM 6092 N N . LEU B 1 294 ? -27.963 15.701 22.946 1.00 39.69 294 LEU B N 1
ATOM 6093 C CA . LEU B 1 294 ? -28.249 16.977 22.357 1.00 39.13 294 LEU B CA 1
ATOM 6094 C C . LEU B 1 294 ? -29.361 17.704 23.127 1.00 38.28 294 LEU B C 1
ATOM 6095 O O . LEU B 1 294 ? -30.436 17.160 23.335 1.00 38.05 294 LEU B O 1
ATOM 6100 N N . ASN B 1 295 ? -29.081 18.935 23.529 1.00 39.33 295 ASN B N 1
ATOM 6101 C CA . ASN B 1 295 ? -30.096 19.895 23.962 1.00 40.29 295 ASN B CA 1
ATOM 6102 C C . ASN B 1 295 ? -30.246 20.901 22.854 1.00 40.21 295 ASN B C 1
ATOM 6103 O O . ASN B 1 295 ? -29.505 21.844 22.771 1.00 42.98 295 ASN B O 1
ATOM 6108 N N . TYR B 1 296 ? -31.204 20.652 21.984 1.00 45.81 296 TYR B N 1
ATOM 6109 C CA . TYR B 1 296 ? -31.505 21.491 20.846 1.00 49.12 296 TYR B CA 1
ATOM 6110 C C . TYR B 1 296 ? -32.719 22.353 21.158 1.00 53.06 296 TYR B C 1
ATOM 6111 O O . TYR B 1 296 ? -33.721 21.858 21.676 1.00 62.55 296 TYR B O 1
ATOM 6120 N N . TYR B 1 297 ? -32.637 23.632 20.821 1.00 57.07 297 TYR B N 1
ATOM 6121 C CA . TYR B 1 297 ? -33.804 24.525 20.836 1.00 57.13 297 TYR B CA 1
ATOM 6122 C C . TYR B 1 297 ? -33.985 25.237 19.493 1.00 57.47 297 TYR B C 1
ATOM 6123 O O . TYR B 1 297 ? -35.047 25.144 18.859 1.00 62.83 297 TYR B O 1
ATOM 6132 N N . GLN B 1 298 ? -32.946 25.932 19.061 1.00 57.57 298 GLN B N 1
ATOM 6133 C CA . GLN B 1 298 ? -32.967 26.674 17.815 1.00 60.46 298 GLN B CA 1
ATOM 6134 C C . GLN B 1 298 ? -31.638 26.605 17.072 1.00 58.43 298 GLN B C 1
ATOM 6135 O O . GLN B 1 298 ? -30.606 26.317 17.668 1.00 52.70 298 GLN B O 1
ATOM 6141 N N . PRO B 1 299 ? -31.651 26.927 15.778 1.00 57.32 299 PRO B N 1
ATOM 6142 C CA . PRO B 1 299 ? -30.422 27.281 15.096 1.00 58.68 299 PRO B CA 1
ATOM 6143 C C . PRO B 1 299 ? -30.052 28.709 15.387 1.00 57.31 299 PRO B C 1
ATOM 6144 O O . PRO B 1 299 ? -30.757 29.396 16.121 1.00 66.57 299 PRO B O 1
ATOM 6148 N N . ILE B 1 300 ? -28.929 29.144 14.835 1.00 55.65 300 ILE B N 1
ATOM 6149 C CA . ILE B 1 300 ? -28.597 30.569 14.791 1.00 55.14 300 ILE B CA 1
ATOM 6150 C C . ILE B 1 300 ? -28.300 30.886 13.338 1.00 57.02 300 ILE B C 1
ATOM 6151 O O . ILE B 1 300 ? -27.769 30.061 12.601 1.00 55.36 300 ILE B O 1
ATOM 6156 N N . ARG B 1 301 ? -28.726 32.068 12.930 1.00 66.92 301 ARG B N 1
ATOM 6157 C CA . ARG B 1 301 ? -28.443 32.617 11.613 1.00 67.75 301 ARG B CA 1
ATOM 6158 C C . ARG B 1 301 ? -27.427 33.729 11.882 1.00 67.96 301 ARG B C 1
ATOM 6159 O O . ARG B 1 301 ? -27.571 34.473 12.857 1.00 71.43 301 ARG B O 1
ATOM 6167 N N . VAL B 1 302 ? -26.377 33.825 11.076 1.00 64.84 302 VAL B N 1
ATOM 6168 C CA . VAL B 1 302 ? -25.265 34.721 11.436 1.00 64.83 302 VAL B CA 1
ATOM 6169 C C . VAL B 1 302 ? -24.786 35.580 10.286 1.00 61.84 302 VAL B C 1
ATOM 6170 O O . VAL B 1 302 ? -24.841 35.183 9.120 1.00 54.25 302 VAL B O 1
ATOM 6174 N N . GLU B 1 303 ? -24.307 36.762 10.641 1.00 60.93 303 GLU B N 1
ATOM 6175 C CA . GLU B 1 303 ? -23.592 37.600 9.708 1.00 68.84 303 GLU B CA 1
ATOM 6176 C C . GLU B 1 303 ? -22.343 38.064 10.421 1.00 70.96 303 GLU B C 1
ATOM 6177 O O . GLU B 1 303 ? -22.310 38.120 11.657 1.00 74.34 303 GLU B O 1
ATOM 6183 N N . ARG B 1 304 ? -21.343 38.434 9.632 1.00 69.30 304 ARG B N 1
ATOM 6184 C CA . ARG B 1 304 ? -20.058 38.844 10.159 1.00 73.94 304 ARG B CA 1
ATOM 6185 C C . ARG B 1 304 ? -20.139 40.242 10.774 1.00 77.30 304 ARG B C 1
ATOM 6186 O O . ARG B 1 304 ? -21.108 40.971 10.534 1.00 75.81 304 ARG B O 1
ATOM 6194 N N . TYR B 1 305 ? -19.117 40.598 11.565 1.00 81.43 305 TYR B N 1
ATOM 6195 C CA . TYR B 1 305 ? -18.998 41.928 12.224 1.00 85.26 305 TYR B CA 1
ATOM 6196 C C . TYR B 1 305 ? -19.404 43.133 11.356 1.00 86.78 305 TYR B C 1
ATOM 6197 O O . TYR B 1 305 ? -19.856 44.132 11.897 1.00 80.59 305 TYR B O 1
ATOM 6206 N N . ASP B 1 306 ? -19.266 43.011 10.032 1.00 86.72 306 ASP B N 1
ATOM 6207 C CA . ASP B 1 306 ? -19.816 43.974 9.034 1.00 85.36 306 ASP B CA 1
ATOM 6208 C C . ASP B 1 306 ? -21.048 43.410 8.239 1.00 85.19 306 ASP B C 1
ATOM 6209 O O . ASP B 1 306 ? -22.196 43.781 8.536 1.00 76.93 306 ASP B O 1
ATOM 6214 N N . MET B 1 307 ? -20.792 42.552 7.238 1.00 79.00 307 MET B N 1
ATOM 6215 C CA . MET B 1 307 ? -21.808 41.745 6.524 1.00 78.55 307 MET B CA 1
ATOM 6216 C C . MET B 1 307 ? -21.162 41.005 5.351 1.00 75.09 307 MET B C 1
ATOM 6217 O O . MET B 1 307 ? -20.488 41.603 4.512 1.00 59.18 307 MET B O 1
ATOM 6222 N N . ASN B 1 325 ? -27.267 40.389 17.883 1.00 78.94 325 ASN B N 1
ATOM 6223 C CA . ASN B 1 325 ? -26.592 39.998 19.133 1.00 85.13 325 ASN B CA 1
ATOM 6224 C C . ASN B 1 325 ? -25.167 39.419 18.892 1.00 81.87 325 ASN B C 1
ATOM 6225 O O . ASN B 1 325 ? -25.028 38.355 18.269 1.00 74.35 325 ASN B O 1
ATOM 6230 N N . PRO B 1 326 ? -24.112 40.101 19.400 1.00 80.80 326 PRO B N 1
ATOM 6231 C CA . PRO B 1 326 ? -22.760 39.717 19.013 1.00 80.22 326 PRO B CA 1
ATOM 6232 C C . PRO B 1 326 ? -22.275 38.444 19.708 1.00 78.74 326 PRO B C 1
ATOM 6233 O O . PRO B 1 326 ? -22.889 37.987 20.681 1.00 77.62 326 PRO B O 1
ATOM 6237 N N . SER B 1 327 ? -21.176 37.900 19.195 1.00 70.29 327 SER B N 1
ATOM 6238 C CA . SER B 1 327 ? -20.523 36.745 19.778 1.00 66.13 327 SER B CA 1
ATOM 6239 C C . SER B 1 327 ? -19.283 37.214 20.528 1.00 67.19 327 SER B C 1
ATOM 6240 O O . SER B 1 327 ? -18.581 38.101 20.050 1.00 73.71 327 SER B O 1
ATOM 6243 N N . PHE B 1 328 ? -18.998 36.588 21.671 1.00 65.30 328 PHE B N 1
ATOM 6244 C CA . PHE B 1 328 ? -17.964 37.033 22.657 1.00 67.43 328 PHE B CA 1
ATOM 6245 C C . PHE B 1 328 ? -16.575 37.498 22.136 1.00 70.37 328 PHE B C 1
ATOM 6246 O O . PHE B 1 328 ? -15.795 38.116 22.883 1.00 61.29 328 PHE B O 1
ATOM 6254 N N . ASP B 1 329 ? -16.236 37.106 20.907 1.00 72.96 329 ASP B N 1
ATOM 6255 C CA . ASP B 1 329 ? -14.982 37.497 20.260 1.00 75.31 329 ASP B CA 1
ATOM 6256 C C . ASP B 1 329 ? -15.222 38.502 19.133 1.00 74.12 329 ASP B C 1
ATOM 6257 O O . ASP B 1 329 ? -14.474 38.544 18.157 1.00 80.38 329 ASP B O 1
ATOM 6262 N N . GLY B 1 330 ? -16.258 39.318 19.262 1.00 70.33 330 GLY B N 1
ATOM 6263 C CA . GLY B 1 330 ? -16.791 40.023 18.096 1.00 74.48 330 GLY B CA 1
ATOM 6264 C C . GLY B 1 330 ? -16.986 39.017 16.968 1.00 77.62 330 GLY B C 1
ATOM 6265 O O . GLY B 1 330 ? -17.690 38.030 17.139 1.00 87.72 330 GLY B O 1
ATOM 6266 N N . PHE B 1 331 ? -16.311 39.241 15.845 1.00 71.91 331 PHE B N 1
ATOM 6267 C CA . PHE B 1 331 ? -16.377 38.404 14.614 1.00 69.00 331 PHE B CA 1
ATOM 6268 C C . PHE B 1 331 ? -17.733 38.187 13.918 1.00 66.86 331 PHE B C 1
ATOM 6269 O O . PHE B 1 331 ? -17.829 38.369 12.706 1.00 69.51 331 PHE B O 1
ATOM 6277 N N . TYR B 1 332 ? -18.744 37.709 14.634 1.00 69.15 332 TYR B N 1
ATOM 6278 C CA . TYR B 1 332 ? -20.078 37.530 14.038 1.00 67.69 332 TYR B CA 1
ATOM 6279 C C . TYR B 1 332 ? -21.173 38.018 14.971 1.00 66.13 332 TYR B C 1
ATOM 6280 O O . TYR B 1 332 ? -20.974 38.120 16.190 1.00 66.62 332 TYR B O 1
ATOM 6289 N N . ARG B 1 333 ? -22.323 38.353 14.390 1.00 64.82 333 ARG B N 1
ATOM 6290 C CA . ARG B 1 333 ? -23.542 38.516 15.185 1.00 68.37 333 ARG B CA 1
ATOM 6291 C C . ARG B 1 333 ? -24.611 37.551 14.723 1.00 63.77 333 ARG B C 1
ATOM 6292 O O . ARG B 1 333 ? -24.549 37.027 13.603 1.00 59.67 333 ARG B O 1
ATOM 6300 N N . THR B 1 334 ? -25.568 37.324 15.626 1.00 66.19 334 THR B N 1
ATOM 6301 C CA . THR B 1 334 ? -26.842 36.656 15.336 1.00 65.20 334 THR B CA 1
ATOM 6302 C C . THR B 1 334 ? -27.892 37.676 14.883 1.00 66.65 334 THR B C 1
ATOM 6303 O O . THR B 1 334 ? -27.885 38.848 15.306 1.00 63.62 334 THR B O 1
ATOM 6307 N N . VAL B 1 335 ? -28.795 37.212 14.030 1.00 66.80 335 VAL B N 1
ATOM 6308 C CA . VAL B 1 335 ? -29.806 38.061 13.430 1.00 71.16 335 VAL B CA 1
ATOM 6309 C C . VAL B 1 335 ? -31.150 37.346 13.315 1.00 76.18 335 VAL B C 1
ATOM 6310 O O . VAL B 1 335 ? -31.227 36.209 12.827 1.00 76.30 335 VAL B O 1
ATOM 6314 N N . LYS B 1 336 ? -32.212 38.028 13.749 1.00 81.13 336 LYS B N 1
ATOM 6315 C CA . LYS B 1 336 ? -33.586 37.565 13.482 1.00 81.71 336 LYS B CA 1
ATOM 6316 C C . LYS B 1 336 ? -33.970 37.990 12.054 1.00 83.87 336 LYS B C 1
ATOM 6317 O O . LYS B 1 336 ? -33.514 39.022 11.553 1.00 81.00 336 LYS B O 1
ATOM 6323 N N . MET B 1 337 ? -34.783 37.160 11.403 1.00 94.15 337 MET B N 1
ATOM 6324 C CA . MET B 1 337 ? -35.070 37.267 9.964 1.00 94.97 337 MET B CA 1
ATOM 6325 C C . MET B 1 337 ? -36.310 36.416 9.600 1.00 101.83 337 MET B C 1
ATOM 6326 O O . MET B 1 337 ? -37.006 35.928 10.495 1.00 104.77 337 MET B O 1
ATOM 6331 N N . ASP B 1 338 ? -36.570 36.240 8.297 1.00 109.78 338 ASP B N 1
ATOM 6332 C CA . ASP B 1 338 ? -37.751 35.499 7.776 1.00 109.72 338 ASP B CA 1
ATOM 6333 C C . ASP B 1 338 ? -37.501 34.074 7.219 1.00 115.41 338 ASP B C 1
ATOM 6334 O O . ASP B 1 338 ? -38.403 33.222 7.288 1.00 98.54 338 ASP B O 1
ATOM 6339 N N . ASP B 1 339 ? -36.304 33.834 6.667 1.00 116.64 339 ASP B N 1
ATOM 6340 C CA . ASP B 1 339 ? -35.888 32.511 6.136 1.00 112.68 339 ASP B CA 1
ATOM 6341 C C . ASP B 1 339 ? -35.154 31.596 7.155 1.00 99.83 339 ASP B C 1
ATOM 6342 O O . ASP B 1 339 ? -35.025 31.897 8.344 1.00 77.59 339 ASP B O 1
ATOM 6347 N N . TRP B 1 347 ? -35.492 30.907 20.830 1.00 90.58 347 TRP B N 1
ATOM 6348 C CA . TRP B 1 347 ? -36.640 31.661 20.316 1.00 93.00 347 TRP B CA 1
ATOM 6349 C C . TRP B 1 347 ? -37.051 31.387 18.835 1.00 86.98 347 TRP B C 1
ATOM 6350 O O . TRP B 1 347 ? -38.246 31.424 18.508 1.00 82.76 347 TRP B O 1
ATOM 6361 N N . GLU B 1 348 ? -36.085 31.152 17.939 1.00 77.70 348 GLU B N 1
ATOM 6362 C CA . GLU B 1 348 ? -36.410 30.675 16.576 1.00 73.83 348 GLU B CA 1
ATOM 6363 C C . GLU B 1 348 ? -36.939 29.235 16.677 1.00 78.61 348 GLU B C 1
ATOM 6364 O O . GLU B 1 348 ? -36.463 28.463 17.506 1.00 81.90 348 GLU B O 1
ATOM 6370 N N . ILE B 1 349 ? -37.952 28.888 15.883 1.00 82.21 349 ILE B N 1
ATOM 6371 C CA . ILE B 1 349 ? -38.321 27.471 15.692 1.00 85.59 349 ILE B CA 1
ATOM 6372 C C . ILE B 1 349 ? -38.097 27.139 14.212 1.00 82.65 349 ILE B C 1
ATOM 6373 O O . ILE B 1 349 ? -38.614 27.828 13.328 1.00 74.85 349 ILE B O 1
ATOM 6378 N N . SER B 1 350 ? -37.294 26.100 13.971 1.00 83.81 350 SER B N 1
ATOM 6379 C CA . SER B 1 350 ? -36.873 25.698 12.624 1.00 85.69 350 SER B CA 1
ATOM 6380 C C . SER B 1 350 ? -36.613 24.184 12.576 1.00 92.24 350 SER B C 1
ATOM 6381 O O . SER B 1 350 ? -35.531 23.711 12.955 1.00 99.26 350 SER B O 1
ATOM 6384 N N . PRO B 1 351 ? -37.623 23.416 12.149 1.00 91.41 351 PRO B N 1
ATOM 6385 C CA . PRO B 1 351 ? -37.482 21.999 11.799 1.00 97.66 351 PRO B CA 1
ATOM 6386 C C . PRO B 1 351 ? -36.433 21.684 10.717 1.00 91.67 351 PRO B C 1
ATOM 6387 O O . PRO B 1 351 ? -35.720 20.681 10.818 1.00 89.00 351 PRO B O 1
ATOM 6391 N N . GLU B 1 352 ? -36.394 22.509 9.676 1.00 86.40 352 GLU B N 1
ATOM 6392 C CA . GLU B 1 352 ? -35.348 22.439 8.659 1.00 86.57 352 GLU B CA 1
ATOM 6393 C C . GLU B 1 352 ? -33.923 22.609 9.268 1.00 87.07 352 GLU B C 1
ATOM 6394 O O . GLU B 1 352 ? -32.974 21.863 8.944 1.00 71.99 352 GLU B O 1
ATOM 6400 N N . GLY B 1 353 ? -33.799 23.578 10.173 1.00 84.81 353 GLY B N 1
ATOM 6401 C CA . GLY B 1 353 ? -32.539 23.844 10.867 1.00 84.44 353 GLY B CA 1
ATOM 6402 C C . GLY B 1 353 ? -32.002 22.660 11.657 1.00 76.42 353 GLY B C 1
ATOM 6403 O O . GLY B 1 353 ? -30.809 22.355 11.598 1.00 72.90 353 GLY B O 1
ATOM 6404 N N . PHE B 1 354 ? -32.895 22.000 12.387 1.00 68.44 354 PHE B N 1
ATOM 6405 C CA . PHE B 1 354 ? -32.546 20.865 13.228 1.00 64.71 354 PHE B CA 1
ATOM 6406 C C . PHE B 1 354 ? -32.096 19.652 12.447 1.00 60.83 354 PHE B C 1
ATOM 6407 O O . PHE B 1 354 ? -31.209 18.923 12.874 1.00 66.67 354 PHE B O 1
ATOM 6415 N N . LEU B 1 355 ? -32.722 19.428 11.305 1.00 62.66 355 LEU B N 1
ATOM 6416 C CA . LEU B 1 355 ? -32.429 18.259 10.483 1.00 60.95 355 LEU B CA 1
ATOM 6417 C C . LEU B 1 355 ? -31.093 18.383 9.728 1.00 62.53 355 LEU B C 1
ATOM 6418 O O . LEU B 1 355 ? -30.281 17.426 9.692 1.00 58.76 355 LEU B O 1
ATOM 6423 N N . GLU B 1 356 ? -30.895 19.545 9.100 1.00 60.11 356 GLU B N 1
ATOM 6424 C CA . GLU B 1 356 ? -29.612 19.867 8.475 1.00 62.82 356 GLU B CA 1
ATOM 6425 C C . GLU B 1 356 ? -28.510 19.670 9.482 1.00 54.94 356 GLU B C 1
ATOM 6426 O O . GLU B 1 356 ? -27.540 18.967 9.212 1.00 46.98 356 GLU B O 1
ATOM 6432 N N . GLY B 1 357 ? -28.704 20.261 10.658 1.00 55.02 357 GLY B N 1
ATOM 6433 C CA . GLY B 1 357 ? -27.784 20.099 11.803 1.00 57.19 357 GLY B CA 1
ATOM 6434 C C . GLY B 1 357 ? -27.443 18.653 12.099 1.00 54.30 357 GLY B C 1
ATOM 6435 O O . GLY B 1 357 ? -26.276 18.284 12.195 1.00 56.01 357 GLY B O 1
ATOM 6436 N N . LEU B 1 358 ? -28.479 17.842 12.235 1.00 54.03 358 LEU B N 1
ATOM 6437 C CA . LEU B 1 358 ? -28.336 16.413 12.467 1.00 54.10 358 LEU B CA 1
ATOM 6438 C C . LEU B 1 358 ? -27.398 15.720 11.443 1.00 58.05 358 LEU B C 1
ATOM 6439 O O . LEU B 1 358 ? -26.532 14.927 11.825 1.00 54.04 358 LEU B O 1
ATOM 6444 N N . HIS B 1 359 ? -27.559 16.036 10.157 1.00 60.53 359 HIS B N 1
ATOM 6445 C CA . HIS B 1 359 ? -26.696 15.485 9.101 1.00 58.94 359 HIS B CA 1
ATOM 6446 C C . HIS B 1 359 ? -25.247 15.972 9.200 1.00 56.98 359 HIS B C 1
ATOM 6447 O O . HIS B 1 359 ? -24.309 15.179 9.050 1.00 49.70 359 HIS B O 1
ATOM 6454 N N . MET B 1 360 ? -25.095 17.278 9.438 1.00 56.77 360 MET B N 1
ATOM 6455 C CA . MET B 1 360 ? -23.812 17.935 9.758 1.00 59.41 360 MET B CA 1
ATOM 6456 C C . MET B 1 360 ? -23.098 17.234 10.943 1.00 59.97 360 MET B C 1
ATOM 6457 O O . MET B 1 360 ? -21.875 17.133 10.928 1.00 66.47 360 MET B O 1
ATOM 6462 N N . LEU B 1 361 ? -23.849 16.742 11.939 1.00 53.43 361 LEU B N 1
ATOM 6463 C CA . LEU B 1 361 ? -23.291 15.914 13.010 1.00 53.15 361 LEU B CA 1
ATOM 6464 C C . LEU B 1 361 ? -22.932 14.466 12.582 1.00 58.80 361 LEU B C 1
ATOM 6465 O O . LEU B 1 361 ? -22.096 13.815 13.210 1.00 68.91 361 LEU B O 1
ATOM 6470 N N . LYS B 1 362 ? -23.576 13.921 11.562 1.00 61.08 362 LYS B N 1
ATOM 6471 C CA . LYS B 1 362 ? -23.258 12.543 11.141 1.00 57.23 362 LYS B CA 1
ATOM 6472 C C . LYS B 1 362 ? -22.060 12.524 10.215 1.00 56.23 362 LYS B C 1
ATOM 6473 O O . LYS B 1 362 ? -21.281 11.575 10.244 1.00 56.01 362 LYS B O 1
ATOM 6479 N N . ALA B 1 363 ? -21.939 13.539 9.368 1.00 55.25 363 ALA B N 1
ATOM 6480 C CA . ALA B 1 363 ? -20.777 13.674 8.490 1.00 61.32 363 ALA B CA 1
ATOM 6481 C C . ALA B 1 363 ? -19.454 13.666 9.274 1.00 63.04 363 ALA B C 1
ATOM 6482 O O . ALA B 1 363 ? -18.491 13.004 8.866 1.00 66.70 363 ALA B O 1
ATOM 6484 N N . ARG B 1 364 ? -19.447 14.358 10.418 1.00 60.34 364 ARG B N 1
ATOM 6485 C CA . ARG B 1 364 ? -18.251 14.520 11.249 1.00 56.96 364 ARG B CA 1
ATOM 6486 C C . ARG B 1 364 ? -18.008 13.415 12.248 1.00 55.81 364 ARG B C 1
ATOM 6487 O O . ARG B 1 364 ? -16.880 12.978 12.403 1.00 59.99 364 ARG B O 1
ATOM 6495 N N . TYR B 1 365 ? -19.043 13.012 12.974 1.00 53.85 365 TYR B N 1
ATOM 6496 C CA . TYR B 1 365 ? -18.851 12.092 14.097 1.00 51.51 365 TYR B CA 1
ATOM 6497 C C . TYR B 1 365 ? -19.209 10.651 13.778 1.00 58.11 365 TYR B C 1
ATOM 6498 O O . TYR B 1 365 ? -18.972 9.737 14.603 1.00 58.43 365 TYR B O 1
ATOM 6507 N N . GLY B 1 366 ? -19.742 10.444 12.574 1.00 59.35 366 GLY B N 1
ATOM 6508 C CA . GLY B 1 366 ? -20.120 9.113 12.104 1.00 58.47 366 GLY B CA 1
ATOM 6509 C C . GLY B 1 366 ? -21.518 8.759 12.576 1.00 58.73 366 GLY B C 1
ATOM 6510 O O . GLY B 1 366 ? -22.341 9.629 12.868 1.00 61.04 366 GLY B O 1
ATOM 6511 N N . ASP B 1 367 ? -21.772 7.467 12.718 1.00 59.68 367 ASP B N 1
ATOM 6512 C CA . ASP B 1 367 ? -23.103 6.988 13.028 1.00 53.28 367 ASP B CA 1
ATOM 6513 C C . ASP B 1 367 ? -23.353 7.008 14.539 1.00 48.78 367 ASP B C 1
ATOM 6514 O O . ASP B 1 367 ? -24.018 6.146 15.101 1.00 41.89 367 ASP B O 1
ATOM 6519 N N . ILE B 1 368 ? -22.863 8.038 15.208 1.00 50.48 368 ILE B N 1
ATOM 6520 C CA . ILE B 1 368 ? -22.927 8.048 16.655 1.00 49.95 368 ILE B CA 1
ATOM 6521 C C . ILE B 1 368 ? -24.390 8.031 17.099 1.00 52.66 368 ILE B C 1
ATOM 6522 O O . ILE B 1 368 ? -25.272 8.567 16.411 1.00 55.13 368 ILE B O 1
ATOM 6527 N N . LYS B 1 369 ? -24.637 7.365 18.219 1.00 52.31 369 LYS B N 1
ATOM 6528 C CA . LYS B 1 369 ? -25.978 7.223 18.761 1.00 48.93 369 LYS B CA 1
ATOM 6529 C C . LYS B 1 369 ? -26.357 8.522 19.470 1.00 51.26 369 LYS B C 1
ATOM 6530 O O . LYS B 1 369 ? -25.592 8.987 20.317 1.00 50.93 369 LYS B O 1
ATOM 6536 N N . MET B 1 370 ? -27.530 9.086 19.137 1.00 53.25 370 MET B N 1
ATOM 6537 C CA . MET B 1 370 ? -27.983 10.425 19.665 1.00 51.21 370 MET B CA 1
ATOM 6538 C C . MET B 1 370 ? -29.255 10.362 20.524 1.00 49.50 370 MET B C 1
ATOM 6539 O O . MET B 1 370 ? -30.224 9.661 20.193 1.00 47.25 370 MET B O 1
ATOM 6544 N N . TYR B 1 371 ? -29.227 11.111 21.620 1.00 45.25 371 TYR B N 1
ATOM 6545 C CA . TYR B 1 371 ? -30.402 11.371 22.437 1.00 43.49 371 TYR B CA 1
ATOM 6546 C C . TYR B 1 371 ? -30.683 12.842 22.382 1.00 44.17 371 TYR B C 1
ATOM 6547 O O . TYR B 1 371 ? -29.838 13.641 22.743 1.00 44.47 371 TYR B O 1
ATOM 6556 N N . VAL B 1 372 ? -31.876 13.218 21.933 1.00 50.82 372 VAL B N 1
ATOM 6557 C CA . VAL B 1 372 ? -32.308 14.622 22.017 1.00 50.20 372 VAL B CA 1
ATOM 6558 C C . VAL B 1 372 ? -32.780 14.822 23.447 1.00 53.26 372 VAL B C 1
ATOM 6559 O O . VAL B 1 372 ? -33.955 14.695 23.749 1.00 54.14 372 VAL B O 1
ATOM 6563 N N . THR B 1 373 ? -31.819 15.092 24.327 1.00 57.17 373 THR B N 1
ATOM 6564 C CA . THR B 1 373 ? -32.036 15.052 25.794 1.00 54.86 373 THR B CA 1
ATOM 6565 C C . THR B 1 373 ? -32.774 16.301 26.346 1.00 49.93 373 THR B C 1
ATOM 6566 O O . THR B 1 373 ? -33.076 16.397 27.541 1.00 52.71 373 THR B O 1
ATOM 6570 N N . GLU B 1 374 ? -33.047 17.245 25.461 1.00 47.98 374 GLU B N 1
ATOM 6571 C CA . GLU B 1 374 ? -33.850 18.412 25.759 1.00 54.81 374 GLU B CA 1
ATOM 6572 C C . GLU B 1 374 ? -34.365 18.961 24.433 1.00 56.37 374 GLU B C 1
ATOM 6573 O O . GLU B 1 374 ? -33.603 19.168 23.478 1.00 46.96 374 GLU B O 1
ATOM 6579 N N . ASN B 1 375 ? -35.660 19.222 24.426 1.00 59.01 375 ASN B N 1
ATOM 6580 C CA . ASN B 1 375 ? -36.317 19.984 23.399 1.00 60.19 375 ASN B CA 1
ATOM 6581 C C . ASN B 1 375 ? -37.684 20.254 23.959 1.00 67.95 375 ASN B C 1
ATOM 6582 O O . ASN B 1 375 ? -38.341 19.341 24.483 1.00 62.36 375 ASN B O 1
ATOM 6587 N N . GLY B 1 376 ? -38.128 21.497 23.842 1.00 72.66 376 GLY B N 1
ATOM 6588 C CA . GLY B 1 376 ? -39.477 21.863 24.274 1.00 69.70 376 GLY B CA 1
ATOM 6589 C C . GLY B 1 376 ? -39.681 23.336 24.127 1.00 65.05 376 GLY B C 1
ATOM 6590 O O . GLY B 1 376 ? -38.830 24.022 23.568 1.00 67.68 376 GLY B O 1
ATOM 6591 N N . LEU B 1 377 ? -40.796 23.827 24.647 1.00 64.88 377 LEU B N 1
ATOM 6592 C CA . LEU B 1 377 ? -41.120 25.256 24.534 1.00 65.01 377 LEU B CA 1
ATOM 6593 C C . LEU B 1 377 ? -41.484 25.861 25.872 1.00 59.76 377 LEU B C 1
ATOM 6594 O O . LEU B 1 377 ? -42.392 25.399 26.556 1.00 58.33 377 LEU B O 1
ATOM 6599 N N . GLY B 1 378 ? -40.777 26.929 26.214 1.00 61.71 378 GLY B N 1
ATOM 6600 C CA . GLY B 1 378 ? -41.111 27.745 27.364 1.00 60.58 378 GLY B CA 1
ATOM 6601 C C . GLY B 1 378 ? -42.192 28.710 26.921 1.00 58.12 378 GLY B C 1
ATOM 6602 O O . GLY B 1 378 ? -42.184 29.176 25.785 1.00 50.70 378 GLY B O 1
ATOM 6603 N N . ASP B 1 379 ? -43.133 29.003 27.804 1.00 59.18 379 ASP B N 1
ATOM 6604 C CA . ASP B 1 379 ? -44.299 29.805 27.414 1.00 58.69 379 ASP B CA 1
ATOM 6605 C C . ASP B 1 379 ? -45.027 30.280 28.640 1.00 56.28 379 ASP B C 1
ATOM 6606 O O . ASP B 1 379 ? -44.864 29.693 29.707 1.00 49.21 379 ASP B O 1
ATOM 6611 N N . GLU B 1 380 ? -45.790 31.365 28.475 1.00 58.44 380 GLU B N 1
ATOM 6612 C CA . GLU B 1 380 ? -46.894 31.693 29.376 1.00 63.23 380 GLU B CA 1
ATOM 6613 C C . GLU B 1 380 ? -48.095 30.875 28.839 1.00 57.66 380 GLU B C 1
ATOM 6614 O O . GLU B 1 380 ? -48.750 31.266 27.845 1.00 50.07 380 GLU B O 1
ATOM 6620 N N . ASP B 1 381 ? -48.344 29.717 29.445 1.00 52.02 381 ASP B N 1
ATOM 6621 C CA . ASP B 1 381 ? -49.387 28.823 28.925 1.00 55.33 381 ASP B CA 1
ATOM 6622 C C . ASP B 1 381 ? -50.773 29.496 28.994 1.00 52.13 381 ASP B C 1
ATOM 6623 O O . ASP B 1 381 ? -51.085 30.114 30.007 1.00 48.55 381 ASP B O 1
ATOM 6628 N N . PRO B 1 382 ? -51.574 29.401 27.905 1.00 55.39 382 PRO B N 1
ATOM 6629 C CA . PRO B 1 382 ? -53.014 29.729 27.939 1.00 52.77 382 PRO B CA 1
ATOM 6630 C C . PRO B 1 382 ? -53.724 28.884 28.974 1.00 50.31 382 PRO B C 1
ATOM 6631 O O . PRO B 1 382 ? -53.491 27.670 29.034 1.00 47.00 382 PRO B O 1
ATOM 6635 N N . ILE B 1 383 ? -54.540 29.544 29.792 1.00 50.26 383 ILE B N 1
ATOM 6636 C CA . ILE B 1 383 ? -55.394 28.897 30.786 1.00 54.02 383 ILE B CA 1
ATOM 6637 C C . ILE B 1 383 ? -56.854 29.278 30.503 1.00 55.80 383 ILE B C 1
ATOM 6638 O O . ILE B 1 383 ? -57.181 30.450 30.343 1.00 59.91 383 ILE B O 1
ATOM 6643 N N . ILE B 1 384 ? -57.712 28.263 30.436 1.00 57.57 384 ILE B N 1
ATOM 6644 C CA . ILE B 1 384 ? -59.163 28.416 30.264 1.00 50.19 384 ILE B CA 1
ATOM 6645 C C . ILE B 1 384 ? -59.876 27.528 31.286 1.00 52.51 384 ILE B C 1
ATOM 6646 O O . ILE B 1 384 ? -59.638 26.329 31.330 1.00 49.60 384 ILE B O 1
ATOM 6651 N N . ASP B 1 385 ? -60.718 28.128 32.126 1.00 56.60 385 ASP B N 1
ATOM 6652 C CA . ASP B 1 385 ? -61.467 27.410 33.188 1.00 63.68 385 ASP B CA 1
ATOM 6653 C C . ASP B 1 385 ? -60.573 26.544 34.099 1.00 62.93 385 ASP B C 1
ATOM 6654 O O . ASP B 1 385 ? -60.945 25.440 34.523 1.00 53.08 385 ASP B O 1
ATOM 6659 N N . GLY B 1 386 ? -59.387 27.066 34.388 1.00 65.52 386 GLY B N 1
ATOM 6660 C CA . GLY B 1 386 ? -58.390 26.331 35.169 1.00 67.29 386 GLY B CA 1
ATOM 6661 C C . GLY B 1 386 ? -57.712 25.162 34.467 1.00 61.25 386 GLY B C 1
ATOM 6662 O O . GLY B 1 386 ? -57.022 24.374 35.116 1.00 61.57 386 GLY B O 1
ATOM 6663 N N . GLU B 1 387 ? -57.896 25.059 33.154 1.00 60.01 387 GLU B N 1
ATOM 6664 C CA . GLU B 1 387 ? -57.269 24.007 32.344 1.00 62.53 387 GLU B CA 1
ATOM 6665 C C . GLU B 1 387 ? -56.167 24.631 31.502 1.00 60.13 387 GLU B C 1
ATOM 6666 O O . GLU B 1 387 ? -56.339 25.707 30.923 1.00 63.33 387 GLU B O 1
ATOM 6672 N N . ILE B 1 388 ? -55.040 23.934 31.428 1.00 57.80 388 ILE B N 1
ATOM 6673 C CA . ILE B 1 388 ? -53.872 24.432 30.737 1.00 53.05 388 ILE B CA 1
ATOM 6674 C C . ILE B 1 388 ? -53.947 23.857 29.312 1.00 48.90 388 ILE B C 1
ATOM 6675 O O . ILE B 1 388 ? -53.853 22.645 29.098 1.00 45.79 388 ILE B O 1
ATOM 6680 N N . VAL B 1 389 ? -54.181 24.732 28.345 1.00 47.40 389 VAL B N 1
ATOM 6681 C CA . VAL B 1 389 ? -54.357 24.319 26.947 1.00 47.69 389 VAL B CA 1
ATOM 6682 C C . VAL B 1 389 ? -53.126 24.805 26.180 1.00 50.03 389 VAL B C 1
ATOM 6683 O O . VAL B 1 389 ? -53.175 25.683 25.309 1.00 43.55 389 VAL B O 1
ATOM 6687 N N . ASP B 1 390 ? -52.003 24.202 26.560 1.00 52.39 390 ASP B N 1
ATOM 6688 C CA . ASP B 1 390 ? -50.685 24.539 26.021 1.00 51.80 390 ASP B CA 1
ATOM 6689 C C . ASP B 1 390 ? -50.465 23.974 24.610 1.00 52.21 390 ASP B C 1
ATOM 6690 O O . ASP B 1 390 ? -49.569 23.144 24.389 1.00 50.88 390 ASP B O 1
ATOM 6695 N N . VAL B 1 391 ? -51.259 24.448 23.652 1.00 48.15 391 VAL B N 1
ATOM 6696 C CA . VAL B 1 391 ? -51.139 23.927 22.288 1.00 52.46 391 VAL B CA 1
ATOM 6697 C C . VAL B 1 391 ? -49.845 24.376 21.572 1.00 52.56 391 VAL B C 1
ATOM 6698 O O . VAL B 1 391 ? -49.360 23.640 20.704 1.00 51.63 391 VAL B O 1
ATOM 6702 N N . PRO B 1 392 ? -49.268 25.557 21.933 1.00 53.01 392 PRO B N 1
ATOM 6703 C CA . PRO B 1 392 ? -47.934 25.925 21.385 1.00 51.21 392 PRO B CA 1
ATOM 6704 C C . PRO B 1 392 ? -46.843 24.865 21.628 1.00 46.80 392 PRO B C 1
ATOM 6705 O O . PRO B 1 392 ? -46.187 24.449 20.682 1.00 43.48 392 PRO B O 1
ATOM 6709 N N . ARG B 1 393 ? -46.747 24.392 22.870 1.00 43.16 393 ARG B N 1
ATOM 6710 C CA . ARG B 1 393 ? -45.821 23.335 23.270 1.00 45.22 393 ARG B CA 1
ATOM 6711 C C . ARG B 1 393 ? -46.039 22.036 22.511 1.00 46.70 393 ARG B C 1
ATOM 6712 O O . ARG B 1 393 ? -45.100 21.454 21.990 1.00 49.53 393 ARG B O 1
ATOM 6720 N N . ILE B 1 394 ? -47.278 21.575 22.469 1.00 49.16 394 ILE B N 1
ATOM 6721 C CA . ILE B 1 394 ? -47.658 20.424 21.629 1.00 47.31 394 ILE B CA 1
ATOM 6722 C C . ILE B 1 394 ? -47.165 20.672 20.178 1.00 44.56 394 ILE B C 1
ATOM 6723 O O . ILE B 1 394 ? -46.546 19.814 19.556 1.00 43.36 394 ILE B O 1
ATOM 6728 N N . LYS B 1 395 ? -47.409 21.864 19.659 1.00 42.47 395 LYS B N 1
ATOM 6729 C CA . LYS B 1 395 ? -47.064 22.133 18.277 1.00 48.92 395 LYS B CA 1
ATOM 6730 C C . LYS B 1 395 ? -45.551 22.109 18.094 1.00 48.73 395 LYS B C 1
ATOM 6731 O O . LYS B 1 395 ? -45.043 21.617 17.088 1.00 46.05 395 LYS B O 1
ATOM 6737 N N . PHE B 1 396 ? -44.843 22.614 19.093 1.00 47.08 396 PHE B N 1
ATOM 6738 C CA . PHE B 1 396 ? -43.395 22.679 19.047 1.00 49.76 396 PHE B CA 1
ATOM 6739 C C . PHE B 1 396 ? -42.808 21.243 19.022 1.00 45.90 396 PHE B C 1
ATOM 6740 O O . PHE B 1 396 ? -42.083 20.859 18.080 1.00 39.90 396 PHE B O 1
ATOM 6748 N N . ILE B 1 397 ? -43.198 20.458 20.022 1.00 43.26 397 ILE B N 1
ATOM 6749 C CA . ILE B 1 397 ? -42.814 19.048 20.144 1.00 42.53 397 ILE B CA 1
ATOM 6750 C C . ILE B 1 397 ? -43.167 18.288 18.866 1.00 45.45 397 ILE B C 1
ATOM 6751 O O . ILE B 1 397 ? -42.286 17.734 18.223 1.00 50.90 397 ILE B O 1
ATOM 6756 N N . GLU B 1 398 ? -44.443 18.292 18.483 1.00 48.11 398 GLU B N 1
ATOM 6757 C CA . GLU B 1 398 ? -44.888 17.636 17.229 1.00 50.13 398 GLU B CA 1
ATOM 6758 C C . GLU B 1 398 ? -43.987 17.887 15.997 1.00 50.02 398 GLU B C 1
ATOM 6759 O O . GLU B 1 398 ? -43.752 16.983 15.217 1.00 53.87 398 GLU B O 1
ATOM 6765 N N . ALA B 1 399 ? -43.521 19.121 15.832 1.00 48.37 399 ALA B N 1
ATOM 6766 C CA . ALA B 1 399 ? -42.726 19.519 14.679 1.00 46.79 399 ALA B CA 1
ATOM 6767 C C . ALA B 1 399 ? -41.343 18.933 14.743 1.00 48.40 399 ALA B C 1
ATOM 6768 O O . ALA B 1 399 ? -40.757 18.661 13.697 1.00 52.70 399 ALA B O 1
ATOM 6770 N N . HIS B 1 400 ? -40.828 18.763 15.962 1.00 46.91 400 HIS B N 1
ATOM 6771 C CA . HIS B 1 400 ? -39.457 18.272 16.166 1.00 50.84 400 HIS B CA 1
ATOM 6772 C C . HIS B 1 400 ? -39.433 16.746 16.104 1.00 50.17 400 HIS B C 1
ATOM 6773 O O . HIS B 1 400 ? -38.562 16.154 15.448 1.00 49.91 400 HIS B O 1
ATOM 6780 N N . LEU B 1 401 ? -40.422 16.129 16.750 1.00 48.57 401 LEU B N 1
ATOM 6781 C CA . LEU B 1 401 ? -40.672 14.688 16.641 1.00 46.93 401 LEU B CA 1
ATOM 6782 C C . LEU B 1 401 ? -40.834 14.226 15.187 1.00 48.30 401 LEU B C 1
ATOM 6783 O O . LEU B 1 401 ? -40.351 13.177 14.813 1.00 45.31 401 LEU B O 1
ATOM 6788 N N . LYS B 1 402 ? -41.533 15.025 14.393 1.00 52.51 402 LYS B N 1
ATOM 6789 C CA . LYS B 1 402 ? -41.730 14.775 12.962 1.00 56.05 402 LYS B CA 1
ATOM 6790 C C . LYS B 1 402 ? -40.416 14.694 12.208 1.00 54.80 402 LYS B C 1
ATOM 6791 O O . LYS B 1 402 ? -40.191 13.740 11.484 1.00 53.25 402 LYS B O 1
ATOM 6797 N N . VAL B 1 403 ? -39.573 15.709 12.341 1.00 51.31 403 VAL B N 1
ATOM 6798 C CA . VAL B 1 403 ? -38.269 15.663 11.670 1.00 56.50 403 VAL B CA 1
ATOM 6799 C C . VAL B 1 403 ? -37.289 14.624 12.237 1.00 54.96 403 VAL B C 1
ATOM 6800 O O . VAL B 1 403 ? -36.460 14.124 11.496 1.00 62.02 403 VAL B O 1
ATOM 6804 N N . MET B 1 404 ? -37.361 14.299 13.521 1.00 48.46 404 MET B N 1
ATOM 6805 C CA . MET B 1 404 ? -36.606 13.149 14.035 1.00 47.43 404 MET B CA 1
ATOM 6806 C C . MET B 1 404 ? -36.994 11.868 13.310 1.00 48.65 404 MET B C 1
ATOM 6807 O O . MET B 1 404 ? -36.178 10.981 13.083 1.00 55.41 404 MET B O 1
ATOM 6812 N N . LYS B 1 405 ? -38.257 11.773 12.967 1.00 51.41 405 LYS B N 1
ATOM 6813 C CA . LYS B 1 405 ? -38.771 10.651 12.195 1.00 55.41 405 LYS B CA 1
ATOM 6814 C C . LYS B 1 405 ? -38.132 10.622 10.797 1.00 53.00 405 LYS B C 1
ATOM 6815 O O . LYS B 1 405 ? -37.755 9.561 10.312 1.00 52.94 405 LYS B O 1
ATOM 6821 N N . ARG B 1 406 ? -38.044 11.789 10.163 1.00 50.49 406 ARG B N 1
ATOM 6822 C CA . ARG B 1 406 ? -37.351 11.943 8.898 1.00 58.85 406 ARG B CA 1
ATOM 6823 C C . ARG B 1 406 ? -35.859 11.582 9.056 1.00 61.49 406 ARG B C 1
ATOM 6824 O O . ARG B 1 406 ? -35.330 10.737 8.324 1.00 60.43 406 ARG B O 1
ATOM 6832 N N . ALA B 1 407 ? -35.215 12.196 10.045 1.00 56.81 407 ALA B N 1
ATOM 6833 C CA . ALA B 1 407 ? -33.827 11.920 10.397 1.00 56.36 407 ALA B CA 1
ATOM 6834 C C . ALA B 1 407 ? -33.526 10.424 10.570 1.00 54.45 407 ALA B C 1
ATOM 6835 O O . ALA B 1 407 ? -32.493 9.951 10.110 1.00 60.15 407 ALA B O 1
ATOM 6837 N N . ILE B 1 408 ? -34.437 9.690 11.206 1.00 50.12 408 ILE B N 1
ATOM 6838 C CA . ILE B 1 408 ? -34.272 8.260 11.407 1.00 44.29 408 ILE B CA 1
ATOM 6839 C C . ILE B 1 408 ? -34.422 7.525 10.094 1.00 49.91 408 ILE B C 1
ATOM 6840 O O . ILE B 1 408 ? -33.636 6.649 9.797 1.00 56.56 408 ILE B O 1
ATOM 6845 N N . GLU B 1 409 ? -35.423 7.866 9.302 1.00 54.04 409 GLU B N 1
ATOM 6846 C CA . GLU B 1 409 ? -35.524 7.294 7.948 1.00 60.48 409 GLU B CA 1
ATOM 6847 C C . GLU B 1 409 ? -34.313 7.650 7.082 1.00 58.66 409 GLU B C 1
ATOM 6848 O O . GLU B 1 409 ? -33.882 6.842 6.280 1.00 68.79 409 GLU B O 1
ATOM 6854 N N . GLU B 1 410 ? -33.771 8.845 7.274 1.00 52.63 410 GLU B N 1
ATOM 6855 C CA . GLU B 1 410 ? -32.603 9.324 6.548 1.00 52.87 410 GLU B CA 1
ATOM 6856 C C . GLU B 1 410 ? -31.262 8.804 7.084 1.00 58.49 410 GLU B C 1
ATOM 6857 O O . GLU B 1 410 ? -30.214 9.333 6.725 1.00 59.88 410 GLU B O 1
ATOM 6863 N N . GLY B 1 411 ? -31.284 7.794 7.953 1.00 62.62 411 GLY B N 1
ATOM 6864 C CA . GLY B 1 411 ? -30.053 7.189 8.470 1.00 63.21 411 GLY B CA 1
ATOM 6865 C C . GLY B 1 411 ? -29.587 7.592 9.867 1.00 62.36 411 GLY B C 1
ATOM 6866 O O . GLY B 1 411 ? -28.798 6.874 10.484 1.00 66.82 411 GLY B O 1
ATOM 6867 N N . ILE B 1 412 ? -30.049 8.720 10.386 1.00 58.03 412 ILE B N 1
ATOM 6868 C CA . ILE B 1 412 ? -29.509 9.213 11.664 1.00 53.58 412 ILE B CA 1
ATOM 6869 C C . ILE B 1 412 ? -29.917 8.332 12.839 1.00 47.06 412 ILE B C 1
ATOM 6870 O O . ILE B 1 412 ? -31.023 7.824 12.869 1.00 48.24 412 ILE B O 1
ATOM 6875 N N . ASN B 1 413 ? -28.997 8.158 13.789 1.00 44.17 413 ASN B N 1
ATOM 6876 C CA . ASN B 1 413 ? -29.115 7.178 14.867 1.00 46.30 413 ASN B CA 1
ATOM 6877 C C . ASN B 1 413 ? -29.679 7.788 16.158 1.00 45.76 413 ASN B C 1
ATOM 6878 O O . ASN B 1 413 ? -28.981 7.922 17.185 1.00 46.01 413 ASN B O 1
ATOM 6883 N N . LEU B 1 414 ? -30.965 8.126 16.090 1.00 43.44 414 LEU B N 1
ATOM 6884 C CA . LEU B 1 414 ? -31.673 8.757 17.192 1.00 44.46 414 LEU B CA 1
ATOM 6885 C C . LEU B 1 414 ? -32.393 7.709 18.002 1.00 44.35 414 LEU B C 1
ATOM 6886 O O . LEU B 1 414 ? -33.196 6.964 17.475 1.00 43.07 414 LEU B O 1
ATOM 6891 N N . LYS B 1 415 ? -32.081 7.640 19.289 1.00 44.86 415 LYS B N 1
ATOM 6892 C CA . LYS B 1 415 ? -32.643 6.620 20.161 1.00 42.71 415 LYS B CA 1
ATOM 6893 C C . LYS B 1 415 ? -33.304 7.176 21.399 1.00 43.41 415 LYS B C 1
ATOM 6894 O O . LYS B 1 415 ? -33.582 6.436 22.339 1.00 50.66 415 LYS B O 1
ATOM 6900 N N . GLY B 1 416 ? -33.618 8.461 21.410 1.00 40.52 416 GLY B N 1
ATOM 6901 C CA . GLY B 1 416 ? -34.486 8.941 22.445 1.00 42.61 416 GLY B CA 1
ATOM 6902 C C . GLY B 1 416 ? -34.800 10.382 22.307 1.00 43.10 416 GLY B C 1
ATOM 6903 O O . GLY B 1 416 ? -34.112 11.092 21.596 1.00 43.14 416 GLY B O 1
ATOM 6904 N N . TYR B 1 417 ? -35.864 10.778 22.998 1.00 48.54 417 TYR B N 1
ATOM 6905 C CA . TYR B 1 417 ? -36.414 12.142 22.978 1.00 47.39 417 TYR B CA 1
ATOM 6906 C C . TYR B 1 417 ? -36.908 12.539 24.364 1.00 43.49 417 TYR B C 1
ATOM 6907 O O . TYR B 1 417 ? -37.747 11.841 24.963 1.00 38.89 417 TYR B O 1
ATOM 6916 N N . TYR B 1 418 ? -36.421 13.680 24.841 1.00 39.21 418 TYR B N 1
ATOM 6917 C CA . TYR B 1 418 ? -36.750 14.134 26.179 1.00 40.55 418 TYR B CA 1
ATOM 6918 C C . TYR B 1 418 ? -37.241 15.546 26.104 1.00 46.89 418 TYR B C 1
ATOM 6919 O O . TYR B 1 418 ? -36.445 16.497 25.933 1.00 44.98 418 TYR B O 1
ATOM 6928 N N . ALA B 1 419 ? -38.565 15.693 26.230 1.00 45.37 419 ALA B N 1
ATOM 6929 C CA . ALA B 1 419 ? -39.172 17.017 26.230 1.00 43.51 419 ALA B CA 1
ATOM 6930 C C . ALA B 1 419 ? -38.669 17.806 27.439 1.00 42.79 419 ALA B C 1
ATOM 6931 O O . ALA B 1 419 ? -38.696 17.300 28.578 1.00 42.40 419 ALA B O 1
ATOM 6933 N N . TRP B 1 420 ? -38.184 19.023 27.217 1.00 44.11 420 TRP B N 1
ATOM 6934 C CA . TRP B 1 420 ? -37.652 19.750 28.340 1.00 44.38 420 TRP B CA 1
ATOM 6935 C C . TRP B 1 420 ? -38.878 20.228 29.051 1.00 47.38 420 TRP B C 1
ATOM 6936 O O . TRP B 1 420 ? -39.641 21.072 28.533 1.00 37.27 420 TRP B O 1
ATOM 6947 N N . SER B 1 421 ? -39.041 19.469 30.146 1.00 53.59 421 SER B N 1
ATOM 6948 C CA . SER B 1 421 ? -39.627 19.738 31.428 1.00 47.46 421 SER B CA 1
ATOM 6949 C C . SER B 1 421 ? -40.769 18.757 31.521 1.00 47.59 421 SER B C 1
ATOM 6950 O O . SER B 1 421 ? -41.707 18.823 30.767 1.00 48.58 421 SER B O 1
ATOM 6953 N N . VAL B 1 422 ? -40.613 17.773 32.386 1.00 42.20 422 VAL B N 1
ATOM 6954 C CA . VAL B 1 422 ? -41.687 16.855 32.705 1.00 45.25 422 VAL B CA 1
ATOM 6955 C C . VAL B 1 422 ? -42.801 17.563 33.523 1.00 50.02 422 VAL B C 1
ATOM 6956 O O . VAL B 1 422 ? -43.991 17.225 33.425 1.00 48.56 422 VAL B O 1
ATOM 6960 N N . ILE B 1 423 ? -42.363 18.535 34.322 1.00 51.15 423 ILE B N 1
ATOM 6961 C CA . ILE B 1 423 ? -43.151 19.264 35.314 1.00 47.67 423 ILE B CA 1
ATOM 6962 C C . ILE B 1 423 ? -42.656 20.750 35.299 1.00 49.25 423 ILE B C 1
ATOM 6963 O O . ILE B 1 423 ? -41.458 21.032 35.183 1.00 43.37 423 ILE B O 1
ATOM 6968 N N . ASP B 1 424 ? -43.577 21.704 35.356 1.00 52.23 424 ASP B N 1
ATOM 6969 C CA . ASP B 1 424 ? -43.222 23.102 35.583 1.00 46.39 424 ASP B CA 1
ATOM 6970 C C . ASP B 1 424 ? -42.208 23.181 36.711 1.00 49.36 424 ASP B C 1
ATOM 6971 O O . ASP B 1 424 ? -42.242 22.384 37.665 1.00 51.54 424 ASP B O 1
ATOM 6976 N N . LEU B 1 425 ? -41.277 24.109 36.556 1.00 51.93 425 LEU B N 1
ATOM 6977 C CA . LEU B 1 425 ? -40.100 24.225 37.426 1.00 53.83 425 LEU B CA 1
ATOM 6978 C C . LEU B 1 425 ? -39.479 25.616 37.407 1.00 53.25 425 LEU B C 1
ATOM 6979 O O . LEU B 1 425 ? -39.776 26.428 36.537 1.00 57.14 425 LEU B O 1
ATOM 6984 N N . LEU B 1 426 ? -38.635 25.868 38.405 1.00 57.54 426 LEU B N 1
ATOM 6985 C CA . LEU B 1 426 ? -37.976 27.162 38.617 1.00 57.03 426 LEU B CA 1
ATOM 6986 C C . LEU B 1 426 ? -36.913 27.349 37.562 1.00 54.17 426 LEU B C 1
ATOM 6987 O O . LEU B 1 426 ? -35.913 26.620 37.553 1.00 56.02 426 LEU B O 1
ATOM 6992 N N . SER B 1 427 ? -37.112 28.310 36.666 1.00 60.45 427 SER B N 1
ATOM 6993 C CA . SER B 1 427 ? -35.994 28.766 35.810 1.00 71.09 427 SER B CA 1
ATOM 6994 C C . SER B 1 427 ? -34.916 29.414 36.685 1.00 68.10 427 SER B C 1
ATOM 6995 O O . SER B 1 427 ? -35.180 29.892 37.784 1.00 68.34 427 SER B O 1
ATOM 6998 N N . TRP B 1 428 ? -33.696 29.387 36.176 1.00 66.14 428 TRP B N 1
ATOM 6999 C CA . TRP B 1 428 ? -32.503 29.836 36.910 1.00 62.81 428 TRP B CA 1
ATOM 7000 C C . TRP B 1 428 ? -32.531 31.339 37.094 1.00 63.08 428 TRP B C 1
ATOM 7001 O O . TRP B 1 428 ? -32.197 31.869 38.156 1.00 62.55 428 TRP B O 1
ATOM 7012 N N . LEU B 1 429 ? -32.969 31.961 36.006 1.00 68.39 429 LEU B N 1
ATOM 7013 C CA . LEU B 1 429 ? -32.892 33.383 35.719 1.00 85.93 429 LEU B CA 1
ATOM 7014 C C . LEU B 1 429 ? -34.287 34.024 35.826 1.00 91.87 429 LEU B C 1
ATOM 7015 O O . LEU B 1 429 ? -34.485 35.019 36.522 1.00 84.66 429 LEU B O 1
ATOM 7020 N N . ASN B 1 430 ? -35.264 33.392 35.181 1.00 96.31 430 ASN B N 1
ATOM 7021 C CA . ASN B 1 430 ? -36.579 33.982 34.935 1.00 87.33 430 ASN B CA 1
ATOM 7022 C C . ASN B 1 430 ? -37.666 33.608 35.971 1.00 79.89 430 ASN B C 1
ATOM 7023 O O . ASN B 1 430 ? -38.853 33.696 35.662 1.00 72.68 430 ASN B O 1
ATOM 7028 N N . GLY B 1 431 ? -37.285 33.214 37.188 1.00 77.35 431 GLY B N 1
ATOM 7029 C CA . GLY B 1 431 ? -38.275 32.745 38.192 1.00 74.03 431 GLY B CA 1
ATOM 7030 C C . GLY B 1 431 ? -39.324 31.747 37.672 1.00 77.92 431 GLY B C 1
ATOM 7031 O O . GLY B 1 431 ? -38.997 30.829 36.896 1.00 71.35 431 GLY B O 1
ATOM 7032 N N . TYR B 1 432 ? -40.589 31.925 38.066 1.00 73.86 432 TYR B N 1
ATOM 7033 C CA . TYR B 1 432 ? -41.650 31.001 37.638 1.00 70.12 432 TYR B CA 1
ATOM 7034 C C . TYR B 1 432 ? -42.497 31.493 36.447 1.00 80.75 432 TYR B C 1
ATOM 7035 O O . TYR B 1 432 ? -43.549 30.933 36.171 1.00 92.68 432 TYR B O 1
ATOM 7044 N N . LYS B 1 433 ? -42.020 32.493 35.714 1.00 83.04 433 LYS B N 1
ATOM 7045 C CA . LYS B 1 433 ? -42.849 33.194 34.726 1.00 84.57 433 LYS B CA 1
ATOM 7046 C C . LYS B 1 433 ? -43.116 32.449 33.427 1.00 81.15 433 LYS B C 1
ATOM 7047 O O . LYS B 1 433 ? -44.212 32.571 32.884 1.00 84.99 433 LYS B O 1
ATOM 7053 N N . LYS B 1 434 ? -42.110 31.767 32.884 1.00 75.13 434 LYS B N 1
ATOM 7054 C CA . LYS B 1 434 ? -42.276 31.067 31.602 1.00 78.92 434 LYS B CA 1
ATOM 7055 C C . LYS B 1 434 ? -42.290 29.548 31.861 1.00 82.58 434 LYS B C 1
ATOM 7056 O O . LYS B 1 434 ? -41.247 28.913 32.062 1.00 71.99 434 LYS B O 1
ATOM 7062 N N . GLN B 1 435 ? -43.510 28.997 31.903 1.00 77.37 435 GLN B N 1
ATOM 7063 C CA . GLN B 1 435 ? -43.741 27.575 32.152 1.00 67.91 435 GLN B CA 1
ATOM 7064 C C . GLN B 1 435 ? -42.964 26.743 31.134 1.00 63.53 435 GLN B C 1
ATOM 7065 O O . GLN B 1 435 ? -42.696 27.177 29.995 1.00 53.67 435 GLN B O 1
ATOM 7071 N N . TYR B 1 436 ? -42.596 25.555 31.579 1.00 59.49 436 TYR B N 1
ATOM 7072 C CA . TYR B 1 436 ? -41.969 24.562 30.740 1.00 66.49 436 TYR B CA 1
ATOM 7073 C C . TYR B 1 436 ? -42.658 23.240 31.097 1.00 63.96 436 TYR B C 1
ATOM 7074 O O . TYR B 1 436 ? -43.115 23.019 32.224 1.00 73.77 436 TYR B O 1
ATOM 7083 N N . GLY B 1 437 ? -42.786 22.355 30.141 1.00 57.33 437 GLY B N 1
ATOM 7084 C CA . GLY B 1 437 ? -43.307 21.029 30.490 1.00 67.05 437 GLY B CA 1
ATOM 7085 C C . GLY B 1 437 ? -44.801 20.737 30.599 1.00 58.56 437 GLY B C 1
ATOM 7086 O O . GLY B 1 437 ? -45.642 21.570 30.256 1.00 57.56 437 GLY B O 1
ATOM 7087 N N . PHE B 1 438 ? -45.071 19.510 31.065 1.00 51.26 438 PHE B N 1
ATOM 7088 C CA . PHE B 1 438 ? -46.345 18.795 30.908 1.00 47.32 438 PHE B CA 1
ATOM 7089 C C . PHE B 1 438 ? -47.261 18.821 32.122 1.00 46.92 438 PHE B C 1
ATOM 7090 O O . PHE B 1 438 ? -48.453 18.818 31.980 1.00 50.19 438 PHE B O 1
ATOM 7098 N N . ILE B 1 439 ? -46.691 18.692 33.306 1.00 48.48 439 ILE B N 1
ATOM 7099 C CA . ILE B 1 439 ? -47.428 18.810 34.542 1.00 46.10 439 ILE B CA 1
ATOM 7100 C C . ILE B 1 439 ? -47.371 20.290 34.906 1.00 53.16 439 ILE B C 1
ATOM 7101 O O . ILE B 1 439 ? -46.311 20.917 34.855 1.00 59.12 439 ILE B O 1
ATOM 7106 N N . PHE B 1 440 ? -48.523 20.850 35.246 1.00 53.98 440 PHE B N 1
ATOM 7107 C CA . PHE B 1 440 ? -48.617 22.218 35.747 1.00 51.69 440 PHE B CA 1
ATOM 7108 C C . PHE B 1 440 ? -48.506 22.201 37.284 1.00 55.71 440 PHE B C 1
ATOM 7109 O O . PHE B 1 440 ? -49.061 21.310 37.962 1.00 51.57 440 PHE B O 1
ATOM 7117 N N . VAL B 1 441 ? -47.774 23.179 37.821 1.00 55.93 441 VAL B N 1
ATOM 7118 C CA . VAL B 1 441 ? -47.659 23.376 39.271 1.00 58.85 441 VAL B CA 1
ATOM 7119 C C . VAL B 1 441 ? -48.365 24.688 39.676 1.00 62.21 441 VAL B C 1
ATOM 7120 O O . VAL B 1 441 ? -48.038 25.772 39.148 1.00 57.87 441 VAL B O 1
ATOM 7124 N N . ASP B 1 442 ? -49.328 24.582 40.598 1.00 59.03 442 ASP B N 1
ATOM 7125 C CA . ASP B 1 442 ? -50.183 25.727 40.941 1.00 61.86 442 ASP B CA 1
ATOM 7126 C C . ASP B 1 442 ? -49.580 26.457 42.131 1.00 62.46 442 ASP B C 1
ATOM 7127 O O . ASP B 1 442 ? -49.668 25.992 43.285 1.00 62.74 442 ASP B O 1
ATOM 7132 N N . HIS B 1 443 ? -48.984 27.611 41.845 1.00 58.97 443 HIS B N 1
ATOM 7133 C CA . HIS B 1 443 ? -48.347 28.425 42.880 1.00 64.29 443 HIS B CA 1
ATOM 7134 C C . HIS B 1 443 ? -49.341 29.045 43.873 1.00 70.09 443 HIS B C 1
ATOM 7135 O O . HIS B 1 443 ? -48.969 29.382 45.001 1.00 68.82 443 HIS B O 1
ATOM 7142 N N . ASN B 1 444 ? -50.602 29.151 43.450 1.00 75.40 444 ASN B N 1
ATOM 7143 C CA . ASN B 1 444 ? -51.698 29.612 44.294 1.00 76.63 444 ASN B CA 1
ATOM 7144 C C . ASN B 1 444 ? -52.403 28.551 45.129 1.00 79.60 444 ASN B C 1
ATOM 7145 O O . ASN B 1 444 ? -53.237 28.919 45.965 1.00 82.74 444 ASN B O 1
ATOM 7150 N N . ASP B 1 445 ? -52.086 27.269 44.936 1.00 71.29 445 ASP B N 1
ATOM 7151 C CA . ASP B 1 445 ? -52.771 26.194 45.682 1.00 67.84 445 ASP B CA 1
ATOM 7152 C C . ASP B 1 445 ? -51.794 25.150 46.280 1.00 62.96 445 ASP B C 1
ATOM 7153 O O . ASP B 1 445 ? -51.932 23.952 46.058 1.00 56.10 445 ASP B O 1
ATOM 7158 N N . ASN B 1 446 ? -50.825 25.629 47.065 1.00 63.76 446 ASN B N 1
ATOM 7159 C CA . ASN B 1 446 ? -49.830 24.770 47.755 1.00 62.34 446 ASN B CA 1
ATOM 7160 C C . ASN B 1 446 ? -49.108 23.855 46.731 1.00 59.71 446 ASN B C 1
ATOM 7161 O O . ASN B 1 446 ? -48.856 22.663 46.994 1.00 53.95 446 ASN B O 1
ATOM 7166 N N . LEU B 1 447 ? -48.793 24.426 45.560 1.00 58.30 447 LEU B N 1
ATOM 7167 C CA . LEU B 1 447 ? -48.000 23.738 44.516 1.00 61.18 447 LEU B CA 1
ATOM 7168 C C . LEU B 1 447 ? -48.648 22.416 44.056 1.00 63.10 447 LEU B C 1
ATOM 7169 O O . LEU B 1 447 ? -47.976 21.382 43.881 1.00 63.21 447 LEU B O 1
ATOM 7174 N N . LYS B 1 448 ? -49.963 22.476 43.860 1.00 62.93 448 LYS B N 1
ATOM 7175 C CA . LYS B 1 448 ? -50.758 21.310 43.481 1.00 62.19 448 LYS B CA 1
ATOM 7176 C C . LYS B 1 448 ? -50.433 20.988 42.009 1.00 55.81 448 LYS B C 1
ATOM 7177 O O . LYS B 1 448 ? -50.303 21.916 41.182 1.00 45.41 448 LYS B O 1
ATOM 7183 N N . ARG B 1 449 ? -50.293 19.696 41.687 1.00 50.77 449 ARG B N 1
ATOM 7184 C CA . ARG B 1 449 ? -50.028 19.275 40.285 1.00 54.50 449 ARG B CA 1
ATOM 7185 C C . ARG B 1 449 ? -51.322 19.121 39.513 1.00 48.85 449 ARG B C 1
ATOM 7186 O O . ARG B 1 449 ? -52.322 18.707 40.078 1.00 48.44 449 ARG B O 1
ATOM 7194 N N . LYS B 1 450 ? -51.264 19.384 38.213 1.00 48.04 450 LYS B N 1
ATOM 7195 C CA . LYS B 1 450 ? -52.406 19.193 37.325 1.00 50.54 450 LYS B CA 1
ATOM 7196 C C . LYS B 1 450 ? -51.966 18.883 35.904 1.00 46.50 450 LYS B C 1
ATOM 7197 O O . LYS B 1 450 ? -51.111 19.561 35.370 1.00 50.00 450 LYS B O 1
ATOM 7203 N N . LYS B 1 451 ? -52.572 17.891 35.272 1.00 45.65 451 LYS B N 1
ATOM 7204 C CA . LYS B 1 451 ? -52.194 17.536 33.897 1.00 47.10 451 LYS B CA 1
ATOM 7205 C C . LYS B 1 451 ? -52.548 18.663 32.952 1.00 46.23 451 LYS B C 1
ATOM 7206 O O . LYS B 1 451 ? -53.640 19.189 33.034 1.00 53.82 451 LYS B O 1
ATOM 7212 N N . LYS B 1 452 ? -51.601 19.075 32.118 1.00 44.62 452 LYS B N 1
ATOM 7213 C CA . LYS B 1 452 ? -51.860 20.006 31.024 1.00 47.20 452 LYS B CA 1
ATOM 7214 C C . LYS B 1 452 ? -52.284 19.254 29.778 1.00 45.51 452 LYS B C 1
ATOM 7215 O O . LYS B 1 452 ? -52.106 18.044 29.675 1.00 43.20 452 LYS B O 1
ATOM 7221 N N . LEU B 1 453 ? -52.793 19.997 28.799 1.00 43.66 453 LEU B N 1
ATOM 7222 C CA . LEU B 1 453 ? -53.156 19.414 27.514 1.00 42.64 453 LEU B CA 1
ATOM 7223 C C . LEU B 1 453 ? -52.017 18.597 26.896 1.00 45.78 453 LEU B C 1
ATOM 7224 O O . LEU B 1 453 ? -52.244 17.514 26.362 1.00 50.33 453 LEU B O 1
ATOM 7229 N N . SER B 1 454 ? -50.790 19.095 27.000 1.00 47.71 454 SER B N 1
ATOM 7230 C CA . SER B 1 454 ? -49.606 18.397 26.429 1.00 45.56 454 SER B CA 1
ATOM 7231 C C . SER B 1 454 ? -49.384 17.015 27.054 1.00 41.67 454 SER B C 1
ATOM 7232 O O . SER B 1 454 ? -49.076 16.071 26.354 1.00 42.28 454 SER B O 1
ATOM 7235 N N . PHE B 1 455 ? -49.571 16.908 28.364 1.00 39.46 455 PHE B N 1
ATOM 7236 C CA . PHE B 1 455 ? -49.534 15.620 29.057 1.00 43.69 455 PHE B CA 1
ATOM 7237 C C . PHE B 1 455 ? -50.425 14.587 28.339 1.00 47.86 455 PHE B C 1
ATOM 7238 O O . PHE B 1 455 ? -49.926 13.544 27.920 1.00 49.78 455 PHE B O 1
ATOM 7246 N N . HIS B 1 456 ? -51.723 14.889 28.183 1.00 48.53 456 HIS B N 1
ATOM 7247 C CA . HIS B 1 456 ? -52.656 13.981 27.459 1.00 49.62 456 HIS B CA 1
ATOM 7248 C C . HIS B 1 456 ? -52.219 13.719 26.031 1.00 49.17 456 HIS B C 1
ATOM 7249 O O . HIS B 1 456 ? -52.362 12.592 25.552 1.00 46.47 456 HIS B O 1
ATOM 7256 N N . TRP B 1 457 ? -51.730 14.745 25.340 1.00 44.80 457 TRP B N 1
ATOM 7257 C CA . TRP B 1 457 ? -51.274 14.545 23.964 1.00 50.20 457 TRP B CA 1
ATOM 7258 C C . TRP B 1 457 ? -50.074 13.573 23.899 1.00 56.25 457 TRP B C 1
ATOM 7259 O O . TRP B 1 457 ? -50.102 12.557 23.182 1.00 57.51 457 TRP B O 1
ATOM 7270 N N . TYR B 1 458 ? -49.043 13.888 24.681 1.00 54.74 458 TYR B N 1
ATOM 7271 C CA . TYR B 1 458 ? -47.799 13.130 24.680 1.00 55.32 458 TYR B CA 1
ATOM 7272 C C . TYR B 1 458 ? -48.029 11.657 25.022 1.00 55.16 458 TYR B C 1
ATOM 7273 O O . TYR B 1 458 ? -47.480 10.793 24.356 1.00 51.92 458 TYR B 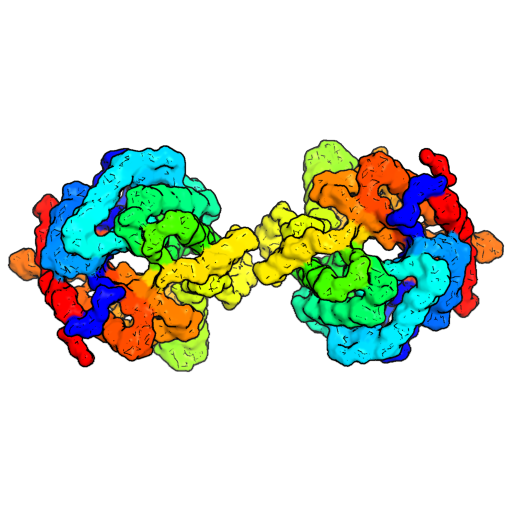O 1
ATOM 7282 N N . LYS B 1 459 ? -48.857 11.383 26.030 1.00 55.61 459 LYS B N 1
ATOM 7283 C CA . LYS B 1 459 ? -49.276 10.000 26.347 1.00 56.83 459 LYS B CA 1
ATOM 7284 C C . LYS B 1 459 ? -49.756 9.227 25.123 1.00 53.27 459 LYS B C 1
ATOM 7285 O O . LYS B 1 459 ? -49.370 8.077 24.943 1.00 56.43 459 LYS B O 1
ATOM 7291 N N . ARG B 1 460 ? -50.588 9.849 24.298 1.00 51.62 460 ARG B N 1
ATOM 7292 C CA . ARG B 1 460 ? -51.092 9.208 23.054 1.00 59.45 460 ARG B CA 1
ATOM 7293 C C . ARG B 1 460 ? -49.970 9.070 21.986 1.00 54.95 460 ARG B C 1
ATOM 7294 O O . ARG B 1 460 ? -49.872 8.036 21.294 1.00 50.31 460 ARG B O 1
ATOM 7302 N N . VAL B 1 461 ? -49.120 10.085 21.885 1.00 49.30 461 VAL B N 1
ATOM 7303 C CA . VAL B 1 461 ? -47.921 9.994 21.053 1.00 47.55 461 VAL B CA 1
ATOM 7304 C C . VAL B 1 461 ? -47.012 8.805 21.434 1.00 49.23 461 VAL B C 1
ATOM 7305 O O . VAL B 1 461 ? -46.511 8.094 20.550 1.00 53.92 461 VAL B O 1
ATOM 7309 N N . VAL B 1 462 ? -46.794 8.607 22.733 1.00 48.82 462 VAL B N 1
ATOM 7310 C CA . VAL B 1 462 ? -46.024 7.462 23.265 1.00 47.41 462 VAL B CA 1
ATOM 7311 C C . VAL B 1 462 ? -46.719 6.133 22.941 1.00 47.20 462 VAL B C 1
ATOM 7312 O O . VAL B 1 462 ? -46.134 5.283 22.310 1.00 51.52 462 VAL B O 1
ATOM 7316 N N . GLU B 1 463 ? -47.960 5.976 23.387 1.00 48.44 463 GLU B N 1
ATOM 7317 C CA . GLU B 1 463 ? -48.782 4.794 23.109 1.00 51.02 463 GLU B CA 1
ATOM 7318 C C . GLU B 1 463 ? -48.828 4.392 21.632 1.00 53.42 463 GLU B C 1
ATOM 7319 O O . GLU B 1 463 ? -48.801 3.206 21.311 1.00 57.77 463 GLU B O 1
ATOM 7325 N N . THR B 1 464 ? -48.863 5.370 20.738 1.00 53.40 464 THR B N 1
ATOM 7326 C CA . THR B 1 464 ? -48.874 5.112 19.293 1.00 52.58 464 THR B CA 1
ATOM 7327 C C . THR B 1 464 ? -47.475 5.111 18.653 1.00 53.70 464 THR B C 1
ATOM 7328 O O . THR B 1 464 ? -47.334 4.902 17.439 1.00 62.16 464 THR B O 1
ATOM 7332 N N . ARG B 1 465 ? -46.454 5.393 19.459 1.00 49.85 465 ARG B N 1
ATOM 7333 C CA . ARG B 1 465 ? -45.067 5.472 19.018 1.00 46.00 465 ARG B CA 1
ATOM 7334 C C . ARG B 1 465 ? -44.874 6.400 17.814 1.00 52.06 465 ARG B C 1
ATOM 7335 O O . ARG B 1 465 ? -44.077 6.106 16.913 1.00 48.12 465 ARG B O 1
ATOM 7343 N N . GLY B 1 466 ? -45.605 7.522 17.810 1.00 58.42 466 GLY B N 1
ATOM 7344 C CA . GLY B 1 466 ? -45.453 8.567 16.801 1.00 62.27 466 GLY B CA 1
ATOM 7345 C C . GLY B 1 466 ? -46.000 8.333 15.400 1.00 68.75 466 GLY B C 1
ATOM 7346 O O . GLY B 1 466 ? -45.288 8.579 14.433 1.00 62.72 466 GLY B O 1
ATOM 7347 N N . GLU B 1 467 ? -47.265 7.916 15.279 1.00 83.10 467 GLU B N 1
ATOM 7348 C CA . GLU B 1 467 ? -47.981 7.923 13.962 1.00 87.06 467 GLU B CA 1
ATOM 7349 C C . GLU B 1 467 ? -48.691 9.271 13.599 1.00 88.32 467 GLU B C 1
ATOM 7350 O O . GLU B 1 467 ? -49.802 9.577 14.068 1.00 73.66 467 GLU B O 1
ATOM 7356 N N . GLU B 1 468 ? -48.009 10.048 12.746 1.00 97.23 468 GLU B N 1
ATOM 7357 C CA . GLU B 1 468 ? -48.386 11.426 12.354 1.00 96.27 468 GLU B CA 1
ATOM 7358 C C . GLU B 1 468 ? -47.640 12.105 11.124 1.00 93.94 468 GLU B C 1
ATOM 7359 O O . GLU B 1 468 ? -47.656 13.327 11.049 1.00 93.86 468 GLU B O 1
ATOM 7365 N N . LEU B 1 469 ? -47.100 11.415 10.107 1.00 93.68 469 LEU B N 1
ATOM 7366 C CA . LEU B 1 469 ? -47.515 10.087 9.609 1.00 104.72 469 LEU B CA 1
ATOM 7367 C C . LEU B 1 469 ? -46.339 9.187 9.062 1.00 108.18 469 LEU B C 1
ATOM 7368 O O . LEU B 1 469 ? -45.907 8.244 9.745 1.00 98.34 469 LEU B O 1
ATOM 7373 N N . HIS B 1 470 ? -45.853 9.467 7.846 1.00 108.81 470 HIS B N 1
ATOM 7374 C CA . HIS B 1 470 ? -44.860 8.611 7.147 1.00 107.40 470 HIS B CA 1
ATOM 7375 C C . HIS B 1 470 ? -45.316 7.152 6.982 1.00 111.83 470 HIS B C 1
ATOM 7376 O O . HIS B 1 470 ? -44.843 6.245 7.691 1.00 104.11 470 HIS B O 1
#